Protein AF-0000000076880972 (afdb_homodimer)

InterPro domains:
  IPR001611 Leucine-rich repeat [PF00560] (120-141)
  IPR001611 Leucine-rich repeat [PF00560] (167-188)
  IPR001611 Leucine-rich repeat [PF00560] (191-213)
  IPR001611 Leucine-rich repeat [PF00560] (289-305)
  IPR001611 Leucine-rich repeat [PF00560] (439-460)
  IPR001611 Leucine-rich repeat [PF00560] (463-484)
  IPR001611 Leucine-rich repeat [PF00560] (487-508)
  IPR001611 Leucine-rich repeat [PF00560] (511-532)
  IPR001611 Leucine-rich repeat [PF13855] (366-425)
  IPR003591 Leucine-rich repeat, typical subtype [SM00369] (117-140)
  IPR003591 Leucine-rich repeat, typical subtype [SM00369] (165-189)
  IPR003591 Leucine-rich repeat, typical subtype [SM00369] (237-261)
  IPR003591 Leucine-rich repeat, typical subtype [SM00369] (365-387)
  IPR003591 Leucine-rich repeat, typical subtype [SM00369] (412-435)
  IPR003591 Leucine-rich repeat, typical subtype [SM00369] (436-459)
  IPR003591 Leucine-rich repeat, typical subtype [SM00369] (460-484)
  IPR013210 Leucine-rich repeat-containing N-terminal, plant-type [PF08263] (29-66)
  IPR032675 Leucine-rich repeat domain superfamily [G3DSA:3.80.10.10] (29-185)
  IPR032675 Leucine-rich repeat domain superfamily [G3DSA:3.80.10.10] (189-335)
  IPR032675 Leucine-rich repeat domain superfamily [G3DSA:3.80.10.10] (336-545)

Radius of gyration: 31.43 Å; Cα contacts (8 Å, |Δi|>4): 3264; chains: 2; bounding box: 68×82×92 Å

Organism: Aegilops tauschii subsp. strangulata (NCBI:txid200361)

Foldseek 3Di:
DVVVVVVVVVVQCPPDPDDQDDCDPLLVLQLVLVVVQVVQKDQPPCQQVQSDPVDRCCPTPQWHADNVDHNQTATRADAQRQMEGEGDLSNLSSQNHAYYHHEQYAYEEADHQNLNNLNHAEAHHYQYAYEEEDDPSVLNNQNHAYHAHENYAYEEEDDLSVLSNQNHQEYAHYHYAYEEEDHLSVLSNLNHAEDHHDHYAYEEEDHLSVLNNLNHAYDAHEHYAYEEEDRLSVLQNQNHAYDHHEQYAYEEEHDQQSLVRHLNHAHAAHYNYAYEEADHLSVLNSQNYAEHHHENYAYEEEDHANLSNQNHAYDAHAHYAYEDDVVNVPVNVLSQLSNQNHAEDAHEQYAYEEEDDLCCLSHHLNHAEDHHYNYAYEEEHHLSLLNNQNHQYYHHEQYAYEEEDPSRVLSNLNHAEYAHHNYAYEEADDLSCLSNQNHAYDHPEQYAYEEEDHLSPLNNQNHAYDAHEHYAYEEEDDCSVLSNLNHAEAHQYAYAYEEEDHQSVLNNLNYQYDHHDNYAYADDDHPSVVSNPNHNYDHHYHYHD/DVVVVVVVVVVQCPPDPDDQDDCDPLLVLQLVLVVVQVVQKDQPPCQQVQSDPVDRCCPTPQWHADSVDHNQTATRADAQRQMEGEGDLSNLSSQNHAYYHHHNYAYEEADHQNLNNLNHAEAHHEQYAYEEEDDPSVLNNQNHAYHAHYNYAYEEEDDLSVLSNQNHQEYAHDHYAYEEEDHLSVLNNLNHAEDHHDHYAYEEEDHLSVLNNLNHAYDAHEHYAYEEEDRLSVLQNQNYAYDHHEQYAYEEEHDQQSLVRHLNHAHAAHYNYAYEEADHLSVLNSQNYAEHHHEQYAYEEEDHANLSNQNHAYDAHAAYAYEDDVVNVPVNVLSQLSNQNHQEDAHEQYAYEEEDDLCCLSHHLNHAEDHHYNYAYEEEHHLSLLNNQNHQYYHHEQYAYEEEDVSRPLSNLNHAEYAHHNYAYEEADDLSCLNNQNHAYDAPEQYAYEEEDHLSPLNNQNHAYDAHEHYAYEEEDDCSVLSNLNHAEAHQYAYAYEEEDHQSVLNNLNHQYDHHDNYAYDDDDHPSVVSNPNHNYDHHYHYHD

Nearest PDB structures (foldseek):
  4mna-assembly1_A  TM=6.931E-01  e=2.671E-34  Arabidopsis thaliana
  5hz0-assembly1_B  TM=8.028E-01  e=2.056E-29  Arabidopsis thaliana
  5gr9-assembly1_B  TM=7.891E-01  e=2.861E-27  Arabidopsis thaliana
  6s6q-assembly2_B  TM=5.290E-01  e=1.481E-32  Arabidopsis thaliana
  4lsx-assembly1_A  TM=6.925E-01  e=1.089E-25  Arabidopsis thaliana

Sequence (1090 aa):
MVMLLAFLLLLYYGAGNIHCSRVNYGNITDMLSLLDFKAATNDPTDALRSWNRSVHYCNWTGIICSSFNPGRVAALQLPGKSLSGEITPSLGNLTFLKILDLSSNGFSGQLTPLNQLHELVILDLSTNSFQGIIPDSLTNCSNLKLMDLSRNMLAGPIPTKIGSLYNLIGMDLSKNNLTGVIPPSIGNGTHLQTLVLQENGLGGSIPDMFGKLSDMIGFSVGANSLSGRIPPSVFNLTSLQTLGLYANKLQGELPLDIGATLPEIIVFTLGQNMLQGHIPPSLGNASGLQVIDLSSNNFVGEIPSFGKLLNLEYLNLGHSMLESSESQRWESLYGLTNCSNLFMLSLDNNQLQGAIPDLVGKLSTHLTSLHLSGNNLSGIVPSSLANLTSIIDLDLSNNSLTGTIEGWLGSLKKLQSLDLHGNNFVGFIPPSFGNLSELTILSLAQNEFKGHIPPTLGKLSQLSRLDLSYNNLQGDIRPEISELKQLIALYLSSSRLSGKIPDDLGKCQGLVTIQMDHNNLTGVIPTSLGNLLSLDMLNLSYNDLMVMLLAFLLLLYYGAGNIHCSRVNYGNITDMLSLLDFKAATNDPTDALRSWNRSVHYCNWTGIICSSFNPGRVAALQLPGKSLSGEITPSLGNLTFLKILDLSSNGFSGQLTPLNQLHELVILDLSTNSFQGIIPDSLTNCSNLKLMDLSRNMLAGPIPTKIGSLYNLIGMDLSKNNLTGVIPPSIGNGTHLQTLVLQENGLGGSIPDMFGKLSDMIGFSVGANSLSGRIPPSVFNLTSLQTLGLYANKLQGELPLDIGATLPEIIVFTLGQNMLQGHIPPSLGNASGLQVIDLSSNNFVGEIPSFGKLLNLEYLNLGHSMLESSESQRWESLYGLTNCSNLFMLSLDNNQLQGAIPDLVGKLSTHLTSLHLSGNNLSGIVPSSLANLTSIIDLDLSNNSLTGTIEGWLGSLKKLQSLDLHGNNFVGFIPPSFGNLSELTILSLAQNEFKGHIPPTLGKLSQLSRLDLSYNNLQGDIRPEISELKQLIALYLSSSRLSGKIPDDLGKCQGLVTIQMDHNNLTGVIPTSLGNLLSLDMLNLSYNDL

Solvent-accessible surface area (backbone atoms only — not comparable to full-atom values): 48353 Å² total; per-residue (Å²): 110,67,66,60,47,53,55,53,50,59,69,67,57,67,86,67,86,66,76,85,71,82,90,47,74,67,29,52,52,37,50,51,22,51,52,52,36,52,73,46,40,47,51,84,70,51,64,62,65,55,69,45,93,87,42,63,66,60,70,16,73,42,37,37,47,29,80,89,47,71,65,30,46,22,29,42,46,52,58,59,48,60,34,27,38,47,71,49,62,48,57,30,62,35,46,59,21,26,33,42,29,52,19,44,30,50,34,30,50,56,67,55,62,39,49,51,20,46,48,21,28,35,43,30,53,21,38,31,45,30,28,48,51,61,58,66,38,54,36,48,20,45,47,25,25,36,42,30,55,20,38,29,48,31,24,40,38,61,48,63,57,50,22,59,23,47,50,23,30,34,43,30,53,21,42,29,49,28,25,25,35,63,48,58,37,53,43,56,16,54,53,27,23,34,43,34,48,24,38,30,51,31,27,14,37,63,48,64,49,53,31,66,28,58,50,25,29,33,46,29,51,19,39,29,49,30,21,28,50,72,44,68,43,52,51,56,22,49,49,23,26,34,41,30,52,20,37,30,48,32,31,51,66,68,62,64,55,42,12,72,31,23,50,46,25,26,35,45,30,50,17,36,28,50,31,33,50,54,63,40,54,33,52,28,60,17,44,52,26,28,36,40,28,56,18,37,29,49,31,33,49,59,62,50,46,40,35,60,16,48,52,24,28,35,41,31,56,20,37,30,47,32,33,38,49,66,88,53,63,52,50,32,62,56,24,40,42,50,12,58,50,22,28,35,42,30,53,20,35,26,48,31,40,40,54,61,59,58,63,62,30,53,38,21,64,52,24,26,33,45,30,52,19,40,28,51,30,26,48,49,75,41,51,38,51,27,57,36,40,44,24,28,35,42,31,55,20,39,30,49,32,30,48,64,64,69,74,26,55,68,52,29,50,47,25,24,32,43,32,45,25,39,31,46,32,34,51,60,63,56,57,54,57,28,65,24,56,50,24,23,35,42,31,52,19,38,30,48,32,31,48,52,74,46,64,36,58,22,53,18,55,40,24,19,35,43,30,54,19,39,26,49,31,30,48,52,58,59,62,40,59,35,52,21,55,26,21,30,35,42,33,52,23,39,32,48,32,26,46,48,65,46,59,54,48,25,63,19,45,19,26,28,34,40,34,47,20,41,30,50,32,33,62,63,83,46,72,40,53,73,61,26,65,18,53,76,42,81,39,65,52,67,43,58,95,108,64,64,61,48,52,56,53,50,59,70,66,60,67,85,66,87,68,78,87,72,83,90,48,74,68,29,53,53,37,49,51,23,50,52,52,35,52,73,45,38,47,53,85,71,52,64,61,65,54,70,45,92,89,41,63,66,61,71,16,75,41,37,38,48,29,80,90,45,72,66,31,47,21,30,44,46,51,59,59,49,61,33,27,38,47,70,47,61,49,57,30,62,35,47,58,21,27,34,42,29,52,20,45,27,50,34,30,51,58,66,54,63,39,48,51,20,45,48,22,29,36,41,31,54,22,38,30,45,30,28,49,51,60,57,66,39,55,36,49,20,44,46,23,26,36,41,30,56,20,38,28,48,30,25,41,36,62,48,63,58,48,22,59,23,46,49,21,31,33,41,31,54,19,42,29,48,28,25,25,33,61,46,56,38,52,44,57,17,54,52,26,23,34,43,33,48,22,38,30,50,30,27,14,38,63,48,62,50,54,31,67,28,58,51,25,30,33,44,29,51,20,39,32,51,30,22,27,51,71,45,71,43,53,51,56,23,50,48,24,26,32,42,30,54,20,36,31,49,31,30,52,68,67,62,66,54,40,14,72,31,23,51,48,26,27,37,45,28,51,19,37,28,50,31,32,48,52,64,39,54,31,53,27,61,16,43,52,26,28,36,40,28,54,20,38,29,47,31,31,49,60,61,50,46,41,35,60,15,49,52,23,28,35,42,30,55,19,37,32,47,32,32,38,48,65,86,54,61,51,50,31,61,57,23,40,44,50,12,58,51,22,28,36,43,30,53,20,34,27,48,30,40,39,54,60,58,60,63,63,31,52,37,21,65,53,25,26,34,44,32,51,19,40,27,50,30,26,48,48,75,41,52,38,52,28,57,35,42,44,24,27,35,42,30,54,20,38,30,49,31,29,48,63,64,70,74,27,55,67,50,29,49,47,25,24,34,41,32,46,26,39,29,47,32,35,49,62,62,56,57,54,56,29,65,25,55,50,24,22,35,43,32,53,20,40,29,46,31,29,50,53,73,46,63,36,59,22,53,20,55,41,24,19,35,44,30,54,19,38,28,49,31,29,47,53,57,59,61,40,59,34,53,21,54,24,21,29,34,42,32,52,24,40,33,47,32,26,46,48,64,47,60,55,47,25,63,19,44,19,26,27,35,39,33,48,22,40,30,49,31,31,62,66,83,46,71,39,54,73,60,26,66,18,52,75,42,82,38,65,52,66,42,58,94

Structure (mmCIF, N/CA/C/O backbone):
data_AF-0000000076880972-model_v1
#
loop_
_entity.id
_entity.type
_entity.pdbx_description
1 polymer 'Leucine-rich repeat-containing N-terminal plant-type domain-containing protein'
#
loop_
_atom_site.group_PDB
_atom_site.id
_atom_site.type_symbol
_atom_site.label_atom_id
_atom_site.label_alt_id
_atom_site.label_comp_id
_atom_site.label_asym_id
_atom_site.label_entity_id
_atom_site.label_seq_id
_atom_site.pdbx_PDB_ins_code
_atom_site.Cartn_x
_atom_site.Cartn_y
_atom_site.Cartn_z
_atom_site.occupancy
_atom_site.B_iso_or_equiv
_atom_site.auth_seq_id
_atom_site.auth_comp_id
_atom_site.auth_asym_id
_atom_site.auth_atom_id
_atom_site.pdbx_PDB_model_num
ATOM 1 N N . MET A 1 1 ? 11.664 8.359 -14.836 1 44.69 1 MET A N 1
ATOM 2 C CA . MET A 1 1 ? 11.469 7.496 -16 1 44.69 1 MET A CA 1
ATOM 3 C C . MET A 1 1 ? 10.688 8.227 -17.094 1 44.69 1 MET A C 1
ATOM 5 O O . MET A 1 1 ? 11.039 8.156 -18.266 1 44.69 1 MET A O 1
ATOM 9 N N . VAL A 1 2 ? 9.883 9.133 -16.594 1 45.22 2 VAL A N 1
ATOM 10 C CA . VAL A 1 2 ? 9 9.789 -17.547 1 45.22 2 VAL A CA 1
ATOM 11 C C . VAL A 1 2 ? 9.805 10.781 -18.391 1 45.22 2 VAL A C 1
ATOM 13 O O . VAL A 1 2 ? 9.648 10.82 -19.609 1 45.22 2 VAL A O 1
ATOM 16 N N . MET A 1 3 ? 10.805 11.422 -17.656 1 46.41 3 MET A N 1
ATOM 17 C CA . MET A 1 3 ? 11.555 12.422 -18.406 1 46.41 3 MET A CA 1
ATOM 18 C C . MET A 1 3 ? 12.422 11.766 -19.484 1 46.41 3 MET A C 1
ATOM 20 O O . MET A 1 3 ? 12.531 12.273 -20.594 1 46.41 3 MET A O 1
ATOM 24 N N . LEU A 1 4 ? 12.969 10.742 -19.078 1 49.38 4 LEU A N 1
ATOM 25 C CA . LEU A 1 4 ? 13.852 10.039 -20.016 1 49.38 4 LEU A CA 1
ATOM 26 C C . LEU A 1 4 ? 13.062 9.477 -21.188 1 49.38 4 LEU A C 1
ATOM 28 O O . LEU A 1 4 ? 13.516 9.523 -22.328 1 49.38 4 LEU A O 1
ATOM 32 N N . LEU A 1 5 ? 11.875 9.125 -20.875 1 50.78 5 LEU A N 1
ATOM 33 C CA . LEU A 1 5 ? 11.023 8.562 -21.922 1 50.78 5 LEU A CA 1
ATOM 34 C C . LEU A 1 5 ? 10.672 9.617 -22.953 1 50.78 5 LEU A C 1
ATOM 36 O O . LEU A 1 5 ? 10.75 9.359 -24.156 1 50.78 5 LEU A O 1
ATOM 40 N N . ALA A 1 6 ? 10.391 10.797 -22.422 1 49.09 6 ALA A N 1
ATOM 41 C CA . ALA A 1 6 ? 9.969 11.867 -23.328 1 49.09 6 ALA A CA 1
ATOM 42 C C . ALA A 1 6 ? 11.094 12.273 -24.266 1 49.09 6 ALA A C 1
ATOM 44 O O . ALA A 1 6 ? 10.867 12.477 -25.469 1 49.09 6 ALA A O 1
ATOM 45 N N . PHE A 1 7 ? 12.273 12.336 -23.672 1 49.44 7 PHE A N 1
ATOM 46 C CA . PHE A 1 7 ? 13.43 12.734 -24.469 1 49.44 7 PHE A CA 1
ATOM 47 C C . PHE A 1 7 ? 13.703 11.719 -25.562 1 49.44 7 PHE A C 1
ATOM 49 O O . PHE A 1 7 ? 13.961 12.086 -26.719 1 49.44 7 PHE A O 1
ATOM 56 N N . LEU A 1 8 ? 13.539 10.508 -25.203 1 53.81 8 LEU A N 1
ATOM 57 C CA . LEU A 1 8 ? 13.875 9.469 -26.172 1 53.81 8 LEU A CA 1
ATOM 58 C C . LEU A 1 8 ? 12.82 9.375 -27.266 1 53.81 8 LEU A C 1
ATOM 60 O O . LEU A 1 8 ? 13.133 9.102 -28.422 1 53.81 8 LEU A O 1
ATOM 64 N N . LEU A 1 9 ? 11.656 9.688 -26.875 1 51.94 9 LEU A N 1
ATOM 65 C CA . LEU A 1 9 ? 10.578 9.656 -27.859 1 51.94 9 LEU A CA 1
ATOM 66 C C . LEU A 1 9 ? 10.75 10.75 -28.906 1 51.94 9 LEU A C 1
ATOM 68 O O . LEU A 1 9 ? 10.484 10.531 -30.094 1 51.94 9 LEU A O 1
ATOM 72 N N . LEU A 1 10 ? 11.172 11.93 -28.453 1 47.81 10 LEU A N 1
ATOM 73 C CA . LEU A 1 10 ? 11.375 13.039 -29.375 1 47.81 10 LEU A CA 1
ATOM 74 C C . LEU A 1 10 ? 12.461 12.719 -30.375 1 47.81 10 LEU A C 1
ATOM 76 O O . LEU A 1 10 ? 12.391 13.148 -31.531 1 47.81 10 LEU A O 1
ATOM 80 N N . LEU A 1 11 ? 13.422 12.008 -29.922 1 45.69 11 LEU A N 1
ATOM 81 C CA . LEU A 1 11 ? 14.547 11.734 -30.797 1 45.69 11 LEU A CA 1
ATOM 82 C C . LEU A 1 11 ? 14.133 10.797 -31.938 1 45.69 11 LEU A C 1
ATOM 84 O O . LEU A 1 11 ? 14.672 10.883 -33.031 1 45.69 11 LEU A O 1
ATOM 88 N N . TYR A 1 12 ? 13.234 10.023 -31.641 1 47.56 12 TYR A N 1
ATOM 89 C CA . TYR A 1 12 ? 13 9 -32.656 1 47.56 12 TYR A CA 1
ATOM 90 C C . TYR A 1 12 ? 11.875 9.406 -33.594 1 47.56 12 TYR A C 1
ATOM 92 O O . TYR A 1 12 ? 11.695 8.805 -34.656 1 47.56 12 TYR A O 1
ATOM 100 N N . TYR A 1 13 ? 11.031 10.375 -33.25 1 43.19 13 TYR A N 1
ATOM 101 C CA . TYR A 1 13 ? 9.898 10.641 -34.125 1 43.19 13 TYR A CA 1
ATOM 102 C C . TYR A 1 13 ? 10.227 11.75 -35.094 1 43.19 13 TYR A C 1
ATOM 104 O O . TYR A 1 13 ? 10.07 12.938 -34.781 1 43.19 13 TYR A O 1
ATOM 112 N N . GLY A 1 14 ? 11.25 11.695 -35.812 1 35.19 14 GLY A N 1
ATOM 113 C CA . GLY A 1 14 ? 11.234 12.531 -37 1 35.19 14 GLY A CA 1
ATOM 114 C C . GLY A 1 14 ? 10.055 12.242 -37.906 1 35.19 14 GLY A C 1
ATOM 115 O O . GLY A 1 14 ? 9.812 11.086 -38.281 1 35.19 14 GLY A O 1
ATOM 116 N N . ALA A 1 15 ? 9.008 13.055 -37.781 1 36.38 15 ALA A N 1
ATOM 117 C CA . ALA A 1 15 ? 7.797 12.977 -38.594 1 36.38 15 ALA A CA 1
ATOM 118 C C . ALA A 1 15 ? 8.133 12.797 -40.094 1 36.38 15 ALA A C 1
ATOM 120 O O . ALA A 1 15 ? 8.484 13.766 -40.75 1 36.38 15 ALA A O 1
ATOM 121 N N . GLY A 1 16 ? 8.742 11.68 -40.594 1 31.8 16 GLY A N 1
ATOM 122 C CA . GLY A 1 16 ? 8.766 11.562 -42.031 1 31.8 16 GLY A CA 1
ATOM 123 C C . GLY A 1 16 ? 7.445 11.109 -42.625 1 31.8 16 GLY A C 1
ATOM 124 O O . GLY A 1 16 ? 6.742 10.289 -42.031 1 31.8 16 GLY A O 1
ATOM 125 N N . ASN A 1 17 ? 6.762 11.867 -43.344 1 34.03 17 ASN A N 1
ATOM 126 C CA . ASN A 1 17 ? 5.641 11.547 -44.219 1 34.03 17 ASN A CA 1
ATOM 127 C C . ASN A 1 17 ? 5.906 10.289 -45.031 1 34.03 17 ASN A C 1
ATOM 129 O O . ASN A 1 17 ? 6.699 10.305 -45.969 1 34.03 17 ASN A O 1
ATOM 133 N N . ILE A 1 18 ? 5.945 9.102 -44.5 1 35.75 18 ILE A N 1
ATOM 134 C CA . ILE A 1 18 ? 6.309 7.953 -45.344 1 35.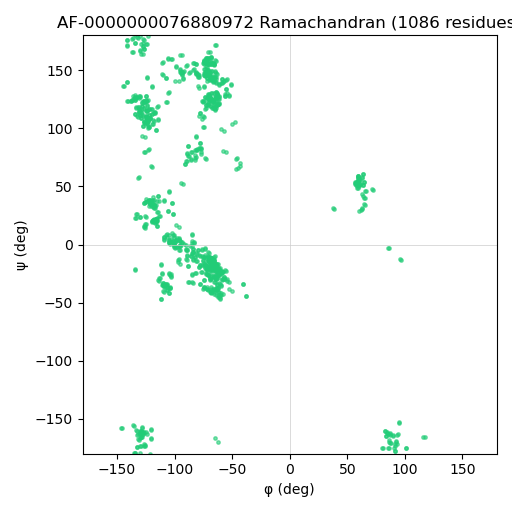75 18 ILE A CA 1
ATOM 135 C C . ILE A 1 18 ? 5.121 7.535 -46.188 1 35.75 18 ILE A C 1
ATOM 137 O O . ILE A 1 18 ? 4.008 7.375 -45.688 1 35.75 18 ILE A O 1
ATOM 141 N N . HIS A 1 19 ? 5.152 7.73 -47.406 1 34.09 19 HIS A N 1
ATOM 142 C CA . HIS A 1 19 ? 4.344 7.125 -48.469 1 34.09 19 HIS A CA 1
ATOM 143 C C . HIS A 1 19 ? 4.336 5.605 -48.344 1 34.09 19 HIS A C 1
ATOM 145 O O . HIS A 1 19 ? 5.391 4.988 -48.188 1 34.09 19 HIS A O 1
ATOM 151 N N . CYS A 1 20 ? 3.234 4.992 -47.844 1 39.09 20 CYS A N 1
ATOM 152 C CA . CYS A 1 20 ? 2.932 3.576 -47.688 1 39.09 20 CYS A CA 1
ATOM 153 C C . CYS A 1 20 ? 3.275 2.785 -48.938 1 39.09 20 CYS A C 1
ATOM 155 O O . CYS A 1 20 ? 2.604 2.914 -49.969 1 39.09 20 CYS A O 1
ATOM 157 N N . SER A 1 21 ? 4.496 2.521 -49.25 1 36.56 21 SER A N 1
ATOM 158 C CA . SER A 1 21 ? 4.848 1.68 -50.406 1 36.56 21 SER A CA 1
ATOM 159 C C . SER A 1 21 ? 4.352 0.251 -50.188 1 36.56 21 SER A C 1
ATOM 161 O O . SER A 1 21 ? 3.939 -0.123 -49.094 1 36.56 21 SER A O 1
ATOM 163 N N . ARG A 1 22 ? 4.84 -0.81 -51.062 1 43.41 22 ARG A N 1
ATOM 164 C CA . ARG A 1 22 ? 4.484 -2.182 -51.438 1 43.41 22 ARG A CA 1
ATOM 165 C C . ARG A 1 22 ? 4.633 -3.105 -50.219 1 43.41 22 ARG A C 1
ATOM 167 O O . ARG A 1 22 ? 5.609 -3.012 -49.469 1 43.41 22 ARG A O 1
ATOM 174 N N . VAL A 1 23 ? 3.572 -3.973 -49.875 1 44.59 23 VAL A N 1
ATOM 175 C CA . VAL A 1 23 ? 3.336 -4.988 -48.875 1 44.59 23 VAL A CA 1
ATOM 176 C C . VAL A 1 23 ? 4.43 -6.051 -48.938 1 44.59 23 VAL A C 1
ATOM 178 O O . VAL A 1 23 ? 4.508 -6.809 -49.906 1 44.59 23 VAL A O 1
ATOM 181 N N . ASN A 1 24 ? 5.609 -5.871 -48.406 1 54.28 24 ASN A N 1
ATOM 182 C CA . ASN A 1 24 ? 6.594 -6.934 -48.25 1 54.28 24 ASN A CA 1
ATOM 183 C C . ASN A 1 24 ? 6.227 -7.875 -47.125 1 54.28 24 ASN A C 1
ATOM 185 O O . ASN A 1 24 ? 5.438 -7.516 -46.219 1 54.28 24 ASN A O 1
ATOM 189 N N . TYR A 1 25 ? 6.574 -9.273 -47.188 1 54.59 25 TYR A N 1
ATOM 190 C CA . TYR A 1 25 ? 6.305 -10.383 -46.281 1 54.59 25 TYR A CA 1
ATOM 191 C C . TYR A 1 25 ? 6.402 -9.93 -44.812 1 54.59 25 TYR A C 1
ATOM 193 O O . TYR A 1 25 ? 5.547 -10.266 -44 1 54.59 25 TYR A O 1
ATOM 201 N N . GLY A 1 26 ? 7.348 -9.203 -44.438 1 65.19 26 GLY A N 1
ATOM 202 C CA . GLY A 1 26 ? 7.52 -8.703 -43.094 1 65.19 26 GLY A CA 1
ATOM 203 C C . GLY A 1 26 ? 6.375 -7.816 -42.656 1 65.19 26 GLY A C 1
ATOM 204 O O . GLY A 1 26 ? 5.957 -7.879 -41.469 1 65.19 26 GLY A O 1
ATOM 205 N N . ASN A 1 27 ? 5.77 -7.316 -43.531 1 73.5 27 ASN A N 1
ATOM 206 C CA . ASN A 1 27 ? 4.656 -6.41 -43.281 1 73.5 27 ASN A CA 1
ATOM 207 C C . ASN A 1 27 ? 3.385 -7.168 -42.906 1 73.5 27 ASN A C 1
ATOM 209 O O . ASN A 1 27 ? 2.695 -6.801 -41.938 1 73.5 27 ASN A O 1
ATOM 213 N N . ILE A 1 28 ? 3.326 -8.344 -43.562 1 85.5 28 ILE A N 1
ATOM 214 C CA . ILE A 1 28 ? 2.127 -9.141 -43.312 1 85.5 28 ILE A CA 1
ATOM 215 C C . ILE A 1 28 ? 2.209 -9.781 -41.938 1 85.5 28 ILE A C 1
ATOM 217 O O . ILE A 1 28 ? 1.21 -9.852 -41.219 1 85.5 28 ILE A O 1
ATOM 221 N N . THR A 1 29 ? 3.426 -10.188 -41.594 1 91.56 29 THR A N 1
ATOM 222 C CA . THR A 1 29 ? 3.639 -10.805 -40.281 1 91.56 29 THR A CA 1
ATOM 223 C C . THR A 1 29 ? 3.324 -9.82 -39.156 1 91.56 29 THR A C 1
ATOM 225 O O . THR A 1 29 ? 2.711 -10.188 -38.156 1 91.56 29 THR A O 1
ATOM 228 N N . ASP A 1 30 ? 3.742 -8.625 -39.375 1 94.75 30 ASP A N 1
ATOM 229 C CA . ASP A 1 30 ? 3.463 -7.602 -38.375 1 94.75 30 ASP A CA 1
ATOM 230 C C . ASP A 1 30 ? 1.959 -7.414 -38.188 1 94.75 30 ASP A C 1
ATOM 232 O O . ASP A 1 30 ? 1.463 -7.414 -37.062 1 94.75 30 ASP A O 1
ATOM 236 N N . MET A 1 31 ? 1.305 -7.344 -39.312 1 94.56 31 MET A N 1
ATOM 237 C CA . MET A 1 31 ? -0.142 -7.148 -39.281 1 94.56 31 MET A CA 1
ATOM 238 C C . MET A 1 31 ? -0.831 -8.32 -38.594 1 94.56 31 MET A C 1
ATOM 240 O O . MET A 1 31 ? -1.694 -8.125 -37.719 1 94.56 31 MET A O 1
ATOM 244 N N . LEU A 1 32 ? -0.428 -9.469 -38.906 1 94.56 32 LEU A N 1
ATOM 245 C CA . LEU A 1 32 ? -1.037 -10.664 -38.344 1 94.56 32 LEU A CA 1
ATOM 246 C C . LEU A 1 32 ? -0.764 -10.766 -36.844 1 94.56 32 LEU A C 1
ATOM 248 O O . LEU A 1 32 ? -1.634 -11.18 -36.094 1 94.56 32 LEU A O 1
ATOM 252 N N . SER A 1 33 ? 0.41 -10.398 -36.469 1 94.56 33 SER A N 1
ATOM 253 C CA . SER A 1 33 ? 0.767 -10.406 -35.031 1 94.56 33 SER A CA 1
ATOM 254 C C . SER A 1 33 ? -0.095 -9.422 -34.25 1 94.56 33 SER A C 1
ATOM 256 O O . SER A 1 33 ? -0.542 -9.734 -33.156 1 94.56 33 SER A O 1
ATOM 258 N N . LEU A 1 34 ? -0.37 -8.32 -34.844 1 95.62 34 LEU A N 1
ATOM 259 C CA . LEU A 1 34 ? -1.191 -7.301 -34.188 1 95.62 34 LEU A CA 1
ATOM 260 C C . LEU A 1 34 ? -2.646 -7.75 -34.125 1 95.62 34 LEU A C 1
ATOM 262 O O . LEU A 1 34 ? -3.314 -7.523 -33.094 1 95.62 34 LEU A O 1
ATOM 266 N N . LEU A 1 35 ? -3.092 -8.398 -35.125 1 95.44 35 LEU A N 1
ATOM 267 C CA . LEU A 1 35 ? -4.461 -8.898 -35.125 1 95.44 35 LEU A CA 1
ATOM 268 C C . LEU A 1 35 ? -4.621 -10.023 -34.094 1 95.44 35 LEU A C 1
ATOM 270 O O . LEU A 1 35 ? -5.672 -10.148 -33.469 1 95.44 35 LEU A O 1
ATOM 274 N N . ASP A 1 36 ? -3.59 -10.797 -34.031 1 95.06 36 ASP A N 1
ATOM 275 C CA . ASP A 1 36 ? -3.572 -11.828 -33 1 95.06 36 ASP A CA 1
ATOM 276 C C . ASP A 1 36 ? -3.666 -11.211 -31.609 1 95.06 36 ASP A C 1
ATOM 278 O O . ASP A 1 36 ? -4.426 -11.688 -30.766 1 95.06 36 ASP A O 1
ATOM 282 N N . PHE A 1 37 ? -2.922 -10.125 -31.344 1 94.31 37 PHE A N 1
ATOM 283 C CA . PHE A 1 37 ? -2.951 -9.375 -30.109 1 94.31 37 PHE A CA 1
ATOM 284 C C . PHE A 1 37 ? -4.34 -8.805 -29.844 1 94.31 37 PHE A C 1
ATOM 286 O O . PHE A 1 37 ? -4.867 -8.906 -28.734 1 94.31 37 PHE A O 1
ATOM 293 N N . LYS A 1 38 ? -4.918 -8.242 -30.797 1 95.56 38 LYS A N 1
ATOM 294 C CA . LYS A 1 38 ? -6.266 -7.688 -30.672 1 95.56 38 LYS A CA 1
ATOM 295 C C . LYS A 1 38 ? -7.27 -8.766 -30.281 1 95.56 38 LYS A C 1
ATOM 297 O O . LYS A 1 38 ? -8.141 -8.531 -29.438 1 95.56 38 LYS A O 1
ATOM 302 N N . ALA A 1 39 ? -7.141 -9.945 -30.891 1 93.75 39 ALA A N 1
ATOM 303 C CA . ALA A 1 39 ? -8.07 -11.047 -30.656 1 93.75 39 ALA A CA 1
ATOM 304 C C . ALA A 1 39 ? -8 -11.516 -29.203 1 93.75 39 ALA A C 1
ATOM 306 O O . ALA A 1 39 ? -9.008 -11.945 -28.641 1 93.75 39 ALA A O 1
ATOM 307 N N . ALA A 1 40 ? -6.875 -11.328 -28.625 1 92.12 40 ALA A N 1
ATOM 308 C CA . ALA A 1 40 ? -6.656 -11.781 -27.266 1 92.12 40 ALA A CA 1
ATOM 309 C C . ALA A 1 40 ? -6.918 -10.664 -26.266 1 92.12 40 ALA A C 1
ATOM 311 O O . ALA A 1 40 ? -6.84 -10.867 -25.047 1 92.12 40 ALA A O 1
ATOM 312 N N . THR A 1 41 ? -7.273 -9.43 -26.75 1 93.69 41 THR A N 1
ATOM 313 C CA . THR A 1 41 ? -7.387 -8.242 -25.906 1 93.69 41 THR A CA 1
ATOM 314 C C . THR A 1 41 ? -8.852 -7.863 -25.703 1 93.69 41 THR A C 1
ATOM 316 O O . THR A 1 41 ? -9.617 -7.781 -26.672 1 93.69 41 THR A O 1
ATOM 319 N N . ASN A 1 42 ? -9.289 -7.797 -24.484 1 90.19 42 ASN A N 1
ATOM 320 C CA . ASN A 1 42 ? -10.578 -7.195 -24.156 1 90.19 42 ASN A CA 1
ATOM 321 C C . ASN A 1 42 ? -10.523 -5.676 -24.25 1 90.19 42 ASN A C 1
ATOM 323 O O . ASN A 1 42 ? -9.68 -5.035 -23.625 1 90.19 42 ASN A O 1
ATOM 327 N N . ASP A 1 43 ? -11.383 -5.094 -25.047 1 92 43 ASP A N 1
ATOM 328 C CA . ASP A 1 43 ? -11.375 -3.666 -25.359 1 92 43 ASP A CA 1
ATOM 329 C C . ASP A 1 43 ? -12.742 -3.043 -25.078 1 92 43 ASP A C 1
ATOM 331 O O . ASP A 1 43 ? -13.484 -2.721 -26.016 1 92 43 ASP A O 1
ATOM 335 N N . PRO A 1 44 ? -12.953 -2.795 -23.891 1 81.06 44 PRO A N 1
ATOM 336 C CA . PRO A 1 44 ? -14.289 -2.297 -23.547 1 81.06 44 PRO A CA 1
ATOM 337 C C . PRO A 1 44 ? -14.555 -0.89 -24.078 1 81.06 44 PRO A C 1
ATOM 339 O O . PRO A 1 44 ? -15.711 -0.483 -24.219 1 81.06 44 PRO A O 1
ATOM 342 N N . THR A 1 45 ? -13.492 -0.116 -24.344 1 81.94 45 THR A N 1
ATOM 343 C CA . THR A 1 45 ? -13.664 1.274 -24.75 1 81.94 45 THR A CA 1
ATOM 344 C C . THR A 1 45 ? -13.57 1.408 -26.266 1 81.94 45 THR A C 1
ATOM 346 O O . THR A 1 45 ? -13.625 2.518 -26.797 1 81.94 45 THR A O 1
ATOM 349 N N . ASP A 1 46 ? -13.32 0.358 -26.938 1 89.56 46 ASP A N 1
ATOM 350 C CA . ASP A 1 46 ? -13.18 0.336 -28.391 1 89.56 46 ASP A CA 1
ATOM 351 C C . ASP A 1 46 ? -11.969 1.151 -28.844 1 89.56 46 ASP A C 1
ATOM 353 O O . ASP A 1 46 ? -12.039 1.873 -29.844 1 89.56 46 ASP A O 1
ATOM 357 N N . ALA A 1 47 ? -10.953 1.073 -27.969 1 90.62 47 ALA A N 1
ATOM 358 C CA . ALA A 1 47 ? -9.719 1.796 -28.266 1 90.62 47 ALA A CA 1
ATOM 359 C C . ALA A 1 47 ? -9.078 1.273 -29.547 1 90.62 47 ALA A C 1
ATOM 361 O O . ALA A 1 47 ? -8.367 2.01 -30.234 1 90.62 47 ALA A O 1
ATOM 362 N N . LEU A 1 48 ? -9.359 -0.055 -29.875 1 95.31 48 LEU A N 1
ATOM 363 C CA . LEU A 1 48 ? -8.727 -0.685 -31.031 1 95.31 48 LEU A CA 1
ATOM 364 C C . LEU A 1 48 ? -9.68 -0.737 -32.219 1 95.31 48 LEU A C 1
ATOM 366 O O . LEU A 1 48 ? -9.531 -1.581 -33.094 1 95.31 48 LEU A O 1
ATOM 370 N N . ARG A 1 49 ? -10.539 0.117 -32.25 1 92.81 49 ARG A N 1
ATOM 371 C CA . ARG A 1 49 ? -11.562 0.146 -33.312 1 92.81 49 ARG A CA 1
ATOM 372 C C . ARG A 1 49 ? -10.93 0.274 -34.688 1 92.81 49 ARG A C 1
ATOM 374 O O . ARG A 1 49 ? -11.422 -0.309 -35.656 1 92.81 49 ARG A O 1
ATOM 381 N N . SER A 1 50 ? -9.844 1.006 -34.812 1 93.62 50 SER A N 1
ATOM 382 C CA . SER A 1 50 ? -9.195 1.262 -36.094 1 93.62 50 SER A CA 1
ATOM 383 C C . SER A 1 50 ? -8.5 0.012 -36.594 1 93.62 50 SER A C 1
ATOM 385 O O . SER A 1 50 ? -8.109 -0.044 -37.781 1 93.62 50 SER A O 1
ATOM 387 N N . TRP A 1 51 ? -8.227 -0.98 -35.656 1 95.06 51 TRP A N 1
ATOM 388 C CA . TRP A 1 51 ? -7.469 -2.17 -36.031 1 95.06 51 TRP A CA 1
ATOM 389 C C . TRP A 1 51 ? -8.312 -3.113 -36.875 1 95.06 51 TRP A C 1
ATOM 391 O O . TRP A 1 51 ? -8.758 -4.16 -36.406 1 95.06 51 TRP A O 1
ATOM 401 N N . ASN A 1 52 ? -8.523 -2.764 -38.094 1 89.88 52 ASN A N 1
ATOM 402 C CA . ASN A 1 52 ? -9.258 -3.592 -39.031 1 89.88 52 ASN A CA 1
ATOM 403 C C . ASN A 1 52 ? -8.633 -3.527 -40.438 1 89.88 52 ASN A C 1
ATOM 405 O O . ASN A 1 52 ? -7.66 -2.805 -40.656 1 89.88 52 ASN A O 1
ATOM 409 N N . ARG A 1 53 ? -9.164 -4.301 -41.344 1 86.5 53 ARG A N 1
ATOM 410 C CA . ARG A 1 53 ? -8.531 -4.488 -42.656 1 86.5 53 ARG A CA 1
ATOM 411 C C . ARG A 1 53 ? -8.922 -3.379 -43.625 1 86.5 53 ARG A C 1
ATOM 413 O O . ARG A 1 53 ? -8.43 -3.33 -44.75 1 86.5 53 ARG A O 1
ATOM 420 N N . SER A 1 54 ? -9.688 -2.426 -43.156 1 88.38 54 SER A N 1
ATOM 421 C CA . SER A 1 54 ? -10.125 -1.332 -44.031 1 88.38 54 SER A CA 1
ATOM 422 C C . SER A 1 54 ? -9.078 -0.22 -44.094 1 88.38 54 SER A C 1
ATOM 424 O O . SER A 1 54 ? -9.055 0.575 -45.031 1 88.38 54 SER A O 1
ATOM 426 N N . VAL A 1 55 ? -8.305 -0.126 -43.062 1 89.25 55 VAL A N 1
ATOM 427 C CA . VAL A 1 55 ? -7.25 0.873 -42.969 1 89.25 55 VAL A CA 1
ATOM 428 C C . VAL A 1 55 ? -5.898 0.181 -42.812 1 89.25 55 VAL A C 1
ATOM 430 O O . VAL A 1 55 ? -5.789 -0.865 -42.188 1 89.25 55 VAL A O 1
ATOM 433 N N . HIS A 1 56 ? -5.02 0.715 -43.562 1 90.44 56 HIS A N 1
ATOM 434 C CA . HIS A 1 56 ? -3.688 0.135 -43.438 1 90.44 56 HIS A CA 1
ATOM 435 C C . HIS A 1 56 ? -3.213 0.148 -41.969 1 90.44 56 HIS A C 1
ATOM 437 O O . HIS A 1 56 ? -3.424 1.13 -41.25 1 90.44 56 HIS A O 1
ATOM 443 N N . TYR A 1 57 ? -2.527 -0.88 -41.531 1 93.19 57 TYR A N 1
ATOM 444 C CA . TYR A 1 57 ? -2.227 -1.079 -40.125 1 93.19 57 TYR A CA 1
ATOM 445 C C . TYR A 1 57 ? -1.255 -0.018 -39.625 1 93.19 57 TYR A C 1
ATOM 447 O O . TYR A 1 57 ? -1.194 0.257 -38.438 1 93.19 57 TYR A O 1
ATOM 455 N N . CYS A 1 58 ? -0.549 0.612 -40.469 1 93.31 58 CYS A N 1
ATOM 456 C CA . CYS A 1 58 ? 0.34 1.693 -40.062 1 93.31 58 CYS A CA 1
ATOM 457 C C . CYS A 1 58 ? -0.455 2.914 -39.625 1 93.31 58 CYS A C 1
ATOM 459 O O . CYS A 1 58 ? 0.095 3.822 -39 1 93.31 58 CYS A O 1
ATOM 461 N N . ASN A 1 59 ? -1.751 2.85 -39.906 1 92.5 59 ASN A N 1
ATOM 462 C CA . ASN A 1 59 ? -2.625 3.945 -39.5 1 92.5 59 ASN A CA 1
ATOM 463 C C . ASN A 1 59 ? -3.514 3.545 -38.312 1 92.5 59 ASN A C 1
ATOM 465 O O . ASN A 1 59 ? -4.395 4.305 -37.906 1 92.5 59 ASN A O 1
ATOM 469 N N . TRP A 1 60 ? -3.221 2.371 -37.812 1 95.19 60 TRP A N 1
ATOM 470 C CA . TRP A 1 60 ? -3.979 1.918 -36.656 1 95.19 60 TRP A CA 1
ATOM 471 C C . TRP A 1 60 ? -3.619 2.736 -35.406 1 95.19 60 TRP A C 1
ATOM 473 O O . TRP A 1 60 ? -2.482 3.191 -35.281 1 95.19 60 TRP A O 1
ATOM 483 N N . THR A 1 61 ? -4.582 2.986 -34.531 1 93.62 61 THR A N 1
ATOM 484 C CA . THR A 1 61 ? -4.34 3.672 -33.281 1 93.62 61 THR A CA 1
ATOM 485 C C . THR A 1 61 ? -3.201 3.008 -32.5 1 93.62 61 THR A C 1
ATOM 487 O O . THR A 1 61 ? -3.174 1.784 -32.375 1 93.62 61 THR A O 1
ATOM 490 N N . GLY A 1 62 ? -2.227 3.797 -32.094 1 95.5 62 GLY A N 1
ATOM 491 C CA . GLY A 1 62 ? -1.159 3.289 -31.234 1 95.5 62 GLY A CA 1
ATOM 492 C C . GLY A 1 62 ? -0.019 2.668 -32.031 1 95.5 62 GLY A C 1
ATOM 493 O O . GLY A 1 62 ? 0.99 2.258 -31.438 1 95.5 62 GLY A O 1
ATOM 494 N N . ILE A 1 63 ? -0.18 2.605 -33.406 1 95.56 63 ILE A N 1
ATOM 495 C CA . ILE A 1 63 ? 0.845 1.979 -34.25 1 95.56 63 ILE A CA 1
ATOM 496 C C . ILE A 1 63 ? 1.638 3.055 -34.969 1 95.56 63 ILE A C 1
ATOM 498 O O . ILE A 1 63 ? 1.061 4.012 -35.5 1 95.56 63 ILE A O 1
ATOM 502 N N . ILE A 1 64 ? 2.973 2.938 -34.906 1 94.88 64 ILE A N 1
ATOM 503 C CA . ILE A 1 64 ? 3.865 3.762 -35.719 1 94.88 64 ILE A CA 1
ATOM 504 C C . ILE A 1 64 ? 4.785 2.867 -36.531 1 94.88 64 ILE A C 1
ATOM 506 O O . ILE A 1 64 ? 5.457 1.986 -36 1 94.88 64 ILE A O 1
ATOM 510 N N . CYS A 1 65 ? 4.762 3.027 -37.812 1 94.12 65 CYS A N 1
ATOM 511 C CA . CYS A 1 65 ? 5.633 2.246 -38.688 1 94.12 65 CYS A CA 1
ATOM 512 C C . CYS A 1 65 ? 6.941 2.98 -38.938 1 94.12 65 CYS A C 1
ATOM 514 O O . CYS A 1 65 ? 7.012 4.203 -38.812 1 94.12 65 CYS A O 1
ATOM 516 N N . SER A 1 66 ? 7.965 2.172 -39.125 1 92 66 SER A N 1
ATOM 517 C CA . SER A 1 66 ? 9.32 2.68 -39.281 1 92 66 SER A CA 1
ATOM 518 C C . SER A 1 66 ? 9.469 3.428 -40.594 1 92 66 SER A C 1
ATOM 520 O O . SER A 1 66 ? 8.914 3.014 -41.625 1 92 66 SER A O 1
ATOM 522 N N . SER A 1 67 ? 10.195 4.5 -40.594 1 86.81 67 SER A N 1
ATOM 523 C CA . SER A 1 67 ? 10.555 5.199 -41.844 1 86.81 67 SER A CA 1
ATOM 524 C C . SER A 1 67 ? 11.75 4.543 -42.531 1 86.81 67 SER A C 1
ATOM 526 O O . SER A 1 67 ? 11.883 4.617 -43.75 1 86.81 67 SER A O 1
ATOM 528 N N . PHE A 1 68 ? 12.57 3.842 -41.75 1 87.56 68 PHE A N 1
ATOM 529 C CA . PHE A 1 68 ? 13.781 3.217 -42.281 1 87.56 68 PHE A CA 1
ATOM 530 C C . PHE A 1 68 ? 13.469 1.847 -42.875 1 87.56 68 PHE A C 1
ATOM 532 O O . PHE A 1 68 ? 14.141 1.406 -43.812 1 87.56 68 PHE A O 1
ATOM 539 N N . ASN A 1 69 ? 12.484 1.222 -42.25 1 88.75 69 ASN A N 1
ATOM 540 C CA . ASN A 1 69 ? 11.961 -0.048 -42.75 1 88.75 69 ASN A CA 1
ATOM 541 C C . ASN A 1 69 ? 10.469 0.038 -43.031 1 88.75 69 ASN A C 1
ATOM 543 O O . ASN A 1 69 ? 9.648 -0.442 -42.25 1 88.75 69 ASN A O 1
ATOM 547 N N . PRO A 1 70 ? 10.227 0.566 -44.188 1 86.31 70 PRO A N 1
ATOM 548 C CA . PRO A 1 70 ? 8.828 0.881 -44.5 1 86.31 70 PRO A CA 1
ATOM 549 C C . PRO A 1 70 ? 7.91 -0.331 -44.375 1 86.31 70 PRO A C 1
ATOM 551 O O . PRO A 1 70 ? 8.258 -1.429 -44.812 1 86.31 70 PRO A O 1
ATOM 554 N N . GLY A 1 71 ? 6.898 -0.12 -43.688 1 88.31 71 GLY A N 1
ATOM 555 C CA . GLY A 1 71 ? 5.891 -1.155 -43.531 1 88.31 71 GLY A CA 1
ATOM 556 C C . GLY A 1 71 ? 6.055 -1.959 -42.25 1 88.31 71 GLY A C 1
ATOM 557 O O . GLY A 1 71 ? 5.129 -2.654 -41.812 1 88.31 71 GLY A O 1
ATOM 558 N N . ARG A 1 72 ? 7.227 -1.792 -41.625 1 93.88 72 ARG A N 1
ATOM 559 C CA . ARG A 1 72 ? 7.449 -2.531 -40.375 1 93.88 72 ARG A CA 1
ATOM 560 C C . ARG A 1 72 ? 7.055 -1.698 -39.156 1 93.88 72 ARG A C 1
ATOM 562 O O . ARG A 1 72 ? 7.23 -0.478 -39.156 1 93.88 72 ARG A O 1
ATOM 569 N N . VAL A 1 73 ? 6.504 -2.332 -38.188 1 96.12 73 VAL A N 1
ATOM 570 C CA . VAL A 1 73 ? 6.043 -1.645 -36.969 1 96.12 73 VAL A CA 1
ATOM 571 C C . VAL A 1 73 ? 7.238 -1.273 -36.094 1 96.12 73 VAL A C 1
ATOM 573 O O . VAL A 1 73 ? 8.047 -2.133 -35.75 1 96.12 73 VAL A O 1
ATOM 576 N N . ALA A 1 74 ? 7.305 -0.015 -35.844 1 96.44 74 ALA A N 1
ATOM 577 C CA . ALA A 1 74 ? 8.406 0.492 -35.031 1 96.44 74 ALA A CA 1
ATOM 578 C C . ALA A 1 74 ? 7.945 0.791 -33.625 1 96.44 74 ALA A C 1
ATOM 580 O O . ALA A 1 74 ? 8.75 0.771 -32.688 1 96.44 74 ALA A O 1
ATOM 581 N N . ALA A 1 75 ? 6.703 1.099 -33.438 1 97.12 75 ALA A N 1
ATOM 582 C CA . ALA A 1 75 ? 6.199 1.406 -32.125 1 97.12 75 ALA A CA 1
ATOM 583 C C . ALA A 1 75 ? 4.77 0.903 -31.938 1 97.12 75 ALA A C 1
ATOM 585 O O . ALA A 1 75 ? 3.955 0.989 -32.844 1 97.12 75 ALA A O 1
ATOM 586 N N . LEU A 1 76 ? 4.508 0.319 -30.812 1 96.94 76 LEU A N 1
ATOM 587 C CA . LEU A 1 76 ? 3.189 -0.011 -30.297 1 96.94 76 LEU A CA 1
ATOM 588 C C . LEU A 1 76 ? 2.934 0.718 -28.969 1 96.94 76 LEU A C 1
ATOM 590 O O . LEU A 1 76 ? 3.523 0.378 -27.953 1 96.94 76 LEU A O 1
ATOM 594 N N . GLN A 1 77 ? 2.047 1.776 -29 1 95.31 77 GLN A N 1
ATOM 595 C CA . GLN A 1 77 ? 1.812 2.633 -27.844 1 95.31 77 GLN A CA 1
ATOM 596 C C . GLN A 1 77 ? 0.323 2.738 -27.531 1 95.31 77 GLN A C 1
ATOM 598 O O . GLN A 1 77 ? -0.404 3.486 -28.188 1 95.31 77 GLN A O 1
ATOM 603 N N . LEU A 1 78 ? -0.05 1.994 -26.531 1 94.19 78 LEU A N 1
ATOM 604 C CA . LEU A 1 78 ? -1.442 2.012 -26.094 1 94.19 78 LEU A CA 1
ATOM 605 C C . LEU A 1 78 ? -1.538 2.193 -24.578 1 94.19 78 LEU A C 1
ATOM 607 O O . LEU A 1 78 ? -2.17 1.388 -23.891 1 94.19 78 LEU A O 1
ATOM 611 N N . PRO A 1 79 ? -0.944 3.328 -24.047 1 89.94 79 PRO A N 1
ATOM 612 C CA . PRO A 1 79 ? -1.036 3.518 -22.594 1 89.94 79 PRO A CA 1
ATOM 613 C C . PRO A 1 79 ? -2.428 3.953 -22.141 1 89.94 79 PRO A C 1
ATOM 615 O O . PRO A 1 79 ? -3.062 4.785 -22.797 1 89.94 79 PRO A O 1
ATOM 618 N N . GLY A 1 80 ? -2.93 3.393 -21.109 1 80.38 80 GLY A N 1
ATOM 619 C CA . GLY A 1 80 ? -4.141 3.865 -20.469 1 80.38 80 GLY A CA 1
ATOM 620 C C . GLY A 1 80 ? -5.379 3.729 -21.328 1 80.38 80 GLY A C 1
ATOM 621 O O . GLY A 1 80 ? -6.176 4.66 -21.438 1 80.38 80 GLY A O 1
ATOM 622 N N . LYS A 1 81 ? -5.574 2.588 -21.969 1 86.38 81 LYS A N 1
ATOM 623 C CA . LYS A 1 81 ? -6.707 2.393 -22.875 1 86.38 81 LYS A CA 1
ATOM 624 C C . LYS A 1 81 ? -7.727 1.431 -22.266 1 86.38 81 LYS A C 1
ATOM 626 O O . LYS A 1 81 ? -8.633 0.971 -22.969 1 86.38 81 LYS A O 1
ATOM 631 N N . SER A 1 82 ? -7.504 1.059 -21.031 1 83.06 82 SER A N 1
ATOM 632 C CA . SER A 1 82 ? -8.398 0.155 -20.312 1 83.06 82 SER A CA 1
ATOM 633 C C . SER A 1 82 ? -8.453 -1.213 -20.984 1 83.06 82 SER A C 1
ATOM 635 O O . SER A 1 82 ? -9.508 -1.854 -21 1 83.06 82 SER A O 1
ATOM 637 N N . LEU A 1 83 ? -7.344 -1.559 -21.578 1 92.25 83 LEU A N 1
ATOM 638 C CA . LEU A 1 83 ? -7.238 -2.865 -22.219 1 92.25 83 LEU A CA 1
ATOM 639 C C . LEU A 1 83 ? -6.93 -3.951 -21.188 1 92.25 83 LEU A C 1
ATOM 641 O O . LEU A 1 83 ? -6.359 -3.67 -20.141 1 92.25 83 LEU A O 1
ATOM 645 N N . SER A 1 84 ? -7.434 -5.156 -21.453 1 91.69 84 SER A N 1
ATOM 646 C CA . SER A 1 84 ? -7.141 -6.289 -20.578 1 91.69 84 SER A CA 1
ATOM 647 C C . SER A 1 84 ? -6.941 -7.57 -21.391 1 91.69 84 SER A C 1
ATOM 649 O O . SER A 1 84 ? -7.152 -7.586 -22.594 1 91.69 84 SER A O 1
ATOM 651 N N . GLY A 1 85 ? -6.516 -8.578 -20.766 1 90.69 85 GLY A N 1
ATOM 652 C CA . GLY A 1 85 ? -6.164 -9.836 -21.406 1 90.69 85 GLY A CA 1
ATOM 653 C C . GLY A 1 85 ? -4.699 -10.195 -21.234 1 90.69 85 GLY A C 1
ATOM 654 O O . GLY A 1 85 ? -4.043 -9.75 -20.297 1 90.69 85 GLY A O 1
ATOM 655 N N . GLU A 1 86 ? -4.246 -11.164 -22.047 1 89.94 86 GLU A N 1
ATOM 656 C CA . GLU A 1 86 ? -2.844 -11.578 -22.031 1 89.94 86 GLU A CA 1
ATOM 657 C C . GLU A 1 86 ? -2.111 -11.086 -23.281 1 89.94 86 GLU A C 1
ATOM 659 O O . GLU A 1 86 ? -2.715 -10.93 -24.344 1 89.94 86 GLU A O 1
ATOM 664 N N . ILE A 1 87 ? -0.889 -10.727 -23.062 1 92.25 87 ILE A N 1
ATOM 665 C CA . ILE A 1 87 ? -0.076 -10.375 -24.219 1 92.25 87 ILE A CA 1
ATOM 666 C C . ILE A 1 87 ? 0.295 -11.641 -24.984 1 92.25 87 ILE A C 1
ATOM 668 O O . ILE A 1 87 ? 0.859 -12.578 -24.422 1 92.25 87 ILE A O 1
ATOM 672 N N . THR A 1 88 ? 0.039 -11.688 -26.281 1 91.19 88 THR A N 1
ATOM 673 C CA . THR A 1 88 ? 0.286 -12.867 -27.109 1 91.19 88 THR A CA 1
ATOM 674 C C . THR A 1 88 ? 1.764 -12.969 -27.469 1 91.19 88 THR A C 1
ATOM 676 O O . THR A 1 88 ? 2.424 -11.953 -27.719 1 91.19 88 THR A O 1
ATOM 679 N N . PRO A 1 89 ? 2.32 -14.227 -27.578 1 88.88 89 PRO A N 1
ATOM 680 C CA . PRO A 1 89 ? 3.715 -14.406 -27.984 1 88.88 89 PRO A CA 1
ATOM 681 C C . PRO A 1 89 ? 3.988 -13.875 -29.391 1 88.88 89 PRO A C 1
ATOM 683 O O . PRO A 1 89 ? 5.133 -13.547 -29.719 1 88.88 89 PRO A O 1
ATOM 686 N N . SER A 1 90 ? 2.934 -13.703 -30.188 1 91.19 90 SER A N 1
ATOM 687 C CA . SER A 1 90 ? 3.082 -13.242 -31.562 1 91.19 90 SER A CA 1
ATOM 688 C C . SER A 1 90 ? 3.621 -11.82 -31.609 1 91.19 90 SER A C 1
ATOM 690 O O . SER A 1 90 ? 4.168 -11.391 -32.625 1 91.19 90 SER A O 1
ATOM 692 N N . LEU A 1 91 ? 3.461 -11.086 -30.484 1 91.44 91 LEU A N 1
ATOM 693 C CA . LEU A 1 91 ? 4.004 -9.734 -30.453 1 91.44 91 LEU A CA 1
ATOM 694 C C . LEU A 1 91 ? 5.52 -9.75 -30.625 1 91.44 91 LEU A C 1
ATOM 696 O O . LEU A 1 91 ? 6.113 -8.758 -31.047 1 91.44 91 LEU A O 1
ATOM 700 N N . GLY A 1 92 ? 6.137 -10.906 -30.281 1 90.56 92 GLY A N 1
ATOM 701 C CA . GLY A 1 92 ? 7.57 -11.078 -30.469 1 90.56 92 GLY A CA 1
ATOM 702 C C . GLY A 1 92 ? 8 -11.062 -31.922 1 90.56 92 GLY A C 1
ATOM 703 O O . GLY A 1 92 ? 9.188 -10.922 -32.219 1 90.56 92 GLY A O 1
ATOM 704 N N . ASN A 1 93 ? 7.004 -11.102 -32.844 1 91.06 93 ASN A N 1
ATOM 705 C CA . ASN A 1 93 ? 7.297 -11.125 -34.281 1 91.06 93 ASN A CA 1
ATOM 706 C C . ASN A 1 93 ? 7.512 -9.719 -34.812 1 91.06 93 ASN A C 1
ATOM 708 O O . ASN A 1 93 ? 7.906 -9.555 -35.969 1 91.06 93 ASN A O 1
ATOM 712 N N . LEU A 1 94 ? 7.258 -8.781 -33.938 1 93.81 94 LEU A N 1
ATOM 713 C CA . LEU A 1 94 ? 7.508 -7.406 -34.375 1 93.81 94 LEU A CA 1
ATOM 714 C C . LEU A 1 94 ? 8.984 -7.055 -34.219 1 93.81 94 LEU A C 1
ATOM 716 O O . LEU A 1 94 ? 9.352 -6.18 -33.438 1 93.81 94 LEU A O 1
ATOM 720 N N . THR A 1 95 ? 9.797 -7.609 -35.125 1 92.75 95 THR A N 1
ATOM 721 C CA . THR A 1 95 ? 11.242 -7.676 -34.938 1 92.75 95 THR A CA 1
ATOM 722 C C . THR A 1 95 ? 11.867 -6.293 -35.062 1 92.75 95 THR A C 1
ATOM 724 O O . THR A 1 95 ? 13.016 -6.082 -34.656 1 92.75 95 THR A O 1
ATOM 727 N N . PHE A 1 96 ? 11.156 -5.254 -35.594 1 93.75 96 PHE A N 1
ATOM 728 C CA . PHE A 1 96 ? 11.719 -3.916 -35.75 1 93.75 96 PHE A CA 1
ATOM 729 C C . PHE A 1 96 ? 11.141 -2.961 -34.719 1 93.75 96 PHE A C 1
ATOM 731 O O . PHE A 1 96 ? 11.375 -1.752 -34.781 1 93.75 96 PHE A O 1
ATOM 738 N N . LEU A 1 97 ? 10.406 -3.582 -33.781 1 95.31 97 LEU A N 1
ATOM 739 C CA . LEU A 1 97 ? 9.758 -2.781 -32.75 1 95.31 97 LEU A CA 1
ATOM 740 C C . LEU A 1 97 ? 10.797 -2.076 -31.875 1 95.31 97 LEU A C 1
ATOM 742 O O . LEU A 1 97 ? 11.727 -2.713 -31.375 1 95.31 97 LEU A O 1
ATOM 746 N N . LYS A 1 98 ? 10.68 -0.796 -31.719 1 96.38 98 LYS A N 1
ATOM 747 C CA . LYS A 1 98 ? 11.594 -0.002 -30.906 1 96.38 98 LYS A CA 1
ATOM 748 C C . LYS A 1 98 ? 10.93 0.419 -29.594 1 96.38 98 LYS A C 1
ATOM 750 O O . LYS A 1 98 ? 11.594 0.524 -28.562 1 96.38 98 LYS A O 1
ATOM 755 N N . ILE A 1 99 ? 9.617 0.677 -29.688 1 96.69 99 ILE A N 1
ATOM 756 C CA . ILE A 1 99 ? 8.883 1.125 -28.5 1 96.69 99 ILE A CA 1
ATOM 757 C C . ILE A 1 99 ? 7.676 0.218 -28.281 1 96.69 99 ILE A C 1
ATOM 759 O O . ILE A 1 99 ? 6.852 0.029 -29.172 1 96.69 99 ILE A O 1
ATOM 763 N N . LEU A 1 100 ? 7.59 -0.376 -27.156 1 96.94 100 LEU A N 1
ATOM 764 C CA . LEU A 1 100 ? 6.422 -1.11 -26.688 1 96.94 100 LEU A CA 1
ATOM 765 C C . LEU A 1 100 ? 5.879 -0.499 -25.391 1 96.94 100 LEU A C 1
ATOM 767 O O . LEU A 1 100 ? 6.484 -0.641 -24.328 1 96.94 100 LEU A O 1
ATOM 771 N N . ASP A 1 101 ? 4.777 0.25 -25.484 1 96.31 101 ASP A N 1
ATOM 772 C CA . ASP A 1 101 ? 4.156 0.894 -24.328 1 96.31 101 ASP A CA 1
ATOM 773 C C . ASP A 1 101 ? 2.707 0.445 -24.172 1 96.31 101 ASP A C 1
ATOM 775 O O . ASP A 1 101 ? 1.821 0.91 -24.891 1 96.31 101 ASP A O 1
ATOM 779 N N . LEU A 1 102 ? 2.514 -0.458 -23.25 1 96.38 102 LEU A N 1
ATOM 780 C CA . LEU A 1 102 ? 1.18 -0.924 -22.891 1 96.38 102 LEU A CA 1
ATOM 781 C C . LEU A 1 102 ? 0.874 -0.606 -21.422 1 96.38 102 LEU A C 1
ATOM 783 O O . LEU A 1 102 ? 0.173 -1.367 -20.75 1 96.38 102 LEU A O 1
ATOM 787 N N . SER A 1 103 ? 1.373 0.489 -20.953 1 93.06 103 SER A N 1
ATOM 788 C CA . SER A 1 103 ? 1.283 0.824 -19.531 1 93.06 103 SER A CA 1
ATOM 789 C C . SER A 1 103 ? -0.127 1.265 -19.156 1 93.06 103 SER A C 1
ATOM 791 O O . SER A 1 103 ? -0.908 1.67 -20.016 1 93.06 103 SER A O 1
ATOM 793 N N . SER A 1 104 ? -0.449 1.147 -17.922 1 85.81 104 SER A N 1
ATOM 794 C CA . SER A 1 104 ? -1.689 1.648 -17.328 1 85.81 104 SER A CA 1
ATOM 795 C C . SER A 1 104 ? -2.908 1.008 -17.984 1 85.81 104 SER A C 1
ATOM 797 O O . SER A 1 104 ? -3.818 1.708 -18.438 1 85.81 104 SER A O 1
ATOM 799 N N . ASN A 1 105 ? -2.891 -0.344 -18.062 1 91.19 105 ASN A N 1
ATOM 800 C CA . ASN A 1 105 ? -3.994 -1.176 -18.531 1 91.19 105 ASN A CA 1
ATOM 801 C C . ASN A 1 105 ? -4.309 -2.295 -17.547 1 91.19 105 ASN A C 1
ATOM 803 O O . ASN A 1 105 ? -4.027 -2.172 -16.344 1 91.19 105 ASN A O 1
ATOM 807 N N . GLY A 1 106 ? -5.055 -3.244 -18 1 90.62 106 GLY A N 1
ATOM 808 C CA . GLY A 1 106 ? -5.398 -4.348 -17.125 1 90.62 106 GLY A CA 1
ATOM 809 C C . GLY A 1 106 ? -4.879 -5.688 -17.609 1 90.62 106 GLY A C 1
ATOM 810 O O . GLY A 1 106 ? -5.516 -6.723 -17.406 1 90.62 106 GLY A O 1
ATOM 811 N N . PHE A 1 107 ? -3.727 -5.617 -18.281 1 93.62 107 PHE A N 1
ATOM 812 C CA . PHE A 1 107 ? -3.162 -6.859 -18.797 1 93.62 107 PHE A CA 1
ATOM 813 C C . PHE A 1 107 ? -2.723 -7.766 -17.641 1 93.62 107 PHE A C 1
ATOM 815 O O . PHE A 1 107 ? -2.254 -7.285 -16.609 1 93.62 107 PHE A O 1
ATOM 822 N N . SER A 1 108 ? -2.939 -9.078 -17.844 1 90.69 108 SER A N 1
ATOM 823 C CA . SER A 1 108 ? -2.623 -10.07 -16.812 1 90.69 108 SER A CA 1
ATOM 824 C C . SER A 1 108 ? -1.847 -11.242 -17.406 1 90.69 108 SER A C 1
ATOM 826 O O . SER A 1 108 ? -1.349 -11.164 -18.531 1 90.69 108 SER A O 1
ATOM 828 N N . GLY A 1 109 ? -1.587 -12.289 -16.625 1 88.56 109 GLY A N 1
ATOM 829 C CA . GLY A 1 109 ? -0.818 -13.445 -17.078 1 88.56 109 GLY A CA 1
ATOM 830 C C . GLY A 1 109 ? 0.68 -13.258 -16.922 1 88.56 109 GLY A C 1
ATOM 831 O O . GLY A 1 109 ? 1.13 -12.289 -16.297 1 88.56 109 GLY A O 1
ATOM 832 N N . GLN A 1 110 ? 1.4 -14.234 -17.422 1 89.19 110 GLN A N 1
ATOM 833 C CA . GLN A 1 110 ? 2.857 -14.195 -17.359 1 89.19 110 GLN A CA 1
ATOM 834 C C . GLN A 1 110 ? 3.432 -13.328 -18.469 1 89.19 110 GLN A C 1
ATOM 836 O O . GLN A 1 110 ? 2.828 -13.203 -19.547 1 89.19 110 GLN A O 1
ATOM 841 N N . LEU A 1 111 ? 4.516 -12.703 -18.141 1 90.94 111 LEU A N 1
ATOM 842 C CA . LEU A 1 111 ? 5.195 -11.945 -19.188 1 90.94 111 LEU A CA 1
ATOM 843 C C . LEU A 1 111 ? 5.648 -12.859 -20.328 1 90.94 111 LEU A C 1
ATOM 845 O O . LEU A 1 111 ? 6.246 -13.906 -20.078 1 90.94 111 LEU A O 1
ATOM 849 N N . THR A 1 112 ? 5.25 -12.469 -21.547 1 87 112 THR A N 1
ATOM 850 C CA . THR A 1 112 ? 5.664 -13.227 -22.719 1 87 112 THR A CA 1
ATOM 851 C C . THR A 1 112 ? 7.141 -12.984 -23.031 1 87 112 THR A C 1
ATOM 853 O O . THR A 1 112 ? 7.648 -11.883 -22.812 1 87 112 THR A O 1
ATOM 856 N N . PRO A 1 113 ? 7.824 -14.102 -23.547 1 82.38 113 PRO A N 1
ATOM 857 C CA . PRO A 1 113 ? 9.211 -13.891 -23.969 1 82.38 113 PRO A CA 1
ATOM 858 C C . PRO A 1 113 ? 9.336 -12.898 -25.125 1 82.38 113 PRO A C 1
ATOM 860 O O . PRO A 1 113 ? 8.578 -12.977 -26.094 1 82.38 113 PRO A O 1
ATOM 863 N N . LEU A 1 114 ? 10.031 -11.844 -24.938 1 82.25 114 LEU A N 1
ATOM 864 C CA . LEU A 1 114 ? 10.258 -10.82 -25.953 1 82.25 114 LEU A CA 1
ATOM 865 C C . LEU A 1 114 ? 11.648 -10.961 -26.562 1 82.25 114 LEU A C 1
ATOM 867 O O . LEU A 1 114 ? 12.297 -9.961 -26.875 1 82.25 114 LEU A O 1
ATOM 871 N N . ASN A 1 115 ? 12.117 -12.188 -26.719 1 78.69 115 ASN A N 1
ATOM 872 C CA . ASN A 1 115 ? 13.5 -12.492 -27.062 1 78.69 115 ASN A CA 1
ATOM 873 C C . ASN A 1 115 ? 13.82 -12.094 -28.5 1 78.69 115 ASN A C 1
ATOM 875 O O . ASN A 1 115 ? 14.992 -11.969 -28.875 1 78.69 115 ASN A O 1
ATOM 879 N N . GLN A 1 116 ? 12.891 -11.82 -29.297 1 86.62 116 GLN A N 1
ATOM 880 C CA . GLN A 1 116 ? 13.156 -11.539 -30.703 1 86.62 116 GLN A CA 1
ATOM 881 C C . GLN A 1 116 ? 13.148 -10.039 -30.969 1 86.62 116 GLN A C 1
ATOM 883 O O . GLN A 1 116 ? 13.445 -9.602 -32.094 1 86.62 116 GLN A O 1
ATOM 888 N N . LEU A 1 117 ? 12.875 -9.32 -29.969 1 91.5 117 LEU A N 1
ATOM 889 C CA . LEU A 1 117 ? 12.789 -7.879 -30.156 1 91.5 117 LEU A CA 1
ATOM 890 C C . LEU A 1 117 ? 14.133 -7.215 -29.906 1 91.5 117 LEU A C 1
ATOM 892 O O . LEU A 1 117 ? 14.258 -6.367 -29.016 1 91.5 117 LEU A O 1
ATOM 896 N N . HIS A 1 118 ? 15.062 -7.453 -30.766 1 90.69 118 HIS A N 1
ATOM 897 C CA . HIS A 1 118 ? 16.438 -7 -30.594 1 90.69 118 HIS A CA 1
ATOM 898 C C . HIS A 1 118 ? 16.547 -5.492 -30.781 1 90.69 118 HIS A C 1
ATOM 900 O O . HIS A 1 118 ? 17.516 -4.875 -30.312 1 90.69 118 HIS A O 1
ATOM 906 N N . GLU A 1 119 ? 15.547 -4.883 -31.422 1 93.19 119 GLU A N 1
ATOM 907 C CA . GLU A 1 119 ? 15.625 -3.455 -31.719 1 93.19 119 GLU A CA 1
ATOM 908 C C . GLU A 1 119 ? 14.906 -2.635 -30.656 1 93.19 119 GLU A C 1
ATOM 910 O O . GLU A 1 119 ? 14.914 -1.403 -30.688 1 93.19 119 GLU A O 1
ATOM 915 N N . LEU A 1 120 ? 14.336 -3.373 -29.688 1 95.38 120 LEU A N 1
ATOM 916 C CA . LEU A 1 120 ? 13.531 -2.711 -28.672 1 95.38 120 LEU A CA 1
ATOM 917 C C . LEU A 1 120 ? 14.375 -1.749 -27.844 1 95.38 120 LEU A C 1
ATOM 919 O O . LEU A 1 120 ? 15.438 -2.121 -27.344 1 95.38 120 LEU A O 1
ATOM 923 N N . VAL A 1 121 ? 13.906 -0.527 -27.766 1 96.62 121 VAL A N 1
ATOM 924 C CA . VAL A 1 121 ? 14.641 0.521 -27.062 1 96.62 121 VAL A CA 1
ATOM 925 C C . VAL A 1 121 ? 13.898 0.888 -25.781 1 96.62 121 VAL A C 1
ATOM 927 O O . VAL A 1 121 ? 14.523 1.139 -24.75 1 96.62 121 VAL A O 1
ATOM 930 N N . ILE A 1 122 ? 12.57 0.944 -25.875 1 96.69 122 ILE A N 1
ATOM 931 C CA . ILE A 1 122 ? 11.727 1.299 -24.734 1 96.69 122 ILE A CA 1
ATOM 932 C C . ILE A 1 122 ? 10.688 0.203 -24.5 1 96.69 122 ILE A C 1
ATOM 934 O O . ILE A 1 122 ? 9.953 -0.166 -25.406 1 96.69 122 ILE A O 1
ATOM 938 N N . LEU A 1 123 ? 10.656 -0.323 -23.328 1 96.75 123 LEU A N 1
ATOM 939 C CA . LEU A 1 123 ? 9.656 -1.279 -22.875 1 96.75 123 LEU A CA 1
ATOM 940 C C . LEU A 1 123 ? 8.914 -0.758 -21.641 1 96.75 123 LEU A C 1
ATOM 942 O O . LEU A 1 123 ? 9.5 -0.63 -20.562 1 96.75 123 LEU A O 1
ATOM 946 N N . ASP A 1 124 ? 7.641 -0.376 -21.781 1 96.88 124 ASP A N 1
ATOM 947 C CA . ASP A 1 124 ? 6.836 0.09 -20.656 1 96.88 124 ASP A CA 1
ATOM 948 C C . ASP A 1 124 ? 5.57 -0.75 -20.516 1 96.88 124 ASP A C 1
ATOM 950 O O . ASP A 1 124 ? 4.602 -0.562 -21.25 1 96.88 124 ASP A O 1
ATOM 954 N N . LEU A 1 125 ? 5.609 -1.661 -19.562 1 96.88 125 LEU A N 1
ATOM 955 C CA . LEU A 1 125 ? 4.457 -2.488 -19.219 1 96.88 125 LEU A CA 1
ATOM 956 C C . LEU A 1 125 ? 3.98 -2.197 -17.812 1 96.88 125 LEU A C 1
ATOM 958 O O . LEU A 1 125 ? 3.412 -3.068 -17.141 1 96.88 125 LEU A O 1
ATOM 962 N N . SER A 1 126 ? 4.203 -0.992 -17.328 1 95.31 126 SER A N 1
ATOM 963 C CA . SER A 1 126 ? 3.924 -0.64 -15.945 1 95.31 126 SER A CA 1
ATOM 964 C C . SER A 1 126 ? 2.424 -0.521 -15.695 1 95.31 126 SER A C 1
ATOM 966 O O . SER A 1 126 ? 1.649 -0.301 -16.625 1 95.31 126 SER A O 1
ATOM 968 N N . THR A 1 127 ? 2.057 -0.689 -14.469 1 89 127 THR A N 1
ATOM 969 C CA . THR A 1 127 ? 0.694 -0.487 -13.992 1 89 127 THR A CA 1
ATOM 970 C C . THR A 1 127 ? -0.279 -1.407 -14.727 1 89 127 THR A C 1
ATOM 972 O O . THR A 1 127 ? -1.184 -0.938 -15.414 1 89 127 THR A O 1
ATOM 975 N N . ASN A 1 128 ? -0.034 -2.705 -14.609 1 94.38 128 ASN A N 1
ATOM 976 C CA . ASN A 1 128 ? -0.873 -3.811 -15.062 1 94.38 128 ASN A CA 1
ATOM 977 C C . ASN A 1 128 ? -1.026 -4.879 -13.984 1 94.38 128 ASN A C 1
ATOM 979 O O . ASN A 1 128 ? -0.973 -4.574 -12.797 1 94.38 128 ASN A O 1
ATOM 983 N N . SER A 1 129 ? -1.395 -6.078 -14.414 1 92.06 129 SER A N 1
ATOM 984 C CA . SER A 1 129 ? -1.562 -7.156 -13.445 1 92.06 129 SER A CA 1
ATOM 985 C C . SER A 1 129 ? -0.75 -8.383 -13.836 1 92.06 129 SER A C 1
ATOM 987 O O . SER A 1 129 ? -1.193 -9.516 -13.641 1 92.06 129 SER A O 1
ATOM 989 N N . PHE A 1 130 ? 0.413 -8.117 -14.406 1 93.94 130 PHE A N 1
ATOM 990 C CA . PHE A 1 130 ? 1.266 -9.234 -14.797 1 93.94 130 PHE A CA 1
ATOM 991 C C . PHE A 1 130 ? 1.72 -10.023 -13.578 1 93.94 130 PHE A C 1
ATOM 993 O O . PHE A 1 130 ? 2.01 -9.445 -12.531 1 93.94 130 PHE A O 1
ATOM 1000 N N . GLN A 1 131 ? 1.817 -11.383 -13.789 1 90.62 131 GLN A N 1
ATOM 1001 C CA . GLN A 1 131 ? 2.234 -12.273 -12.711 1 90.62 131 GLN A CA 1
ATOM 1002 C C . GLN A 1 131 ? 3.406 -13.156 -13.148 1 90.62 131 GLN A C 1
ATOM 1004 O O . GLN A 1 131 ? 3.785 -13.156 -14.32 1 90.62 131 GLN A O 1
ATOM 1009 N N . GLY A 1 132 ? 4.02 -13.836 -12.164 1 90.81 132 GLY A N 1
ATOM 1010 C CA . GLY A 1 132 ? 5.109 -14.758 -12.453 1 90.81 132 GLY A CA 1
ATOM 1011 C C . GLY A 1 132 ? 6.465 -14.078 -12.484 1 90.81 132 GLY A C 1
ATOM 1012 O O . GLY A 1 132 ? 6.602 -12.93 -12.055 1 90.81 132 GLY A O 1
ATOM 1013 N N . ILE A 1 133 ? 7.457 -14.844 -12.938 1 91.88 133 ILE A N 1
ATOM 1014 C CA . ILE A 1 133 ? 8.844 -14.375 -12.906 1 91.88 133 ILE A CA 1
ATOM 1015 C C . ILE A 1 133 ? 9.117 -13.5 -14.125 1 91.88 133 ILE A C 1
ATOM 1017 O O . ILE A 1 133 ? 8.367 -13.539 -15.109 1 91.88 133 ILE A O 1
ATOM 1021 N N . ILE A 1 134 ? 10.062 -12.656 -14.023 1 93.06 134 ILE A N 1
ATOM 1022 C CA . ILE A 1 134 ? 10.594 -11.953 -15.188 1 93.06 134 ILE A CA 1
ATOM 1023 C C . ILE A 1 134 ? 11.422 -12.914 -16.031 1 93.06 134 ILE A C 1
ATOM 1025 O O . ILE A 1 134 ? 12.43 -13.453 -15.57 1 93.06 134 ILE A O 1
ATOM 1029 N N . PRO A 1 135 ? 11.031 -13.133 -17.312 1 88.38 135 PRO A N 1
ATOM 1030 C CA . PRO A 1 135 ? 11.758 -14.102 -18.141 1 88.38 135 PRO A CA 1
ATOM 1031 C C . PRO A 1 135 ? 13.18 -13.648 -18.453 1 88.38 135 PRO A C 1
ATOM 1033 O O . PRO A 1 135 ? 13.414 -12.461 -18.703 1 88.38 135 PRO A O 1
ATOM 1036 N N . ASP A 1 136 ? 14.148 -14.617 -18.531 1 86.06 136 ASP A N 1
ATOM 1037 C CA . ASP A 1 136 ? 15.539 -14.352 -18.891 1 86.06 136 ASP A CA 1
ATOM 1038 C C . ASP A 1 136 ? 15.641 -13.812 -20.312 1 86.06 136 ASP A C 1
ATOM 1040 O O . ASP A 1 136 ? 16.562 -13.062 -20.625 1 86.06 136 ASP A O 1
ATOM 1044 N N . SER A 1 137 ? 14.656 -14.164 -21.047 1 86.94 137 SER A N 1
ATOM 1045 C CA . SER A 1 137 ? 14.672 -13.805 -22.453 1 86.94 137 SER A CA 1
ATOM 1046 C C . SER A 1 137 ? 14.602 -12.289 -22.641 1 86.94 137 SER A C 1
ATOM 1048 O O . SER A 1 137 ? 14.969 -11.766 -23.688 1 86.94 137 SER A O 1
ATOM 1050 N N . LEU A 1 138 ? 14.125 -11.586 -21.625 1 87.5 138 LEU A N 1
ATOM 1051 C CA . LEU A 1 138 ? 14.062 -10.133 -21.688 1 87.5 138 LEU A CA 1
ATOM 1052 C C . LEU A 1 138 ? 15.453 -9.531 -21.812 1 87.5 138 LEU A C 1
ATOM 1054 O O . LEU A 1 138 ? 15.617 -8.438 -22.359 1 87.5 138 LEU A O 1
ATOM 1058 N N . THR A 1 139 ? 16.453 -10.281 -21.406 1 88.06 139 THR A N 1
ATOM 1059 C CA . THR A 1 139 ? 17.828 -9.789 -21.406 1 88.06 139 THR A CA 1
ATOM 1060 C C . THR A 1 139 ? 18.422 -9.867 -22.797 1 88.06 139 THR A C 1
ATOM 1062 O O . THR A 1 139 ? 19.516 -9.336 -23.047 1 88.06 139 THR A O 1
ATOM 1065 N N . ASN A 1 140 ? 17.672 -10.445 -23.734 1 87.81 140 ASN A N 1
ATOM 1066 C CA . ASN A 1 140 ? 18.109 -10.523 -25.109 1 87.81 140 ASN A CA 1
ATOM 1067 C C . ASN A 1 140 ? 17.828 -9.234 -25.875 1 87.81 140 ASN A C 1
ATOM 1069 O O . ASN A 1 140 ? 18.328 -9.031 -26.984 1 87.81 140 ASN A O 1
ATOM 1073 N N . CYS A 1 141 ? 17.062 -8.375 -25.25 1 91 141 CYS A N 1
ATOM 1074 C CA . CYS A 1 141 ? 16.797 -7.078 -25.859 1 91 141 CYS A CA 1
ATOM 1075 C C . CYS A 1 141 ? 17.938 -6.105 -25.609 1 91 141 CYS A C 1
ATOM 1077 O O . CYS A 1 141 ? 17.781 -5.102 -24.922 1 91 141 CYS A O 1
ATOM 1079 N N . SER A 1 142 ? 19.047 -6.305 -26.344 1 88.38 142 SER A N 1
ATOM 1080 C CA . SER A 1 142 ? 20.328 -5.691 -26.062 1 88.38 142 SER A CA 1
ATOM 1081 C C . SER A 1 142 ? 20.281 -4.18 -26.281 1 88.38 142 SER A C 1
ATOM 1083 O O . SER A 1 142 ? 21.125 -3.447 -25.75 1 88.38 142 SER A O 1
ATOM 1085 N N . ASN A 1 143 ? 19.312 -3.688 -27.016 1 92.88 143 ASN A N 1
ATOM 1086 C CA . ASN A 1 143 ? 19.25 -2.26 -27.312 1 92.88 143 ASN A CA 1
ATOM 1087 C C . ASN A 1 143 ? 18.375 -1.517 -26.312 1 92.88 143 ASN A C 1
ATOM 1089 O O . ASN A 1 143 ? 18.234 -0.295 -26.391 1 92.88 143 ASN A O 1
ATOM 1093 N N . LEU A 1 144 ? 17.859 -2.277 -25.359 1 94.69 144 LEU A N 1
ATOM 1094 C CA . LEU A 1 144 ? 16.922 -1.701 -24.406 1 94.69 144 LEU A CA 1
ATOM 1095 C C . LEU A 1 144 ? 17.594 -0.582 -23.609 1 94.69 144 LEU A C 1
ATOM 1097 O O . LEU A 1 144 ? 18.688 -0.757 -23.078 1 94.69 144 LEU A O 1
ATOM 1101 N N . LYS A 1 145 ? 17.016 0.571 -23.609 1 96.25 145 LYS A N 1
ATOM 1102 C CA . LYS A 1 145 ? 17.516 1.712 -22.844 1 96.25 145 LYS A CA 1
ATOM 1103 C C . LYS A 1 145 ? 16.625 1.992 -21.625 1 96.25 145 LYS A C 1
ATOM 1105 O O . LYS A 1 145 ? 17.125 2.365 -20.562 1 96.25 145 LYS A O 1
ATOM 1110 N N . LEU A 1 146 ? 15.312 1.845 -21.844 1 96.19 146 LEU A N 1
ATOM 1111 C CA . LEU A 1 146 ? 14.359 2.076 -20.766 1 96.19 146 LEU A CA 1
ATOM 1112 C C . LEU A 1 146 ? 13.461 0.862 -20.562 1 96.19 146 LEU A C 1
ATOM 1114 O O . LEU A 1 146 ? 12.867 0.361 -21.516 1 96.19 146 LEU A O 1
ATOM 1118 N N . MET A 1 147 ? 13.367 0.388 -19.359 1 96.44 147 MET A N 1
ATOM 1119 C CA . MET A 1 147 ? 12.508 -0.735 -19 1 96.44 147 MET A CA 1
ATOM 1120 C C . MET A 1 147 ? 11.672 -0.405 -17.766 1 96.44 147 MET A C 1
ATOM 1122 O O . MET A 1 147 ? 12.219 -0.122 -16.703 1 96.44 147 MET A O 1
ATOM 1126 N N . ASP A 1 148 ? 10.359 -0.369 -17.906 1 97.44 148 ASP A N 1
ATOM 1127 C CA . ASP A 1 148 ? 9.453 -0.122 -16.781 1 97.44 148 ASP A CA 1
ATOM 1128 C C . ASP A 1 148 ? 8.438 -1.251 -16.641 1 97.44 148 ASP A C 1
ATOM 1130 O O . ASP A 1 148 ? 7.512 -1.363 -17.438 1 97.44 148 ASP A O 1
ATOM 1134 N N . LEU A 1 149 ? 8.648 -2.098 -15.656 1 97.44 149 LEU A N 1
ATOM 1135 C CA . LEU A 1 149 ? 7.727 -3.18 -15.32 1 97.44 149 LEU A CA 1
ATOM 1136 C C . LEU A 1 149 ? 7.094 -2.953 -13.953 1 97.44 149 LEU A C 1
ATOM 1138 O O . LEU A 1 149 ? 6.676 -3.908 -13.289 1 97.44 149 LEU A O 1
ATOM 1142 N N . SER A 1 150 ? 7.031 -1.703 -13.523 1 97.12 150 SER A N 1
ATOM 1143 C CA . SER A 1 150 ? 6.602 -1.381 -12.164 1 97.12 150 SER A CA 1
ATOM 1144 C C . SER A 1 150 ? 5.094 -1.554 -12.008 1 97.12 150 SER A C 1
ATOM 1146 O O . SER A 1 150 ? 4.359 -1.565 -13 1 97.12 150 SER A O 1
ATOM 1148 N N . ARG A 1 151 ? 4.633 -1.726 -10.797 1 91.75 151 ARG A N 1
ATOM 1149 C CA . ARG A 1 151 ? 3.223 -1.768 -10.422 1 91.75 151 ARG A CA 1
ATOM 1150 C C . ARG A 1 151 ? 2.5 -2.906 -11.133 1 91.75 151 ARG A C 1
ATOM 1152 O O . ARG A 1 151 ? 1.493 -2.682 -11.805 1 91.75 151 ARG A O 1
ATOM 1159 N N . ASN A 1 152 ? 3.049 -4.09 -10.938 1 95.94 152 ASN A N 1
ATOM 1160 C CA . ASN A 1 152 ? 2.477 -5.367 -11.352 1 95.94 152 ASN A CA 1
ATOM 1161 C C . ASN A 1 152 ? 2.463 -6.371 -10.195 1 95.94 152 ASN A C 1
ATOM 1163 O O . ASN A 1 152 ? 2.488 -5.98 -9.031 1 95.94 152 ASN A O 1
ATOM 1167 N N . MET A 1 153 ? 2.229 -7.605 -10.531 1 93.25 153 MET A N 1
ATOM 1168 C CA . MET A 1 153 ? 2.262 -8.664 -9.523 1 93.25 153 MET A CA 1
ATOM 1169 C C . MET A 1 153 ? 3.385 -9.656 -9.812 1 93.25 153 MET A C 1
ATOM 1171 O O . MET A 1 153 ? 3.227 -10.859 -9.594 1 93.25 153 MET A O 1
ATOM 1175 N N . LEU A 1 154 ? 4.457 -9.094 -10.359 1 95.19 154 LEU A N 1
ATOM 1176 C CA . LEU A 1 154 ? 5.586 -9.945 -10.711 1 95.19 154 LEU A CA 1
ATOM 1177 C C . LEU A 1 154 ? 6.258 -10.5 -9.461 1 95.19 154 LEU A C 1
ATOM 1179 O O . LEU A 1 154 ? 6.266 -9.852 -8.414 1 95.19 154 LEU A O 1
ATOM 1183 N N . ALA A 1 155 ? 6.809 -11.703 -9.641 1 91.5 155 ALA A N 1
ATOM 1184 C CA . ALA A 1 155 ? 7.422 -12.406 -8.516 1 91.5 155 ALA A CA 1
ATOM 1185 C C . ALA A 1 155 ? 8.75 -13.039 -8.922 1 91.5 155 ALA A C 1
ATOM 1187 O O . ALA A 1 155 ? 9.188 -12.898 -10.07 1 91.5 155 ALA A O 1
ATOM 1188 N N . GLY A 1 156 ? 9.422 -13.648 -7.93 1 89.19 156 GLY A N 1
ATOM 1189 C CA . GLY A 1 156 ? 10.703 -14.281 -8.219 1 89.19 156 GLY A CA 1
ATOM 1190 C C . GLY A 1 156 ? 11.859 -13.305 -8.258 1 89.19 156 GLY A C 1
ATOM 1191 O O . GLY A 1 156 ? 11.695 -12.125 -7.922 1 89.19 156 GLY A O 1
ATOM 1192 N N . PRO A 1 157 ? 13.039 -13.828 -8.617 1 91.44 157 PRO A N 1
ATOM 1193 C CA . PRO A 1 157 ? 14.234 -12.984 -8.617 1 91.44 157 PRO A CA 1
ATOM 1194 C C . PRO A 1 157 ? 14.359 -12.133 -9.875 1 91.44 157 PRO A C 1
ATOM 1196 O O . PRO A 1 157 ? 13.703 -12.414 -10.883 1 91.44 157 PRO A O 1
ATOM 1199 N N . ILE A 1 158 ? 15.062 -11.055 -9.719 1 93.94 158 ILE A N 1
ATOM 1200 C CA . ILE A 1 158 ? 15.531 -10.344 -10.898 1 93.94 158 ILE A CA 1
ATOM 1201 C C . ILE A 1 158 ? 16.5 -11.219 -11.68 1 93.94 158 ILE A C 1
ATOM 1203 O O . ILE A 1 158 ? 17.422 -11.797 -11.102 1 93.94 158 ILE A O 1
ATOM 1207 N N . PRO A 1 159 ? 16.281 -11.344 -13.047 1 88.69 159 PRO A N 1
ATOM 1208 C CA . PRO A 1 159 ? 17.188 -12.195 -13.82 1 88.69 159 PRO A CA 1
ATOM 1209 C C . PRO A 1 159 ? 18.641 -11.797 -13.664 1 88.69 159 PRO A C 1
ATOM 1211 O O . PRO A 1 159 ? 18.984 -10.617 -13.781 1 88.69 159 PRO A O 1
ATOM 1214 N N . THR A 1 160 ? 19.547 -12.758 -13.438 1 84.19 160 THR A N 1
ATOM 1215 C CA . THR A 1 160 ? 20.969 -12.516 -13.195 1 84.19 160 THR A CA 1
ATOM 1216 C C . THR A 1 160 ? 21.625 -11.906 -14.43 1 84.19 160 THR A C 1
ATOM 1218 O O . THR A 1 160 ? 22.594 -11.148 -14.312 1 84.19 160 THR A O 1
ATOM 1221 N N . LYS A 1 161 ? 21.094 -12.227 -15.578 1 86.69 161 LYS A N 1
ATOM 1222 C CA . LYS A 1 161 ? 21.688 -11.781 -16.828 1 86.69 161 LYS A CA 1
ATOM 1223 C C . LYS A 1 161 ? 21.219 -10.375 -17.203 1 86.69 161 LYS A C 1
ATOM 1225 O O . LYS A 1 161 ? 21.516 -9.883 -18.281 1 86.69 161 LYS A O 1
ATOM 1230 N N . ILE A 1 162 ? 20.547 -9.75 -16.297 1 88.38 162 ILE A N 1
ATOM 1231 C CA . ILE A 1 162 ? 20.031 -8.406 -16.547 1 88.38 162 ILE A CA 1
ATOM 1232 C C . ILE A 1 162 ? 21.172 -7.453 -16.875 1 88.38 162 ILE A C 1
ATOM 1234 O O . ILE A 1 162 ? 20.984 -6.457 -17.578 1 88.38 162 ILE A O 1
ATOM 1238 N N . GLY A 1 163 ? 22.406 -7.805 -16.422 1 87.81 163 GLY A N 1
ATOM 1239 C CA . GLY A 1 163 ? 23.594 -7.008 -16.672 1 87.81 163 GLY A CA 1
ATOM 1240 C C . GLY A 1 163 ? 24.016 -7.004 -18.141 1 87.81 163 GLY A C 1
ATOM 1241 O O . GLY A 1 163 ? 24.844 -6.195 -18.547 1 87.81 163 GLY A O 1
ATOM 1242 N N . SER A 1 164 ? 23.406 -7.918 -18.938 1 89.25 164 SER 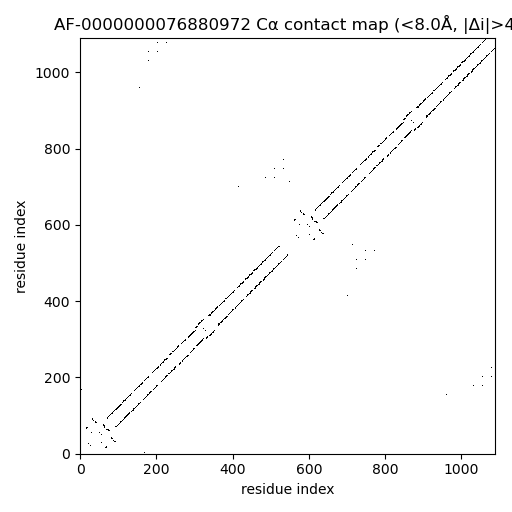A N 1
ATOM 1243 C CA . SER A 1 164 ? 23.719 -7.98 -20.359 1 89.25 164 SER A CA 1
ATOM 1244 C C . SER A 1 164 ? 23.047 -6.836 -21.125 1 89.25 164 SER A C 1
ATOM 1246 O O . SER A 1 164 ? 23.375 -6.594 -22.297 1 89.25 164 SER A O 1
ATOM 1248 N N . LEU A 1 165 ? 22.156 -6.148 -20.422 1 92 165 LEU A N 1
ATOM 1249 C CA . LEU A 1 165 ? 21.547 -4.969 -21.031 1 92 165 LEU A CA 1
ATOM 1250 C C . LEU A 1 165 ? 22.422 -3.738 -20.828 1 92 165 LEU A C 1
ATOM 1252 O O . LEU A 1 165 ? 22.062 -2.828 -20.078 1 92 165 LEU A O 1
ATOM 1256 N N . TYR A 1 166 ? 23.469 -3.588 -21.625 1 90.5 166 TYR A N 1
ATOM 1257 C CA . TYR A 1 166 ? 24.547 -2.625 -21.438 1 90.5 166 TYR A CA 1
ATOM 1258 C C . TYR A 1 166 ? 24.078 -1.211 -21.766 1 90.5 166 TYR A C 1
ATOM 1260 O O . TYR A 1 166 ? 24.688 -0.232 -21.328 1 90.5 166 TYR A O 1
ATOM 1268 N N . ASN A 1 167 ? 23 -1.137 -22.453 1 92.69 167 ASN A N 1
ATOM 1269 C CA . ASN A 1 167 ? 22.578 0.175 -22.922 1 92.69 167 ASN A CA 1
ATOM 1270 C C . ASN A 1 167 ? 21.5 0.775 -22.016 1 92.69 167 ASN A C 1
ATOM 1272 O O . ASN A 1 167 ? 21.031 1.885 -22.266 1 92.69 167 ASN A O 1
ATOM 1276 N N . LEU A 1 168 ? 21.203 0.061 -20.938 1 94.38 168 LEU A N 1
ATOM 1277 C CA . LEU A 1 168 ? 20.125 0.508 -20.062 1 94.38 168 LEU A CA 1
ATOM 1278 C C . LEU A 1 168 ? 20.469 1.854 -19.438 1 94.38 168 LEU A C 1
ATOM 1280 O O . LEU A 1 168 ? 21.562 2.043 -18.906 1 94.38 168 LEU A O 1
ATOM 1284 N N . ILE A 1 169 ? 19.578 2.729 -19.562 1 96.5 169 ILE A N 1
ATOM 1285 C CA . ILE A 1 169 ? 19.688 4.047 -18.953 1 96.5 169 ILE A CA 1
ATOM 1286 C C . ILE A 1 169 ? 18.766 4.133 -17.734 1 96.5 169 ILE A C 1
ATOM 1288 O O . ILE A 1 169 ? 19.109 4.758 -16.734 1 96.5 169 ILE A O 1
ATOM 1292 N N . GLY A 1 170 ? 17.641 3.539 -17.812 1 96.38 170 GLY A N 1
ATOM 1293 C CA . GLY A 1 170 ? 16.672 3.527 -16.734 1 96.38 170 GLY A CA 1
ATOM 1294 C C . GLY A 1 170 ? 15.953 2.199 -16.578 1 96.38 170 GLY A C 1
ATOM 1295 O O . GLY A 1 170 ? 15.594 1.571 -17.578 1 96.38 170 GLY A O 1
ATOM 1296 N N . MET A 1 171 ? 15.711 1.741 -15.352 1 96.81 171 MET A N 1
ATOM 1297 C CA . MET A 1 171 ? 15 0.51 -15.031 1 96.81 171 MET A CA 1
ATOM 1298 C C . MET A 1 171 ? 14.109 0.701 -13.805 1 96.81 171 MET A C 1
ATOM 1300 O O . MET A 1 171 ? 14.562 1.172 -12.766 1 96.81 171 MET A O 1
ATOM 1304 N N . ASP A 1 172 ? 12.844 0.448 -13.938 1 97.88 172 ASP A N 1
ATOM 1305 C CA . ASP A 1 172 ? 11.883 0.519 -12.844 1 97.88 172 ASP A CA 1
ATOM 1306 C C . ASP A 1 172 ? 11.133 -0.802 -12.68 1 97.88 172 ASP A C 1
ATOM 1308 O O . ASP A 1 172 ? 10.32 -1.172 -13.531 1 97.88 172 ASP A O 1
ATOM 1312 N N . LEU A 1 173 ? 11.438 -1.524 -11.625 1 98 173 LEU A N 1
ATOM 1313 C CA . LEU A 1 173 ? 10.773 -2.779 -11.289 1 98 173 LEU A CA 1
ATOM 1314 C C . LEU A 1 173 ? 10.008 -2.654 -9.977 1 98 173 LEU A C 1
ATOM 1316 O O . LEU A 1 173 ? 9.719 -3.658 -9.32 1 98 173 LEU A O 1
ATOM 1320 N N . SER A 1 174 ? 9.711 -1.423 -9.594 1 97.81 174 SER A N 1
ATOM 1321 C CA . SER A 1 174 ? 9.148 -1.156 -8.273 1 97.81 174 SER A CA 1
ATOM 1322 C C . SER A 1 174 ? 7.711 -1.65 -8.172 1 97.81 174 SER A C 1
ATOM 1324 O O . SER A 1 174 ? 7.059 -1.893 -9.188 1 97.81 174 SER A O 1
ATOM 1326 N N . LYS A 1 175 ? 7.258 -1.818 -6.914 1 94.25 175 LYS A N 1
ATOM 1327 C CA . LYS A 1 175 ? 5.867 -2.145 -6.602 1 94.25 175 LYS A CA 1
ATOM 1328 C C . LYS A 1 175 ? 5.438 -3.434 -7.293 1 94.25 175 LYS A C 1
ATOM 1330 O O . LYS A 1 175 ? 4.438 -3.455 -8.008 1 94.25 175 LYS A O 1
ATOM 1335 N N . ASN A 1 176 ? 6.207 -4.477 -7.078 1 97.31 176 ASN A N 1
ATOM 1336 C CA . ASN A 1 176 ? 5.945 -5.867 -7.43 1 97.31 176 ASN A CA 1
ATOM 1337 C C . ASN A 1 176 ? 6.105 -6.789 -6.223 1 97.31 176 ASN A C 1
ATOM 1339 O O . ASN A 1 176 ? 5.961 -6.355 -5.082 1 97.31 176 ASN A O 1
ATOM 1343 N N . ASN A 1 177 ? 6.23 -8.062 -6.477 1 93.69 177 ASN A N 1
ATOM 1344 C CA . ASN A 1 177 ? 6.492 -9.047 -5.438 1 93.69 177 ASN A CA 1
ATOM 1345 C C . ASN A 1 177 ? 7.816 -9.773 -5.672 1 93.69 177 ASN A C 1
ATOM 1347 O O . ASN A 1 177 ? 7.918 -10.984 -5.449 1 93.69 177 ASN A O 1
ATOM 1351 N N . LEU A 1 178 ? 8.758 -9.031 -6.141 1 95.12 178 LEU A N 1
ATOM 1352 C CA . LEU A 1 178 ? 10.039 -9.648 -6.469 1 95.12 178 LEU A CA 1
ATOM 1353 C C . LEU A 1 178 ? 10.766 -10.094 -5.203 1 95.12 178 LEU A C 1
ATOM 1355 O O . LEU A 1 178 ? 10.664 -9.438 -4.164 1 95.12 178 LEU A O 1
ATOM 1359 N N . THR A 1 179 ? 11.523 -11.227 -5.383 1 89.25 179 THR A N 1
ATOM 1360 C CA . THR A 1 179 ? 12.328 -11.781 -4.301 1 89.25 179 THR A CA 1
ATOM 1361 C C . THR A 1 179 ? 13.766 -12.031 -4.762 1 89.25 179 THR A C 1
ATOM 1363 O O . THR A 1 179 ? 14.148 -11.617 -5.859 1 89.25 179 THR A O 1
ATOM 1366 N N . GLY A 1 180 ? 14.539 -12.656 -3.912 1 89.69 180 GLY A N 1
ATOM 1367 C CA . GLY A 1 180 ? 15.938 -12.867 -4.254 1 89.69 180 GLY A CA 1
ATOM 1368 C C . GLY A 1 180 ? 16.812 -11.656 -3.963 1 89.69 180 GLY A C 1
ATOM 1369 O O . GLY A 1 180 ? 16.453 -10.82 -3.125 1 89.69 180 GLY A O 1
ATOM 1370 N N . VAL A 1 181 ? 18 -11.656 -4.641 1 91.19 181 VAL A N 1
ATOM 1371 C CA . VAL A 1 181 ? 18.984 -10.602 -4.383 1 91.19 181 VAL A CA 1
ATOM 1372 C C . VAL A 1 181 ? 19 -9.617 -5.555 1 91.19 181 VAL A C 1
ATOM 1374 O O . VAL A 1 181 ? 18.469 -9.914 -6.625 1 91.19 181 VAL A O 1
ATOM 1377 N N . ILE A 1 182 ? 19.5 -8.484 -5.27 1 94.19 182 ILE A N 1
ATOM 1378 C CA . ILE A 1 182 ? 19.812 -7.57 -6.367 1 94.19 182 ILE A CA 1
ATOM 1379 C C . ILE A 1 182 ? 21.047 -8.062 -7.117 1 94.19 182 ILE A C 1
ATOM 1381 O O . ILE A 1 182 ? 22.141 -8.109 -6.555 1 94.19 182 ILE A O 1
ATOM 1385 N N . PRO A 1 183 ? 20.891 -8.398 -8.406 1 90.75 183 PRO A N 1
ATOM 1386 C CA . PRO A 1 183 ? 22.047 -8.922 -9.133 1 90.75 183 PRO A CA 1
ATOM 1387 C C . PRO A 1 183 ? 23.156 -7.891 -9.289 1 90.75 183 PRO A C 1
ATOM 1389 O O . PRO A 1 183 ? 22.922 -6.793 -9.805 1 90.75 183 PRO A O 1
ATOM 1392 N N . PRO A 1 184 ? 24.422 -8.266 -8.891 1 89.5 184 PRO A N 1
ATOM 1393 C CA . PRO A 1 184 ? 25.531 -7.336 -9.07 1 89.5 184 PRO A CA 1
ATOM 1394 C C . PRO A 1 184 ? 25.781 -6.984 -10.539 1 89.5 184 PRO A C 1
ATOM 1396 O O . PRO A 1 184 ? 26.328 -5.922 -10.844 1 89.5 184 PRO A O 1
ATOM 1399 N N . SER A 1 185 ? 25.281 -7.875 -11.414 1 91.12 185 SER A N 1
ATOM 1400 C CA . SER A 1 185 ? 25.5 -7.684 -12.844 1 91.12 185 SER A CA 1
ATOM 1401 C C . SER A 1 185 ? 24.812 -6.41 -13.336 1 91.12 185 SER A C 1
ATOM 1403 O O . SER A 1 185 ? 25.141 -5.902 -14.406 1 91.12 185 SER A O 1
ATOM 1405 N N . ILE A 1 186 ? 23.859 -5.863 -12.586 1 92.56 186 ILE A N 1
ATOM 1406 C CA . ILE A 1 186 ? 23.234 -4.59 -12.93 1 92.56 186 ILE A CA 1
ATOM 1407 C C . ILE A 1 186 ? 24.297 -3.504 -13.039 1 92.56 186 ILE A C 1
ATOM 1409 O O . ILE A 1 186 ? 24.172 -2.574 -13.836 1 92.56 186 ILE A O 1
ATOM 1413 N N . GLY A 1 187 ? 25.406 -3.666 -12.297 1 91.56 187 GLY A N 1
ATOM 1414 C CA . GLY A 1 187 ? 26.516 -2.721 -12.289 1 91.56 187 GLY A CA 1
ATOM 1415 C C . GLY A 1 187 ? 27.234 -2.639 -13.617 1 91.56 187 GLY A C 1
ATOM 1416 O O . GLY A 1 187 ? 28 -1.697 -13.859 1 91.56 187 GLY A O 1
ATOM 1417 N N . ASN A 1 188 ? 26.969 -3.596 -14.523 1 89.88 188 ASN A N 1
ATOM 1418 C CA . ASN A 1 188 ? 27.578 -3.592 -15.844 1 89.88 188 ASN A CA 1
ATOM 1419 C C . ASN A 1 188 ? 27 -2.49 -16.734 1 89.88 188 ASN A C 1
ATOM 1421 O O . ASN A 1 188 ? 27.594 -2.137 -17.75 1 89.88 188 ASN A O 1
ATOM 1425 N N . GLY A 1 189 ? 25.828 -2.092 -16.328 1 90.06 189 GLY A N 1
ATOM 1426 C CA . GLY A 1 189 ? 25.219 -1 -17.078 1 90.06 189 GLY A CA 1
ATOM 1427 C C . GLY A 1 189 ? 25.781 0.359 -16.719 1 90.06 189 GLY A C 1
ATOM 1428 O O . GLY A 1 189 ? 25.125 1.148 -16.031 1 90.06 189 GLY A O 1
ATOM 1429 N N . THR A 1 190 ? 26.875 0.756 -17.266 1 90.06 190 THR A N 1
ATOM 1430 C CA . THR A 1 190 ? 27.656 1.917 -16.828 1 90.06 190 THR A CA 1
ATOM 1431 C C . THR A 1 190 ? 26.906 3.211 -17.172 1 90.06 190 THR A C 1
ATOM 1433 O O . THR A 1 190 ? 27.234 4.273 -16.641 1 90.06 190 THR A O 1
ATOM 1436 N N . HIS A 1 191 ? 25.859 3.07 -17.953 1 92.12 191 HIS A N 1
ATOM 1437 C CA . HIS A 1 191 ? 25.125 4.266 -18.344 1 92.12 191 HIS A CA 1
ATOM 1438 C C . HIS A 1 191 ? 23.828 4.402 -17.547 1 92.12 191 HIS A C 1
ATOM 1440 O O . HIS A 1 191 ? 23.047 5.324 -17.766 1 92.12 191 HIS A O 1
ATOM 1446 N N . LEU A 1 192 ? 23.672 3.5 -16.609 1 95.25 192 LEU A N 1
ATOM 1447 C CA . LEU A 1 192 ? 22.453 3.49 -15.828 1 95.25 192 LEU A CA 1
ATOM 1448 C C . LEU A 1 192 ? 22.297 4.785 -15.039 1 95.25 192 LEU A C 1
ATOM 1450 O O . LEU A 1 192 ? 23.203 5.172 -14.289 1 95.25 192 LEU A O 1
ATOM 1454 N N . GLN A 1 193 ? 21.25 5.488 -15.25 1 97 193 GLN A N 1
ATOM 1455 C CA . GLN A 1 193 ? 20.984 6.754 -14.57 1 97 193 GLN A CA 1
ATOM 1456 C C . GLN A 1 193 ? 19.938 6.586 -13.477 1 97 193 GLN A C 1
ATOM 1458 O O . GLN A 1 193 ? 19.969 7.281 -12.461 1 97 193 GLN A O 1
ATOM 1463 N N . THR A 1 194 ? 18.953 5.758 -13.719 1 97 194 THR A N 1
ATOM 1464 C CA . THR A 1 194 ? 17.891 5.551 -12.75 1 97 194 THR A CA 1
ATOM 1465 C C . THR A 1 194 ? 17.656 4.062 -12.508 1 97 194 THR A C 1
ATOM 1467 O O . THR A 1 194 ? 17.484 3.291 -13.453 1 97 194 THR A O 1
ATOM 1470 N N . LEU A 1 195 ? 17.672 3.631 -11.305 1 97.19 195 LEU A N 1
ATOM 1471 C CA . LEU A 1 195 ? 17.375 2.277 -10.852 1 97.19 195 LEU A CA 1
ATOM 1472 C C . LEU A 1 195 ? 16.344 2.297 -9.719 1 97.19 195 LEU A C 1
ATOM 1474 O O . LEU A 1 195 ? 16.656 2.74 -8.609 1 97.19 195 LEU A O 1
ATOM 1478 N N . VAL A 1 196 ? 15.148 1.865 -9.961 1 98.12 196 VAL A N 1
ATOM 1479 C CA . VAL A 1 196 ? 14.07 1.897 -8.984 1 98.12 196 VAL A CA 1
ATOM 1480 C C . VAL A 1 196 ? 13.57 0.479 -8.719 1 98.12 196 VAL A C 1
ATOM 1482 O O . VAL A 1 196 ? 12.969 -0.148 -9.594 1 98.12 196 VAL A O 1
ATOM 1485 N N . LEU A 1 197 ? 13.812 -0.003 -7.52 1 98.19 197 LEU A N 1
ATOM 1486 C CA . LEU A 1 197 ? 13.461 -1.367 -7.141 1 98.19 197 LEU A CA 1
ATOM 1487 C C . LEU A 1 197 ? 12.602 -1.379 -5.879 1 98.19 197 LEU A C 1
ATOM 1489 O O . LEU A 1 197 ? 12.477 -2.412 -5.219 1 98.19 197 LEU A O 1
ATOM 1493 N N . GLN A 1 198 ? 12.109 -0.214 -5.543 1 97.88 198 GLN A N 1
ATOM 1494 C CA . GLN A 1 198 ? 11.453 -0.077 -4.246 1 97.88 198 GLN A CA 1
ATOM 1495 C C . GLN A 1 198 ? 10.164 -0.896 -4.188 1 97.88 198 GLN A C 1
ATOM 1497 O O . GLN A 1 198 ? 9.602 -1.246 -5.227 1 97.88 198 GLN A O 1
ATOM 1502 N N . GLU A 1 199 ? 9.711 -1.27 -2.93 1 95.38 199 GLU A N 1
ATOM 1503 C CA . GLU A 1 199 ? 8.438 -1.937 -2.654 1 95.38 199 GLU A CA 1
ATOM 1504 C C . GLU A 1 199 ? 8.375 -3.305 -3.326 1 95.38 199 GLU A C 1
ATOM 1506 O O . GLU A 1 199 ? 7.461 -3.58 -4.105 1 95.38 199 GLU A O 1
ATOM 1511 N N . ASN A 1 200 ? 9.289 -4.137 -3.018 1 97.44 200 ASN A N 1
ATOM 1512 C CA . ASN A 1 200 ? 9.383 -5.555 -3.348 1 97.44 200 ASN A CA 1
ATOM 1513 C C . ASN A 1 200 ? 9.734 -6.395 -2.121 1 97.44 200 ASN A C 1
ATOM 1515 O O . ASN A 1 200 ? 9.461 -5.992 -0.989 1 97.44 200 ASN A O 1
ATOM 1519 N N . GLY A 1 201 ? 10.172 -7.641 -2.34 1 94.75 201 GLY A N 1
ATOM 1520 C CA . GLY A 1 201 ? 10.641 -8.5 -1.266 1 94.75 201 GLY A CA 1
ATOM 1521 C C . GLY A 1 201 ? 12.102 -8.898 -1.418 1 94.75 201 GLY A C 1
ATOM 1522 O O . GLY A 1 201 ? 12.484 -10.008 -1.046 1 94.75 201 GLY A O 1
ATOM 1523 N N . LEU A 1 202 ? 12.875 -7.977 -1.952 1 94.94 202 LEU A N 1
ATOM 1524 C CA . LEU A 1 202 ? 14.273 -8.273 -2.223 1 94.94 202 LEU A CA 1
ATOM 1525 C C . LEU A 1 202 ? 15.07 -8.359 -0.925 1 94.94 202 LEU A C 1
ATOM 1527 O O . LEU A 1 202 ? 14.836 -7.59 0.007 1 94.94 202 LEU A O 1
ATOM 1531 N N . GLY A 1 203 ? 16.031 -9.312 -0.968 1 91.44 203 GLY A N 1
ATOM 1532 C CA . GLY A 1 203 ? 16.922 -9.484 0.167 1 91.44 203 GLY A CA 1
ATOM 1533 C C . GLY A 1 203 ? 18.391 -9.43 -0.213 1 91.44 203 GLY A C 1
ATOM 1534 O O . GLY A 1 203 ? 18.734 -9.086 -1.348 1 91.44 203 GLY A O 1
ATOM 1535 N N . GLY A 1 204 ? 19.219 -9.719 0.772 1 89.88 204 GLY A N 1
ATOM 1536 C CA . GLY A 1 204 ? 20.656 -9.633 0.538 1 89.88 204 GLY A CA 1
ATOM 1537 C C . GLY A 1 204 ? 21.203 -8.234 0.71 1 89.88 204 GLY A C 1
ATOM 1538 O O . GLY A 1 204 ? 20.594 -7.395 1.367 1 89.88 204 GLY A O 1
ATOM 1539 N N . SER A 1 205 ? 22.406 -8.055 0.153 1 90.38 205 SER A N 1
ATOM 1540 C CA . SER A 1 205 ? 23.094 -6.773 0.322 1 90.38 205 SER A CA 1
ATOM 1541 C C . SER A 1 205 ? 22.984 -5.918 -0.933 1 90.38 205 SER A C 1
ATOM 1543 O O . SER A 1 205 ? 22.609 -6.41 -1.997 1 90.38 205 SER A O 1
ATOM 1545 N N . ILE A 1 206 ? 23.188 -4.656 -0.737 1 94.38 206 ILE A N 1
ATOM 1546 C CA . ILE A 1 206 ? 23.359 -3.773 -1.888 1 94.38 206 ILE A CA 1
ATOM 1547 C C . ILE A 1 206 ? 24.719 -4.035 -2.535 1 94.38 206 ILE A C 1
ATOM 1549 O O . ILE A 1 206 ? 25.75 -4.004 -1.863 1 94.38 206 ILE A O 1
ATOM 1553 N N . PRO A 1 207 ? 24.75 -4.309 -3.84 1 91.62 207 PRO A N 1
ATOM 1554 C CA . PRO A 1 207 ? 26.031 -4.617 -4.496 1 91.62 207 PRO A CA 1
ATOM 1555 C C . PRO A 1 207 ? 27 -3.443 -4.477 1 91.62 207 PRO A C 1
ATOM 1557 O O . PRO A 1 207 ? 26.609 -2.307 -4.758 1 91.62 207 PRO A O 1
ATOM 1560 N N . ASP A 1 208 ? 28.328 -3.715 -4.238 1 90 208 ASP A N 1
ATOM 1561 C CA . ASP A 1 208 ? 29.375 -2.701 -4.184 1 90 208 ASP A CA 1
ATOM 1562 C C . ASP A 1 208 ? 29.578 -2.047 -5.547 1 90 208 ASP A C 1
ATOM 1564 O O . ASP A 1 208 ? 29.969 -0.877 -5.629 1 90 208 ASP A O 1
ATOM 1568 N N . MET A 1 209 ? 29.281 -2.775 -6.531 1 90.25 209 MET A N 1
ATOM 1569 C CA . MET A 1 209 ? 29.516 -2.33 -7.906 1 90.25 209 MET A CA 1
ATOM 1570 C C . MET A 1 209 ? 28.672 -1.105 -8.227 1 90.25 209 MET A C 1
ATOM 1572 O O . MET A 1 209 ? 28.969 -0.375 -9.18 1 90.25 209 MET A O 1
ATOM 1576 N N . PHE A 1 210 ? 27.625 -0.859 -7.469 1 92.56 210 PHE A N 1
ATOM 1577 C CA . PHE A 1 210 ? 26.75 0.266 -7.746 1 92.56 210 PHE A CA 1
ATOM 1578 C C . PHE A 1 210 ? 27.453 1.59 -7.5 1 92.56 210 PHE A C 1
ATOM 1580 O O . PHE A 1 210 ? 27.062 2.627 -8.031 1 92.56 210 PHE A O 1
ATOM 1587 N N . GLY A 1 211 ? 28.547 1.565 -6.73 1 91.44 211 GLY A N 1
ATOM 1588 C CA . GLY A 1 211 ? 29.359 2.752 -6.5 1 91.44 211 GLY A CA 1
ATOM 1589 C C . GLY A 1 211 ? 30.094 3.219 -7.738 1 91.44 211 GLY A C 1
ATOM 1590 O O . GLY A 1 211 ? 30.609 4.34 -7.777 1 91.44 211 GLY A O 1
ATOM 1591 N N . LYS A 1 212 ? 30.109 2.371 -8.742 1 90.56 212 LYS A N 1
ATOM 1592 C CA . LYS A 1 212 ? 30.844 2.693 -9.961 1 90.56 212 LYS A CA 1
ATOM 1593 C C . LYS A 1 212 ? 29.922 3.305 -11.016 1 90.56 212 LYS A C 1
ATOM 1595 O O . LYS A 1 212 ? 30.391 3.725 -12.078 1 90.56 212 LYS A O 1
ATOM 1600 N N . LEU A 1 213 ? 28.688 3.344 -10.688 1 94.56 213 LEU A N 1
ATOM 1601 C CA . LEU A 1 213 ? 27.719 3.881 -11.641 1 94.56 213 LEU A CA 1
ATOM 1602 C C . LEU A 1 213 ? 27.688 5.402 -11.578 1 94.56 213 LEU A C 1
ATOM 1604 O O . LEU A 1 213 ? 26.734 5.988 -11.062 1 94.56 213 LEU A O 1
ATOM 1608 N N . SER A 1 214 ? 28.641 6.059 -12.258 1 93.44 214 SER A N 1
ATOM 1609 C CA . SER A 1 214 ? 28.906 7.484 -12.125 1 93.44 214 SER A CA 1
ATOM 1610 C C . SER A 1 214 ? 27.781 8.32 -12.703 1 93.44 214 SER A C 1
ATOM 1612 O O . SER A 1 214 ? 27.625 9.492 -12.352 1 93.44 214 SER A O 1
ATOM 1614 N N . ASP A 1 215 ? 26.953 7.648 -13.57 1 94.94 215 ASP A N 1
ATOM 1615 C CA . ASP A 1 215 ? 25.891 8.398 -14.227 1 94.94 215 ASP A CA 1
ATOM 1616 C C . ASP A 1 215 ? 24.594 8.336 -13.406 1 94.94 215 ASP A C 1
ATOM 1618 O O . ASP A 1 215 ? 23.609 8.977 -13.758 1 94.94 215 ASP A O 1
ATOM 1622 N N . MET A 1 216 ? 24.641 7.648 -12.281 1 96.25 216 MET A N 1
ATOM 1623 C CA . MET A 1 216 ? 23.422 7.387 -11.508 1 96.25 216 MET A CA 1
ATOM 1624 C C . MET A 1 216 ? 22.875 8.68 -10.93 1 96.25 216 MET A C 1
ATOM 1626 O O . MET A 1 216 ? 23.578 9.406 -10.219 1 96.25 216 MET A O 1
ATOM 1630 N N . ILE A 1 217 ? 21.672 8.953 -11.273 1 96.88 217 ILE A N 1
ATOM 1631 C CA . ILE A 1 217 ? 20.969 10.141 -10.805 1 96.88 217 ILE A CA 1
ATOM 1632 C C . ILE A 1 217 ? 19.953 9.75 -9.734 1 96.88 217 ILE A C 1
ATOM 1634 O O . ILE A 1 217 ? 19.75 10.477 -8.75 1 96.88 217 ILE A O 1
ATOM 1638 N N . GLY A 1 218 ? 19.266 8.664 -9.938 1 97.31 218 GLY A N 1
ATOM 1639 C CA . GLY A 1 218 ? 18.266 8.164 -9 1 97.31 218 GLY A CA 1
ATOM 1640 C C . GLY A 1 218 ? 18.469 6.703 -8.641 1 97.31 218 GLY A C 1
ATOM 1641 O O . GLY A 1 218 ? 18.516 5.844 -9.523 1 97.31 218 GLY A O 1
ATOM 1642 N N . PHE A 1 219 ? 18.688 6.422 -7.418 1 97.25 219 PHE A N 1
ATOM 1643 C CA . PHE A 1 219 ? 18.844 5.078 -6.879 1 97.25 219 PHE A CA 1
ATOM 1644 C C . PHE A 1 219 ? 17.859 4.84 -5.742 1 97.25 219 PHE A C 1
ATOM 1646 O O . PHE A 1 219 ? 17.984 5.438 -4.672 1 97.25 219 PHE A O 1
ATOM 1653 N N . SER A 1 220 ? 16.766 3.943 -5.91 1 98.19 220 SER A N 1
ATOM 1654 C CA . SER A 1 220 ? 15.727 3.717 -4.918 1 98.19 220 SER A CA 1
ATOM 1655 C C . SER A 1 220 ? 15.453 2.229 -4.727 1 98.19 220 SER A C 1
ATOM 1657 O O . SER A 1 220 ? 15.023 1.546 -5.66 1 98.19 220 SER A O 1
ATOM 1659 N N . VAL A 1 221 ? 15.695 1.739 -3.518 1 98.19 221 VAL A N 1
ATOM 1660 C CA . VAL A 1 221 ? 15.469 0.332 -3.203 1 98.19 221 VAL A CA 1
ATOM 1661 C C . VAL A 1 221 ? 14.703 0.214 -1.887 1 98.19 221 VAL A C 1
ATOM 1663 O O . VAL A 1 221 ? 14.852 -0.772 -1.161 1 98.19 221 VAL A O 1
ATOM 1666 N N . GLY A 1 222 ? 13.938 1.29 -1.591 1 98.25 222 GLY A N 1
ATOM 1667 C CA . GLY A 1 222 ? 13.219 1.325 -0.327 1 98.25 222 GLY A CA 1
ATOM 1668 C C . GLY A 1 222 ? 12.133 0.272 -0.23 1 98.25 222 GLY A C 1
ATOM 1669 O O . GLY A 1 222 ? 11.633 -0.208 -1.25 1 98.25 222 GLY A O 1
ATOM 1670 N N . ALA A 1 223 ? 11.773 -0.135 0.996 1 97.19 223 ALA A N 1
ATOM 1671 C CA . ALA A 1 223 ? 10.68 -1.058 1.281 1 97.19 223 ALA A CA 1
ATOM 1672 C C . ALA A 1 223 ? 10.953 -2.438 0.693 1 97.19 223 ALA A C 1
ATOM 1674 O O . ALA A 1 223 ? 10.141 -2.969 -0.07 1 97.19 223 ALA A O 1
ATOM 1675 N N . ASN A 1 224 ? 12.055 -2.951 1.034 1 97.5 224 ASN A N 1
ATOM 1676 C CA . ASN A 1 224 ? 12.492 -4.32 0.789 1 97.5 224 ASN A CA 1
ATOM 1677 C C . ASN A 1 224 ? 12.984 -4.992 2.07 1 97.5 224 ASN A C 1
ATOM 1679 O O . ASN A 1 224 ? 12.508 -4.676 3.162 1 97.5 224 ASN A O 1
ATOM 1683 N N . SER A 1 225 ? 13.812 -6.016 1.963 1 95 225 SER A N 1
ATOM 1684 C CA . SER A 1 225 ? 14.406 -6.688 3.115 1 95 225 SER A CA 1
ATOM 1685 C C . SER A 1 225 ? 15.922 -6.738 3.004 1 95 225 SER A C 1
ATOM 1687 O O . SER A 1 225 ? 16.547 -7.742 3.363 1 95 225 SER A O 1
ATOM 1689 N N . LEU A 1 226 ? 16.406 -5.68 2.471 1 95.25 226 LEU A N 1
ATOM 1690 C CA . LEU A 1 226 ? 17.844 -5.633 2.281 1 95.25 226 LEU A CA 1
ATOM 1691 C C . LEU A 1 226 ? 18.562 -5.504 3.621 1 95.25 226 LEU A C 1
ATOM 1693 O O . LEU A 1 226 ? 18.047 -4.883 4.551 1 95.25 226 LEU A O 1
ATOM 1697 N N . SER A 1 227 ? 19.766 -6.129 3.662 1 91.81 227 SER A N 1
ATOM 1698 C CA . SER A 1 227 ? 20.547 -6.117 4.887 1 91.81 227 SER A CA 1
ATOM 1699 C C . SER A 1 227 ? 22.016 -5.812 4.594 1 91.81 227 SER A C 1
ATOM 1701 O O . SER A 1 227 ? 22.391 -5.594 3.438 1 91.81 227 SER A O 1
ATOM 1703 N N . GLY A 1 228 ? 22.844 -5.781 5.637 1 89.88 228 GLY A N 1
ATOM 1704 C CA . GLY A 1 228 ? 24.234 -5.402 5.477 1 89.88 228 GLY A CA 1
ATOM 1705 C C . GLY A 1 228 ? 24.453 -3.9 5.484 1 89.88 228 GLY A C 1
ATOM 1706 O O . GLY A 1 228 ? 23.578 -3.146 5.93 1 89.88 228 GLY A O 1
ATOM 1707 N N . ARG A 1 229 ? 25.625 -3.51 5.035 1 92 229 ARG A N 1
ATOM 1708 C CA . ARG A 1 229 ? 25.984 -2.096 5.039 1 92 229 ARG A CA 1
ATOM 1709 C C . ARG A 1 229 ? 25.688 -1.451 3.689 1 92 229 ARG A C 1
ATOM 1711 O O . ARG A 1 229 ? 25.641 -2.137 2.664 1 92 229 ARG A O 1
ATOM 1718 N N . ILE A 1 230 ? 25.406 -0.179 3.717 1 95.25 230 ILE A N 1
ATOM 1719 C CA . ILE A 1 230 ? 25.391 0.582 2.473 1 95.25 230 ILE A CA 1
ATOM 1720 C C . ILE A 1 230 ? 26.812 0.748 1.952 1 95.25 230 ILE A C 1
ATOM 1722 O O . ILE A 1 230 ? 27.688 1.231 2.672 1 95.25 230 ILE A O 1
ATOM 1726 N N . PRO A 1 231 ? 27.078 0.3 0.727 1 93.31 231 PRO A N 1
ATOM 1727 C CA . PRO A 1 231 ? 28.438 0.493 0.211 1 93.31 231 PRO A CA 1
ATOM 1728 C C . PRO A 1 231 ? 28.875 1.957 0.223 1 93.31 231 PRO A C 1
ATOM 1730 O O . PRO A 1 231 ? 28.172 2.814 -0.33 1 93.31 231 PRO A O 1
ATOM 1733 N N . PRO A 1 232 ? 30.031 2.229 0.807 1 92.62 232 PRO A N 1
ATOM 1734 C CA . PRO A 1 232 ? 30.469 3.621 0.905 1 92.62 232 PRO A CA 1
ATOM 1735 C C . PRO A 1 232 ? 30.578 4.301 -0.457 1 92.62 232 PRO A C 1
ATOM 1737 O O . PRO A 1 232 ? 30.391 5.516 -0.562 1 92.62 232 PRO A O 1
ATOM 1740 N N . SER A 1 233 ? 30.875 3.49 -1.452 1 92.88 233 SER A N 1
ATOM 1741 C CA . SER A 1 233 ? 31.062 4.039 -2.791 1 92.88 233 SER A CA 1
ATOM 1742 C C . SER A 1 233 ? 29.766 4.648 -3.326 1 92.88 233 SER A C 1
ATOM 1744 O O . SER A 1 233 ? 29.797 5.504 -4.211 1 92.88 233 SER A O 1
ATOM 1746 N N . VAL A 1 234 ? 28.625 4.211 -2.799 1 94.94 234 VAL A N 1
ATOM 1747 C CA . VAL A 1 234 ? 27.344 4.766 -3.203 1 94.94 234 VAL A CA 1
ATOM 1748 C C . VAL A 1 234 ? 27.266 6.246 -2.818 1 94.94 234 VAL A C 1
ATOM 1750 O O . VAL A 1 234 ? 26.688 7.055 -3.543 1 94.94 234 VAL A O 1
ATOM 1753 N N . PHE A 1 235 ? 27.953 6.645 -1.735 1 95.69 235 PHE A N 1
ATOM 1754 C CA . PHE A 1 235 ? 27.938 8.016 -1.23 1 95.69 235 PHE A CA 1
ATOM 1755 C C . PHE A 1 235 ? 28.938 8.875 -1.99 1 95.69 235 PHE A C 1
ATOM 1757 O O . PHE A 1 235 ? 29.062 10.078 -1.725 1 95.69 235 PHE A O 1
ATOM 1764 N N . ASN A 1 236 ? 29.641 8.273 -3.014 1 93.88 236 ASN A N 1
ATOM 1765 C CA . ASN A 1 236 ? 30.594 9.016 -3.82 1 93.88 236 ASN A CA 1
ATOM 1766 C C . ASN A 1 236 ? 30.047 9.328 -5.207 1 93.88 236 ASN A C 1
ATOM 1768 O O . ASN A 1 236 ? 30.75 9.891 -6.047 1 93.88 236 ASN A O 1
ATOM 1772 N N . LEU A 1 237 ? 28.844 8.914 -5.379 1 95.81 237 LEU A N 1
ATOM 1773 C CA . LEU A 1 237 ? 28.203 9.203 -6.664 1 95.81 237 LEU A CA 1
ATOM 1774 C C . LEU A 1 237 ? 27.797 10.672 -6.754 1 95.81 237 LEU A C 1
ATOM 1776 O O . LEU A 1 237 ? 26.719 11.047 -6.301 1 95.81 237 LEU A O 1
ATOM 1780 N N . THR A 1 238 ? 28.547 11.477 -7.438 1 94.56 238 THR A N 1
ATOM 1781 C CA . THR A 1 238 ? 28.438 12.93 -7.398 1 94.56 238 THR A CA 1
ATOM 1782 C C . THR A 1 238 ? 27.188 13.398 -8.148 1 94.56 238 THR A C 1
ATOM 1784 O O . THR A 1 238 ? 26.703 14.508 -7.926 1 94.56 238 THR A O 1
ATOM 1787 N N . SER A 1 239 ? 26.672 12.5 -9.055 1 95.12 239 SER A N 1
ATOM 1788 C CA . SER A 1 239 ? 25.516 12.891 -9.867 1 95.12 239 SER A CA 1
ATOM 1789 C C . SER A 1 239 ? 24.219 12.531 -9.172 1 95.12 239 SER A C 1
ATOM 1791 O O . SER A 1 239 ? 23.141 12.906 -9.641 1 95.12 239 SER A O 1
ATOM 1793 N N . LEU A 1 240 ? 24.297 11.875 -8.031 1 96.62 240 LEU A N 1
ATOM 1794 C CA . LEU A 1 240 ? 23.125 11.312 -7.375 1 96.62 240 LEU A CA 1
ATOM 1795 C C . LEU A 1 240 ? 22.203 12.414 -6.871 1 96.62 240 LEU A C 1
ATOM 1797 O O . LEU A 1 240 ? 22.641 13.312 -6.145 1 96.62 240 LEU A O 1
ATOM 1801 N N . GLN A 1 241 ? 21 12.406 -7.262 1 96.88 241 GLN A N 1
ATOM 1802 C CA . GLN A 1 241 ? 20 13.383 -6.844 1 96.88 241 GLN A CA 1
ATOM 1803 C C . GLN A 1 241 ? 18.984 12.758 -5.891 1 96.88 241 GLN A C 1
ATOM 1805 O O . GLN A 1 241 ? 18.438 13.438 -5.02 1 96.88 241 GLN A O 1
ATOM 1810 N N . THR A 1 242 ? 18.672 11.531 -6.09 1 97.44 242 THR A N 1
ATOM 1811 C CA . THR A 1 242 ? 17.719 10.82 -5.242 1 97.44 242 THR A CA 1
ATOM 1812 C C . THR A 1 242 ? 18.328 9.523 -4.711 1 97.44 242 THR A C 1
ATOM 1814 O O . THR A 1 242 ? 18.781 8.68 -5.488 1 97.44 242 THR A O 1
ATOM 1817 N N . LEU A 1 243 ? 18.359 9.375 -3.451 1 98 243 LEU A N 1
ATOM 1818 C CA . LEU A 1 243 ? 18.75 8.148 -2.766 1 98 243 LEU A CA 1
ATOM 1819 C C . LEU A 1 243 ? 17.656 7.668 -1.828 1 98 243 LEU A C 1
ATOM 1821 O O . LEU A 1 243 ? 17.391 8.289 -0.797 1 98 243 LEU A O 1
ATOM 1825 N N . GLY A 1 244 ? 16.938 6.625 -2.189 1 98.5 244 GLY A N 1
ATOM 1826 C CA . GLY A 1 244 ? 15.852 6.066 -1.398 1 98.5 244 GLY A CA 1
ATOM 1827 C C . GLY A 1 244 ? 16.125 4.652 -0.927 1 98.5 244 GLY A C 1
ATOM 1828 O O . GLY A 1 244 ? 15.906 3.691 -1.669 1 98.5 244 GLY A O 1
ATOM 1829 N N . LEU A 1 245 ? 16.578 4.508 0.314 1 98.44 245 LEU A N 1
ATOM 1830 C CA . LEU A 1 245 ? 16.906 3.205 0.88 1 98.44 245 LEU A CA 1
ATOM 1831 C C . LEU A 1 245 ? 16.047 2.896 2.094 1 98.44 245 LEU A C 1
ATOM 1833 O O . LEU A 1 245 ? 16.422 2.084 2.941 1 98.44 245 LEU A O 1
ATOM 1837 N N . TYR A 1 246 ? 14.953 3.541 2.191 1 98 246 TYR A N 1
ATOM 1838 C CA . TYR A 1 246 ? 14.109 3.479 3.379 1 98 246 TYR A CA 1
ATOM 1839 C C . TYR A 1 246 ? 13.539 2.078 3.568 1 98 246 TYR A C 1
ATOM 1841 O O . TYR A 1 246 ? 13.461 1.298 2.615 1 98 246 TYR A O 1
ATOM 1849 N N . ALA A 1 247 ? 13.18 1.717 4.805 1 97.69 247 ALA A N 1
ATOM 1850 C CA . ALA A 1 247 ? 12.406 0.534 5.164 1 97.69 247 ALA A CA 1
ATOM 1851 C C . ALA A 1 247 ? 13.102 -0.742 4.703 1 97.69 247 ALA A C 1
ATOM 1853 O O . ALA A 1 247 ? 12.531 -1.536 3.955 1 97.69 247 ALA A O 1
ATOM 1854 N N . ASN A 1 248 ? 14.289 -0.952 5.094 1 97.69 248 ASN A N 1
ATOM 1855 C CA . ASN A 1 248 ? 15.102 -2.16 4.973 1 97.69 248 ASN A CA 1
ATOM 1856 C C . ASN A 1 248 ? 15.703 -2.568 6.312 1 97.69 248 ASN A C 1
ATOM 1858 O O . ASN A 1 248 ? 15.156 -2.25 7.367 1 97.69 248 ASN A O 1
ATOM 1862 N N . LYS A 1 249 ? 16.75 -3.381 6.305 1 95.69 249 LYS A N 1
ATOM 1863 C CA . LYS A 1 249 ? 17.484 -3.775 7.5 1 95.69 249 LYS A CA 1
ATOM 1864 C C . LYS A 1 249 ? 18.953 -3.375 7.395 1 95.69 249 LYS A C 1
ATOM 1866 O O . LYS A 1 249 ? 19.828 -4.117 7.824 1 95.69 249 LYS A O 1
ATOM 1871 N N . LEU A 1 250 ? 19.109 -2.277 6.781 1 96.31 250 LEU A N 1
ATOM 1872 C CA . LEU A 1 250 ? 20.484 -1.823 6.523 1 96.31 250 LEU A CA 1
ATOM 1873 C C . LEU A 1 250 ? 21.141 -1.337 7.809 1 96.31 250 LEU A C 1
ATOM 1875 O O . LEU A 1 250 ? 20.484 -0.771 8.68 1 96.31 250 LEU A O 1
ATOM 1879 N N . GLN A 1 251 ? 22.469 -1.587 7.852 1 94.62 251 GLN A N 1
ATOM 1880 C CA . GLN A 1 251 ? 23.234 -1.27 9.047 1 94.62 251 GLN A CA 1
ATOM 1881 C C . GLN A 1 251 ? 24.453 -0.4 8.711 1 94.62 251 GLN A C 1
ATOM 1883 O O . GLN A 1 251 ? 24.688 -0.096 7.543 1 94.62 251 GLN A O 1
ATOM 1888 N N . GLY A 1 252 ? 25.141 -0.029 9.797 1 94.75 252 GLY A N 1
ATOM 1889 C CA . GLY A 1 252 ? 26.344 0.766 9.633 1 94.75 252 GLY A CA 1
ATOM 1890 C C . GLY A 1 252 ? 26.125 2.242 9.906 1 94.75 252 GLY A C 1
ATOM 1891 O O . GLY A 1 252 ? 25.078 2.637 10.414 1 94.75 252 GLY A O 1
ATOM 1892 N N . GLU A 1 253 ? 27.25 3.055 9.648 1 97 253 GLU A N 1
ATOM 1893 C CA . GLU A 1 253 ? 27.234 4.496 9.875 1 97 253 GLU A CA 1
ATOM 1894 C C . GLU A 1 253 ? 27.281 5.262 8.555 1 97 253 GLU A C 1
ATOM 1896 O O . GLU A 1 253 ? 27.672 4.719 7.523 1 97 253 GLU A O 1
ATOM 1901 N N . LEU A 1 254 ? 26.781 6.48 8.617 1 97.19 254 LEU A N 1
ATOM 1902 C CA . LEU A 1 254 ? 26.906 7.363 7.457 1 97.19 254 LEU A CA 1
ATOM 1903 C C . LEU A 1 254 ? 28.297 7.973 7.379 1 97.19 254 LEU A C 1
ATOM 1905 O O . LEU A 1 254 ? 28.906 8.273 8.406 1 97.19 254 LEU A O 1
ATOM 1909 N N . PRO A 1 255 ? 28.781 8.141 6.113 1 96.12 255 PRO A N 1
ATOM 1910 C CA . PRO A 1 255 ? 30.094 8.781 5.98 1 96.12 255 PRO A CA 1
ATOM 1911 C C . PRO A 1 255 ? 30.094 10.227 6.461 1 96.12 255 PRO A C 1
ATOM 1913 O O . PRO A 1 255 ? 29.109 10.953 6.242 1 96.12 255 PRO A O 1
ATOM 1916 N N . LEU A 1 256 ? 31.25 10.695 7.004 1 95.5 256 LEU A N 1
ATOM 1917 C CA . LEU A 1 256 ? 31.359 12.016 7.617 1 95.5 256 LEU A CA 1
ATOM 1918 C C . LEU A 1 256 ? 31.297 13.117 6.566 1 95.5 256 LEU A C 1
ATOM 1920 O O . LEU A 1 256 ? 30.859 14.227 6.859 1 95.5 256 LEU A O 1
ATOM 1924 N N . ASP A 1 257 ? 31.688 12.766 5.359 1 95.12 257 ASP A N 1
ATOM 1925 C CA . ASP A 1 257 ? 31.797 13.789 4.324 1 95.12 257 ASP A CA 1
ATOM 1926 C C . ASP A 1 257 ? 30.656 13.688 3.32 1 95.12 257 ASP A C 1
ATOM 1928 O O . ASP A 1 257 ? 30.797 14.086 2.164 1 95.12 257 ASP A O 1
ATOM 1932 N N . ILE A 1 258 ? 29.484 13.203 3.688 1 94.06 258 ILE A N 1
ATOM 1933 C CA . ILE A 1 258 ? 28.359 12.883 2.807 1 94.06 258 ILE A CA 1
ATOM 1934 C C . ILE A 1 258 ? 27.875 14.156 2.111 1 94.06 258 ILE A C 1
ATOM 1936 O O . ILE A 1 258 ? 27.5 14.117 0.938 1 94.06 258 ILE A O 1
ATOM 1940 N N . GLY A 1 259 ? 27.859 15.297 2.764 1 92.25 259 GLY A N 1
ATOM 1941 C CA . GLY A 1 259 ? 27.422 16.547 2.172 1 92.25 259 GLY A CA 1
ATOM 1942 C C . GLY A 1 259 ? 28.328 17.031 1.058 1 92.25 259 GLY A C 1
ATOM 1943 O O . GLY A 1 259 ? 27.891 17.719 0.139 1 92.25 259 GLY A O 1
ATOM 1944 N N . ALA A 1 260 ? 29.609 16.625 1.138 1 92.88 260 ALA A N 1
ATOM 1945 C CA . ALA A 1 260 ? 30.594 17 0.131 1 92.88 260 ALA A CA 1
ATOM 1946 C C . ALA A 1 260 ? 30.609 16.016 -1.029 1 92.88 260 ALA A C 1
ATOM 1948 O O . ALA A 1 260 ? 30.812 16.406 -2.182 1 92.88 260 ALA A O 1
ATOM 1949 N N . THR A 1 261 ? 30.328 14.82 -0.703 1 94.75 261 THR A N 1
ATOM 1950 C CA . THR A 1 261 ? 30.469 13.773 -1.709 1 94.75 261 THR A CA 1
ATOM 1951 C C . THR A 1 261 ? 29.188 13.609 -2.516 1 94.75 261 THR A C 1
ATOM 1953 O O . THR A 1 261 ? 29.203 13.047 -3.609 1 94.75 261 THR A O 1
ATOM 1956 N N . LEU A 1 262 ? 28.047 14.109 -2.008 1 95.56 262 LEU A N 1
ATOM 1957 C CA . LEU A 1 262 ? 26.781 14.102 -2.723 1 95.56 262 LEU A CA 1
ATOM 1958 C C . LEU A 1 262 ? 26.25 15.516 -2.916 1 95.56 262 LEU A C 1
ATOM 1960 O O . LEU A 1 262 ? 25.172 15.852 -2.426 1 95.56 262 LEU A O 1
ATOM 1964 N N . PRO A 1 263 ? 26.906 16.312 -3.697 1 92.75 263 PRO A N 1
ATOM 1965 C CA . PRO A 1 263 ? 26.562 17.734 -3.797 1 92.75 263 PRO A CA 1
ATOM 1966 C C . PRO A 1 263 ? 25.219 17.969 -4.496 1 92.75 263 PRO A C 1
ATOM 1968 O O . PRO A 1 263 ? 24.594 19.016 -4.301 1 92.75 263 PRO A O 1
ATOM 1971 N N . GLU A 1 264 ? 24.75 16.906 -5.309 1 95.06 264 GLU A N 1
ATOM 1972 C CA . GLU A 1 264 ? 23.562 17.141 -6.125 1 95.06 264 GLU A CA 1
ATOM 1973 C C . GLU A 1 264 ? 22.328 16.5 -5.488 1 95.06 264 GLU A C 1
ATOM 1975 O O . GLU A 1 264 ? 21.25 16.531 -6.074 1 95.06 264 GLU A O 1
ATOM 1980 N N . ILE A 1 265 ? 22.469 16.031 -4.246 1 97 265 ILE A N 1
ATOM 1981 C CA . ILE A 1 265 ? 21.422 15.234 -3.625 1 97 265 ILE A CA 1
ATOM 1982 C C . ILE A 1 265 ? 20.219 16.125 -3.309 1 97 265 ILE A C 1
ATOM 1984 O O . ILE A 1 265 ? 20.391 17.25 -2.814 1 97 265 ILE A O 1
ATOM 1988 N N . ILE A 1 266 ? 19.078 15.703 -3.713 1 96.5 266 ILE A N 1
ATOM 1989 C CA . ILE A 1 266 ? 17.828 16.438 -3.506 1 96.5 266 ILE A CA 1
ATOM 1990 C C . ILE A 1 266 ? 16.938 15.68 -2.527 1 96.5 266 ILE A C 1
ATOM 1992 O O . ILE A 1 266 ? 16.359 16.281 -1.617 1 96.5 266 ILE A O 1
ATOM 1996 N N . VAL A 1 267 ? 16.781 14.391 -2.729 1 97.31 267 VAL A N 1
ATOM 1997 C CA . VAL A 1 267 ? 15.977 13.508 -1.891 1 97.31 267 VAL A CA 1
ATOM 1998 C C . VAL A 1 267 ? 16.875 12.477 -1.211 1 97.31 267 VAL A C 1
ATOM 2000 O O . VAL A 1 267 ? 17.594 11.734 -1.883 1 97.31 267 VAL A O 1
ATOM 2003 N N . PHE A 1 268 ? 16.938 12.469 0.08 1 98.12 268 PHE A N 1
ATOM 2004 C CA . PHE A 1 268 ? 17.766 11.602 0.893 1 98.12 268 PHE A CA 1
ATOM 2005 C C . PHE A 1 268 ? 16.938 10.852 1.931 1 98.12 268 PHE A C 1
ATOM 2007 O O . PHE A 1 268 ? 16.703 11.367 3.023 1 98.12 268 PHE A O 1
ATOM 2014 N N . THR A 1 269 ? 16.422 9.57 1.666 1 98.56 269 THR A N 1
ATOM 2015 C CA . THR A 1 269 ? 15.516 8.836 2.539 1 98.56 269 THR A CA 1
ATOM 2016 C C . THR A 1 269 ? 16.125 7.492 2.941 1 98.56 269 THR A C 1
ATOM 2018 O O . THR A 1 269 ? 16.219 6.578 2.119 1 98.56 269 THR A O 1
ATOM 2021 N N . LEU A 1 270 ? 16.5 7.395 4.152 1 98.56 270 LEU A N 1
ATOM 2022 C CA . LEU A 1 270 ? 17.125 6.195 4.711 1 98.56 270 LEU A CA 1
ATOM 2023 C C . LEU A 1 270 ? 16.375 5.73 5.957 1 98.56 270 LEU A C 1
ATOM 2025 O O . LEU A 1 270 ? 16.906 4.953 6.75 1 98.56 270 LEU A O 1
ATOM 2029 N N . GLY A 1 271 ? 15.156 6.254 6.113 1 98.56 271 GLY A N 1
ATOM 2030 C CA . GLY A 1 271 ? 14.391 5.93 7.309 1 98.56 271 GLY A CA 1
ATOM 2031 C C . GLY A 1 271 ? 14.039 4.453 7.41 1 98.56 271 GLY A C 1
ATOM 2032 O O . GLY A 1 271 ? 14.078 3.732 6.414 1 98.56 271 GLY A O 1
ATOM 2033 N N . GLN A 1 272 ? 13.75 3.992 8.648 1 98 272 GLN A N 1
ATOM 2034 C CA . GLN A 1 272 ? 13.281 2.635 8.914 1 98 272 GLN A CA 1
ATOM 2035 C C . GLN A 1 272 ? 14.344 1.606 8.539 1 98 272 GLN A C 1
ATOM 2037 O O . GLN A 1 272 ? 14.07 0.666 7.793 1 98 272 GLN A O 1
ATOM 2042 N N . ASN A 1 273 ? 15.523 1.772 9 1 98.25 273 ASN A N 1
ATOM 2043 C CA . ASN A 1 273 ? 16.641 0.846 8.922 1 98.25 273 ASN A CA 1
ATOM 2044 C C . ASN A 1 273 ? 17.266 0.615 10.297 1 98.25 273 ASN A C 1
ATOM 2046 O O . ASN A 1 273 ? 16.594 0.743 11.32 1 98.25 273 ASN A O 1
ATOM 2050 N N . MET A 1 274 ? 18.5 0.117 10.312 1 97.25 274 MET A N 1
ATOM 2051 C CA . MET A 1 274 ? 19.25 -0.116 11.547 1 97.25 274 MET A CA 1
ATOM 2052 C C . MET A 1 274 ? 20.562 0.663 11.555 1 97.25 274 MET A C 1
ATOM 2054 O O . MET A 1 274 ? 21.578 0.16 12.023 1 97.25 274 MET A O 1
ATOM 2058 N N . LEU A 1 275 ? 20.453 1.808 10.969 1 98 275 LEU A N 1
ATOM 2059 C CA . LEU A 1 275 ? 21.656 2.635 10.906 1 98 275 LEU A CA 1
ATOM 2060 C C . LEU A 1 275 ? 22 3.195 12.281 1 98 275 LEU A C 1
ATOM 2062 O O . LEU A 1 275 ? 21.109 3.41 13.109 1 98 275 LEU A O 1
ATOM 2066 N N . GLN A 1 276 ? 23.328 3.416 12.5 1 97.88 276 GLN A N 1
ATOM 2067 C CA . GLN A 1 276 ? 23.797 3.873 13.805 1 97.88 276 GLN A CA 1
ATOM 2068 C C . GLN A 1 276 ? 24.797 5.02 13.648 1 97.88 276 GLN A C 1
ATOM 2070 O O . GLN A 1 276 ? 25.094 5.453 12.531 1 97.88 276 GLN A O 1
ATOM 2075 N N . GLY A 1 277 ? 25.25 5.453 14.805 1 97.5 277 GLY A N 1
ATOM 2076 C CA . GLY A 1 277 ? 26.203 6.547 14.797 1 97.5 277 GLY A CA 1
ATOM 2077 C C . GLY A 1 277 ? 25.547 7.914 14.781 1 97.5 277 GLY A C 1
ATOM 2078 O O . GLY A 1 277 ? 24.391 8.055 15.172 1 97.5 277 GLY A O 1
ATOM 2079 N N . HIS A 1 278 ? 26.375 8.93 14.414 1 96.62 278 HIS A N 1
ATOM 2080 C CA . HIS A 1 278 ? 25.906 10.312 14.391 1 96.62 278 HIS A CA 1
ATOM 2081 C C . HIS A 1 278 ? 25.422 10.703 13 1 96.62 278 HIS A C 1
ATOM 2083 O O . HIS A 1 278 ? 25.922 10.18 11.992 1 96.62 278 HIS A O 1
ATOM 2089 N N . ILE A 1 279 ? 24.422 11.57 12.945 1 96.56 279 ILE A N 1
ATOM 2090 C CA . ILE A 1 279 ? 24.125 12.211 11.672 1 96.56 279 ILE A CA 1
ATOM 2091 C C . ILE A 1 279 ? 25.25 13.188 11.312 1 96.56 279 ILE A C 1
ATOM 2093 O O . ILE A 1 279 ? 25.547 14.117 12.07 1 96.56 279 ILE A O 1
ATOM 2097 N N . PRO A 1 280 ? 25.922 12.977 10.203 1 96.62 280 PRO A N 1
ATOM 2098 C CA . PRO A 1 280 ? 27.047 13.836 9.859 1 96.62 280 PRO A CA 1
ATOM 2099 C C . PRO A 1 280 ? 26.641 15.289 9.633 1 96.62 280 PRO A C 1
ATOM 2101 O O . PRO A 1 280 ? 25.75 15.562 8.828 1 96.62 280 PRO A O 1
ATOM 2104 N N . PRO A 1 281 ? 27.328 16.234 10.273 1 94.62 281 PRO A N 1
ATOM 2105 C CA . PRO A 1 281 ? 27 17.656 10.078 1 94.62 281 PRO A CA 1
ATOM 2106 C C . PRO A 1 281 ? 27.141 18.094 8.625 1 94.62 281 PRO A C 1
ATOM 2108 O O . PRO A 1 281 ? 26.453 19.031 8.195 1 94.62 281 PRO A O 1
ATOM 2111 N N . SER A 1 282 ? 27.953 17.359 7.879 1 95.88 282 SER A N 1
ATOM 2112 C CA . SER A 1 282 ? 28.188 17.719 6.484 1 95.88 282 SER A CA 1
ATOM 2113 C C . SER A 1 282 ? 26.922 17.578 5.656 1 95.88 282 SER A C 1
ATOM 2115 O O . SER A 1 282 ? 26.812 18.141 4.57 1 95.88 282 SER A O 1
ATOM 2117 N N . LEU A 1 283 ? 25.953 16.766 6.18 1 95.5 283 LEU A N 1
ATOM 2118 C CA . LEU A 1 283 ? 24.688 16.609 5.484 1 95.5 283 LEU A CA 1
ATOM 2119 C C . LEU A 1 283 ? 23.984 17.953 5.316 1 95.5 283 LEU A C 1
ATOM 2121 O O . LEU A 1 283 ? 23.312 18.188 4.305 1 95.5 283 LEU A O 1
ATOM 2125 N N . GLY A 1 284 ? 24.203 18.859 6.227 1 94 284 GLY A N 1
ATOM 2126 C CA . GLY A 1 284 ? 23.609 20.188 6.191 1 94 284 GLY A CA 1
ATOM 2127 C C . GLY A 1 284 ? 24.234 21.094 5.141 1 94 284 GLY A C 1
ATOM 2128 O O . GLY A 1 284 ? 23.766 22.203 4.906 1 94 284 GLY A O 1
ATOM 2129 N N . ASN A 1 285 ? 25.297 20.594 4.449 1 93 285 ASN A N 1
ATOM 2130 C CA . ASN A 1 285 ? 25.984 21.375 3.438 1 93 285 ASN A CA 1
ATOM 2131 C C . ASN A 1 285 ? 25.469 21.062 2.033 1 93 285 ASN A C 1
ATOM 2133 O O . ASN A 1 285 ? 25.812 21.766 1.075 1 93 285 ASN A O 1
ATOM 2137 N N . ALA A 1 286 ? 24.734 20.047 1.932 1 94.5 286 ALA A N 1
ATOM 2138 C CA . ALA A 1 286 ? 24.156 19.703 0.632 1 94.5 286 ALA A CA 1
ATOM 2139 C C . ALA A 1 286 ? 22.953 20.594 0.321 1 94.5 286 ALA A C 1
ATOM 2141 O O . ALA A 1 286 ? 21.797 20.172 0.491 1 94.5 286 ALA A O 1
ATOM 2142 N N . SER A 1 287 ? 23.156 21.734 -0.256 1 93.06 287 SER A N 1
ATOM 2143 C CA . SER A 1 287 ? 22.203 22.828 -0.318 1 93.06 287 SER A CA 1
ATOM 2144 C C . SER A 1 287 ? 21 22.469 -1.181 1 93.06 287 SER A C 1
ATOM 2146 O O . SER A 1 287 ? 19.938 23.109 -1.082 1 93.06 287 SER A O 1
ATOM 2148 N N . GLY A 1 288 ? 21.172 21.422 -1.969 1 93.94 288 GLY A N 1
ATOM 2149 C CA . GLY A 1 288 ? 20.078 21.047 -2.857 1 93.94 288 GLY A CA 1
ATOM 2150 C C . GLY A 1 288 ? 19.031 20.172 -2.182 1 93.94 288 GLY A C 1
ATOM 2151 O O . GLY A 1 288 ? 17.953 19.953 -2.732 1 93.94 288 GLY A O 1
ATOM 2152 N N . LEU A 1 289 ? 19.25 19.781 -0.901 1 96.69 289 LEU A N 1
ATOM 2153 C CA . LEU A 1 289 ? 18.391 18.828 -0.206 1 96.69 289 LEU A CA 1
ATOM 2154 C C . LEU A 1 289 ? 17.016 19.438 0.049 1 96.69 289 LEU A C 1
ATOM 2156 O O . LEU A 1 289 ? 16.906 20.531 0.581 1 96.69 289 LEU A O 1
ATOM 2160 N N . GLN A 1 290 ? 16.062 18.734 -0.396 1 95.69 290 GLN A N 1
ATOM 2161 C CA . GLN A 1 290 ? 14.672 19.125 -0.18 1 95.69 290 GLN A CA 1
ATOM 2162 C C . GLN A 1 290 ? 13.977 18.172 0.787 1 95.69 290 GLN A C 1
ATOM 2164 O O . GLN A 1 290 ? 13.102 18.578 1.55 1 95.69 290 GLN A O 1
ATOM 2169 N N . VAL A 1 291 ? 14.305 16.938 0.742 1 96.94 291 VAL A N 1
ATOM 2170 C CA . VAL A 1 291 ? 13.68 15.898 1.56 1 96.94 291 VAL A CA 1
ATOM 2171 C C . VAL A 1 291 ? 14.75 15.117 2.311 1 96.94 291 VAL A C 1
ATOM 2173 O O . VAL A 1 291 ? 15.672 14.57 1.701 1 96.94 291 VAL A O 1
ATOM 2176 N N . ILE A 1 292 ? 14.641 15.062 3.613 1 98.06 292 ILE A N 1
ATOM 2177 C CA . ILE A 1 292 ? 15.492 14.242 4.461 1 98.06 292 ILE A CA 1
ATOM 2178 C C . ILE A 1 292 ? 14.633 13.359 5.363 1 98.06 292 ILE A C 1
ATOM 2180 O O . ILE A 1 292 ? 13.828 13.867 6.152 1 98.06 292 ILE A O 1
ATOM 2184 N N . ASP A 1 293 ? 14.703 12.117 5.238 1 98.56 293 ASP A N 1
ATOM 2185 C CA . ASP A 1 293 ? 14.07 11.172 6.152 1 98.56 293 ASP A CA 1
ATOM 2186 C C . ASP A 1 293 ? 15.078 10.172 6.699 1 98.56 293 ASP A C 1
ATOM 2188 O O . ASP A 1 293 ? 15.492 9.242 5.992 1 98.56 293 ASP A O 1
ATOM 2192 N N . LEU A 1 294 ? 15.477 10.312 7.891 1 98.5 294 LEU A N 1
ATOM 2193 C CA . LEU A 1 294 ? 16.406 9.43 8.586 1 98.5 294 LEU A CA 1
ATOM 2194 C C . LEU A 1 294 ? 15.734 8.781 9.789 1 98.5 294 LEU A C 1
ATOM 2196 O O . LEU A 1 294 ? 16.406 8.328 10.719 1 98.5 294 LEU A O 1
ATOM 2200 N N . SER A 1 295 ? 14.422 8.75 9.75 1 98.38 295 SER A N 1
ATOM 2201 C CA . SER A 1 295 ? 13.641 8.328 10.906 1 98.38 295 SER A CA 1
ATOM 2202 C C . SER A 1 295 ? 13.75 6.824 11.133 1 98.38 295 SER A C 1
ATOM 2204 O O . SER A 1 295 ? 14.156 6.086 10.227 1 98.38 295 SER A O 1
ATOM 2206 N N . SER A 1 296 ? 13.445 6.371 12.383 1 98.25 296 SER A N 1
ATOM 2207 C CA . SER A 1 296 ? 13.359 4.957 12.727 1 98.25 296 SER A CA 1
ATOM 2208 C C . SER A 1 296 ? 14.664 4.227 12.445 1 98.25 296 SER A C 1
ATOM 2210 O O . SER A 1 296 ? 14.68 3.219 11.742 1 98.25 296 SER A O 1
ATOM 2212 N N . ASN A 1 297 ? 15.703 4.824 12.906 1 98.44 297 ASN A N 1
ATOM 2213 C CA . ASN A 1 297 ? 17.047 4.262 12.969 1 98.44 297 ASN A CA 1
ATOM 2214 C C . ASN A 1 297 ? 17.609 4.297 14.383 1 98.44 297 ASN A C 1
ATOM 2216 O O . ASN A 1 297 ? 16.844 4.387 15.352 1 98.44 297 ASN A O 1
ATOM 2220 N N . ASN A 1 298 ? 18.969 4.148 14.539 1 98.19 298 ASN A N 1
ATOM 2221 C CA . ASN A 1 298 ? 19.609 4.176 15.852 1 98.19 298 ASN A CA 1
ATOM 2222 C C . ASN A 1 298 ? 20.641 5.289 15.953 1 98.19 298 ASN A C 1
ATOM 2224 O O . ASN A 1 298 ? 21.719 5.094 16.531 1 98.19 298 ASN A O 1
ATOM 2228 N N . PHE A 1 299 ? 20.312 6.359 15.352 1 97.94 299 PHE A N 1
ATOM 2229 C CA . PHE A 1 299 ? 21.25 7.473 15.391 1 97.94 299 PHE A CA 1
ATOM 2230 C C . PHE A 1 299 ? 21.328 8.062 16.797 1 97.94 299 PHE A C 1
ATOM 2232 O O . PHE A 1 299 ? 20.344 8.055 17.531 1 97.94 299 PHE A O 1
ATOM 2239 N N . VAL A 1 300 ? 22.531 8.578 17.125 1 96.44 300 VAL A N 1
ATOM 2240 C CA . VAL A 1 300 ? 22.781 9.164 18.438 1 96.44 300 VAL A CA 1
ATOM 2241 C C . VAL A 1 300 ? 23.422 10.539 18.266 1 96.44 300 VAL A C 1
ATOM 2243 O O . VAL A 1 300 ? 23.828 10.914 17.156 1 96.44 300 VAL A O 1
ATOM 2246 N N . GLY A 1 301 ? 23.438 11.234 19.359 1 93.25 301 GLY A N 1
ATOM 2247 C CA . GLY A 1 301 ? 24.125 12.516 19.375 1 93.25 301 GLY A CA 1
ATOM 2248 C C . GLY A 1 301 ? 23.219 13.688 19.047 1 93.25 301 GLY A C 1
ATOM 2249 O O . GLY A 1 301 ? 22 13.531 19 1 93.25 301 GLY A O 1
ATOM 2250 N N . GLU A 1 302 ? 23.828 14.812 18.844 1 91.69 302 GLU A N 1
ATOM 2251 C CA . GLU A 1 302 ? 23.094 16.047 18.594 1 91.69 302 GLU A CA 1
ATOM 2252 C C . GLU A 1 302 ? 22.625 16.141 17.141 1 91.69 302 GLU A C 1
ATOM 2254 O O . GLU A 1 302 ? 23.312 15.664 16.234 1 91.69 302 GLU A O 1
ATOM 2259 N N . ILE A 1 303 ? 21.484 16.75 17 1 93.25 303 ILE A N 1
ATOM 2260 C CA . ILE A 1 303 ? 20.984 17.031 15.648 1 93.25 303 ILE A CA 1
ATOM 2261 C C . ILE A 1 303 ? 21.844 18.094 14.984 1 93.25 303 ILE A C 1
ATOM 2263 O O . ILE A 1 303 ? 22.078 19.172 15.562 1 93.25 303 ILE A O 1
ATOM 2267 N N . PRO A 1 304 ? 22.375 17.812 13.844 1 91.94 304 PRO A N 1
ATOM 2268 C CA . PRO A 1 304 ? 23.156 18.844 13.156 1 91.94 304 PRO A CA 1
ATOM 2269 C C . PRO A 1 304 ? 22.297 19.984 12.641 1 91.94 304 PRO A C 1
ATOM 2271 O O . PRO A 1 304 ? 21.062 19.875 12.609 1 91.94 304 PRO A O 1
ATOM 2274 N N . SER A 1 305 ? 23.016 21.094 12.281 1 91.44 305 SER A N 1
ATOM 2275 C CA . SER A 1 305 ? 22.281 22.234 11.734 1 91.44 305 SER A CA 1
ATOM 2276 C C . SER A 1 305 ? 21.938 22.016 10.266 1 91.44 305 SER A C 1
ATOM 2278 O O . SER A 1 305 ? 22.781 21.547 9.492 1 91.44 305 SER A O 1
ATOM 2280 N N . PHE A 1 306 ? 20.75 22.344 9.93 1 93.44 306 PHE A N 1
ATOM 2281 C CA . PHE A 1 306 ? 20.281 22.25 8.547 1 93.44 306 PHE A CA 1
ATOM 2282 C C . PHE A 1 306 ? 19.938 23.625 7.996 1 93.44 306 PHE A C 1
ATOM 2284 O O . PHE A 1 306 ? 19.203 23.75 7.02 1 93.44 306 PHE A O 1
ATOM 2291 N N . GLY A 1 307 ? 20.516 24.656 8.609 1 93 307 GLY A N 1
ATOM 2292 C CA . GLY A 1 307 ? 20.172 26.047 8.305 1 93 307 GLY A CA 1
ATOM 2293 C C . GLY A 1 307 ? 20.547 26.453 6.898 1 93 307 GLY A C 1
ATOM 2294 O O . GLY A 1 307 ? 20.016 27.422 6.359 1 93 307 GLY A O 1
ATOM 2295 N N . LYS A 1 308 ? 21.484 25.766 6.266 1 93.56 308 LYS A N 1
ATOM 2296 C CA . LYS A 1 308 ? 21.953 26.094 4.93 1 93.56 308 LYS A CA 1
ATOM 2297 C C . LYS A 1 308 ? 21.062 25.484 3.855 1 93.56 308 LYS A C 1
ATOM 2299 O O . LYS A 1 308 ? 21.219 25.781 2.666 1 93.56 308 LYS A O 1
ATOM 2304 N N . LEU A 1 309 ? 20.172 24.688 4.32 1 95.81 309 LEU A N 1
ATOM 2305 C CA . LEU A 1 309 ? 19.297 24.016 3.367 1 95.81 309 LEU A CA 1
ATOM 2306 C C . LEU A 1 309 ? 18.047 24.859 3.086 1 95.81 309 LEU A C 1
ATOM 2308 O O . LEU A 1 309 ? 16.938 24.484 3.48 1 95.81 309 LEU A O 1
ATOM 2312 N N . LEU A 1 310 ? 18.188 25.859 2.262 1 95.06 310 LEU A N 1
ATOM 2313 C CA . LEU A 1 310 ? 17.141 26.844 2.035 1 95.06 310 LEU A CA 1
ATOM 2314 C C . LEU A 1 310 ? 15.938 26.219 1.331 1 95.06 310 LEU A C 1
ATOM 2316 O O . LEU A 1 310 ? 14.82 26.719 1.442 1 95.06 310 LEU A O 1
ATOM 2320 N N . ASN A 1 311 ? 16.234 25.078 0.689 1 92.5 311 ASN A N 1
ATOM 2321 C CA . ASN A 1 311 ? 15.172 24.453 -0.083 1 92.5 311 ASN A CA 1
ATOM 2322 C C . ASN A 1 311 ? 14.539 23.297 0.676 1 92.5 311 ASN A C 1
ATOM 2324 O O . ASN A 1 311 ? 13.656 22.609 0.152 1 92.5 311 ASN A O 1
ATOM 2328 N N . LEU A 1 312 ? 14.906 23.109 1.904 1 95.75 312 LEU A N 1
ATOM 2329 C CA . LEU A 1 312 ? 14.414 21.984 2.68 1 95.75 312 LEU A CA 1
ATOM 2330 C C . LEU A 1 312 ? 12.906 22.078 2.885 1 95.75 312 LEU A C 1
ATOM 2332 O O . LEU A 1 312 ? 12.398 23.109 3.312 1 95.75 312 LEU A O 1
ATOM 2336 N N . GLU A 1 313 ? 12.242 21.031 2.457 1 94.06 313 GLU A N 1
ATOM 2337 C CA . GLU A 1 313 ? 10.789 21 2.535 1 94.06 313 GLU A CA 1
ATOM 2338 C C . GLU A 1 313 ? 10.32 19.984 3.58 1 94.06 313 GLU A C 1
ATOM 2340 O O . GLU A 1 313 ? 9.258 20.156 4.188 1 94.06 313 GLU A O 1
ATOM 2345 N N . TYR A 1 314 ? 11 18.984 3.732 1 95.44 314 TYR A N 1
ATOM 2346 C CA . TYR A 1 314 ? 10.609 17.844 4.555 1 95.44 314 TYR A CA 1
ATOM 2347 C C . TYR A 1 314 ? 11.789 17.328 5.375 1 95.44 314 TYR A C 1
ATOM 2349 O O . TYR A 1 314 ? 12.828 16.969 4.82 1 95.44 314 TYR A O 1
ATOM 2357 N N . LEU A 1 315 ? 11.625 17.281 6.707 1 97.44 315 LEU A N 1
ATOM 2358 C CA . LEU A 1 315 ? 12.664 16.797 7.605 1 97.44 315 LEU A CA 1
ATOM 2359 C C . LEU A 1 315 ? 12.07 15.844 8.641 1 97.44 315 LEU A C 1
ATOM 2361 O O . LEU A 1 315 ? 11.289 16.25 9.492 1 97.44 315 LEU A O 1
ATOM 2365 N N . ASN A 1 316 ? 12.406 14.586 8.586 1 98.44 316 ASN A N 1
ATOM 2366 C CA . ASN A 1 316 ? 11.969 13.578 9.547 1 98.44 316 ASN A CA 1
ATOM 2367 C C . ASN A 1 316 ? 13.156 12.867 10.188 1 98.44 316 ASN A C 1
ATOM 2369 O O . ASN A 1 316 ? 13.828 12.07 9.539 1 98.44 316 ASN A O 1
ATOM 2373 N N . LEU A 1 317 ? 13.383 13.156 11.422 1 97.75 317 LEU A N 1
ATOM 2374 C CA . LEU A 1 317 ? 14.461 12.547 12.203 1 97.75 317 LEU A CA 1
ATOM 2375 C C . LEU A 1 317 ? 13.891 11.773 13.391 1 97.75 317 LEU A C 1
ATOM 2377 O O . LEU A 1 317 ? 14.594 11.539 14.375 1 97.75 317 LEU A O 1
ATOM 2381 N N . GLY A 1 318 ? 12.656 11.414 13.312 1 98.12 318 GLY A N 1
ATOM 2382 C CA . GLY A 1 318 ? 11.977 10.805 14.445 1 98.12 318 GLY A CA 1
ATOM 2383 C C . GLY A 1 318 ? 12.422 9.383 14.719 1 98.12 318 GLY A C 1
ATOM 2384 O O . GLY A 1 318 ? 13.039 8.742 13.867 1 98.12 318 GLY A O 1
ATOM 2385 N N . HIS A 1 319 ? 12.164 8.891 15.93 1 97.75 319 HIS A N 1
ATOM 2386 C CA . HIS A 1 319 ? 12.367 7.508 16.344 1 97.75 319 HIS A CA 1
ATOM 2387 C C . HIS A 1 319 ? 13.844 7.129 16.281 1 97.75 319 HIS A C 1
ATOM 2389 O O . HIS A 1 319 ? 14.219 6.191 15.57 1 97.75 319 HIS A O 1
ATOM 2395 N N .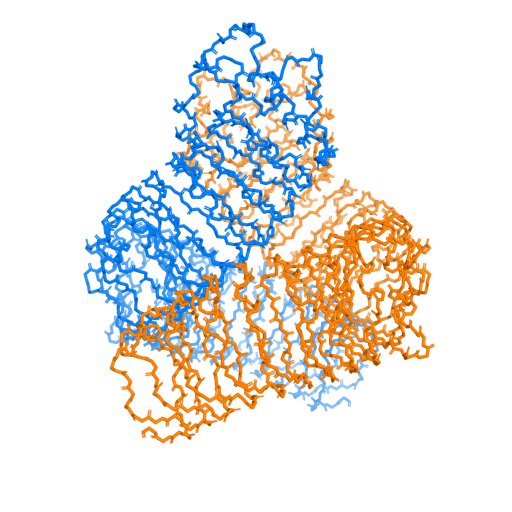 SER A 1 320 ? 14.641 7.77 16.984 1 97.5 320 SER A N 1
ATOM 2396 C CA . SER A 1 320 ? 16.062 7.508 17.188 1 97.5 320 SER A CA 1
ATOM 2397 C C . SER A 1 320 ? 16.5 7.875 18.594 1 97.5 320 SER A C 1
ATOM 2399 O O . SER A 1 320 ? 15.734 7.738 19.547 1 97.5 320 SER A O 1
ATOM 2401 N N . MET A 1 321 ? 17.812 8.133 18.828 1 97 321 MET A N 1
ATOM 2402 C CA . MET A 1 321 ? 18.328 8.5 20.141 1 97 321 MET A CA 1
ATOM 2403 C C . MET A 1 321 ? 19.016 9.859 20.094 1 97 321 MET A C 1
ATOM 2405 O O . MET A 1 321 ? 20.047 10.062 20.734 1 97 321 MET A O 1
ATOM 2409 N N . LEU A 1 322 ? 18.391 10.656 19.266 1 95.38 322 LEU A N 1
ATOM 2410 C CA . LEU A 1 322 ? 18.984 11.969 19.078 1 95.38 322 LEU A CA 1
ATOM 2411 C C . LEU A 1 322 ? 18.75 12.844 20.312 1 95.38 322 LEU A C 1
ATOM 2413 O O . LEU A 1 322 ? 17.766 12.664 21.016 1 95.38 322 LEU A O 1
ATOM 2417 N N . GLU A 1 323 ? 19.719 13.734 20.469 1 91 323 GLU A N 1
ATOM 2418 C CA . GLU A 1 323 ? 19.688 14.57 21.672 1 91 323 GLU A CA 1
ATOM 2419 C C . GLU A 1 323 ? 19.688 16.047 21.297 1 91 323 GLU A C 1
ATOM 2421 O O . GLU A 1 323 ? 20.078 16.422 20.188 1 91 323 GLU A O 1
ATOM 2426 N N . SER A 1 324 ? 18.969 16.734 22.109 1 80.5 324 SER A N 1
ATOM 2427 C CA . SER A 1 324 ? 19.109 18.188 22.141 1 80.5 324 SER A CA 1
ATOM 2428 C C . SER A 1 324 ? 19.344 18.688 23.562 1 80.5 324 SER A C 1
ATOM 2430 O O . SER A 1 324 ? 18.766 18.156 24.516 1 80.5 324 SER A O 1
ATOM 2432 N N . SER A 1 325 ? 20.594 19.234 23.922 1 64.56 325 SER A N 1
ATOM 2433 C CA . SER A 1 325 ? 20.828 19.672 25.281 1 64.56 325 SER A CA 1
ATOM 2434 C C . SER A 1 325 ? 20.594 21.172 25.438 1 64.56 325 SER A C 1
ATOM 2436 O O . SER A 1 325 ? 20.703 21.922 24.469 1 64.56 325 SER A O 1
ATOM 2438 N N . GLU A 1 326 ? 19.969 21.5 26.609 1 60.88 326 GLU A N 1
ATOM 2439 C CA . GLU A 1 326 ? 19.781 22.906 27 1 60.88 326 GLU A CA 1
ATOM 2440 C C . GLU A 1 326 ? 21.016 23.734 26.688 1 60.88 326 GLU A C 1
ATOM 2442 O O . GLU A 1 326 ? 20.906 24.906 26.312 1 60.88 326 GLU A O 1
ATOM 2447 N N . SER A 1 327 ? 22.109 23.047 26.828 1 55.28 327 SER A N 1
ATOM 2448 C CA . SER A 1 327 ? 23.359 23.75 26.641 1 55.28 327 SER A CA 1
ATOM 2449 C C . SER A 1 327 ? 23.547 24.156 25.172 1 55.28 327 SER A C 1
ATOM 2451 O O . SER A 1 327 ? 24.109 25.203 24.891 1 55.28 327 SER A O 1
ATOM 2453 N N . GLN A 1 328 ? 22.984 23.375 24.359 1 59.66 328 GLN A N 1
ATOM 2454 C CA . GLN A 1 328 ? 23.156 23.656 22.953 1 59.66 328 GLN A CA 1
ATOM 2455 C C . GLN A 1 328 ? 21.984 24.453 22.391 1 59.66 328 GLN A C 1
ATOM 2457 O O . GLN A 1 328 ? 21.969 24.812 21.219 1 59.66 328 GLN A O 1
ATOM 2462 N N . ARG A 1 329 ? 21.281 24.953 23.312 1 57.94 329 ARG A N 1
ATOM 2463 C CA . ARG A 1 329 ? 20.219 25.953 23.156 1 57.94 329 ARG A CA 1
ATOM 2464 C C . ARG A 1 329 ? 19.406 25.688 21.891 1 57.94 329 ARG A C 1
ATOM 2466 O O . ARG A 1 329 ? 19.047 26.625 21.172 1 57.94 329 ARG A O 1
ATOM 2473 N N . TRP A 1 330 ? 19.297 24.422 21.5 1 75.81 330 TRP A N 1
ATOM 2474 C CA . TRP A 1 330 ? 18.453 24.078 20.359 1 75.81 330 TRP A CA 1
ATOM 2475 C C . TRP A 1 330 ? 18.953 24.75 19.078 1 75.81 330 TRP A C 1
ATOM 2477 O O . TRP A 1 330 ? 18.172 25.156 18.234 1 75.81 330 TRP A O 1
ATOM 2487 N N . GLU A 1 331 ? 20.297 24.984 18.984 1 74.5 331 GLU A N 1
ATOM 2488 C CA . GLU A 1 331 ? 20.922 25.672 17.859 1 74.5 331 GLU A CA 1
ATOM 2489 C C . GLU A 1 331 ? 20.531 25.031 16.531 1 74.5 331 GLU A C 1
ATOM 2491 O O . GLU A 1 331 ? 20.312 25.719 15.547 1 74.5 331 GLU A O 1
ATOM 2496 N N . SER A 1 332 ? 20.438 23.719 16.547 1 79.44 332 SER A N 1
ATOM 2497 C CA . SER A 1 332 ? 20.078 23.016 15.32 1 79.44 332 SER A CA 1
ATOM 2498 C C . SER A 1 332 ? 18.703 23.406 14.82 1 79.44 332 SER A C 1
ATOM 2500 O O . SER A 1 332 ? 18.484 23.562 13.617 1 79.44 332 SER A O 1
ATOM 2502 N N . LEU A 1 333 ? 17.828 23.688 15.711 1 81.38 333 LEU A N 1
ATOM 2503 C CA . LEU A 1 333 ? 16.469 24.094 15.344 1 81.38 333 LEU A CA 1
ATOM 2504 C C . LEU A 1 333 ? 16.438 25.547 14.859 1 81.38 333 LEU A C 1
ATOM 2506 O O . LEU A 1 333 ? 15.617 25.906 14.016 1 81.38 333 LEU A O 1
ATOM 2510 N N . TYR A 1 334 ? 17.484 26.359 15.305 1 87.12 334 TYR A N 1
ATOM 2511 C CA . TYR A 1 334 ? 17.594 27.75 14.859 1 87.12 334 TYR A CA 1
ATOM 2512 C C . TYR A 1 334 ? 17.844 27.828 13.359 1 87.12 334 TYR A C 1
ATOM 2514 O O . TYR A 1 334 ? 17.266 28.672 12.664 1 87.12 334 TYR A O 1
ATOM 2522 N N . GLY A 1 335 ? 18.609 26.938 12.969 1 91.06 335 GLY A N 1
ATOM 2523 C CA . GLY A 1 335 ? 18.922 26.922 11.547 1 91.06 335 GLY A CA 1
ATOM 2524 C C . GLY A 1 335 ? 17.703 26.656 10.68 1 91.06 335 GLY A C 1
ATOM 2525 O O . GLY A 1 335 ? 17.609 27.172 9.562 1 91.06 335 GLY A O 1
ATOM 2526 N N . LEU A 1 336 ? 16.75 25.938 11.203 1 94.06 336 LEU A N 1
ATOM 2527 C CA . LEU A 1 336 ? 15.57 25.531 10.438 1 94.06 336 LEU A CA 1
ATOM 2528 C C . LEU A 1 336 ? 14.68 26.734 10.133 1 94.06 336 LEU A C 1
ATOM 2530 O O . LEU A 1 336 ? 13.805 26.656 9.273 1 94.06 336 LEU A O 1
ATOM 2534 N N . THR A 1 337 ? 14.883 27.906 10.812 1 93.94 337 THR A N 1
ATOM 2535 C CA . THR A 1 337 ? 14.109 29.109 10.531 1 93.94 337 THR A CA 1
ATOM 2536 C C . THR A 1 337 ? 14.43 29.641 9.141 1 93.94 337 THR A C 1
ATOM 2538 O O . THR A 1 337 ? 13.672 30.453 8.586 1 93.94 337 THR A O 1
ATOM 2541 N N . ASN A 1 338 ? 15.594 29.203 8.578 1 94.12 338 ASN A N 1
ATOM 2542 C CA . ASN A 1 338 ? 15.992 29.609 7.238 1 94.12 338 ASN A CA 1
ATOM 2543 C C . ASN A 1 338 ? 15.281 28.797 6.168 1 94.12 338 ASN A C 1
ATOM 2545 O O . ASN A 1 338 ? 15.32 29.141 4.984 1 94.12 338 ASN A O 1
ATOM 2549 N N . CYS A 1 339 ? 14.695 27.75 6.586 1 95.62 339 CYS A N 1
ATOM 2550 C CA . CYS A 1 339 ? 14.047 26.844 5.645 1 95.62 339 CYS A CA 1
ATOM 2551 C C . CYS A 1 339 ? 12.602 27.266 5.398 1 95.62 339 CYS A C 1
ATOM 2553 O O . CYS A 1 339 ? 11.68 26.656 5.938 1 95.62 339 CYS A O 1
ATOM 2555 N N . SER A 1 340 ? 12.414 28.172 4.484 1 93.62 340 SER A N 1
ATOM 2556 C CA . SER A 1 340 ? 11.141 28.859 4.301 1 93.62 340 SER A CA 1
ATOM 2557 C C . SER A 1 340 ? 10.117 27.938 3.627 1 93.62 340 SER A C 1
ATOM 2559 O O . SER A 1 340 ? 8.922 28.25 3.607 1 93.62 340 SER A O 1
ATOM 2561 N N . ASN A 1 341 ? 10.641 26.812 3.15 1 90.94 341 ASN A N 1
ATOM 2562 C CA . ASN A 1 341 ? 9.742 25.906 2.447 1 90.94 341 ASN A CA 1
ATOM 2563 C C . ASN A 1 341 ? 9.391 24.688 3.299 1 90.94 341 ASN A C 1
ATOM 2565 O O . ASN A 1 341 ? 8.641 23.812 2.861 1 90.94 341 ASN A O 1
ATOM 2569 N N . LEU A 1 342 ? 9.844 24.672 4.473 1 94.56 342 LEU A N 1
ATOM 2570 C CA . LEU A 1 342 ? 9.656 23.516 5.336 1 94.56 342 LEU A CA 1
ATOM 2571 C C . LEU A 1 342 ? 8.18 23.312 5.656 1 94.56 342 LEU A C 1
ATOM 2573 O O . LEU A 1 342 ? 7.531 24.203 6.215 1 94.56 342 LEU A O 1
ATOM 2577 N N . PHE A 1 343 ? 7.652 22.188 5.223 1 92.31 343 PHE A N 1
ATOM 2578 C CA . PHE A 1 343 ? 6.238 21.984 5.516 1 92.31 343 PHE A CA 1
ATOM 2579 C C . PHE A 1 343 ? 6.062 20.844 6.516 1 92.31 343 PHE A C 1
ATOM 2581 O O . PHE A 1 343 ? 5.004 20.703 7.133 1 92.31 343 PHE A O 1
ATOM 2588 N N . MET A 1 344 ? 7.055 19.984 6.703 1 94.81 344 MET A N 1
ATOM 2589 C CA . MET A 1 344 ? 6.98 18.891 7.668 1 94.81 344 MET A CA 1
ATOM 2590 C C . MET A 1 344 ? 8.258 18.812 8.5 1 94.81 344 MET A C 1
ATOM 2592 O O . MET A 1 344 ? 9.359 18.75 7.949 1 94.81 344 MET A O 1
ATOM 2596 N N . LEU A 1 345 ? 8.086 18.828 9.812 1 96.94 345 LEU A N 1
ATOM 2597 C CA . LEU A 1 345 ? 9.18 18.641 10.758 1 96.94 345 LEU A CA 1
ATOM 2598 C C . LEU A 1 345 ? 8.82 17.594 11.812 1 96.94 345 LEU A C 1
ATOM 2600 O O . LEU A 1 345 ? 7.879 17.797 12.586 1 96.94 345 LEU A O 1
ATOM 2604 N N . SER A 1 346 ? 9.516 16.484 11.812 1 98.06 346 SER A N 1
ATOM 2605 C CA . SER A 1 346 ? 9.289 15.445 12.812 1 98.06 346 SER A CA 1
ATOM 2606 C C . SER A 1 346 ? 10.578 15.117 13.562 1 98.06 346 SER A C 1
ATOM 2608 O O . SER A 1 346 ? 11.586 14.758 12.961 1 98.06 346 SER A O 1
ATOM 2610 N N . LEU A 1 347 ? 10.531 15.312 14.828 1 96.69 347 LEU A N 1
ATOM 2611 C CA . LEU A 1 347 ? 11.609 14.984 15.742 1 96.69 347 LEU A CA 1
ATOM 2612 C C . LEU A 1 347 ? 11.117 14.07 16.859 1 96.69 347 LEU A C 1
ATOM 2614 O O . LEU A 1 347 ? 11.695 14.055 17.953 1 96.69 347 LEU A O 1
ATOM 2618 N N . ASP A 1 348 ? 10.078 13.383 16.609 1 98.12 348 ASP A N 1
ATOM 2619 C CA . ASP A 1 348 ? 9.375 12.609 17.641 1 98.12 348 ASP A CA 1
ATOM 2620 C C . ASP A 1 348 ? 10.188 11.383 18.047 1 98.12 348 ASP A C 1
ATOM 2622 O O . ASP A 1 348 ? 11.031 10.898 17.281 1 98.12 348 ASP A O 1
ATOM 2626 N N . ASN A 1 349 ? 9.984 10.922 19.297 1 98.19 349 ASN A N 1
ATOM 2627 C CA . ASN A 1 349 ? 10.555 9.695 19.859 1 98.19 349 ASN A CA 1
ATOM 2628 C C . ASN A 1 349 ? 12.078 9.711 19.781 1 98.19 349 ASN A C 1
ATOM 2630 O O . ASN A 1 349 ? 12.688 8.789 19.25 1 98.19 349 ASN A O 1
ATOM 2634 N N . ASN A 1 350 ? 12.617 10.719 20.266 1 97.19 350 ASN A N 1
ATOM 2635 C CA . ASN A 1 350 ? 14.039 10.891 20.516 1 97.19 350 ASN A CA 1
ATOM 2636 C C . ASN A 1 350 ? 14.32 11.164 22 1 97.19 350 ASN A C 1
ATOM 2638 O O . ASN A 1 350 ? 13.547 10.75 22.859 1 97.19 350 ASN A O 1
ATOM 2642 N N . GLN A 1 351 ? 15.531 11.766 22.281 1 94.88 351 GLN A N 1
ATOM 2643 C CA . GLN A 1 351 ? 15.906 12.086 23.641 1 94.88 351 GLN A CA 1
ATOM 2644 C C . GLN A 1 351 ? 16.094 13.594 23.828 1 94.88 351 GLN A C 1
ATOM 2646 O O . GLN A 1 351 ? 17.062 14.023 24.469 1 94.88 351 GLN A O 1
ATOM 2651 N N . LEU A 1 352 ? 15.195 14.25 23.156 1 93.38 352 LEU A N 1
ATOM 2652 C CA . LEU A 1 352 ? 15.297 15.703 23.266 1 93.38 352 LEU A CA 1
ATOM 2653 C C . LEU A 1 352 ? 14.898 16.172 24.656 1 93.38 352 LEU A C 1
ATOM 2655 O O . LEU A 1 352 ? 13.969 15.641 25.25 1 93.38 352 LEU A O 1
ATOM 2659 N N . GLN A 1 353 ? 15.641 17.203 25.156 1 92.12 353 GLN A N 1
ATOM 2660 C CA . GLN A 1 353 ? 15.391 17.734 26.484 1 92.12 353 GLN A CA 1
ATOM 2661 C C . GLN A 1 353 ? 15.242 19.25 26.453 1 92.12 353 GLN A C 1
ATOM 2663 O O . GLN A 1 353 ? 15.555 19.891 25.453 1 92.12 353 GLN A O 1
ATOM 2668 N N . GLY A 1 354 ? 14.688 19.719 27.578 1 90.25 354 GLY A N 1
ATOM 2669 C CA . GLY A 1 354 ? 14.539 21.156 27.719 1 90.25 354 GLY A CA 1
ATOM 2670 C C . GLY A 1 354 ? 13.203 21.672 27.203 1 90.25 354 GLY A C 1
ATOM 2671 O O . GLY A 1 354 ? 12.328 20.891 26.844 1 90.25 354 GLY A O 1
ATOM 2672 N N . ALA A 1 355 ? 13.078 23.016 27.219 1 91.5 355 ALA A N 1
ATOM 2673 C CA . ALA A 1 355 ? 11.844 23.656 26.797 1 91.5 355 ALA A CA 1
ATOM 2674 C C . ALA A 1 355 ? 11.836 23.891 25.297 1 91.5 355 ALA A C 1
ATOM 2676 O O . ALA A 1 355 ? 12.898 24.078 24.688 1 91.5 355 ALA A O 1
ATOM 2677 N N . ILE A 1 356 ? 10.664 23.844 24.703 1 92.06 356 ILE A N 1
ATOM 2678 C CA . ILE A 1 356 ? 10.531 24.25 23.312 1 92.06 356 ILE A CA 1
ATOM 2679 C C . ILE A 1 356 ? 10.898 25.719 23.172 1 92.06 356 ILE A C 1
ATOM 2681 O O . ILE A 1 356 ? 10.305 26.578 23.828 1 92.06 356 ILE A O 1
ATOM 2685 N N . PRO A 1 357 ? 11.859 26 22.391 1 89.94 357 PRO A N 1
ATOM 2686 C CA . PRO A 1 357 ? 12.281 27.406 22.281 1 89.94 357 PRO A CA 1
ATOM 2687 C C . PRO A 1 357 ? 11.258 28.266 21.547 1 89.94 357 PRO A C 1
ATOM 2689 O O . PRO A 1 357 ? 10.562 27.781 20.656 1 89.94 357 PRO A O 1
ATOM 2692 N N . ASP A 1 358 ? 11.25 29.609 21.812 1 91.75 358 ASP A N 1
ATOM 2693 C CA . ASP A 1 358 ? 10.328 30.578 21.219 1 91.75 358 ASP A CA 1
ATOM 2694 C C . ASP A 1 358 ? 10.547 30.688 19.719 1 91.75 358 ASP A C 1
ATOM 2696 O O . ASP A 1 358 ? 9.648 31.109 18.984 1 91.75 358 ASP A O 1
ATOM 2700 N N . LEU A 1 359 ? 11.633 30.234 19.359 1 90 359 LEU A N 1
ATOM 2701 C CA . LEU A 1 359 ? 12 30.297 17.953 1 90 359 LEU A CA 1
ATOM 2702 C C . LEU A 1 359 ? 11.062 29.422 17.109 1 90 359 LEU A C 1
ATOM 2704 O O . LEU A 1 359 ? 11.008 29.578 15.891 1 90 359 LEU A O 1
ATOM 2708 N N . VAL A 1 360 ? 10.312 28.516 17.75 1 92.12 360 VAL A N 1
ATOM 2709 C CA . VAL A 1 360 ? 9.391 27.641 17.031 1 92.12 360 VAL A CA 1
ATOM 2710 C C . VAL A 1 360 ? 8.414 28.484 16.203 1 92.12 360 VAL A C 1
ATOM 2712 O O . VAL A 1 360 ? 7.996 28.062 15.125 1 92.12 360 VAL A O 1
ATOM 2715 N N . GLY A 1 361 ? 8.102 29.703 16.656 1 93.88 361 GLY A N 1
ATOM 2716 C CA . GLY A 1 361 ? 7.191 30.594 15.961 1 93.88 361 GLY A CA 1
ATOM 2717 C C . GLY A 1 361 ? 7.789 31.219 14.711 1 93.88 361 GLY A C 1
ATOM 2718 O O . GLY A 1 361 ? 7.074 31.828 13.914 1 93.88 361 GLY A O 1
ATOM 2719 N N . LYS A 1 362 ? 9.102 31.031 14.523 1 94.31 362 LYS A N 1
ATOM 2720 C CA . LYS A 1 362 ? 9.797 31.609 13.391 1 94.31 362 LYS A CA 1
ATOM 2721 C C . LYS A 1 362 ? 10.023 30.578 12.289 1 94.31 362 LYS A C 1
ATOM 2723 O O . LYS A 1 362 ? 10.625 30.891 11.258 1 94.31 362 LYS A O 1
ATOM 2728 N N . LEU A 1 363 ? 9.547 29.359 12.516 1 95.38 363 LEU A N 1
ATOM 2729 C CA . LEU A 1 363 ? 9.617 28.344 11.461 1 95.38 363 LEU A CA 1
ATOM 2730 C C . LEU A 1 363 ? 8.758 28.75 10.273 1 95.38 363 LEU A C 1
ATOM 2732 O O . LEU A 1 363 ? 8.055 29.75 10.32 1 95.38 363 LEU A O 1
ATOM 2736 N N . SER A 1 364 ? 8.898 27.984 9.195 1 95.06 364 SER A N 1
ATOM 2737 C CA . SER A 1 364 ? 8.234 28.281 7.934 1 95.06 364 SER A CA 1
ATOM 2738 C C . SER A 1 364 ? 6.742 28.516 8.133 1 95.06 364 SER A C 1
ATOM 2740 O O . SER A 1 364 ? 6.09 27.781 8.891 1 95.06 364 SER A O 1
ATOM 2742 N N . THR A 1 365 ? 6.195 29.5 7.473 1 91.06 365 THR A N 1
ATOM 2743 C CA . THR A 1 365 ? 4.762 29.781 7.516 1 91.06 365 THR A CA 1
ATOM 2744 C C . THR A 1 365 ? 3.977 28.719 6.77 1 91.06 365 THR A C 1
ATOM 2746 O O . THR A 1 365 ? 2.75 28.641 6.883 1 91.06 365 THR A O 1
ATOM 2749 N N . HIS A 1 366 ? 4.75 27.859 6.137 1 88.5 366 HIS A N 1
ATOM 2750 C CA . HIS A 1 366 ? 4.125 26.781 5.387 1 88.5 366 HIS A CA 1
ATOM 2751 C C . HIS A 1 366 ? 4.129 25.484 6.184 1 88.5 366 HIS A C 1
ATOM 2753 O O . HIS A 1 366 ? 3.635 24.453 5.707 1 88.5 366 HIS A O 1
ATOM 2759 N N . LEU A 1 367 ? 4.617 25.562 7.363 1 94.44 367 LEU A N 1
ATOM 2760 C CA . LEU A 1 367 ? 4.727 24.359 8.172 1 94.44 367 LEU A CA 1
ATOM 2761 C C . LEU A 1 367 ? 3.346 23.781 8.484 1 94.44 367 LEU A C 1
ATOM 2763 O O . LEU A 1 367 ? 2.52 24.453 9.109 1 94.44 367 LEU A O 1
ATOM 2767 N N . THR A 1 368 ? 3.096 22.562 8.008 1 93.44 368 THR A N 1
ATOM 2768 C CA . THR A 1 368 ? 1.783 21.953 8.188 1 93.44 368 THR A CA 1
ATOM 2769 C C . THR A 1 368 ? 1.832 20.875 9.266 1 93.44 368 THR A C 1
ATOM 2771 O O . THR A 1 368 ? 0.811 20.562 9.883 1 93.44 368 THR A O 1
ATOM 2774 N N . SER A 1 369 ? 2.971 20.297 9.508 1 95.25 369 SER A N 1
ATOM 2775 C CA . SER A 1 369 ? 3.102 19.219 10.484 1 95.25 369 SER A CA 1
ATOM 2776 C C . SER A 1 369 ? 4.312 19.422 11.383 1 95.25 369 SER A C 1
ATOM 2778 O O . SER A 1 369 ? 5.426 19.625 10.898 1 95.25 369 SER A O 1
ATOM 2780 N N . LEU A 1 370 ? 4.059 19.391 12.672 1 97.19 370 LEU A N 1
ATOM 2781 C CA . LEU A 1 370 ? 5.094 19.484 13.695 1 97.19 370 LEU A CA 1
ATOM 2782 C C . LEU A 1 370 ? 4.941 18.359 14.727 1 97.19 370 LEU A C 1
ATOM 2784 O O . LEU A 1 370 ? 3.975 18.344 15.492 1 97.19 370 LEU A O 1
ATOM 2788 N N . HIS A 1 371 ? 5.863 17.422 14.75 1 98.25 371 HIS A N 1
ATOM 2789 C CA . HIS A 1 371 ? 5.816 16.281 15.656 1 98.25 371 HIS A CA 1
ATOM 2790 C C . HIS A 1 371 ? 7.004 16.281 16.609 1 98.25 371 HIS A C 1
ATOM 2792 O O . HIS A 1 371 ? 8.148 16.094 16.188 1 98.25 371 HIS A O 1
ATOM 2798 N N . LEU A 1 372 ? 6.75 16.469 17.859 1 97.25 372 LEU A N 1
ATOM 2799 C CA . LEU A 1 372 ? 7.777 16.5 18.891 1 97.25 372 LEU A CA 1
ATOM 2800 C C . LEU A 1 372 ? 7.469 15.484 20 1 97.25 372 LEU A C 1
ATOM 2802 O O . LEU A 1 372 ? 8.055 15.547 21.078 1 97.25 372 LEU A O 1
ATOM 2806 N N . SER A 1 373 ? 6.605 14.555 19.703 1 98.38 373 SER A N 1
ATOM 2807 C CA . SER A 1 373 ? 6.121 13.609 20.703 1 98.38 373 SER A CA 1
ATOM 2808 C C . SER A 1 373 ? 7.223 12.648 21.141 1 98.38 373 SER A C 1
ATOM 2810 O O . SER A 1 373 ? 8.211 12.469 20.422 1 98.38 373 SER A O 1
ATOM 2812 N N . GLY A 1 374 ? 7.047 12.031 22.281 1 98.25 374 GLY A N 1
ATOM 2813 C CA . GLY A 1 374 ? 7.922 10.961 22.734 1 98.25 374 GLY A CA 1
ATOM 2814 C C . GLY A 1 374 ? 9.344 11.414 22.984 1 98.25 374 GLY A C 1
ATOM 2815 O O . GLY A 1 374 ? 10.297 10.781 22.531 1 98.25 374 GLY A O 1
ATOM 2816 N N . ASN A 1 375 ? 9.477 12.602 23.562 1 96.88 375 ASN A N 1
ATOM 2817 C CA . ASN A 1 375 ? 10.758 13.141 24.016 1 96.88 375 ASN A CA 1
ATOM 2818 C C . ASN A 1 375 ? 10.734 13.43 25.516 1 96.88 375 ASN A C 1
ATOM 2820 O O . ASN A 1 375 ? 9.938 12.859 26.266 1 96.88 375 ASN A O 1
ATOM 2824 N N . ASN A 1 376 ? 11.773 14.195 26 1 95.38 376 ASN A N 1
ATOM 2825 C CA . ASN A 1 376 ? 11.836 14.633 27.391 1 95.38 376 ASN A CA 1
ATOM 2826 C C . ASN A 1 376 ? 11.727 16.156 27.516 1 95.38 376 ASN A C 1
ATOM 2828 O O . ASN A 1 376 ? 12.477 16.766 28.266 1 95.38 376 ASN A O 1
ATOM 2832 N N . LEU A 1 377 ? 10.836 16.609 26.719 1 94.94 377 LEU A N 1
ATOM 2833 C CA . LEU A 1 377 ? 10.68 18.062 26.703 1 94.94 377 LEU A CA 1
ATOM 2834 C C . LEU A 1 377 ? 9.953 18.531 27.969 1 94.94 377 LEU A C 1
ATOM 2836 O O . LEU A 1 377 ? 9.109 17.828 28.5 1 94.94 377 LEU A O 1
ATOM 2840 N N . SER A 1 378 ? 10.375 19.75 28.406 1 94.62 378 SER A N 1
ATOM 2841 C CA . SER A 1 378 ? 9.812 20.328 29.609 1 94.62 378 SER A CA 1
ATOM 2842 C C . SER A 1 378 ? 9.461 21.797 29.422 1 94.62 378 SER A C 1
ATOM 2844 O O . SER A 1 378 ? 9.602 22.344 28.328 1 94.62 378 SER A O 1
ATOM 2846 N N . GLY A 1 379 ? 8.828 22.359 30.422 1 94.94 379 GLY A N 1
ATOM 2847 C CA . GLY A 1 379 ? 8.477 23.766 30.359 1 94.94 379 GLY A CA 1
ATOM 2848 C C . GLY A 1 379 ? 7.148 24.016 29.672 1 94.94 379 GLY A C 1
ATOM 2849 O O . GLY A 1 379 ? 6.367 23.094 29.453 1 94.94 379 GLY A O 1
ATOM 2850 N N . ILE A 1 380 ? 6.934 25.344 29.422 1 95.94 380 ILE A N 1
ATOM 2851 C CA . ILE A 1 380 ? 5.676 25.766 28.797 1 95.94 380 ILE A CA 1
ATOM 2852 C C . ILE A 1 380 ? 5.844 25.859 27.281 1 95.94 380 ILE A C 1
ATOM 2854 O O . ILE A 1 380 ? 6.934 26.156 26.797 1 95.94 380 ILE A O 1
ATOM 2858 N N . VAL A 1 381 ? 4.758 25.547 26.578 1 96.06 381 VAL A N 1
ATOM 2859 C CA . VAL A 1 381 ? 4.758 25.766 25.125 1 96.06 381 VAL A CA 1
ATOM 2860 C C . VAL A 1 381 ? 4.746 27.266 24.828 1 96.06 381 VAL A C 1
ATOM 2862 O O . VAL A 1 381 ? 3.902 28 25.344 1 96.06 381 VAL A O 1
ATOM 2865 N N . PRO A 1 382 ? 5.699 27.734 24.062 1 94.31 382 PRO A N 1
ATOM 2866 C CA . PRO A 1 382 ? 5.75 29.172 23.781 1 94.31 382 PRO A CA 1
ATOM 2867 C C . PRO A 1 382 ? 4.527 29.656 23.016 1 94.31 382 PRO A C 1
ATOM 2869 O O . PRO A 1 382 ? 4.035 28.969 22.125 1 94.31 382 PRO A O 1
ATOM 2872 N N . SER A 1 383 ? 4.109 30.891 23.281 1 94.44 383 SER A N 1
ATOM 2873 C CA . SER A 1 383 ? 2.947 31.484 22.625 1 94.44 383 SER A CA 1
ATOM 2874 C C . SER A 1 383 ? 3.219 31.734 21.141 1 94.44 383 SER A C 1
ATOM 2876 O O . SER A 1 383 ? 2.285 31.828 20.344 1 94.44 383 SER A O 1
ATOM 2878 N N . SER A 1 384 ? 4.512 31.797 20.812 1 94.56 384 SER A N 1
ATOM 2879 C CA . SER A 1 384 ? 4.898 32.031 19.422 1 94.56 384 SER A CA 1
ATOM 2880 C C . SER A 1 384 ? 4.465 30.891 18.516 1 94.56 384 SER A C 1
ATOM 2882 O O . SER A 1 384 ? 4.453 31.031 17.297 1 94.56 384 SER A O 1
ATOM 2884 N N . LEU A 1 385 ? 4.129 29.703 19.156 1 95.06 385 LEU A N 1
ATOM 2885 C CA . LEU A 1 385 ? 3.588 28.594 18.375 1 95.06 385 LEU A CA 1
ATOM 2886 C C . LEU A 1 385 ? 2.348 29.031 17.609 1 95.06 385 LEU A C 1
ATOM 2888 O O . LEU A 1 385 ? 2.043 28.484 16.547 1 95.06 385 LEU A O 1
ATOM 2892 N N . ALA A 1 386 ? 1.693 30.094 18.062 1 94.75 386 ALA A N 1
ATOM 2893 C CA . ALA A 1 386 ? 0.474 30.625 17.469 1 94.75 386 ALA A CA 1
ATOM 2894 C C . ALA A 1 386 ? 0.75 31.203 16.078 1 94.75 386 ALA A C 1
ATOM 2896 O O . ALA A 1 386 ? -0.174 31.391 15.281 1 94.75 386 ALA A O 1
ATOM 2897 N N . ASN A 1 387 ? 1.994 31.453 15.781 1 95.12 387 ASN A N 1
ATOM 2898 C CA . ASN A 1 387 ? 2.381 32.062 14.508 1 95.12 387 ASN A CA 1
ATOM 2899 C C . ASN A 1 387 ? 2.311 31.031 13.375 1 95.12 387 ASN A C 1
ATOM 2901 O O . ASN A 1 387 ? 2.326 31.391 12.195 1 95.12 387 ASN A O 1
ATOM 2905 N N . LEU A 1 388 ? 2.293 29.766 13.742 1 95.19 388 LEU A N 1
ATOM 2906 C CA . LEU A 1 388 ? 2.273 28.703 12.734 1 95.19 388 LEU A CA 1
ATOM 2907 C C . LEU A 1 388 ? 0.847 28.406 12.289 1 95.19 388 LEU A C 1
ATOM 2909 O O . LEU A 1 388 ? 0.342 27.297 12.492 1 95.19 388 LEU A O 1
ATOM 2913 N N . THR A 1 389 ? 0.266 29.312 11.508 1 93.25 389 THR A N 1
ATOM 2914 C CA . THR A 1 389 ? -1.163 29.312 11.219 1 93.25 389 THR A CA 1
ATOM 2915 C C . THR A 1 389 ? -1.51 28.25 10.172 1 93.25 389 THR A C 1
ATOM 2917 O O . THR A 1 389 ? -2.682 27.922 9.977 1 93.25 389 THR A O 1
ATOM 2920 N N . SER A 1 390 ? -0.455 27.656 9.555 1 91.5 390 SER A N 1
ATOM 2921 C CA . SER A 1 390 ? -0.71 26.656 8.516 1 91.5 390 SER A CA 1
ATOM 2922 C C . SER A 1 390 ? -0.674 25.234 9.094 1 91.5 390 SER A C 1
ATOM 2924 O O . SER A 1 390 ? -0.947 24.266 8.383 1 91.5 390 SER A O 1
ATOM 2926 N N . ILE A 1 391 ? -0.49 25.062 10.367 1 94.75 391 ILE A N 1
ATOM 2927 C CA . ILE A 1 391 ? -0.327 23.734 10.969 1 94.75 391 ILE A CA 1
ATOM 2928 C C . ILE A 1 391 ? -1.65 22.984 10.906 1 94.75 391 ILE A C 1
ATOM 2930 O O . ILE A 1 391 ? -2.697 23.516 11.273 1 94.75 391 ILE A O 1
ATOM 2934 N N . ILE A 1 392 ? -1.571 21.844 10.383 1 93.75 392 ILE A N 1
ATOM 2935 C CA . ILE A 1 392 ? -2.762 21 10.344 1 93.75 392 ILE A CA 1
ATOM 2936 C C . ILE A 1 392 ? -2.586 19.812 11.289 1 93.75 392 ILE A C 1
ATOM 2938 O O . ILE A 1 392 ? -3.568 19.25 11.773 1 93.75 392 ILE A O 1
ATOM 2942 N N . ASP A 1 393 ? -1.369 19.406 11.578 1 95.38 393 ASP A N 1
ATOM 2943 C CA . ASP A 1 393 ? -1.054 18.266 12.43 1 95.38 393 ASP A CA 1
ATOM 2944 C C . ASP A 1 393 ? 0.014 18.625 13.461 1 95.38 393 ASP A C 1
ATOM 2946 O O . ASP A 1 393 ? 1.178 18.828 13.109 1 95.38 393 ASP A O 1
ATOM 2950 N N . LEU A 1 394 ? -0.398 18.688 14.758 1 97.62 394 LEU A N 1
ATOM 2951 C CA . LEU A 1 394 ? 0.492 19.031 15.867 1 97.62 394 LEU A CA 1
ATOM 2952 C C . LEU A 1 394 ? 0.517 17.922 16.906 1 97.62 394 LEU A C 1
ATOM 2954 O O . LEU A 1 394 ? -0.51 17.625 17.516 1 97.62 394 LEU A O 1
ATOM 2958 N N . ASP A 1 395 ? 1.675 17.297 17.109 1 98.44 395 ASP A N 1
ATOM 2959 C CA . ASP A 1 395 ? 1.825 16.219 18.078 1 98.44 395 ASP A CA 1
ATOM 2960 C C . ASP A 1 395 ? 2.922 16.531 19.094 1 98.44 395 ASP A C 1
ATOM 2962 O O . ASP A 1 395 ? 4.109 16.5 18.766 1 98.44 395 ASP A O 1
ATOM 2966 N N . LEU A 1 396 ? 2.537 16.844 20.312 1 98.44 396 LEU A N 1
ATOM 2967 C CA . LEU A 1 396 ? 3.447 17.141 21.422 1 98.44 396 LEU A CA 1
ATOM 2968 C C . LEU A 1 396 ? 3.301 16.109 22.531 1 98.44 396 LEU A C 1
ATOM 2970 O O . LEU A 1 396 ? 3.66 16.375 23.688 1 98.44 396 LEU A O 1
ATOM 2974 N N . SER A 1 397 ? 2.789 14.938 22.219 1 98.62 397 SER A N 1
ATOM 2975 C CA . SER A 1 397 ? 2.398 13.961 23.234 1 98.62 397 SER A CA 1
ATOM 2976 C C . SER A 1 397 ? 3.621 13.297 23.859 1 98.62 397 SER A C 1
ATOM 2978 O O . SER A 1 397 ? 4.719 13.352 23.312 1 98.62 397 SER A O 1
ATOM 2980 N N . ASN A 1 398 ? 3.445 12.773 25.047 1 98.56 398 ASN A N 1
ATOM 2981 C CA . ASN A 1 398 ? 4.43 11.969 25.766 1 98.56 398 ASN A CA 1
ATOM 2982 C C . ASN A 1 398 ? 5.723 12.742 26 1 98.56 398 ASN A C 1
ATOM 2984 O O . ASN A 1 398 ? 6.805 12.289 25.625 1 98.56 398 ASN A O 1
ATOM 2988 N N . ASN A 1 399 ? 5.59 13.883 26.594 1 98.31 399 ASN A N 1
ATOM 2989 C CA . ASN A 1 399 ? 6.66 14.719 27.141 1 98.31 399 ASN A CA 1
ATOM 2990 C C . ASN A 1 399 ? 6.414 15.086 28.594 1 98.31 399 ASN A C 1
ATOM 2992 O O . ASN A 1 399 ? 5.789 14.32 29.328 1 98.31 399 ASN A O 1
ATOM 2996 N N . SER A 1 400 ? 7.094 16.141 29.094 1 98.19 400 SER A N 1
ATOM 2997 C CA . SER A 1 400 ? 6.852 16.703 30.422 1 98.19 400 SER A CA 1
ATOM 2998 C C . SER A 1 400 ? 6.484 18.172 30.344 1 98.19 400 SER A C 1
ATOM 3000 O O . SER A 1 400 ? 6.934 18.984 31.156 1 98.19 400 SER A O 1
ATOM 3002 N N . LEU A 1 401 ? 5.715 18.438 29.312 1 97.88 401 LEU A N 1
ATOM 3003 C CA . LEU A 1 401 ? 5.336 19.828 29.094 1 97.88 401 LEU A CA 1
ATOM 3004 C C . LEU A 1 401 ? 4.309 20.281 30.141 1 97.88 401 LEU A C 1
ATOM 3006 O O . LEU A 1 401 ? 3.516 19.469 30.609 1 97.88 401 LEU A O 1
ATOM 3010 N N . THR A 1 402 ? 4.379 21.578 30.453 1 97.81 402 THR A N 1
ATOM 3011 C CA . THR A 1 402 ? 3.531 22.156 31.5 1 97.81 402 THR A CA 1
ATOM 3012 C C . THR A 1 402 ? 2.834 23.422 31 1 97.81 402 THR A C 1
ATOM 3014 O O . THR A 1 402 ? 2.951 23.781 29.828 1 97.81 402 THR A O 1
ATOM 3017 N N . GLY A 1 403 ? 2.033 24.016 31.875 1 96.62 403 GLY A N 1
ATOM 3018 C CA . GLY A 1 403 ? 1.357 25.25 31.547 1 96.62 403 GLY A CA 1
ATOM 3019 C C . GLY A 1 403 ? -0.022 25.047 30.953 1 96.62 403 GLY A C 1
ATOM 3020 O O . GLY A 1 403 ? -0.52 23.922 30.906 1 96.62 403 GLY A O 1
ATOM 3021 N N . THR A 1 404 ? -0.64 26.219 30.594 1 96.19 404 THR A N 1
ATOM 3022 C CA . THR A 1 404 ? -1.96 26.188 29.969 1 96.19 404 THR A CA 1
ATOM 3023 C C . THR A 1 404 ? -1.844 26.188 28.453 1 96.19 404 THR A C 1
ATOM 3025 O O . THR A 1 404 ? -0.772 26.469 27.906 1 96.19 404 THR A O 1
ATOM 3028 N N . ILE A 1 405 ? -2.959 25.797 27.766 1 94.06 405 ILE A N 1
ATOM 3029 C CA . ILE A 1 405 ? -2.859 25.703 26.312 1 94.06 405 ILE A CA 1
ATOM 3030 C C . ILE A 1 405 ? -3.662 26.828 25.672 1 94.06 405 ILE A C 1
ATOM 3032 O O . ILE A 1 405 ? -3.771 26.891 24.438 1 94.06 405 ILE A O 1
ATOM 3036 N N . GLU A 1 406 ? -4.258 27.797 26.359 1 88.5 406 GLU A N 1
ATOM 3037 C CA . GLU A 1 406 ? -5.094 28.891 25.859 1 88.5 406 GLU A CA 1
ATOM 3038 C C . GLU A 1 406 ? -4.266 29.906 25.094 1 88.5 406 GLU A C 1
ATOM 3040 O O . GLU A 1 406 ? -4.762 30.531 24.141 1 88.5 406 GLU A O 1
ATOM 3045 N N . GLY A 1 407 ? -3.105 30.109 25.266 1 84.44 407 GLY A N 1
ATOM 3046 C CA . GLY A 1 407 ? -2.299 31.203 24.75 1 84.44 407 GLY A CA 1
ATOM 3047 C C . GLY A 1 407 ? -1.903 31.016 23.297 1 84.44 407 GLY A C 1
ATOM 3048 O O . GLY A 1 407 ? -1.594 31.984 22.594 1 84.44 407 GLY A O 1
ATOM 3049 N N . TRP A 1 408 ? -1.973 29.875 22.781 1 88.5 408 TRP A N 1
ATOM 3050 C CA . TRP A 1 408 ? -1.451 29.672 21.438 1 88.5 408 TRP A CA 1
ATOM 3051 C C . TRP A 1 408 ? -2.434 28.859 20.594 1 88.5 408 TRP A C 1
ATOM 3053 O O . TRP A 1 408 ? -2.455 28.984 19.359 1 88.5 408 TRP A O 1
ATOM 3063 N N . LEU A 1 409 ? -3.359 28.078 21.078 1 90.31 409 LEU A N 1
ATOM 3064 C CA . LEU A 1 409 ? -4.211 27.109 20.406 1 90.31 409 LEU A CA 1
ATOM 3065 C C . LEU A 1 409 ? -5.246 27.828 19.531 1 90.31 409 LEU A C 1
ATOM 3067 O O . LEU A 1 409 ? -5.512 27.391 18.406 1 90.31 409 LEU A O 1
ATOM 3071 N N . GLY A 1 410 ? -5.809 28.922 19.953 1 86.88 410 GLY A N 1
ATOM 3072 C CA . GLY A 1 410 ? -6.91 29.594 19.281 1 86.88 410 GLY A CA 1
ATOM 3073 C C . GLY A 1 410 ? -6.531 30.156 17.938 1 86.88 410 GLY A C 1
ATOM 3074 O O . GLY A 1 410 ? -7.395 30.406 17.094 1 86.88 410 GLY A O 1
ATOM 3075 N N . SER A 1 411 ? -5.25 30.344 17.625 1 89.62 411 SER A N 1
ATOM 3076 C CA . SER A 1 411 ? -4.766 30.938 16.391 1 89.62 411 SER A CA 1
ATOM 3077 C C . SER A 1 411 ? -4.551 29.891 15.312 1 89.62 411 SER A C 1
ATOM 3079 O O . SER A 1 411 ? -4.395 30.219 14.133 1 89.62 411 SER A O 1
ATOM 3081 N N . LEU A 1 412 ? -4.57 28.656 15.734 1 93.81 412 LEU A N 1
ATOM 3082 C CA . LEU A 1 412 ? -4.289 27.562 14.789 1 93.81 412 LEU A CA 1
ATOM 3083 C C . LEU A 1 412 ? -5.57 27.094 14.117 1 93.81 412 LEU A C 1
ATOM 3085 O O . LEU A 1 412 ? -5.969 25.938 14.289 1 93.81 412 LEU A O 1
ATOM 3089 N N . LYS A 1 413 ? -6.117 27.906 13.219 1 91.19 413 LYS A N 1
ATOM 3090 C CA . LYS A 1 413 ? -7.453 27.719 12.656 1 91.19 413 LYS A CA 1
ATOM 3091 C C . LYS A 1 413 ? -7.488 26.547 11.688 1 91.19 413 LYS A C 1
ATOM 3093 O O . LYS A 1 413 ? -8.547 25.969 11.445 1 91.19 413 LYS A O 1
ATOM 3098 N N . LYS A 1 414 ? -6.324 26.172 11.211 1 90.81 414 LYS A N 1
ATOM 3099 C CA . LYS A 1 414 ? -6.277 25.094 10.211 1 90.81 414 LYS A CA 1
ATOM 3100 C C . LYS A 1 414 ? -5.996 23.75 10.867 1 90.81 414 LYS A C 1
ATOM 3102 O O . LYS A 1 414 ? -5.945 22.719 10.188 1 90.81 414 LYS A O 1
ATOM 3107 N N . LEU A 1 415 ? -5.945 23.75 12.164 1 94.75 415 LEU A N 1
ATOM 3108 C CA . LEU A 1 415 ? -5.57 22.547 12.906 1 94.75 415 LEU A CA 1
ATOM 3109 C C . LEU A 1 415 ? -6.582 21.422 12.68 1 94.75 415 LEU A C 1
ATOM 3111 O O . LEU A 1 415 ? -7.793 21.641 12.805 1 94.75 415 LEU A O 1
ATOM 3115 N N . GLN A 1 416 ? -6.07 20.281 12.273 1 93.81 416 GLN A N 1
ATOM 3116 C CA . GLN A 1 416 ? -6.918 19.125 12 1 93.81 416 GLN A CA 1
ATOM 3117 C C . GLN A 1 416 ? -6.652 18 13 1 93.81 416 GLN A C 1
ATOM 3119 O O . GLN A 1 416 ? -7.547 17.203 13.305 1 93.81 416 GLN A O 1
ATOM 3124 N N . SER A 1 417 ? -5.453 17.859 13.5 1 95.44 417 SER A N 1
ATOM 3125 C CA . SER A 1 417 ? -5.059 16.875 14.492 1 95.44 417 SER A CA 1
ATOM 3126 C C . SER A 1 417 ? -4.207 17.5 15.594 1 95.44 417 SER A C 1
ATOM 3128 O O . SER A 1 417 ? -3.207 18.172 15.305 1 95.44 417 SER A O 1
ATOM 3130 N N . LEU A 1 418 ? -4.652 17.328 16.844 1 97.5 418 LEU A N 1
ATOM 3131 C CA . LEU A 1 418 ? -3.902 17.797 18.016 1 97.5 418 LEU A CA 1
ATOM 3132 C C . LEU A 1 418 ? -3.73 16.672 19.031 1 97.5 418 LEU A C 1
ATOM 3134 O O . LEU A 1 418 ? -4.715 16.094 19.484 1 97.5 418 LEU A O 1
ATOM 3138 N N . ASP A 1 419 ? -2.514 16.344 19.375 1 98.44 419 ASP A N 1
ATOM 3139 C CA . ASP A 1 419 ? -2.227 15.336 20.391 1 98.44 419 ASP A CA 1
ATOM 3140 C C . ASP A 1 419 ? -1.315 15.898 21.484 1 98.44 419 ASP A C 1
ATOM 3142 O O . ASP A 1 419 ? -0.144 16.188 21.234 1 98.44 419 ASP A O 1
ATOM 3146 N N . LEU A 1 420 ? -1.864 16.094 22.672 1 98.44 420 LEU A N 1
ATOM 3147 C CA . LEU A 1 420 ? -1.126 16.578 23.828 1 98.44 420 LEU A CA 1
ATOM 3148 C C . LEU A 1 420 ? -1.067 15.523 24.938 1 98.44 420 LEU A C 1
ATOM 3150 O O . LEU A 1 420 ? -0.761 15.836 26.094 1 98.44 420 LEU A O 1
ATOM 3154 N N . HIS A 1 421 ? -1.364 14.312 24.578 1 98.31 421 HIS A N 1
ATOM 3155 C CA . HIS A 1 421 ? -1.473 13.195 25.5 1 98.31 421 HIS A CA 1
ATOM 3156 C C . HIS A 1 421 ? -0.163 12.977 26.25 1 98.31 421 HIS A C 1
ATOM 3158 O O . HIS A 1 421 ? 0.917 13.094 25.672 1 98.31 421 HIS A O 1
ATOM 3164 N N . GLY A 1 422 ? -0.244 12.633 27.484 1 98.5 422 GLY A N 1
ATOM 3165 C CA . GLY A 1 422 ? 0.92 12.203 28.234 1 98.5 422 GLY A CA 1
ATOM 3166 C C . GLY A 1 422 ? 1.875 13.336 28.562 1 98.5 422 GLY A C 1
ATOM 3167 O O . GLY A 1 422 ? 3.076 13.242 28.297 1 98.5 422 GLY A O 1
ATOM 3168 N N . ASN A 1 423 ? 1.345 14.492 29.062 1 98.62 423 ASN A N 1
ATOM 3169 C CA . ASN A 1 423 ? 2.1 15.641 29.547 1 98.62 423 ASN A CA 1
ATOM 3170 C C . ASN A 1 423 ? 1.631 16.094 30.922 1 98.62 423 ASN A C 1
ATOM 3172 O O . ASN A 1 423 ? 1.158 15.273 31.719 1 98.62 423 ASN A O 1
ATOM 3176 N N . ASN A 1 424 ? 1.991 17.359 31.344 1 98.5 424 ASN A N 1
ATOM 3177 C CA . ASN A 1 424 ? 1.57 17.938 32.625 1 98.5 424 ASN A CA 1
ATOM 3178 C C . ASN A 1 424 ?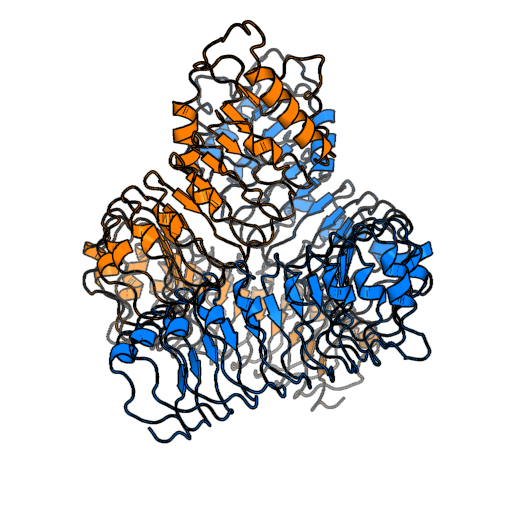 0.84 19.266 32.438 1 98.5 424 ASN A C 1
ATOM 3180 O O . ASN A 1 424 ? 1.058 20.219 33.188 1 98.5 424 ASN A O 1
ATOM 3184 N N . PHE A 1 425 ? 0.06 19.328 31.406 1 98.19 425 PHE A N 1
ATOM 3185 C CA . PHE A 1 425 ? -0.695 20.547 31.172 1 98.19 425 PHE A CA 1
ATOM 3186 C C . PHE A 1 425 ? -1.742 20.766 32.25 1 98.19 425 PHE A C 1
ATOM 3188 O O . PHE A 1 425 ? -2.348 19.797 32.75 1 98.19 425 PHE A O 1
ATOM 3195 N N . VAL A 1 426 ? -1.922 22.047 32.594 1 97.69 426 VAL A N 1
ATOM 3196 C CA . VAL A 1 426 ? -2.836 22.391 33.688 1 97.69 426 VAL A CA 1
ATOM 3197 C C . VAL A 1 426 ? -3.881 23.391 33.188 1 97.69 426 VAL A C 1
ATOM 3199 O O . VAL A 1 426 ? -3.836 23.812 32.031 1 97.69 426 VAL A O 1
ATOM 3202 N N . GLY A 1 427 ? -4.875 23.688 34.031 1 96.75 427 GLY A N 1
ATOM 3203 C CA . GLY A 1 427 ? -5.895 24.672 33.719 1 96.75 427 GLY A CA 1
ATOM 3204 C C . GLY A 1 427 ? -7.137 24.062 33.094 1 96.75 427 GLY A C 1
ATOM 3205 O O . GLY A 1 427 ? -7.402 22.859 33.281 1 96.75 427 GLY A O 1
ATOM 3206 N N . PHE A 1 428 ? -7.938 24.969 32.469 1 96.94 428 PHE A N 1
ATOM 3207 C CA . PHE A 1 428 ? -9.195 24.547 31.859 1 96.94 428 PHE A CA 1
ATOM 3208 C C . PHE A 1 428 ? -9.008 24.25 30.391 1 96.94 428 PHE A C 1
ATOM 3210 O O . PHE A 1 428 ? -8.109 24.797 29.734 1 96.94 428 PHE A O 1
ATOM 3217 N N . ILE A 1 429 ? -9.805 23.281 29.906 1 96.56 429 ILE A N 1
ATOM 3218 C CA . ILE A 1 429 ? -9.883 23.125 28.469 1 96.56 429 ILE A CA 1
ATOM 3219 C C . ILE A 1 429 ? -10.516 24.375 27.844 1 96.56 429 ILE A C 1
ATOM 3221 O O . ILE A 1 429 ? -11.656 24.719 28.172 1 96.56 429 ILE A O 1
ATOM 3225 N N . PRO A 1 430 ? -9.82 25.047 27.031 1 95.06 430 PRO A N 1
ATOM 3226 C CA . PRO A 1 430 ? -10.305 26.328 26.531 1 95.06 430 PRO A CA 1
ATOM 3227 C C . PRO A 1 430 ? -11.539 26.188 25.641 1 95.06 430 PRO A C 1
ATOM 3229 O O . PRO A 1 430 ? -11.586 25.297 24.781 1 95.06 430 PRO A O 1
ATOM 3232 N N . PRO A 1 431 ? -12.539 27.094 25.75 1 93.88 431 PRO A N 1
ATOM 3233 C CA . PRO A 1 431 ? -13.719 27.062 24.875 1 93.88 431 PRO A CA 1
ATOM 3234 C C . PRO A 1 431 ? -13.391 27.406 23.422 1 93.88 431 PRO A C 1
ATOM 3236 O O . PRO A 1 431 ? -14.18 27.109 22.516 1 93.88 431 PRO A O 1
ATOM 3239 N N . SER A 1 432 ? -12.203 27.969 23.219 1 91.81 432 SER A N 1
ATOM 3240 C CA . SER A 1 432 ? -11.789 28.359 21.891 1 91.81 432 SER A CA 1
ATOM 3241 C C . SER A 1 432 ? -11.609 27.156 20.984 1 91.81 432 SER A C 1
ATOM 3243 O O . SER A 1 432 ? -11.5 27.281 19.766 1 91.81 432 SER A O 1
ATOM 3245 N N . PHE A 1 433 ? -11.562 25.906 21.516 1 92.38 433 PHE A N 1
ATOM 3246 C CA . PHE A 1 433 ? -11.547 24.688 20.703 1 92.38 433 PHE A CA 1
ATOM 3247 C C . PHE A 1 433 ? -12.711 24.688 19.719 1 92.38 433 PHE A C 1
ATOM 3249 O O . PHE A 1 433 ? -12.586 24.172 18.609 1 92.38 433 PHE A O 1
ATOM 3256 N N . GLY A 1 434 ? -13.797 25.281 20.141 1 92.31 434 GLY A N 1
ATOM 3257 C CA . GLY A 1 434 ? -14.992 25.297 19.312 1 92.31 434 GLY A CA 1
ATOM 3258 C C . GLY A 1 434 ? -14.797 26.031 18 1 92.31 434 GLY A C 1
ATOM 3259 O O . GLY A 1 434 ? -15.586 25.875 17.078 1 92.31 434 GLY A O 1
ATOM 3260 N N . ASN A 1 435 ? -13.719 26.844 17.953 1 91.56 435 ASN A N 1
ATOM 3261 C CA . ASN A 1 435 ? -13.445 27.641 16.75 1 91.56 435 ASN A CA 1
ATOM 3262 C C . ASN A 1 435 ? -12.57 26.859 15.766 1 91.56 435 ASN A C 1
ATOM 3264 O O . ASN A 1 435 ? -12.32 27.328 14.656 1 91.56 435 ASN A O 1
ATOM 3268 N N . LEU A 1 436 ? -12.078 25.75 16.188 1 93.94 436 LEU A N 1
ATOM 3269 C CA . LEU A 1 436 ? -11.227 24.938 15.32 1 93.94 436 LEU A CA 1
ATOM 3270 C C . LEU A 1 436 ? -12.062 23.969 14.484 1 93.94 436 LEU A C 1
ATOM 3272 O O . LEU A 1 436 ? -12 22.75 14.688 1 93.94 436 LEU A O 1
ATOM 3276 N N . SER A 1 437 ? -12.727 24.531 13.43 1 89.5 437 SER A N 1
ATOM 3277 C CA . SER A 1 437 ? -13.773 23.859 12.68 1 89.5 437 SER A CA 1
ATOM 3278 C C . SER A 1 437 ? -13.211 22.703 11.859 1 89.5 437 SER A C 1
ATOM 3280 O O . SER A 1 437 ? -13.953 21.828 11.406 1 89.5 437 SER A O 1
ATOM 3282 N N . GLU A 1 438 ? -11.852 22.609 11.711 1 90.25 438 GLU A N 1
ATOM 3283 C CA . GLU A 1 438 ? -11.258 21.578 10.867 1 90.25 438 GLU A CA 1
ATOM 3284 C C . GLU A 1 438 ? -10.703 20.438 11.703 1 90.25 438 GLU A C 1
ATOM 3286 O O . GLU A 1 438 ? -10.203 19.438 11.164 1 90.25 438 GLU A O 1
ATOM 3291 N N . LEU A 1 439 ? -10.859 20.5 13 1 93.94 439 LEU A N 1
ATOM 3292 C CA . LEU A 1 439 ? -10.281 19.5 13.898 1 93.94 439 LEU A CA 1
ATOM 3293 C C . LEU A 1 439 ? -10.969 18.156 13.742 1 93.94 439 LEU A C 1
ATOM 3295 O O . LEU A 1 439 ? -12.195 18.062 13.805 1 93.94 439 LEU A O 1
ATOM 3299 N N . THR A 1 440 ? -10.148 17.094 13.5 1 93.12 440 THR A N 1
ATOM 3300 C CA . THR A 1 440 ? -10.68 15.758 13.297 1 93.12 440 THR A CA 1
ATOM 3301 C C . THR A 1 440 ? -10.266 14.836 14.445 1 93.12 440 THR A C 1
ATOM 3303 O O . THR A 1 440 ? -10.961 13.875 14.766 1 93.12 440 THR A O 1
ATOM 3306 N N . ILE A 1 441 ? -9.148 15.109 15.047 1 94.88 441 ILE A N 1
ATOM 3307 C CA . ILE A 1 441 ? -8.625 14.32 16.156 1 94.88 441 ILE A CA 1
ATOM 3308 C C . ILE A 1 441 ? -8.172 15.25 17.281 1 94.88 441 ILE A C 1
ATOM 3310 O O . ILE A 1 441 ? -7.418 16.188 17.047 1 94.88 441 ILE A O 1
ATOM 3314 N N . LEU A 1 442 ? -8.68 14.984 18.469 1 97.25 442 LEU A N 1
ATOM 3315 C CA . LEU A 1 442 ? -8.289 15.734 19.656 1 97.25 442 LEU A CA 1
ATOM 3316 C C . LEU A 1 442 ? -7.93 14.805 20.797 1 97.25 442 LEU A C 1
ATOM 3318 O O . LEU A 1 442 ? -8.781 14.055 21.297 1 97.25 442 LEU A O 1
ATOM 3322 N N . SER A 1 443 ? -6.688 14.789 21.219 1 98.31 443 SER A N 1
ATOM 3323 C CA . SER A 1 443 ? -6.227 13.984 22.328 1 98.31 443 SER A CA 1
ATOM 3324 C C . SER A 1 443 ? -5.582 14.844 23.422 1 98.31 443 SER A C 1
ATOM 3326 O O . SER A 1 443 ? -4.52 15.43 23.203 1 98.31 443 SER A O 1
ATOM 3328 N N . LEU A 1 444 ? -6.227 14.945 24.594 1 98.38 444 LEU A N 1
ATOM 3329 C CA . LEU A 1 444 ? -5.727 15.695 25.734 1 98.38 444 LEU A CA 1
ATOM 3330 C C . LEU A 1 444 ? -5.531 14.781 26.938 1 98.38 444 LEU A C 1
ATOM 3332 O O . LEU A 1 444 ? -5.461 15.25 28.078 1 98.38 444 LEU A O 1
ATOM 3336 N N . ALA A 1 445 ? -5.434 13.508 26.688 1 98.56 445 ALA A N 1
ATOM 3337 C CA . ALA A 1 445 ? -5.441 12.508 27.75 1 98.56 445 ALA A CA 1
ATOM 3338 C C . ALA A 1 445 ? -4.172 12.594 28.594 1 98.56 445 ALA A C 1
ATOM 3340 O O . ALA A 1 445 ? -3.15 13.109 28.125 1 98.56 445 ALA A O 1
ATOM 3341 N N . GLN A 1 446 ? -4.25 12.109 29.797 1 98.44 446 GLN A N 1
ATOM 3342 C CA . GLN A 1 446 ? -3.115 11.953 30.703 1 98.44 446 GLN A CA 1
ATOM 3343 C C . GLN A 1 446 ? -2.408 13.289 30.938 1 98.44 446 GLN A C 1
ATOM 3345 O O . GLN A 1 446 ? -1.204 13.406 30.688 1 98.44 446 GLN A O 1
ATOM 3350 N N . ASN A 1 447 ? -3.141 14.305 31.328 1 98.62 447 ASN A N 1
ATOM 3351 C CA . ASN A 1 447 ? -2.682 15.609 31.797 1 98.62 447 ASN A CA 1
ATOM 3352 C C . ASN A 1 447 ? -3.324 15.984 33.125 1 98.62 447 ASN A C 1
ATOM 3354 O O . ASN A 1 447 ? -3.707 15.109 33.906 1 98.62 447 ASN A O 1
ATOM 3358 N N . GLU A 1 448 ? -3.283 17.312 33.5 1 98.25 448 GLU A N 1
ATOM 3359 C CA . GLU A 1 448 ? -3.875 17.781 34.75 1 98.25 448 GLU A CA 1
ATOM 3360 C C . GLU A 1 448 ? -4.98 18.797 34.5 1 98.25 448 GLU A C 1
ATOM 3362 O O . GLU A 1 448 ? -5.148 19.75 35.25 1 98.25 448 GLU A O 1
ATOM 3367 N N . PHE A 1 449 ? -5.656 18.625 33.406 1 98.06 449 PHE A N 1
ATOM 3368 C CA . PHE A 1 449 ? -6.742 19.547 33.094 1 98.06 449 PHE A CA 1
ATOM 3369 C C . PHE A 1 449 ? -7.855 19.438 34.125 1 98.06 449 PHE A C 1
ATOM 3371 O O . PHE A 1 449 ? -8.148 18.344 34.625 1 98.06 449 PHE A O 1
ATOM 3378 N N . LYS A 1 450 ? -8.445 20.562 34.469 1 97.69 450 LYS A N 1
ATOM 3379 C CA . LYS A 1 450 ? -9.523 20.609 35.438 1 97.69 450 LYS A CA 1
ATOM 3380 C C . LYS A 1 450 ? -10.742 21.344 34.875 1 97.69 450 LYS A C 1
ATOM 3382 O O . LYS A 1 450 ? -10.703 21.859 33.75 1 97.69 450 LYS A O 1
ATOM 3387 N N . GLY A 1 451 ? -11.82 21.297 35.656 1 96.81 451 GLY A N 1
ATOM 3388 C CA . GLY A 1 451 ? -13.039 22 35.25 1 96.81 451 GLY A CA 1
ATOM 3389 C C . GLY A 1 451 ? -13.961 21.141 34.406 1 96.81 451 GLY A C 1
ATOM 3390 O O . GLY A 1 451 ? -13.867 19.922 34.406 1 96.81 451 GLY A O 1
ATOM 3391 N N . HIS A 1 452 ? -14.922 21.859 33.75 1 96.81 452 HIS A N 1
ATOM 3392 C CA . HIS A 1 452 ? -15.938 21.172 32.969 1 96.81 452 HIS A CA 1
ATOM 3393 C C . HIS A 1 452 ? -15.477 20.969 31.516 1 96.81 452 HIS A C 1
ATOM 3395 O O . HIS A 1 452 ? -14.625 21.703 31.031 1 96.81 452 HIS A O 1
ATOM 3401 N N . ILE A 1 453 ? -16.047 19.938 30.906 1 97.06 453 ILE A N 1
ATOM 3402 C CA . ILE A 1 453 ? -15.891 19.812 29.453 1 97.06 453 ILE A CA 1
ATOM 3403 C C . ILE A 1 453 ? -16.641 20.953 28.766 1 97.06 453 ILE A C 1
ATOM 3405 O O . ILE A 1 453 ? -17.844 21.125 28.938 1 97.06 453 ILE A O 1
ATOM 3409 N N . PRO A 1 454 ? -15.93 21.766 28.078 1 95.75 454 PRO A N 1
ATOM 3410 C CA . PRO A 1 454 ? -16.609 22.922 27.453 1 95.75 454 PRO A CA 1
ATOM 3411 C C . PRO A 1 454 ? -17.672 22.484 26.438 1 95.75 454 PRO A C 1
ATOM 3413 O O . PRO A 1 454 ? -17.391 21.656 25.578 1 95.75 454 PRO A O 1
ATOM 3416 N N . PRO A 1 455 ? -18.844 23.125 26.422 1 95.69 455 PRO A N 1
ATOM 3417 C CA . PRO A 1 455 ? -19.891 22.781 25.469 1 95.69 455 PRO A CA 1
ATOM 3418 C C . PRO A 1 455 ? -19.516 23.109 24.031 1 95.69 455 PRO A C 1
ATOM 3420 O O . PRO A 1 455 ? -20.062 22.516 23.094 1 95.69 455 PRO A O 1
ATOM 3423 N N . THR A 1 456 ? -18.578 24.016 23.875 1 95.38 456 THR A N 1
ATOM 3424 C CA . THR A 1 456 ? -18.156 24.453 22.547 1 95.38 456 THR A CA 1
ATOM 3425 C C . THR A 1 456 ? -17.5 23.312 21.781 1 95.38 456 THR A C 1
ATOM 3427 O O . THR A 1 456 ? -17.359 23.375 20.562 1 95.38 456 THR A O 1
ATOM 3430 N N . LEU A 1 457 ? -17.031 22.219 22.5 1 95.06 457 LEU A N 1
ATOM 3431 C CA . LEU A 1 457 ? -16.469 21.047 21.828 1 95.06 457 LEU A CA 1
ATOM 3432 C C . LEU A 1 457 ? -17.516 20.422 20.906 1 95.06 457 LEU A C 1
ATOM 3434 O O . LEU A 1 457 ? -17.141 19.766 19.906 1 95.06 457 LEU A O 1
ATOM 3438 N N . GLY A 1 458 ? -18.812 20.656 21.188 1 95 458 GLY A N 1
ATOM 3439 C CA . GLY A 1 458 ? -19.891 20.125 20.375 1 95 458 GLY A CA 1
ATOM 3440 C C . GLY A 1 458 ? -19.969 20.75 19 1 95 458 GLY A C 1
ATOM 3441 O O . GLY A 1 458 ? -20.641 20.219 18.109 1 95 458 GLY A O 1
ATOM 3442 N N . LYS A 1 459 ? -19.219 21.859 18.797 1 93.94 459 LYS A N 1
ATOM 3443 C CA . LYS A 1 459 ? -19.219 22.578 17.531 1 93.94 459 LYS A CA 1
ATOM 3444 C C . LYS A 1 459 ? -18.25 21.938 16.531 1 93.94 459 LYS A C 1
ATOM 3446 O O . LYS A 1 459 ? -18.234 22.297 15.359 1 93.94 459 LYS A O 1
ATOM 3451 N N . LEU A 1 460 ? -17.438 21.078 17.047 1 93.44 460 LEU A N 1
ATOM 3452 C CA . LEU A 1 460 ? -16.422 20.453 16.203 1 93.44 460 LEU A CA 1
ATOM 3453 C C . LEU A 1 460 ? -17.031 19.359 15.328 1 93.44 460 LEU A C 1
ATOM 3455 O O . LEU A 1 460 ? -16.844 18.172 15.586 1 93.44 460 LEU A O 1
ATOM 3459 N N . SER A 1 461 ? -17.625 19.797 14.203 1 87.81 461 SER A N 1
ATOM 3460 C CA . SER A 1 461 ? -18.469 18.953 13.375 1 87.81 461 SER A CA 1
ATOM 3461 C C . SER A 1 461 ? -17.656 17.875 12.656 1 87.81 461 SER A C 1
ATOM 3463 O O . SER A 1 461 ? -18.203 16.875 12.195 1 87.81 461 SER A O 1
ATOM 3465 N N . GLN A 1 462 ? -16.312 18.016 12.609 1 89.19 462 GLN A N 1
ATOM 3466 C CA . GLN A 1 462 ? -15.477 17.078 11.867 1 89.19 462 GLN A CA 1
ATOM 3467 C C . GLN A 1 462 ? -14.766 16.109 12.805 1 89.19 462 GLN A C 1
ATOM 3469 O O . GLN A 1 462 ? -14.039 15.219 12.352 1 89.19 462 GLN A O 1
ATOM 3474 N N . LEU A 1 463 ? -14.992 16.219 14.078 1 93.25 463 LEU A N 1
ATOM 3475 C CA . LEU A 1 463 ? -14.234 15.477 15.078 1 93.25 463 LEU A CA 1
ATOM 3476 C C . LEU A 1 463 ? -14.594 14 15.039 1 93.25 463 LEU A C 1
ATOM 3478 O O . LEU A 1 463 ? -15.758 13.633 15.211 1 93.25 463 LEU A O 1
ATOM 3482 N N . SER A 1 464 ? -13.57 13.156 14.789 1 92.44 464 SER A N 1
ATOM 3483 C CA . SER A 1 464 ? -13.781 11.711 14.719 1 92.44 464 SER A CA 1
ATOM 3484 C C . SER A 1 464 ? -13.281 11.016 15.977 1 92.44 464 SER A C 1
ATOM 3486 O O . SER A 1 464 ? -13.75 9.93 16.328 1 92.44 464 SER A O 1
ATOM 3488 N N . ARG A 1 465 ? -12.352 11.594 16.641 1 94.81 465 ARG A N 1
ATOM 3489 C CA . ARG A 1 465 ? -11.789 11.016 17.859 1 94.81 465 ARG A CA 1
ATOM 3490 C C . ARG A 1 465 ? -11.609 12.086 18.938 1 94.81 465 ARG A C 1
ATOM 3492 O O . ARG A 1 465 ? -11.008 13.133 18.688 1 94.81 465 ARG A O 1
ATOM 3499 N N . LEU A 1 466 ? -12.203 11.836 20.078 1 97.5 466 LEU A N 1
ATOM 3500 C CA . LEU A 1 466 ? -12.078 12.719 21.234 1 97.5 466 LEU A CA 1
ATOM 3501 C C . LEU A 1 466 ? -11.562 11.953 22.453 1 97.5 466 LEU A C 1
ATOM 3503 O O . LEU A 1 466 ? -12.227 11.039 22.938 1 97.5 466 LEU A O 1
ATOM 3507 N N . ASP A 1 467 ? -10.383 12.273 22.938 1 98.56 467 ASP A N 1
ATOM 3508 C CA . ASP A 1 467 ? -9.789 11.617 24.094 1 98.56 467 ASP A CA 1
ATOM 3509 C C . ASP A 1 467 ? -9.453 12.633 25.188 1 98.56 467 ASP A C 1
ATOM 3511 O O . ASP A 1 467 ? -8.461 13.359 25.078 1 98.56 467 ASP A O 1
ATOM 3515 N N . LEU A 1 468 ? -10.234 12.664 26.266 1 98.44 468 LEU A N 1
ATOM 3516 C CA . LEU A 1 468 ? -10.031 13.547 27.406 1 98.44 468 LEU A CA 1
ATOM 3517 C C . LEU A 1 468 ? -9.727 12.742 28.672 1 98.44 468 LEU A C 1
ATOM 3519 O O . LEU A 1 468 ? -9.875 13.242 29.781 1 98.44 468 LEU A O 1
ATOM 3523 N N . SER A 1 469 ? -9.281 11.469 28.5 1 98.44 469 SER A N 1
ATOM 3524 C CA . SER A 1 469 ? -9.156 10.539 29.609 1 98.44 469 SER A CA 1
ATOM 3525 C C . SER A 1 469 ? -7.988 10.914 30.516 1 98.44 469 SER A C 1
ATOM 3527 O O . SER A 1 469 ? -7.09 11.648 30.109 1 98.44 469 SER A O 1
ATOM 3529 N N . TYR A 1 470 ? -8.023 10.43 31.766 1 98.25 470 TYR A N 1
ATOM 3530 C CA . TYR A 1 470 ? -6.945 10.547 32.75 1 98.25 470 TYR A CA 1
ATOM 3531 C C . TYR A 1 470 ? -6.594 12.008 33 1 98.25 470 TYR A C 1
ATOM 3533 O O . TYR A 1 470 ? -5.434 12.406 32.875 1 98.25 470 TYR A O 1
ATOM 3541 N N . ASN A 1 471 ? -7.598 12.812 33.281 1 98.44 471 ASN A N 1
ATOM 3542 C CA . ASN A 1 471 ? -7.496 14.195 33.719 1 98.44 471 ASN A CA 1
ATOM 3543 C C . ASN A 1 471 ? -8.258 14.43 35.031 1 98.44 471 ASN A C 1
ATOM 3545 O O . ASN A 1 471 ? -8.562 13.484 35.75 1 98.44 471 ASN A O 1
ATOM 3549 N N . ASN A 1 472 ? -8.383 15.695 35.469 1 98.12 472 ASN A N 1
ATOM 3550 C CA . ASN A 1 472 ? -9.141 16.047 36.656 1 98.12 472 ASN A CA 1
ATOM 3551 C C . ASN A 1 472 ? -10.438 16.781 36.312 1 98.12 472 ASN A C 1
ATOM 3553 O O . ASN A 1 472 ? -10.812 17.75 36.969 1 98.12 472 ASN A O 1
ATOM 3557 N N . LEU A 1 473 ? -11.039 16.328 35.25 1 98.06 473 LEU A N 1
ATOM 3558 C CA . LEU A 1 473 ? -12.258 16.984 34.781 1 98.06 473 LEU A CA 1
ATOM 3559 C C . LEU A 1 473 ? -13.422 16.688 35.719 1 98.06 473 LEU A C 1
ATOM 3561 O O . LEU A 1 473 ? -13.461 15.625 36.344 1 98.06 473 LEU A O 1
ATOM 3565 N N . GLN A 1 474 ? -14.312 17.641 35.812 1 97.56 474 GLN A N 1
ATOM 3566 C CA . GLN A 1 474 ? -15.461 17.531 36.719 1 97.56 474 GLN A CA 1
ATOM 3567 C C . GLN A 1 474 ? -16.734 18 36.031 1 97.56 474 GLN A C 1
ATOM 3569 O O . GLN A 1 474 ? -16.688 18.547 34.906 1 97.56 474 GLN A O 1
ATOM 3574 N N . GLY A 1 475 ? -17.891 17.641 36.688 1 96.12 475 GLY A N 1
ATOM 3575 C CA . GLY A 1 475 ? -19.172 18.078 36.156 1 96.12 475 GLY A CA 1
ATOM 3576 C C . GLY A 1 475 ? -19.812 17.062 35.219 1 96.12 475 GLY A C 1
ATOM 3577 O O . GLY A 1 475 ? -19.344 15.922 35.125 1 96.12 475 GLY A O 1
ATOM 3578 N N . ASP A 1 476 ? -20.922 17.516 34.562 1 95.88 476 ASP A N 1
ATOM 3579 C CA . ASP A 1 476 ? -21.703 16.641 33.719 1 95.88 476 ASP A CA 1
ATOM 3580 C C . ASP A 1 476 ? -21.109 16.547 32.312 1 95.88 476 ASP A C 1
ATOM 3582 O O . ASP A 1 476 ? -20.422 17.469 31.875 1 95.88 476 ASP A O 1
ATOM 3586 N N . ILE A 1 477 ? -21.344 15.375 31.734 1 95.88 477 ILE A N 1
ATOM 3587 C CA . ILE A 1 477 ? -21.141 15.281 30.297 1 95.88 477 ILE A CA 1
ATOM 3588 C C . ILE A 1 477 ? -22.281 15.992 29.562 1 95.88 477 ILE A C 1
ATOM 3590 O O . ILE A 1 477 ? -23.422 15.508 29.547 1 95.88 477 ILE A O 1
ATOM 3594 N N . ARG A 1 478 ? -22 17.031 29 1 93.38 478 ARG A N 1
ATOM 3595 C CA . ARG A 1 478 ? -23.047 17.875 28.422 1 93.38 478 ARG A CA 1
ATOM 3596 C C . ARG A 1 478 ? -23.578 17.266 27.125 1 93.38 478 ARG A C 1
ATOM 3598 O O . ARG A 1 478 ? -22.859 16.578 26.406 1 93.38 478 ARG A O 1
ATOM 3605 N N . PRO A 1 479 ? -24.828 17.594 26.75 1 94.38 479 PRO A N 1
ATOM 3606 C CA . PRO A 1 479 ? -25.484 16.969 25.594 1 94.38 479 PRO A CA 1
ATOM 3607 C C . PRO A 1 479 ? -24.875 17.391 24.266 1 94.38 479 PRO A C 1
ATOM 3609 O O . PRO A 1 479 ? -25.062 16.719 23.25 1 94.38 479 PRO A O 1
ATOM 3612 N N . GLU A 1 480 ? -24.172 18.453 24.297 1 95 480 GLU A N 1
ATOM 3613 C CA . GLU A 1 480 ? -23.578 18.969 23.062 1 95 480 GLU A CA 1
ATOM 3614 C C . GLU A 1 480 ? -22.609 17.969 22.453 1 95 480 GLU A C 1
ATOM 3616 O O . GLU A 1 480 ? -22.344 18.016 21.25 1 95 480 GLU A O 1
ATOM 3621 N N . ILE A 1 481 ? -22.062 17.078 23.266 1 93.69 481 ILE A N 1
ATOM 3622 C CA . ILE A 1 481 ? -21.156 16.047 22.781 1 93.69 481 ILE A CA 1
ATOM 3623 C C . ILE A 1 481 ? -21.875 15.164 21.766 1 93.69 481 ILE A C 1
ATOM 3625 O O . ILE A 1 481 ? -21.234 14.602 20.875 1 93.69 481 ILE A O 1
ATOM 3629 N N . SER A 1 482 ? -23.219 15.102 21.875 1 93.75 482 SER A N 1
ATOM 3630 C CA . SER A 1 482 ? -24.031 14.266 20.984 1 93.75 482 SER A CA 1
ATOM 3631 C C . SER A 1 482 ? -24.172 14.891 19.609 1 93.75 482 SER A C 1
ATOM 3633 O O . SER A 1 482 ? -24.688 14.266 18.688 1 93.75 482 SER A O 1
ATOM 3635 N N . GLU A 1 483 ? -23.641 16.125 19.438 1 92.69 483 GLU A N 1
ATOM 3636 C CA . GLU A 1 483 ? -23.688 16.812 18.156 1 92.69 483 GLU A CA 1
ATOM 3637 C C . GLU A 1 483 ? -22.5 16.406 17.266 1 92.69 483 GLU A C 1
ATOM 3639 O O . GLU A 1 483 ? -22.469 16.766 16.078 1 92.69 483 GLU A O 1
ATOM 3644 N N . LEU A 1 484 ? -21.578 15.695 17.875 1 92.69 484 LEU A N 1
ATOM 3645 C CA . LEU A 1 484 ? -20.406 15.258 17.125 1 92.69 484 LEU A CA 1
ATOM 3646 C C . LEU A 1 484 ? -20.719 14.023 16.281 1 92.69 484 LEU A C 1
ATOM 3648 O O . LEU A 1 484 ? -20.312 12.914 16.625 1 92.69 484 LEU A O 1
ATOM 3652 N N . LYS A 1 485 ? -21.312 14.227 15.148 1 87.25 485 LYS A N 1
ATOM 3653 C CA . LYS A 1 485 ? -21.922 13.172 14.344 1 87.25 485 LYS A CA 1
ATOM 3654 C C . LYS A 1 485 ? -20.859 12.336 13.633 1 87.25 485 LYS A C 1
ATOM 3656 O O . LYS A 1 485 ? -21.141 11.234 13.156 1 87.25 485 LYS A O 1
ATOM 3661 N N . GLN A 1 486 ? -19.578 12.82 13.594 1 89.06 486 GLN A N 1
ATOM 3662 C CA . GLN A 1 486 ? -18.484 12.094 12.93 1 89.06 486 GLN A CA 1
ATOM 3663 C C . GLN A 1 486 ? -17.688 11.273 13.93 1 89.06 486 GLN A C 1
ATOM 3665 O O . GLN A 1 486 ? -16.734 10.586 13.555 1 89.06 486 GLN A O 1
ATOM 3670 N N . LEU A 1 487 ? -18.125 11.266 15.164 1 92.38 487 LEU A N 1
ATOM 3671 C CA . LEU A 1 487 ? -17.344 10.648 16.234 1 92.38 487 LEU A CA 1
ATOM 3672 C C . LEU A 1 487 ? -17.312 9.133 16.094 1 92.38 487 LEU A C 1
ATOM 3674 O O . LEU A 1 487 ? -18.359 8.508 15.922 1 92.38 487 LEU A O 1
ATOM 3678 N N . ILE A 1 488 ? -16.109 8.602 16.125 1 92.38 488 ILE A N 1
ATOM 3679 C CA . ILE A 1 488 ? -15.891 7.16 16.062 1 92.38 488 ILE A CA 1
ATOM 3680 C C . ILE A 1 488 ? -15.453 6.648 17.422 1 92.38 488 ILE A C 1
ATOM 3682 O O . ILE A 1 488 ? -15.844 5.551 17.844 1 92.38 488 ILE A O 1
ATOM 3686 N N . ALA A 1 489 ? -14.688 7.438 18.109 1 95 489 ALA A N 1
ATOM 3687 C CA . ALA A 1 489 ? -14.133 7.043 19.391 1 95 489 ALA A CA 1
ATOM 3688 C C . ALA A 1 489 ? -14.25 8.172 20.406 1 95 489 ALA A C 1
ATOM 3690 O O . ALA A 1 489 ? -13.898 9.32 20.125 1 95 489 ALA A O 1
ATOM 3691 N N . LEU A 1 490 ? -14.828 7.805 21.578 1 97.06 490 LEU A N 1
ATOM 3692 C CA . LEU A 1 490 ? -14.992 8.742 22.688 1 97.06 490 LEU A CA 1
ATOM 3693 C C . LEU A 1 490 ? -14.344 8.195 23.953 1 97.06 490 LEU A C 1
ATOM 3695 O O . LEU A 1 490 ? -14.742 7.152 24.469 1 97.06 490 LEU A O 1
ATOM 3699 N N . TYR A 1 491 ? -13.328 8.875 24.438 1 98.19 491 TYR A N 1
ATOM 3700 C CA . TYR A 1 491 ? -12.609 8.469 25.641 1 98.19 491 TYR A CA 1
ATOM 3701 C C . TYR A 1 491 ? -12.727 9.531 26.719 1 98.19 491 TYR A C 1
ATOM 3703 O O . TYR A 1 491 ? -12.172 10.625 26.594 1 98.19 491 TYR A O 1
ATOM 3711 N N . LEU A 1 492 ? -13.414 9.211 27.828 1 98.19 492 LEU A N 1
ATOM 3712 C CA . LEU A 1 492 ? -13.617 10.117 28.953 1 98.19 492 LEU A CA 1
ATOM 3713 C C . LEU A 1 492 ? -13.258 9.438 30.281 1 98.19 492 LEU A C 1
ATOM 3715 O O . LEU A 1 492 ? -13.734 9.852 31.328 1 98.19 492 LEU A O 1
ATOM 3719 N N . SER A 1 493 ? -12.398 8.422 30.188 1 98.12 493 SER A N 1
ATOM 3720 C CA . SER A 1 493 ? -12.109 7.594 31.359 1 98.12 493 SER A CA 1
ATOM 3721 C C . SER A 1 493 ? -11.273 8.359 32.375 1 98.12 493 SER A C 1
ATOM 3723 O O . SER A 1 493 ? -10.523 9.273 32.031 1 98.12 493 SER A O 1
ATOM 3725 N N . SER A 1 494 ? -11.359 7.941 33.656 1 97.69 494 SER A N 1
ATOM 3726 C CA . SER A 1 494 ? -10.453 8.273 34.75 1 97.69 494 SER A CA 1
ATOM 3727 C C . SER A 1 494 ? -10.398 9.781 35 1 97.69 494 SER A C 1
ATOM 3729 O O . SER A 1 494 ? -9.328 10.391 34.938 1 97.69 494 SER A O 1
ATOM 3731 N N . SER A 1 495 ? -11.492 10.391 35.281 1 96.62 495 SER A N 1
ATOM 3732 C CA . SER A 1 495 ? -11.656 11.766 35.75 1 96.62 495 SER A CA 1
ATOM 3733 C C . SER A 1 495 ? -12.648 11.844 36.906 1 96.62 495 SER A C 1
ATOM 3735 O O . SER A 1 495 ? -12.688 10.953 37.75 1 96.62 495 SER A O 1
ATOM 3737 N N . ARG A 1 496 ? -13.305 12.938 37.188 1 97.19 496 ARG A N 1
ATOM 3738 C CA . ARG A 1 496 ? -14.305 13.109 38.219 1 97.19 496 ARG A CA 1
ATOM 3739 C C . ARG A 1 496 ? -15.641 13.555 37.625 1 97.19 496 ARG A C 1
ATOM 3741 O O . ARG A 1 496 ? -16.328 14.398 38.219 1 97.19 496 ARG A O 1
ATOM 3748 N N . LEU A 1 497 ? -15.867 13.055 36.438 1 97.56 497 LEU A N 1
ATOM 3749 C CA . LEU A 1 497 ? -17.109 13.414 35.781 1 97.56 497 LEU A CA 1
ATOM 3750 C C . LEU A 1 497 ? -18.312 12.852 36.531 1 97.56 497 LEU A C 1
ATOM 3752 O O . LEU A 1 497 ? -18.219 11.766 37.125 1 97.56 497 LEU A O 1
ATOM 3756 N N . SER A 1 498 ? -19.359 13.625 36.531 1 97.25 498 SER A N 1
ATOM 3757 C CA . SER A 1 498 ? -20.547 13.25 37.25 1 97.25 498 SER A CA 1
ATOM 3758 C C . SER A 1 498 ? -21.812 13.43 36.406 1 97.25 498 SER A C 1
ATOM 3760 O O . SER A 1 498 ? -21.719 13.734 35.219 1 97.25 498 SER A O 1
ATOM 3762 N N . GLY A 1 499 ? -22.969 13.062 37.031 1 96 499 GLY A N 1
ATOM 3763 C CA . GLY A 1 499 ? -24.219 13.195 36.312 1 96 499 GLY A CA 1
ATOM 3764 C C . GLY A 1 499 ? -24.531 11.992 35.438 1 96 499 GLY A C 1
ATOM 3765 O O . GLY A 1 499 ? -24 10.898 35.656 1 96 499 GLY A O 1
ATOM 3766 N N . LYS A 1 500 ? -25.484 12.273 34.5 1 96.56 500 LYS A N 1
ATOM 3767 C CA . LYS A 1 500 ? -25.969 11.18 33.688 1 96.56 500 LYS A CA 1
ATOM 3768 C C . LYS A 1 500 ? -25.266 11.156 32.312 1 96.56 500 LYS A C 1
ATOM 3770 O O . LYS A 1 500 ? -24.766 12.18 31.859 1 96.56 500 LYS A O 1
ATOM 3775 N N . ILE A 1 501 ? -25.203 9.961 31.766 1 96.88 501 ILE A N 1
ATOM 3776 C CA . ILE A 1 501 ? -24.812 9.852 30.359 1 96.88 501 ILE A CA 1
ATOM 3777 C C . ILE A 1 501 ? -25.891 10.453 29.469 1 96.88 501 ILE A C 1
ATOM 3779 O O . ILE A 1 501 ? -27.078 10.156 29.625 1 96.88 501 ILE A O 1
ATOM 3783 N N . PRO A 1 502 ? -25.5 11.32 28.562 1 95.5 502 PRO A N 1
ATOM 3784 C CA . PRO A 1 502 ? -26.516 11.961 27.719 1 95.5 502 PRO A CA 1
ATOM 3785 C C . PRO A 1 502 ? -27.344 10.953 26.922 1 95.5 502 PRO A C 1
ATOM 3787 O O . PRO A 1 502 ? -26.781 10.07 26.266 1 95.5 502 PRO A O 1
ATOM 3790 N N . ASP A 1 503 ? -28.641 11.148 26.812 1 94.12 503 ASP A N 1
ATOM 3791 C CA . ASP A 1 503 ? -29.562 10.25 26.125 1 94.12 503 ASP A CA 1
ATOM 3792 C C . ASP A 1 503 ? -29.328 10.266 24.609 1 94.12 503 ASP A C 1
ATOM 3794 O O . ASP A 1 503 ? -29.516 9.25 23.938 1 94.12 503 ASP A O 1
ATOM 3798 N N . ASP A 1 504 ? -28.891 11.383 24.156 1 94.25 504 ASP A N 1
ATOM 3799 C CA . ASP A 1 504 ? -28.766 11.586 22.719 1 94.25 504 ASP A CA 1
ATOM 3800 C C . ASP A 1 504 ? -27.438 11.055 22.203 1 94.25 504 ASP A C 1
ATOM 3802 O O . ASP A 1 504 ? -27.156 11.117 21 1 94.25 504 ASP A O 1
ATOM 3806 N N . LEU A 1 505 ? -26.578 10.516 23.109 1 93.81 505 LEU A N 1
ATOM 3807 C CA . LEU A 1 505 ? -25.281 10 22.672 1 93.81 505 LEU A CA 1
ATOM 3808 C C . LEU A 1 505 ? -25.453 8.891 21.641 1 93.81 505 LEU A C 1
ATOM 3810 O O . LEU A 1 505 ? -24.609 8.711 20.766 1 93.81 505 LEU A O 1
ATOM 3814 N N . GLY A 1 506 ? -26.578 8.281 21.656 1 90.81 506 GLY A N 1
ATOM 3815 C CA . GLY A 1 506 ? -26.922 7.23 20.703 1 90.81 506 GLY A CA 1
ATOM 3816 C C . GLY A 1 506 ? -27.109 7.742 19.297 1 90.81 506 GLY A C 1
ATOM 3817 O O . GLY A 1 506 ? -27.141 6.961 18.344 1 90.81 506 GLY A O 1
ATOM 3818 N N . LYS A 1 507 ? -27.172 9.055 19.172 1 88 507 LYS A N 1
ATOM 3819 C CA . LYS A 1 507 ? -27.344 9.656 17.844 1 88 507 LYS A CA 1
ATOM 3820 C C . LYS A 1 507 ? -26.016 9.672 17.078 1 88 507 LYS A C 1
ATOM 3822 O O . LYS A 1 507 ? -26 9.867 15.867 1 88 507 LYS A O 1
ATOM 3827 N N . CYS A 1 508 ? -24.984 9.547 17.797 1 90.12 508 CYS A N 1
ATOM 3828 C CA . CYS A 1 508 ? -23.672 9.422 17.156 1 90.12 508 CYS A CA 1
ATOM 3829 C C . CYS A 1 508 ? -23.469 8.016 16.609 1 90.12 508 CYS A C 1
ATOM 3831 O O . CYS A 1 508 ? -22.672 7.25 17.156 1 90.12 508 CYS A O 1
ATOM 3833 N N . GLN A 1 509 ? -24.078 7.746 15.461 1 84.75 509 GLN A N 1
ATOM 3834 C CA . GLN A 1 509 ? -24.234 6.398 14.93 1 84.75 509 GLN A CA 1
ATOM 3835 C C . GLN A 1 509 ? -22.891 5.809 14.508 1 84.75 509 GLN A C 1
ATOM 3837 O O . GLN A 1 509 ? -22.75 4.594 14.359 1 84.75 509 GLN A O 1
ATOM 3842 N N . GLY A 1 510 ? -21.922 6.621 14.469 1 86.06 510 GLY A N 1
ATOM 3843 C CA . GLY A 1 510 ? -20.625 6.164 14.016 1 86.06 510 GLY A CA 1
ATOM 3844 C C . GLY A 1 510 ? -19.75 5.645 15.141 1 86.06 510 GLY A C 1
ATOM 3845 O O . GLY A 1 510 ? -18.688 5.059 14.891 1 86.06 510 GLY A O 1
ATOM 3846 N N . LEU A 1 511 ? -20.172 5.734 16.375 1 92.19 511 LEU A N 1
ATOM 3847 C CA . LEU A 1 511 ? -19.359 5.391 17.531 1 92.19 511 LEU A CA 1
ATOM 3848 C C . LEU A 1 511 ? -19.047 3.898 17.547 1 92.19 511 LEU A C 1
ATOM 3850 O O . LEU A 1 511 ? -19.953 3.066 17.484 1 92.19 511 LEU A O 1
ATOM 3854 N N . VAL A 1 512 ? -17.75 3.689 17.609 1 91.19 512 VAL A N 1
ATOM 3855 C CA . VAL A 1 512 ? -17.25 2.326 17.688 1 91.19 512 VAL A CA 1
ATOM 3856 C C . VAL A 1 512 ? -16.719 2.055 19.109 1 91.19 512 VAL A C 1
ATOM 3858 O O . VAL A 1 512 ? -16.828 0.935 19.609 1 91.19 512 VAL A O 1
ATOM 3861 N N . THR A 1 513 ? -16.172 3.076 19.703 1 94.5 513 THR A N 1
ATOM 3862 C CA . THR A 1 513 ? -15.578 2.947 21.031 1 94.5 513 THR A CA 1
ATOM 3863 C C . THR A 1 513 ? -16.078 4.051 21.969 1 94.5 513 THR A C 1
ATOM 3865 O O . THR A 1 513 ? -16.047 5.23 21.609 1 94.5 513 THR A O 1
ATOM 3868 N N . ILE A 1 514 ? -16.578 3.633 23.141 1 97.19 514 ILE A N 1
ATOM 3869 C CA . ILE A 1 514 ? -16.922 4.547 24.219 1 97.19 514 ILE A CA 1
ATOM 3870 C C . ILE A 1 514 ? -16.281 4.078 25.516 1 97.19 514 ILE A C 1
ATOM 3872 O O . ILE A 1 514 ? -16.547 2.973 25.984 1 97.19 514 ILE A O 1
ATOM 3876 N N . GLN A 1 515 ? -15.422 4.852 26 1 98 515 GLN A N 1
ATOM 3877 C CA . GLN A 1 515 ? -14.828 4.574 27.312 1 98 515 GLN A CA 1
ATOM 3878 C C . GLN A 1 515 ? -15.094 5.719 28.281 1 98 515 GLN A C 1
ATOM 3880 O O . GLN A 1 515 ? -14.664 6.852 28.047 1 98 515 GLN A O 1
ATOM 3885 N N . MET A 1 516 ? -15.844 5.453 29.375 1 97.81 516 MET A N 1
ATOM 3886 C CA . MET A 1 516 ? -16.172 6.438 30.406 1 97.81 516 MET A CA 1
ATOM 3887 C C . MET A 1 516 ? -15.969 5.867 31.797 1 97.81 516 MET A C 1
ATOM 3889 O O . MET A 1 516 ? -16.578 6.328 32.75 1 97.81 516 MET A O 1
ATOM 3893 N N . ASP A 1 517 ? -15.125 4.84 31.812 1 97.81 517 ASP A N 1
ATOM 3894 C CA . ASP A 1 517 ? -14.906 4.152 33.094 1 97.81 517 ASP A CA 1
ATOM 3895 C C . ASP A 1 517 ? -14.156 5.047 34.062 1 97.81 517 ASP A C 1
ATOM 3897 O O . ASP A 1 517 ? -13.531 6.031 33.656 1 97.81 517 ASP A O 1
ATOM 3901 N N . HIS A 1 518 ? -14.211 4.719 35.438 1 97.88 518 HIS A N 1
ATOM 3902 C CA . HIS A 1 518 ? -13.477 5.383 36.5 1 97.88 518 HIS A CA 1
ATOM 3903 C C . HIS A 1 518 ? -13.859 6.855 36.594 1 97.88 518 HIS A C 1
ATOM 3905 O O . HIS A 1 518 ? -12.992 7.73 36.562 1 97.88 518 HIS A O 1
ATOM 3911 N N . ASN A 1 519 ? -15.211 7.121 36.688 1 98.06 519 ASN A N 1
ATOM 3912 C CA . ASN A 1 519 ? -15.797 8.43 36.969 1 98.06 519 ASN A CA 1
ATOM 3913 C C . ASN A 1 519 ? -16.844 8.336 38.062 1 98.06 519 ASN A C 1
ATOM 3915 O O . ASN A 1 519 ? -16.781 7.449 38.906 1 98.06 519 ASN A O 1
ATOM 3919 N N . ASN A 1 520 ? -17.656 9.391 38.25 1 97.88 520 ASN A N 1
ATOM 3920 C CA . ASN A 1 520 ? -18.75 9.414 39.219 1 97.88 520 ASN A CA 1
ATOM 3921 C C . ASN A 1 520 ? -20.109 9.523 38.531 1 97.88 520 ASN A C 1
ATOM 3923 O O . ASN A 1 520 ? -20.969 10.273 38.969 1 97.88 520 ASN A O 1
ATOM 3927 N N . LEU A 1 521 ? -20.188 8.836 37.406 1 97.44 521 LEU A N 1
ATOM 3928 C CA . LEU A 1 521 ? -21.438 8.914 36.625 1 97.44 521 LEU A CA 1
ATOM 3929 C C . LEU A 1 521 ? -22.562 8.203 37.375 1 97.44 521 LEU A C 1
ATOM 3931 O O . LEU A 1 521 ? -22.344 7.164 38 1 97.44 521 LEU A O 1
ATOM 3935 N N . THR A 1 522 ? -23.734 8.789 37.281 1 97 522 THR A N 1
ATOM 3936 C CA . THR A 1 522 ? -24.906 8.273 37.969 1 97 522 THR A CA 1
ATOM 3937 C C . THR A 1 522 ? -26.062 8.078 37 1 97 522 THR A C 1
ATOM 3939 O O . THR A 1 522 ? -25.969 8.445 35.812 1 97 522 THR A O 1
ATOM 3942 N N . GLY A 1 523 ? -27.156 7.395 37.5 1 95.06 523 GLY A N 1
ATOM 3943 C CA . GLY A 1 523 ? -28.344 7.203 36.688 1 95.06 523 GLY A CA 1
ATOM 3944 C C . GLY A 1 523 ? -28.344 5.871 35.969 1 95.06 523 GLY A C 1
ATOM 3945 O O . GLY A 1 523 ? -27.766 4.895 36.438 1 95.06 523 GLY A O 1
ATOM 3946 N N . VAL A 1 524 ? -29.109 5.906 34.781 1 95 524 VAL A N 1
ATOM 3947 C CA . VAL A 1 524 ? -29.281 4.672 34 1 95 524 VAL A CA 1
ATOM 3948 C C . VAL A 1 524 ? -28.516 4.777 32.688 1 95 524 VAL A C 1
ATOM 3950 O O . VAL A 1 524 ? -28.344 5.875 32.156 1 95 524 VAL A O 1
ATOM 3953 N N . ILE A 1 525 ? -28.031 3.641 32.312 1 95.62 525 ILE A N 1
ATOM 3954 C CA . ILE A 1 525 ? -27.422 3.582 31 1 95.62 525 ILE A CA 1
ATOM 3955 C C . ILE A 1 525 ? -28.469 3.834 29.922 1 95.62 525 ILE A C 1
ATOM 3957 O O . ILE A 1 525 ? -29.484 3.127 29.859 1 95.62 525 ILE A O 1
ATOM 3961 N N . PRO A 1 526 ? -28.297 4.859 29.141 1 95.12 526 PRO A N 1
ATOM 3962 C CA . PRO A 1 526 ? -29.328 5.203 28.141 1 95.12 526 PRO A CA 1
ATOM 3963 C C . PRO A 1 526 ? -29.625 4.051 27.188 1 95.12 526 PRO A C 1
ATOM 3965 O O . PRO A 1 526 ? -28.703 3.439 26.641 1 95.12 526 PRO A O 1
ATOM 3968 N N . THR A 1 527 ? -30.875 3.838 26.828 1 93.81 527 THR A N 1
ATOM 3969 C CA . THR A 1 527 ? -31.297 2.777 25.922 1 93.81 527 THR A CA 1
ATOM 3970 C C . THR A 1 527 ? -30.891 3.098 24.484 1 93.81 527 THR A C 1
ATOM 3972 O O . THR A 1 527 ? -30.734 2.193 23.656 1 93.81 527 THR A O 1
ATOM 3975 N N . SER A 1 528 ? -30.734 4.359 24.25 1 92.19 528 SER A N 1
ATOM 3976 C CA . SER A 1 528 ? -30.375 4.816 22.922 1 92.19 528 SER A CA 1
ATOM 3977 C C . SER A 1 528 ? -29.016 4.266 22.5 1 92.19 528 SER A C 1
ATOM 3979 O O . SER A 1 528 ? -28.703 4.215 21.312 1 92.19 528 SER A O 1
ATOM 3981 N N . LEU A 1 529 ? -28.141 3.865 23.5 1 93.38 529 LEU A N 1
ATOM 3982 C CA . LEU A 1 529 ? -26.844 3.273 23.172 1 93.38 529 LEU A CA 1
ATOM 3983 C C . LEU A 1 529 ? -27.016 1.964 22.406 1 93.38 529 LEU A C 1
ATOM 3985 O O . LEU A 1 529 ? -26.125 1.531 21.688 1 93.38 529 LEU A O 1
ATOM 3989 N N . GLY A 1 530 ? -28.172 1.385 22.531 1 90.62 530 GLY A N 1
ATOM 3990 C CA . GLY A 1 530 ? -28.516 0.174 21.797 1 90.62 530 GLY A CA 1
ATOM 3991 C C . GLY A 1 530 ? -28.641 0.396 20.297 1 90.62 530 GLY A C 1
ATOM 3992 O O . GLY A 1 530 ? -28.578 -0.557 19.516 1 90.62 530 GLY A O 1
ATOM 3993 N N . ASN A 1 531 ? -28.812 1.682 20 1 86.06 531 ASN A N 1
ATOM 3994 C CA . ASN A 1 531 ? -28.969 2.031 18.594 1 86.06 531 ASN A CA 1
ATOM 3995 C C . ASN A 1 531 ? -27.609 2.115 17.891 1 86.06 531 ASN A C 1
ATOM 3997 O O . ASN A 1 531 ? -27.562 2.291 16.672 1 86.06 531 ASN A O 1
ATOM 4001 N N . LEU A 1 532 ? -26.547 2.025 18.656 1 90.06 532 LEU A N 1
ATOM 4002 C CA . LEU A 1 532 ? -25.219 2.096 18.078 1 90.06 532 LEU A CA 1
ATOM 4003 C C . LEU A 1 532 ? -24.797 0.747 17.5 1 90.06 532 LEU A C 1
ATOM 4005 O O . LEU A 1 532 ? -24.156 -0.052 18.172 1 90.06 532 LEU A O 1
ATOM 4009 N N . LEU A 1 533 ? -25.078 0.596 16.234 1 81.06 533 LEU A N 1
ATOM 4010 C CA . LEU A 1 533 ? -24.906 -0.697 15.578 1 81.06 533 LEU A CA 1
ATOM 4011 C C . LEU A 1 533 ? -23.438 -1.01 15.344 1 81.06 533 LEU A C 1
ATOM 4013 O O . LEU A 1 533 ? -23.062 -2.17 15.156 1 81.06 533 LEU A O 1
ATOM 4017 N N . SER A 1 534 ? -22.594 -0.008 15.43 1 85.25 534 SER A N 1
ATOM 4018 C CA . SER A 1 534 ? -21.172 -0.192 15.156 1 85.25 534 SER A CA 1
ATOM 4019 C C . SER A 1 534 ? -20.375 -0.318 16.453 1 85.25 534 SER A C 1
ATOM 4021 O O . SER A 1 534 ? -19.156 -0.524 16.422 1 85.25 534 SER A O 1
ATOM 4023 N N . LEU A 1 535 ? -21.031 -0.221 17.547 1 90.38 535 LEU A N 1
ATOM 4024 C CA . LEU A 1 535 ? -20.344 -0.176 18.828 1 90.38 535 LEU A CA 1
ATOM 4025 C C . LEU A 1 535 ? -19.625 -1.496 19.109 1 90.38 535 LEU A C 1
ATOM 4027 O O . LEU A 1 535 ? -20.25 -2.557 19.109 1 90.38 535 LEU A O 1
ATOM 4031 N N . ASP A 1 536 ? -18.344 -1.366 19.312 1 88 536 ASP A N 1
ATOM 4032 C CA . ASP A 1 536 ? -17.5 -2.535 19.547 1 88 536 ASP A CA 1
ATOM 4033 C C . ASP A 1 536 ? -17.016 -2.584 21 1 88 536 ASP A C 1
ATOM 4035 O O . ASP A 1 536 ? -16.797 -3.666 21.547 1 88 536 ASP A O 1
ATOM 4039 N N . MET A 1 537 ? -16.781 -1.398 21.516 1 92.44 537 MET A N 1
ATOM 4040 C CA . MET A 1 537 ? -16.266 -1.303 22.891 1 92.44 537 MET A CA 1
ATOM 4041 C C . MET A 1 537 ? -17.062 -0.29 23.703 1 92.44 537 MET A C 1
ATOM 4043 O O . MET A 1 537 ? -17.172 0.874 23.312 1 92.44 537 MET A O 1
ATOM 4047 N N . LEU A 1 538 ? -17.703 -0.768 24.766 1 96.31 538 LEU A N 1
ATOM 4048 C CA . LEU A 1 538 ? -18.391 0.073 25.734 1 96.31 538 LEU A CA 1
ATOM 4049 C C . LEU A 1 538 ? -17.906 -0.228 27.156 1 96.31 538 LEU A C 1
ATOM 4051 O O . LEU A 1 538 ? -18.141 -1.317 27.672 1 96.31 538 LEU A O 1
ATOM 4055 N N . ASN A 1 539 ? -17.125 0.657 27.688 1 97.81 539 ASN A N 1
ATOM 4056 C CA . ASN A 1 539 ? -16.625 0.489 29.047 1 97.81 539 ASN A CA 1
ATOM 4057 C C . ASN A 1 539 ? -17.172 1.569 29.969 1 97.81 539 ASN A C 1
ATOM 4059 O O . ASN A 1 539 ? -16.734 2.719 29.922 1 97.81 539 ASN A O 1
ATOM 4063 N N . LEU A 1 540 ? -18.078 1.221 30.844 1 97.38 540 LEU A N 1
ATOM 4064 C CA . LEU A 1 540 ? -18.703 2.125 31.812 1 97.38 540 LEU A CA 1
ATOM 4065 C C . LEU A 1 540 ? -18.375 1.69 33.25 1 97.38 540 LEU A C 1
ATOM 4067 O O . LEU A 1 540 ? -19.047 2.131 34.188 1 97.38 540 LEU A O 1
ATOM 4071 N N . SER A 1 541 ? -17.297 0.86 33.344 1 97.12 541 SER A N 1
ATOM 4072 C CA . SER A 1 541 ? -16.969 0.268 34.656 1 97.12 541 SER A CA 1
ATOM 4073 C C . SER A 1 541 ? -16.5 1.326 35.625 1 97.12 541 SER A C 1
ATOM 4075 O O . SER A 1 541 ? -16.078 2.414 35.25 1 97.12 541 SER A O 1
ATOM 4077 N N . TYR A 1 542 ? -16.641 1.077 37.031 1 97.25 542 TYR A N 1
ATOM 4078 C CA . TYR A 1 542 ? -16.156 1.913 38.125 1 97.25 542 TYR A CA 1
ATOM 4079 C C . TYR A 1 542 ? -16.844 3.271 38.094 1 97.25 542 TYR A C 1
ATOM 4081 O O . TYR A 1 542 ? -16.188 4.312 38.156 1 97.25 542 TYR A O 1
ATOM 4089 N N . ASN A 1 543 ? -18.156 3.264 37.875 1 97.19 543 ASN A N 1
ATOM 4090 C CA . ASN A 1 543 ? -19.109 4.367 38.031 1 97.19 543 ASN A CA 1
ATOM 4091 C C . ASN A 1 543 ? -20.234 4.004 39 1 97.19 543 ASN A C 1
ATOM 4093 O O . ASN A 1 543 ? -20.172 2.971 39.656 1 97.19 543 ASN A O 1
ATOM 4097 N N . ASP A 1 544 ? -21.141 4.855 39.25 1 96.25 544 ASP A N 1
ATOM 4098 C CA . ASP A 1 544 ? -22.297 4.598 40.094 1 96.25 544 ASP A CA 1
ATOM 4099 C C . ASP A 1 544 ? -23.562 4.414 39.25 1 96.25 544 ASP A C 1
ATOM 4101 O O . ASP A 1 544 ? -24.594 5.023 39.531 1 96.25 544 ASP A O 1
ATOM 4105 N N . LEU A 1 545 ? -23.391 3.641 38.219 1 92.19 545 LEU A N 1
ATOM 4106 C CA . LEU A 1 545 ? -24.5 3.438 37.281 1 92.19 545 LEU A CA 1
ATOM 4107 C C . LEU A 1 545 ? -25.328 2.229 37.688 1 92.19 545 LEU A C 1
ATOM 4109 O O . LEU A 1 545 ? -24.828 1.295 38.312 1 92.19 545 LEU A O 1
ATOM 4113 N N . MET B 1 1 ? -14.805 4.219 -13.453 1 44.53 1 MET B N 1
ATOM 4114 C CA . MET B 1 1 ? -14.781 5.676 -13.547 1 44.53 1 MET B CA 1
ATOM 4115 C C . MET B 1 1 ? -14.305 6.121 -14.922 1 44.53 1 MET B C 1
ATOM 4117 O O . MET B 1 1 ? -14.875 7.035 -15.516 1 44.53 1 MET B O 1
ATOM 4121 N N . VAL B 1 2 ? -13.523 5.234 -15.477 1 45.31 2 VAL B N 1
ATOM 4122 C CA . VAL B 1 2 ? -12.922 5.625 -16.75 1 45.31 2 VAL B CA 1
ATOM 4123 C C . VAL B 1 2 ? -13.969 5.562 -17.859 1 45.31 2 VAL B C 1
ATOM 4125 O O . VAL B 1 2 ? -14.078 6.48 -18.672 1 45.31 2 VAL B O 1
ATOM 4128 N N . MET B 1 3 ? -14.859 4.496 -17.688 1 46.03 3 MET B N 1
ATOM 4129 C CA . MET B 1 3 ? -15.836 4.367 -18.766 1 46.03 3 MET B CA 1
ATOM 4130 C C . MET B 1 3 ? -16.828 5.523 -18.734 1 46.03 3 MET B C 1
ATOM 4132 O O . MET B 1 3 ? -17.219 6.039 -19.797 1 46.03 3 MET B O 1
ATOM 4136 N N . LEU B 1 4 ? -17.188 5.82 -17.609 1 49.09 4 LEU B N 1
ATOM 4137 C CA . LEU B 1 4 ? -18.156 6.895 -17.469 1 49.09 4 LEU B CA 1
ATOM 4138 C C . LEU B 1 4 ? -17.578 8.227 -17.922 1 49.09 4 LEU B C 1
ATOM 4140 O O . LEU B 1 4 ? -18.25 9.023 -18.562 1 49.09 4 LEU B O 1
ATOM 4144 N N . LEU B 1 5 ? -16.328 8.32 -17.703 1 50.22 5 LEU B N 1
ATOM 4145 C CA . LEU B 1 5 ? -15.648 9.562 -18.078 1 50.22 5 LEU B CA 1
ATOM 4146 C C . LEU B 1 5 ? -15.617 9.711 -19.594 1 50.22 5 LEU B C 1
ATOM 4148 O O . LEU B 1 5 ? -15.914 10.789 -20.125 1 50.22 5 LEU B O 1
ATOM 4152 N N . ALA B 1 6 ? -15.359 8.594 -20.234 1 48.28 6 ALA B N 1
ATOM 4153 C CA . ALA B 1 6 ? -15.234 8.633 -21.688 1 48.28 6 ALA B CA 1
ATOM 4154 C C . ALA B 1 6 ? -16.562 8.992 -22.344 1 48.28 6 ALA B C 1
ATOM 4156 O O . ALA B 1 6 ? -16.609 9.797 -23.281 1 48.28 6 ALA B O 1
ATOM 4157 N N . PHE B 1 7 ? -17.594 8.367 -21.797 1 49.38 7 PHE B N 1
ATOM 4158 C CA . PHE B 1 7 ? -18.922 8.609 -22.359 1 49.38 7 PHE B CA 1
ATOM 4159 C C . PHE B 1 7 ? -19.312 10.07 -22.203 1 49.38 7 PHE B C 1
ATOM 4161 O O . PHE B 1 7 ? -19.828 10.688 -23.125 1 49.38 7 PHE B O 1
ATOM 4168 N N . LEU B 1 8 ? -18.969 10.586 -21.094 1 53.44 8 LEU B N 1
ATOM 4169 C CA . LEU B 1 8 ? -19.375 11.961 -20.828 1 53.44 8 LEU B CA 1
ATOM 4170 C C . LEU B 1 8 ? -18.562 12.953 -21.625 1 53.44 8 LEU B C 1
ATOM 4172 O O . LEU B 1 8 ? -19.062 13.984 -22.062 1 53.44 8 LEU B O 1
ATOM 4176 N N . LEU B 1 9 ? -17.375 12.57 -21.875 1 51.34 9 LEU B N 1
ATOM 4177 C CA . LEU B 1 9 ? -16.516 13.438 -22.672 1 51.34 9 LEU B CA 1
ATOM 4178 C C . LEU B 1 9 ? -17.016 13.523 -24.109 1 51.34 9 LEU B C 1
ATOM 4180 O O . LEU B 1 9 ? -16.969 14.594 -24.734 1 51.34 9 LEU B O 1
ATOM 4184 N N . LEU B 1 10 ? -17.453 12.383 -24.656 1 47.34 10 LEU B N 1
ATOM 4185 C CA . LEU B 1 10 ? -17.938 12.359 -26.031 1 47.34 10 LEU B CA 1
ATOM 4186 C C . LEU B 1 10 ? -19.172 13.234 -26.188 1 47.34 10 LEU B C 1
ATOM 4188 O O . LEU B 1 10 ? -19.375 13.844 -27.234 1 47.34 10 LEU B O 1
ATOM 4192 N N . LEU B 1 11 ? -19.938 13.266 -25.172 1 45.47 11 LEU B N 1
ATOM 4193 C CA . LEU B 1 11 ? -21.188 14.008 -25.281 1 45.47 11 LEU B CA 1
ATOM 4194 C C . LEU B 1 11 ? -20.922 15.508 -25.359 1 45.47 11 LEU B C 1
ATOM 4196 O O . LEU B 1 11 ? -21.672 16.25 -26 1 45.47 11 LEU B O 1
ATOM 4200 N N . TYR B 1 12 ? -19.891 15.859 -24.781 1 47.19 12 TYR B N 1
ATOM 4201 C CA . TYR B 1 12 ? -19.766 17.312 -24.688 1 47.19 12 TYR B CA 1
ATOM 4202 C C . TYR B 1 12 ? -18.891 17.859 -25.797 1 47.19 12 TYR B C 1
ATOM 4204 O O . TYR B 1 12 ? -18.844 19.078 -26.016 1 47.19 12 TYR B O 1
ATOM 4212 N N . TYR B 1 13 ? -18.125 17.047 -26.5 1 42.22 13 TYR B N 1
ATOM 4213 C CA . TYR B 1 13 ? -17.203 17.625 -27.484 1 42.22 13 TYR B CA 1
ATOM 4214 C C . TYR B 1 13 ? -17.859 17.688 -28.859 1 42.22 13 TYR B C 1
ATOM 4216 O O . TYR B 1 13 ? -17.828 16.703 -29.609 1 42.22 13 TYR B O 1
ATOM 4224 N N . GLY B 1 14 ? -18.984 18.219 -29 1 34.59 14 GLY B N 1
ATOM 4225 C CA . GLY B 1 14 ? -19.297 18.609 -30.375 1 34.59 14 GLY B CA 1
ATOM 4226 C C . GLY B 1 14 ? -18.297 19.609 -30.938 1 34.59 14 GLY B C 1
ATOM 4227 O O . GLY B 1 14 ? -18.016 20.625 -30.328 1 34.59 14 GLY B O 1
ATOM 4228 N N . ALA B 1 15 ? -17.359 19.094 -31.719 1 36.03 15 ALA B N 1
ATOM 4229 C CA . ALA B 1 15 ? -16.328 19.875 -32.406 1 36.03 15 ALA B CA 1
ATOM 4230 C C . ALA B 1 15 ? -16.938 21.094 -33.094 1 36.03 15 ALA B C 1
ATOM 4232 O O . ALA B 1 15 ? -17.516 20.984 -34.188 1 36.03 15 ALA B O 1
ATOM 4233 N N . GLY B 1 16 ? -17.531 22.125 -32.438 1 31.69 16 GLY B N 1
ATOM 4234 C CA . GLY B 1 16 ? -17.828 23.312 -33.219 1 31.69 16 GLY B CA 1
ATOM 4235 C C . GLY B 1 16 ? -16.609 24.172 -33.469 1 31.69 16 GLY B C 1
ATOM 4236 O O . GLY B 1 16 ? -15.734 24.312 -32.625 1 31.69 16 GLY B O 1
ATOM 4237 N N . ASN B 1 17 ? -16.156 24.312 -34.625 1 34 17 ASN B N 1
ATOM 4238 C CA . ASN B 1 17 ? -15.211 25.297 -35.156 1 34 17 ASN B CA 1
ATOM 4239 C C . ASN B 1 17 ? -15.523 26.703 -34.625 1 34 17 ASN B C 1
ATOM 4241 O O . ASN B 1 17 ? -16.484 27.328 -35.094 1 34 17 ASN B O 1
ATOM 4245 N N . ILE B 1 18 ? -15.375 27.031 -33.375 1 35.81 18 ILE B N 1
ATOM 4246 C CA . ILE B 1 18 ? -15.789 28.359 -32.938 1 35.81 18 ILE B CA 1
ATOM 4247 C C . ILE B 1 18 ? -14.758 29.391 -33.375 1 35.81 18 ILE B C 1
ATOM 4249 O O . ILE B 1 18 ? -13.555 29.219 -33.125 1 35.81 18 ILE B O 1
ATOM 4253 N N . HIS B 1 19 ? -15.023 30.203 -34.312 1 34.22 19 HIS B N 1
ATOM 4254 C CA . HIS B 1 19 ? -14.383 31.469 -34.625 1 34.22 19 HIS B CA 1
ATOM 4255 C C . HIS B 1 19 ? -14.219 32.344 -33.406 1 34.22 19 HIS B C 1
ATOM 4257 O O . HIS B 1 19 ? -15.156 32.531 -32.625 1 34.22 19 HIS B O 1
ATOM 4263 N N . CYS B 1 20 ? -12.969 32.469 -32.875 1 38.88 20 CYS B N 1
ATOM 4264 C CA . CYS B 1 20 ? -12.492 33.25 -31.734 1 38.88 20 CYS B CA 1
ATOM 4265 C C . CYS B 1 20 ? -13.039 34.688 -31.797 1 38.88 20 CYS B C 1
ATOM 4267 O O . CYS B 1 20 ? -12.648 35.469 -32.656 1 38.88 20 CYS B O 1
ATOM 4269 N N . SER B 1 21 ? -14.266 34.969 -31.531 1 36.34 21 SER B N 1
ATOM 4270 C CA . SER B 1 21 ? -14.789 36.312 -31.484 1 36.34 21 SER B CA 1
ATOM 4271 C C . SER B 1 21 ? -14.117 37.125 -30.391 1 36.34 21 SER B C 1
ATOM 4273 O O . SER B 1 21 ? -13.422 36.594 -29.531 1 36.34 21 SER B O 1
ATOM 4275 N N . ARG B 1 22 ? -14.648 38.438 -30.016 1 43.75 22 ARG B N 1
ATOM 4276 C CA . ARG B 1 22 ? -14.234 39.594 -29.25 1 43.75 22 ARG B CA 1
ATOM 4277 C C . ARG B 1 22 ? -14.039 39.25 -27.781 1 43.75 22 ARG B C 1
ATOM 4279 O O . ARG B 1 22 ? -14.852 38.562 -27.188 1 43.75 22 ARG B O 1
ATOM 4286 N N . VAL B 1 23 ? -12.867 39.625 -27.125 1 44.53 23 VAL B N 1
ATOM 4287 C CA . VAL B 1 23 ? -12.32 39.5 -25.766 1 44.53 23 VAL B CA 1
ATOM 4288 C C . VAL B 1 23 ? -13.281 40.156 -24.781 1 44.53 23 VAL B C 1
ATOM 4290 O O . VAL B 1 23 ? -13.461 41.375 -24.781 1 44.53 23 VAL B O 1
ATOM 4293 N N . ASN B 1 24 ? -14.344 39.531 -24.359 1 53.88 24 ASN B N 1
ATOM 4294 C CA . ASN B 1 24 ? -15.172 40 -23.25 1 53.88 24 ASN B CA 1
ATOM 4295 C C . ASN B 1 24 ? -14.492 39.781 -21.906 1 53.88 24 ASN B C 1
ATOM 4297 O O . ASN B 1 24 ? -13.586 38.938 -21.812 1 53.88 24 ASN B O 1
ATOM 4301 N N . TYR B 1 25 ? -14.703 40.688 -20.812 1 54.38 25 TYR B N 1
ATOM 4302 C CA . TYR B 1 25 ? -14.141 40.719 -19.469 1 54.38 25 TYR B CA 1
ATOM 4303 C C . TYR B 1 25 ? -13.984 39.312 -18.906 1 54.38 25 TYR B C 1
ATOM 4305 O O . TYR B 1 25 ? -12.953 39 -18.312 1 54.38 25 TYR B O 1
ATOM 4313 N N . GLY B 1 26 ? -14.891 38.5 -19.047 1 64.75 26 GLY B N 1
ATOM 4314 C CA . GLY B 1 26 ? -14.828 37.125 -18.562 1 64.75 26 GLY B CA 1
ATOM 4315 C C . GLY B 1 26 ? -13.711 36.312 -19.188 1 64.75 26 GLY B C 1
ATOM 4316 O O . GLY B 1 26 ? -13.062 35.5 -18.516 1 64.75 26 GLY B O 1
ATOM 4317 N N . ASN B 1 27 ? -13.344 36.719 -20.234 1 73.94 27 ASN B N 1
ATOM 4318 C CA . ASN B 1 27 ? -12.297 36.062 -21 1 73.94 27 ASN B CA 1
ATOM 4319 C C . ASN B 1 27 ? -10.906 36.375 -20.453 1 73.94 27 ASN B C 1
ATOM 4321 O O . ASN B 1 27 ? -10.078 35.469 -20.297 1 73.94 27 ASN B O 1
ATOM 4325 N N . ILE B 1 28 ? -10.875 37.625 -19.969 1 85.62 28 ILE B N 1
ATOM 4326 C CA . ILE B 1 28 ? -9.578 38.062 -19.453 1 85.62 28 ILE B CA 1
ATOM 4327 C C . ILE B 1 28 ? -9.312 37.406 -18.094 1 85.62 28 ILE B C 1
ATOM 4329 O O . ILE B 1 28 ? -8.188 37 -17.812 1 85.62 28 ILE B O 1
ATOM 4333 N N . THR B 1 29 ? -10.383 37.312 -17.328 1 91.62 29 THR B N 1
ATOM 4334 C CA . THR B 1 29 ? -10.273 36.688 -16.016 1 91.62 29 THR B CA 1
ATOM 4335 C C . THR B 1 29 ? -9.836 35.219 -16.141 1 91.62 29 THR B C 1
ATOM 4337 O O . THR B 1 29 ? -9 34.75 -15.375 1 91.62 29 THR B O 1
ATOM 4340 N N . ASP B 1 30 ? -10.406 34.594 -17.109 1 94.75 30 ASP B N 1
ATOM 4341 C CA . ASP B 1 30 ? -10.031 33.188 -17.328 1 94.75 30 ASP B CA 1
ATOM 4342 C C . ASP B 1 30 ? -8.547 33.062 -17.672 1 94.75 30 ASP B C 1
ATOM 4344 O O . ASP B 1 30 ? -7.84 32.25 -17.078 1 94.75 30 ASP B O 1
ATOM 4348 N N . MET B 1 31 ? -8.148 33.938 -18.547 1 94.5 31 MET B N 1
ATOM 4349 C CA . MET B 1 31 ? -6.75 33.906 -18.969 1 94.5 31 MET B CA 1
ATOM 4350 C C . MET B 1 31 ? -5.824 34.219 -17.781 1 94.5 31 MET B C 1
ATOM 4352 O O . MET B 1 31 ? -4.832 33.5 -17.594 1 94.5 31 MET B O 1
ATOM 4356 N N . LEU B 1 32 ? -6.168 35.156 -17.047 1 94.56 32 LEU B N 1
ATOM 4357 C CA . LEU B 1 32 ? -5.34 35.562 -15.906 1 94.56 32 LEU B CA 1
ATOM 4358 C C . LEU B 1 32 ? -5.297 34.438 -14.859 1 94.56 32 LEU B C 1
ATOM 4360 O O . LEU B 1 32 ? -4.254 34.219 -14.25 1 94.56 32 LEU B O 1
ATOM 4364 N N . SER B 1 33 ? -6.395 33.781 -14.641 1 94.5 33 SER B N 1
ATOM 4365 C CA . SER B 1 33 ? -6.457 32.688 -13.695 1 94.5 33 SER B CA 1
ATOM 4366 C C . SER B 1 33 ? -5.559 31.531 -14.133 1 94.5 33 SER B C 1
ATOM 4368 O O . SER B 1 33 ? -4.871 30.922 -13.305 1 94.5 33 SER B O 1
ATOM 4370 N N . LEU B 1 34 ? -5.523 31.312 -15.398 1 95.62 34 LEU B N 1
ATOM 4371 C CA . LEU B 1 34 ? -4.691 30.234 -15.945 1 95.62 34 LEU B CA 1
ATOM 4372 C C . LEU B 1 34 ? -3.213 30.594 -15.852 1 95.62 34 LEU B C 1
ATOM 4374 O O . LEU B 1 34 ? -2.381 29.75 -15.539 1 95.62 34 LEU B O 1
ATOM 4378 N N . LEU B 1 35 ? -2.916 31.812 -16.078 1 95.38 35 LEU B N 1
ATOM 4379 C CA . LEU B 1 35 ? -1.528 32.25 -15.969 1 95.38 35 LEU B CA 1
ATOM 4380 C C . LEU B 1 35 ? -1.057 32.219 -14.523 1 95.38 35 LEU B C 1
ATOM 4382 O O . LEU B 1 35 ? 0.106 31.906 -14.25 1 95.38 35 LEU B O 1
ATOM 4386 N N . ASP B 1 36 ? -1.969 32.562 -13.672 1 95.06 36 ASP B N 1
ATOM 4387 C CA . ASP B 1 36 ? -1.674 32.438 -12.25 1 95.06 36 ASP B CA 1
ATOM 4388 C C . ASP B 1 36 ? -1.361 30.984 -11.883 1 95.06 36 ASP B C 1
ATOM 4390 O O . ASP B 1 36 ? -0.402 30.719 -11.156 1 95.06 36 ASP B O 1
ATOM 4394 N N . PHE B 1 37 ? -2.145 30.031 -12.398 1 94.31 37 PHE B N 1
ATOM 4395 C CA . PHE B 1 37 ? -1.938 28.594 -12.219 1 94.31 37 PHE B CA 1
ATOM 4396 C C . PHE B 1 37 ? -0.587 28.172 -12.781 1 94.31 37 PHE B C 1
ATOM 4398 O O . PHE B 1 37 ? 0.16 27.438 -12.125 1 94.31 37 PHE B O 1
ATOM 4405 N N . LYS B 1 38 ? -0.277 28.578 -13.906 1 95.56 38 LYS B N 1
ATOM 4406 C CA . LYS B 1 38 ? 1.004 28.266 -14.531 1 95.56 38 LYS B CA 1
ATOM 4407 C C . LYS B 1 38 ? 2.17 28.75 -13.672 1 95.56 38 LYS B C 1
ATOM 4409 O O . LYS B 1 38 ? 3.164 28.031 -13.508 1 95.56 38 LYS B O 1
ATOM 4414 N N . ALA B 1 39 ? 2.033 29.969 -13.117 1 93.75 39 ALA B N 1
ATOM 4415 C CA . ALA B 1 39 ? 3.098 30.562 -12.32 1 93.75 39 ALA B CA 1
ATOM 4416 C C . ALA B 1 39 ? 3.371 29.75 -11.055 1 93.75 39 ALA B C 1
ATOM 4418 O O . ALA B 1 39 ? 4.508 29.688 -10.586 1 93.75 39 ALA B O 1
ATOM 4419 N N . ALA B 1 40 ? 2.369 29.078 -10.625 1 92 40 ALA B N 1
ATOM 4420 C CA . ALA B 1 40 ? 2.479 28.297 -9.391 1 92 40 ALA B CA 1
ATOM 4421 C C . ALA B 1 40 ? 2.828 26.844 -9.695 1 92 40 ALA B C 1
ATOM 4423 O O . ALA B 1 40 ? 3.016 26.047 -8.773 1 92 40 ALA B O 1
ATOM 4424 N N . THR B 1 41 ? 2.953 26.469 -10.992 1 93.62 41 THR B N 1
ATOM 4425 C CA . THR B 1 41 ? 3.119 25.078 -11.406 1 93.62 41 THR B CA 1
ATOM 4426 C C . THR B 1 41 ? 4.551 24.812 -11.867 1 93.62 41 THR B C 1
ATOM 4428 O O . THR B 1 41 ? 5.098 25.578 -12.672 1 93.62 41 THR B O 1
ATOM 4431 N N . ASN B 1 42 ? 5.211 23.875 -11.266 1 90.19 42 ASN B N 1
ATOM 4432 C CA . ASN B 1 42 ? 6.477 23.375 -11.789 1 90.19 42 ASN B CA 1
ATOM 4433 C C . ASN B 1 42 ? 6.262 22.469 -13.008 1 90.19 42 ASN B C 1
ATOM 4435 O O . ASN B 1 42 ? 5.5 21.516 -12.945 1 90.19 42 ASN B O 1
ATOM 4439 N N . ASP B 1 43 ? 6.871 22.797 -14.109 1 91.94 43 ASP B N 1
ATOM 4440 C CA . ASP B 1 43 ? 6.668 22.125 -15.391 1 91.94 43 ASP B CA 1
ATOM 4441 C C . ASP B 1 43 ? 7.996 21.656 -15.977 1 91.94 43 ASP B C 1
ATOM 4443 O O . ASP B 1 43 ? 8.5 22.25 -16.938 1 91.94 43 ASP B O 1
ATOM 4447 N N . PRO B 1 44 ? 8.422 20.594 -15.469 1 80.94 44 PRO B N 1
ATOM 4448 C CA . PRO B 1 44 ? 9.75 20.141 -15.914 1 80.94 44 PRO B CA 1
ATOM 4449 C C . PRO B 1 44 ? 9.758 19.688 -17.375 1 80.94 44 PRO B C 1
ATOM 4451 O O . PRO B 1 44 ? 10.82 19.641 -18 1 80.94 44 PRO B O 1
ATOM 4454 N N . THR B 1 45 ? 8.594 19.312 -17.922 1 81.81 45 THR B N 1
ATOM 4455 C CA . THR B 1 45 ? 8.555 18.75 -19.266 1 81.81 45 THR B CA 1
ATOM 4456 C C . THR B 1 45 ? 8.148 19.812 -20.281 1 81.81 45 THR B C 1
ATOM 4458 O O . THR B 1 45 ? 7.988 19.531 -21.469 1 81.81 45 THR B O 1
ATOM 4461 N N . ASP B 1 46 ? 7.871 20.969 -19.844 1 89.62 46 ASP B N 1
ATOM 4462 C CA . ASP B 1 46 ? 7.441 22.078 -20.688 1 89.62 46 ASP B CA 1
ATOM 4463 C C . ASP B 1 46 ? 6.09 21.797 -21.328 1 89.62 46 ASP B C 1
ATOM 4465 O O . ASP B 1 46 ? 5.875 22.109 -22.5 1 89.62 46 ASP B O 1
ATOM 4469 N N . ALA B 1 47 ? 5.285 21.062 -20.516 1 90.44 47 ALA B N 1
ATOM 4470 C CA . ALA B 1 47 ? 3.953 20.703 -21 1 90.44 47 ALA B CA 1
ATOM 4471 C C . ALA B 1 47 ? 3.113 21.953 -21.25 1 90.44 47 ALA B C 1
ATOM 4473 O O . ALA B 1 47 ? 2.207 21.953 -22.094 1 90.44 47 ALA B O 1
ATOM 4474 N N . LEU B 1 48 ? 3.439 23.094 -20.5 1 95.25 48 LEU B N 1
ATOM 4475 C CA . LEU B 1 48 ? 2.646 24.312 -20.594 1 95.25 48 LEU B CA 1
ATOM 4476 C C . LEU B 1 48 ? 3.34 25.344 -21.484 1 95.2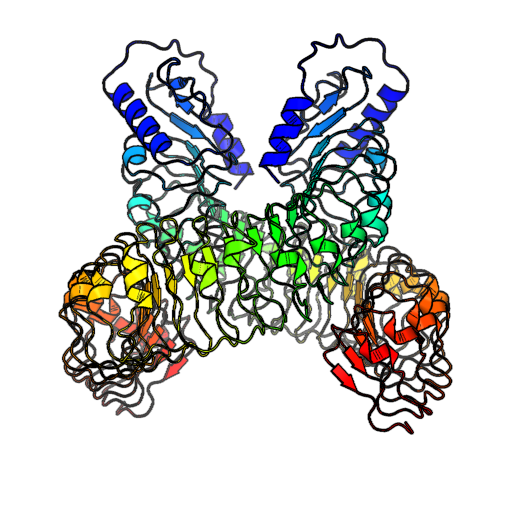5 48 LEU B C 1
ATOM 4478 O O . LEU B 1 48 ? 3.096 26.547 -21.344 1 95.25 48 LEU B O 1
ATOM 4482 N N . ARG B 1 49 ? 4.082 24.922 -22.328 1 92.69 49 ARG B N 1
ATOM 4483 C CA . ARG B 1 49 ? 4.863 25.797 -23.188 1 92.69 49 ARG B CA 1
ATOM 4484 C C . ARG B 1 49 ? 3.953 26.719 -24.016 1 92.69 49 ARG B C 1
ATOM 4486 O O . ARG B 1 49 ? 4.289 27.875 -24.25 1 92.69 49 ARG B O 1
ATOM 4493 N N . SER B 1 50 ? 2.818 26.234 -24.422 1 93.56 50 SER B N 1
ATOM 4494 C CA . SER B 1 50 ? 1.903 26.984 -25.266 1 93.56 50 SER B CA 1
ATOM 4495 C C . SER B 1 50 ? 1.233 28.125 -24.5 1 93.56 50 SER B C 1
ATOM 4497 O O . SER B 1 50 ? 0.622 29 -25.094 1 93.56 50 SER B O 1
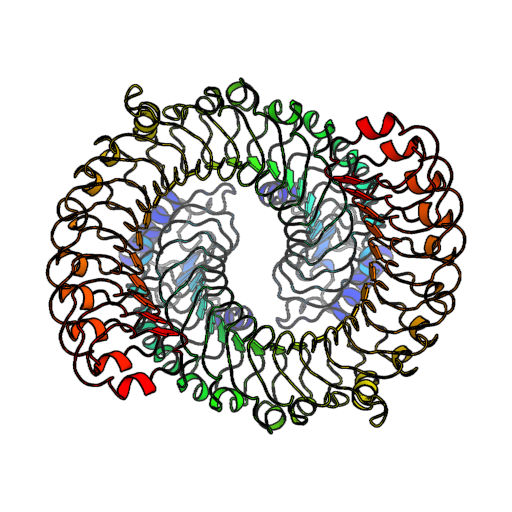ATOM 4499 N N . TRP B 1 51 ? 1.247 28 -23.109 1 95.06 51 TRP B N 1
ATOM 4500 C CA . TRP B 1 51 ? 0.546 28.969 -22.266 1 95.06 51 TRP B CA 1
ATOM 4501 C C . TRP B 1 51 ? 1.288 30.297 -22.234 1 95.06 51 TRP B C 1
ATOM 4503 O O . TRP B 1 51 ? 1.919 30.656 -21.234 1 95.06 51 TRP B O 1
ATOM 4513 N N . ASN B 1 52 ? 1.217 31.016 -23.281 1 89.88 52 ASN B N 1
ATOM 4514 C CA . ASN B 1 52 ? 1.815 32.344 -23.375 1 89.88 52 ASN B CA 1
ATOM 4515 C C . ASN B 1 52 ? 0.927 33.312 -24.156 1 89.88 52 ASN B C 1
ATOM 4517 O O . ASN B 1 52 ? -0.125 32.906 -24.672 1 89.88 52 ASN B O 1
ATOM 4521 N N . ARG B 1 53 ? 1.33 34.562 -24.234 1 86.56 53 ARG B N 1
ATOM 4522 C CA . ARG B 1 53 ? 0.47 35.625 -24.75 1 86.56 53 ARG B CA 1
ATOM 4523 C C . ARG B 1 53 ? 0.554 35.688 -26.281 1 86.56 53 ARG B C 1
ATOM 4525 O O . ARG B 1 53 ? -0.159 36.469 -26.906 1 86.56 53 ARG B O 1
ATOM 4532 N N . SER B 1 54 ? 1.316 34.812 -26.891 1 88.31 54 SER B N 1
ATOM 4533 C CA . SER B 1 54 ? 1.462 34.812 -28.344 1 88.31 54 SER B CA 1
ATOM 4534 C C . SER B 1 54 ? 0.331 34.031 -29 1 88.31 54 SER B C 1
ATOM 4536 O O . SER B 1 54 ? 0.046 34.25 -30.188 1 88.31 54 SER B O 1
ATOM 4538 N N . VAL B 1 55 ? -0.239 33.125 -28.297 1 89.19 55 VAL B N 1
ATOM 4539 C CA . VAL B 1 55 ? -1.34 32.312 -28.781 1 89.19 55 VAL B CA 1
ATOM 4540 C C . VAL B 1 55 ? -2.57 32.531 -27.891 1 89.19 55 VAL B C 1
ATOM 4542 O O . VAL B 1 55 ? -2.449 32.688 -26.688 1 89.19 55 VAL B O 1
ATOM 4545 N N . HIS B 1 56 ? -3.617 32.656 -28.594 1 90.56 56 HIS B N 1
ATOM 4546 C CA . HIS B 1 56 ? -4.836 32.781 -27.797 1 90.56 56 HIS B CA 1
ATOM 4547 C C . HIS B 1 56 ? -5.008 31.625 -26.828 1 90.56 56 HIS B C 1
ATOM 4549 O O . HIS B 1 56 ? -4.75 30.469 -27.188 1 90.56 56 HIS B O 1
ATOM 4555 N N . TYR B 1 57 ? -5.488 31.891 -25.625 1 93.12 57 TYR B N 1
ATOM 4556 C CA . TYR B 1 57 ? -5.477 30.906 -24.547 1 93.12 57 TYR B CA 1
ATOM 4557 C C . TYR B 1 57 ? -6.426 29.75 -24.859 1 93.12 57 TYR B C 1
ATOM 4559 O O . TYR B 1 57 ? -6.262 28.641 -24.312 1 93.12 57 TYR B O 1
ATOM 4567 N N . CYS B 1 58 ? -7.352 29.938 -25.703 1 93.38 58 CYS B N 1
ATOM 4568 C CA . CYS B 1 58 ? -8.242 28.844 -26.094 1 93.38 58 CYS B CA 1
ATOM 4569 C C . CYS B 1 58 ? -7.488 27.797 -26.922 1 93.38 58 CYS B C 1
ATOM 4571 O O . CYS B 1 58 ? -7.988 26.688 -27.125 1 93.38 58 CYS B O 1
ATOM 4573 N N . ASN B 1 59 ? -6.285 28.172 -27.312 1 92.5 59 ASN B N 1
ATOM 4574 C CA . ASN B 1 59 ? -5.457 27.25 -28.062 1 92.5 59 ASN B CA 1
ATOM 4575 C C . ASN B 1 59 ? -4.312 26.703 -27.234 1 92.5 59 ASN B C 1
ATOM 4577 O O . ASN B 1 59 ? -3.445 25.984 -27.75 1 92.5 59 ASN B O 1
ATOM 4581 N N . TRP B 1 60 ? -4.383 27.031 -25.984 1 95.19 60 TRP B N 1
ATOM 4582 C CA . TRP B 1 60 ? -3.365 26.5 -25.078 1 95.19 60 TRP B CA 1
ATOM 4583 C C . TRP B 1 60 ? -3.545 25 -24.875 1 95.19 60 TRP B C 1
ATOM 4585 O O . TRP B 1 60 ? -4.668 24.5 -24.906 1 95.19 60 TRP B O 1
ATOM 4595 N N . THR B 1 61 ? -2.455 24.266 -24.703 1 93.69 61 THR B N 1
ATOM 4596 C CA . THR B 1 61 ? -2.5 22.844 -24.406 1 93.69 61 THR B CA 1
ATOM 4597 C C . THR B 1 61 ? -3.393 22.562 -23.203 1 93.69 61 THR B C 1
ATOM 4599 O O . THR B 1 61 ? -3.271 23.234 -22.172 1 93.69 61 THR B O 1
ATOM 4602 N N . GLY B 1 62 ? -4.336 21.641 -23.344 1 95.56 62 GLY B N 1
ATOM 4603 C CA . GLY B 1 62 ? -5.156 21.219 -22.234 1 95.56 62 GLY B CA 1
ATOM 4604 C C . GLY B 1 62 ? -6.367 22.109 -22 1 95.56 62 GLY B C 1
ATOM 4605 O O . GLY B 1 62 ? -7.191 21.828 -21.125 1 95.56 62 GLY B O 1
ATOM 4606 N N . ILE B 1 63 ? -6.477 23.219 -22.828 1 95.62 63 ILE B N 1
ATOM 4607 C CA . ILE B 1 63 ? -7.582 24.156 -22.656 1 95.62 63 ILE B CA 1
ATOM 4608 C C . ILE B 1 63 ? -8.609 23.969 -23.766 1 95.62 63 ILE B C 1
ATOM 4610 O O . ILE B 1 63 ? -8.242 23.812 -24.938 1 95.62 63 ILE B O 1
ATOM 4614 N N . ILE B 1 64 ? -9.875 23.844 -23.359 1 94.94 64 ILE B N 1
ATOM 4615 C CA . ILE B 1 64 ? -10.984 23.859 -24.312 1 94.94 64 ILE B CA 1
ATOM 4616 C C . ILE B 1 64 ? -11.961 24.969 -23.938 1 94.94 64 ILE B C 1
ATOM 4618 O O . ILE B 1 64 ? -12.422 25.062 -22.797 1 94.94 64 ILE B O 1
ATOM 4622 N N . CYS B 1 65 ? -12.219 25.828 -24.844 1 94.19 65 CYS B N 1
ATOM 4623 C CA . CYS B 1 65 ? -13.172 26.906 -24.594 1 94.19 65 CYS B CA 1
ATOM 4624 C C . CYS B 1 65 ? -14.57 26.516 -25.047 1 94.19 65 CYS B C 1
ATOM 4626 O O . CYS B 1 65 ? -14.727 25.625 -25.891 1 94.19 65 CYS B O 1
ATOM 4628 N N . SER B 1 66 ? -15.523 27.062 -24.328 1 91.94 66 SER B N 1
ATOM 4629 C CA . SER B 1 66 ? -16.938 26.75 -24.531 1 91.94 66 SER B CA 1
ATOM 4630 C C . SER B 1 66 ? -17.422 27.266 -25.891 1 91.94 66 SER B C 1
ATOM 4632 O O . SER B 1 66 ? -17.047 28.359 -26.312 1 91.94 66 SER B O 1
ATOM 4634 N N . SER B 1 67 ? -18.234 26.531 -26.562 1 86.88 67 SER B N 1
ATOM 4635 C CA . SER B 1 67 ? -18.891 27 -27.766 1 86.88 67 SER B CA 1
ATOM 4636 C C . SER B 1 67 ? -20.141 27.828 -27.438 1 86.88 67 SER B C 1
ATOM 4638 O O . SER B 1 67 ? -20.516 28.703 -28.219 1 86.88 67 SER B O 1
ATOM 4640 N N . PHE B 1 68 ? -20.703 27.594 -26.297 1 87.62 68 PHE B N 1
ATOM 4641 C CA . PHE B 1 68 ? -21.938 28.266 -25.875 1 87.62 68 PHE B CA 1
ATOM 4642 C C . PHE B 1 68 ? -21.609 29.625 -25.25 1 87.62 68 PHE B C 1
ATOM 4644 O O . PHE B 1 68 ? -22.422 30.547 -25.344 1 87.62 68 PHE B O 1
ATOM 4651 N N . ASN B 1 69 ? -20.469 29.641 -24.609 1 88.69 69 ASN B N 1
ATOM 4652 C CA . ASN B 1 69 ? -19.938 30.875 -24.047 1 88.69 69 ASN B CA 1
ATOM 4653 C C . ASN B 1 69 ? -18.547 31.188 -24.594 1 88.69 69 ASN B C 1
ATOM 4655 O O . ASN B 1 69 ? -17.547 30.969 -23.906 1 88.69 69 ASN B O 1
ATOM 4659 N N . PRO B 1 70 ? -18.594 31.75 -25.766 1 86.31 70 PRO B N 1
ATOM 4660 C CA . PRO B 1 70 ? -17.328 31.922 -26.469 1 86.31 70 PRO B CA 1
ATOM 4661 C C . PRO B 1 70 ? -16.281 32.688 -25.641 1 86.31 70 PRO B C 1
ATOM 4663 O O . PRO B 1 70 ? -16.609 33.688 -25.016 1 86.31 70 PRO B O 1
ATOM 4666 N N . GLY B 1 71 ? -15.18 32.125 -25.594 1 88.38 71 GLY B N 1
ATOM 4667 C CA . GLY B 1 71 ? -14.062 32.75 -24.922 1 88.38 71 GLY B CA 1
ATOM 4668 C C . GLY B 1 71 ? -13.891 32.281 -23.484 1 88.38 71 GLY B C 1
ATOM 4669 O O . GLY B 1 71 ? -12.836 32.5 -22.875 1 88.38 71 GLY B O 1
ATOM 4670 N N . ARG B 1 72 ? -14.922 31.594 -22.984 1 93.88 72 ARG B N 1
ATOM 4671 C CA . ARG B 1 72 ? -14.812 31.094 -21.609 1 93.88 72 ARG B CA 1
ATOM 4672 C C . ARG B 1 72 ? -14.266 29.672 -21.578 1 93.88 72 ARG B C 1
ATOM 4674 O O . ARG B 1 72 ? -14.562 28.875 -22.469 1 93.88 72 ARG B O 1
ATOM 4681 N N . VAL B 1 73 ? -13.477 29.375 -20.609 1 96.12 73 VAL B N 1
ATOM 4682 C CA . VAL B 1 73 ? -12.844 28.062 -20.5 1 96.12 73 VAL B CA 1
ATOM 4683 C C . VAL B 1 73 ? -13.867 27.047 -20 1 96.12 73 VAL B C 1
ATOM 4685 O O . VAL B 1 73 ? -14.508 27.25 -18.969 1 96.12 73 VAL B O 1
ATOM 4688 N N . ALA B 1 74 ? -14.008 26.047 -20.797 1 96.44 74 ALA B N 1
ATOM 4689 C CA . ALA B 1 74 ? -14.961 25 -20.453 1 96.44 74 ALA B CA 1
ATOM 4690 C C . ALA B 1 74 ? -14.25 23.766 -19.906 1 96.44 74 ALA B C 1
ATOM 4692 O O . ALA B 1 74 ? -14.844 22.969 -19.156 1 96.44 74 ALA B O 1
ATOM 4693 N N . ALA B 1 75 ? -13.039 23.547 -20.297 1 97.19 75 ALA B N 1
ATOM 4694 C CA . ALA B 1 75 ? -12.305 22.375 -19.828 1 97.19 75 ALA B CA 1
ATOM 4695 C C . ALA B 1 75 ? -10.828 22.703 -19.625 1 97.19 75 ALA B C 1
ATOM 4697 O O . ALA B 1 75 ? -10.234 23.422 -20.422 1 97.19 75 ALA B O 1
ATOM 4698 N N . LEU B 1 76 ? -10.297 22.25 -18.547 1 97 76 LEU B N 1
ATOM 4699 C CA . LEU B 1 76 ? -8.875 22.188 -18.234 1 97 76 LEU B CA 1
ATOM 4700 C C . LEU B 1 76 ? -8.43 20.75 -18.047 1 97 76 LEU B C 1
ATOM 4702 O O . LEU B 1 76 ? -8.766 20.109 -17.047 1 97 76 LEU B O 1
ATOM 4706 N N . GLN B 1 77 ? -7.676 20.172 -19.047 1 95.38 77 GLN B N 1
ATOM 4707 C CA . GLN B 1 77 ? -7.297 18.766 -19.047 1 95.38 77 GLN B CA 1
ATOM 4708 C C . GLN B 1 77 ? -5.789 18.609 -19.234 1 95.38 77 GLN B C 1
ATOM 4710 O O . GLN B 1 77 ? -5.285 18.703 -20.359 1 95.38 77 GLN B O 1
ATOM 4715 N N . LEU B 1 78 ? -5.152 18.344 -18.141 1 94.25 78 LEU B N 1
ATOM 4716 C CA . LEU B 1 78 ? -3.709 18.141 -18.172 1 94.25 78 LEU B CA 1
ATOM 4717 C C . LEU B 1 78 ? -3.326 16.875 -17.406 1 94.25 78 LEU B C 1
ATOM 4719 O O . LEU B 1 78 ? -2.49 16.922 -16.5 1 94.25 78 LEU B O 1
ATOM 4723 N N . PRO B 1 79 ? -3.904 15.68 -17.812 1 90.06 79 PRO B N 1
ATOM 4724 C CA . PRO B 1 79 ? -3.541 14.461 -17.094 1 90.06 79 PRO B CA 1
ATOM 4725 C C . PRO B 1 79 ? -2.135 13.969 -17.438 1 90.06 79 PRO B C 1
ATOM 4727 O O . PRO B 1 79 ? -1.731 14.008 -18.594 1 90.06 79 PRO B O 1
ATOM 4730 N N . GLY B 1 80 ? -1.386 13.594 -16.484 1 80.44 80 GLY B N 1
ATOM 4731 C CA . GLY B 1 80 ? -0.122 12.906 -16.688 1 80.44 80 GLY B CA 1
ATOM 4732 C C . GLY B 1 80 ? 0.923 13.773 -17.359 1 80.44 80 GLY B C 1
ATOM 4733 O O . GLY B 1 80 ? 1.596 13.328 -18.297 1 80.44 80 GLY B O 1
ATOM 4734 N N . LYS B 1 81 ? 1.094 15.008 -16.922 1 86.31 81 LYS B N 1
ATOM 4735 C CA . LYS B 1 81 ? 2.035 15.93 -17.562 1 86.31 81 LYS B CA 1
ATOM 4736 C C . LYS B 1 81 ? 3.246 16.172 -16.672 1 86.31 81 LYS B C 1
ATOM 4738 O O . LYS B 1 81 ? 4.035 17.094 -16.922 1 86.31 81 LYS B O 1
ATOM 4743 N N . SER B 1 82 ? 3.314 15.438 -15.578 1 83.12 82 SER B N 1
ATOM 4744 C CA . SER B 1 82 ? 4.418 15.555 -14.633 1 83.12 82 SER B CA 1
ATOM 4745 C C . SER B 1 82 ? 4.477 16.938 -14.008 1 83.12 82 SER B C 1
ATOM 4747 O O . SER B 1 82 ? 5.559 17.469 -13.75 1 83.12 82 SER B O 1
ATOM 4749 N N . LEU B 1 83 ? 3.297 17.516 -13.883 1 92.25 83 LEU B N 1
ATOM 4750 C CA . LEU B 1 83 ? 3.195 18.828 -13.258 1 92.25 83 LEU B CA 1
ATOM 4751 C C . LEU B 1 83 ? 3.205 18.703 -11.734 1 92.25 83 LEU B C 1
ATOM 4753 O O . LEU B 1 83 ? 2.836 17.656 -11.188 1 92.25 83 LEU B O 1
ATOM 4757 N N . SER B 1 84 ? 3.76 19.703 -11.07 1 91.81 84 SER B N 1
ATOM 4758 C CA . SER B 1 84 ? 3.762 19.734 -9.609 1 91.81 84 SER B CA 1
ATOM 4759 C C . SER B 1 84 ? 3.527 21.141 -9.078 1 91.81 84 SER B C 1
ATOM 4761 O O . SER B 1 84 ? 3.479 22.109 -9.852 1 91.81 84 SER B O 1
ATOM 4763 N N . GLY B 1 85 ? 3.352 21.281 -7.848 1 90.75 85 GLY B N 1
ATOM 4764 C CA . GLY B 1 85 ? 3.002 22.531 -7.199 1 90.75 85 GLY B CA 1
ATOM 4765 C C . GLY B 1 85 ? 1.64 22.5 -6.531 1 90.75 85 GLY B C 1
ATOM 4766 O O . GLY B 1 85 ? 1.146 21.422 -6.168 1 90.75 85 GLY B O 1
ATOM 4767 N N . GLU B 1 86 ? 1.123 23.688 -6.184 1 89.94 86 GLU B N 1
ATOM 4768 C CA . GLU B 1 86 ? -0.198 23.797 -5.57 1 89.94 86 GLU B CA 1
ATOM 4769 C C . GLU B 1 86 ? -1.213 24.375 -6.559 1 89.94 86 GLU B C 1
ATOM 4771 O O . GLU B 1 86 ? -0.854 25.141 -7.449 1 89.94 86 GLU B O 1
ATOM 4776 N N . ILE B 1 87 ? -2.391 23.859 -6.449 1 92.25 87 ILE B N 1
ATOM 4777 C CA . ILE B 1 87 ? -3.451 24.438 -7.262 1 92.25 87 ILE B CA 1
ATOM 4778 C C . ILE B 1 87 ? -3.846 25.797 -6.688 1 92.25 87 ILE B C 1
ATOM 4780 O O . ILE B 1 87 ? -4.188 25.906 -5.508 1 92.25 87 ILE B O 1
ATOM 4784 N N . THR B 1 88 ? -3.852 26.859 -7.496 1 91.12 88 THR B N 1
ATOM 4785 C CA . THR B 1 88 ? -4.141 28.203 -7.047 1 91.12 88 THR B CA 1
ATOM 4786 C C . THR B 1 88 ? -5.645 28.422 -6.891 1 91.12 88 THR B C 1
ATOM 4788 O O . THR B 1 88 ? -6.434 27.891 -7.68 1 91.12 88 THR B O 1
ATOM 4791 N N . PRO B 1 89 ? -6.082 29.234 -5.879 1 88.81 89 PRO B N 1
ATOM 4792 C CA . PRO B 1 89 ? -7.508 29.547 -5.711 1 88.81 89 PRO B CA 1
ATOM 4793 C C . PRO B 1 89 ? -8.109 30.25 -6.922 1 88.81 89 PRO B C 1
ATOM 4795 O O . PRO B 1 89 ? -9.32 30.188 -7.141 1 88.81 89 PRO B O 1
ATOM 4798 N N . SER B 1 90 ? -7.258 30.844 -7.746 1 91.19 90 SER B N 1
ATOM 4799 C CA . SER B 1 90 ? -7.727 31.594 -8.906 1 91.19 90 SER B CA 1
ATOM 4800 C C . SER B 1 90 ? -8.406 30.672 -9.922 1 91.19 90 SER B C 1
ATOM 4802 O O . SER B 1 90 ? -9.18 31.125 -10.758 1 91.19 90 SER B O 1
ATOM 4804 N N . LEU B 1 91 ? -8.094 29.359 -9.82 1 91.56 91 LEU B N 1
ATOM 4805 C CA . LEU B 1 91 ? -8.75 28.406 -10.727 1 91.56 91 LEU B CA 1
ATOM 4806 C C . LEU B 1 91 ? -10.258 28.406 -10.508 1 91.56 91 LEU B C 1
ATOM 4808 O O . LEU B 1 91 ? -11.023 28.047 -11.406 1 91.56 91 LEU B O 1
ATOM 4812 N N . GLY B 1 92 ? -10.68 28.828 -9.297 1 90.5 92 GLY B N 1
ATOM 4813 C CA . GLY B 1 92 ? -12.094 28.938 -8.977 1 90.5 92 GLY B CA 1
ATOM 4814 C C . GLY B 1 92 ? -12.805 30 -9.797 1 90.5 92 GLY B C 1
ATOM 4815 O O . GLY B 1 92 ? -14.039 30.031 -9.844 1 90.5 92 GLY B O 1
ATOM 4816 N N . ASN B 1 93 ? -12.016 30.828 -10.531 1 91.06 93 ASN B N 1
ATOM 4817 C CA . ASN B 1 93 ? -12.586 31.906 -11.328 1 91.06 93 ASN B CA 1
ATOM 4818 C C . ASN B 1 93 ? -13.047 31.422 -12.695 1 91.06 93 ASN B C 1
ATOM 4820 O O . ASN B 1 93 ? -13.672 32.156 -13.453 1 91.06 93 ASN B O 1
ATOM 4824 N N . LEU B 1 94 ? -12.719 30.172 -12.93 1 93.75 94 LEU B N 1
ATOM 4825 C CA . LEU B 1 94 ? -13.18 29.594 -14.188 1 93.75 94 LEU B CA 1
ATOM 4826 C C . LEU B 1 94 ? -14.625 29.125 -14.062 1 93.75 94 LEU B C 1
ATOM 4828 O O . LEU B 1 94 ? -14.906 27.922 -14.172 1 93.75 94 LEU B O 1
ATOM 4832 N N . THR B 1 95 ? -15.539 30.078 -14.016 1 92.69 95 THR B N 1
ATOM 4833 C CA . THR B 1 95 ? -16.906 29.844 -13.555 1 92.69 95 THR B CA 1
ATOM 4834 C C . THR B 1 95 ? -17.672 29 -14.57 1 92.69 95 THR B C 1
ATOM 4836 O O . THR B 1 95 ? -18.734 28.453 -14.258 1 92.69 95 THR B O 1
ATOM 4839 N N . PHE B 1 96 ? -17.203 28.828 -15.836 1 93.75 96 PHE B N 1
ATOM 4840 C CA . PHE B 1 96 ? -17.906 28.047 -16.844 1 93.75 96 PHE B CA 1
ATOM 4841 C C . PHE B 1 96 ? -17.234 26.703 -17.062 1 93.75 96 PHE B C 1
ATOM 4843 O O . PHE B 1 96 ? -17.594 25.953 -17.969 1 93.75 96 PHE B O 1
ATOM 4850 N N . LEU B 1 97 ? -16.266 26.453 -16.172 1 95.25 97 LEU B N 1
ATOM 4851 C CA . LEU B 1 97 ? -15.508 25.203 -16.281 1 95.25 97 LEU B CA 1
ATOM 4852 C C . LEU B 1 97 ? -16.422 24 -16.078 1 95.25 97 LEU B C 1
ATOM 4854 O O . LEU B 1 97 ? -17.156 23.938 -15.102 1 95.25 97 LEU B O 1
ATOM 4858 N N . LYS B 1 98 ? -16.375 23.078 -16.984 1 96.44 98 LYS B N 1
ATOM 4859 C CA . LYS B 1 98 ? -17.188 21.859 -16.906 1 96.44 98 LYS B CA 1
ATOM 4860 C C . LYS B 1 98 ? -16.312 20.656 -16.578 1 96.44 98 LYS B C 1
ATOM 4862 O O . LYS B 1 98 ? -16.766 19.719 -15.891 1 96.44 98 LYS B O 1
ATOM 4867 N N . ILE B 1 99 ? -15.086 20.672 -17.094 1 96.81 99 ILE B N 1
ATOM 4868 C CA . ILE B 1 99 ? -14.172 19.562 -16.859 1 96.81 99 ILE B CA 1
ATOM 4869 C C . ILE B 1 99 ? -12.859 20.078 -16.266 1 96.81 99 ILE B C 1
ATOM 4871 O O . ILE B 1 99 ? -12.219 20.953 -16.844 1 96.81 99 ILE B O 1
ATOM 4875 N N . LEU B 1 100 ? -12.5 19.609 -15.148 1 96.94 100 LEU B N 1
ATOM 4876 C CA . LEU B 1 100 ? -11.188 19.828 -14.531 1 96.94 100 LEU B CA 1
ATOM 4877 C C . LEU B 1 100 ? -10.461 18.5 -14.328 1 96.94 100 LEU B C 1
ATOM 4879 O O . LEU B 1 100 ? -10.82 17.719 -13.445 1 96.94 100 LEU B O 1
ATOM 4883 N N . ASP B 1 101 ? -9.477 18.203 -15.188 1 96.38 101 ASP B N 1
ATOM 4884 C CA . ASP B 1 101 ? -8.703 16.969 -15.102 1 96.38 101 ASP B CA 1
ATOM 4885 C C . ASP B 1 101 ? -7.215 17.266 -14.953 1 96.38 101 ASP B C 1
ATOM 4887 O O . ASP B 1 101 ? -6.543 17.625 -15.922 1 96.38 101 ASP B O 1
ATOM 4891 N N . LEU B 1 102 ? -6.754 17.156 -13.734 1 96.38 102 LEU B N 1
ATOM 4892 C CA . LEU B 1 102 ? -5.336 17.297 -13.43 1 96.38 102 LEU B CA 1
ATOM 4893 C C . LEU B 1 102 ? -4.77 16.016 -12.844 1 96.38 102 LEU B C 1
ATOM 4895 O O . LEU B 1 102 ? -3.873 16.047 -12 1 96.38 102 LEU B O 1
ATOM 4899 N N . SER B 1 103 ? -5.27 14.898 -13.281 1 93.06 103 SER B N 1
ATOM 4900 C CA . SER B 1 103 ? -4.926 13.609 -12.695 1 93.06 103 SER B CA 1
ATOM 4901 C C . SER B 1 103 ? -3.52 13.18 -13.094 1 93.06 103 SER B C 1
ATOM 4903 O O . SER B 1 103 ? -2.977 13.656 -14.094 1 93.06 103 SER B O 1
ATOM 4905 N N . SER B 1 104 ? -2.945 12.336 -12.312 1 85.88 104 SER B N 1
ATOM 4906 C CA . SER B 1 104 ? -1.668 11.688 -12.586 1 85.88 104 SER B CA 1
ATOM 4907 C C . SER B 1 104 ? -0.552 12.719 -12.75 1 85.88 104 SER B C 1
ATOM 4909 O O . SER B 1 104 ? 0.176 12.703 -13.742 1 85.88 104 SER B O 1
ATOM 4911 N N . ASN B 1 105 ? -0.458 13.633 -11.773 1 91.19 105 ASN B N 1
ATOM 4912 C CA . ASN B 1 105 ? 0.606 14.625 -11.641 1 91.19 105 ASN B CA 1
ATOM 4913 C C . ASN B 1 105 ? 1.221 14.609 -10.242 1 91.19 105 ASN B C 1
ATOM 4915 O O . ASN B 1 105 ? 1.173 13.586 -9.555 1 91.19 105 ASN B O 1
ATOM 4919 N N . GLY B 1 106 ? 1.954 15.633 -9.945 1 90.75 106 GLY B N 1
ATOM 4920 C CA . GLY B 1 106 ? 2.578 15.695 -8.633 1 90.75 106 GLY B CA 1
ATOM 4921 C C . GLY B 1 106 ? 2.098 16.859 -7.801 1 90.75 106 GLY B C 1
ATOM 4922 O O . GLY B 1 106 ? 2.854 17.406 -6.996 1 90.75 106 GLY B O 1
ATOM 4923 N N . PHE B 1 107 ? 0.838 17.219 -8.023 1 93.69 107 PHE B N 1
ATOM 4924 C CA . PHE B 1 107 ? 0.304 18.344 -7.27 1 93.69 107 PHE B CA 1
ATOM 4925 C C . PHE B 1 107 ? 0.198 18 -5.789 1 93.69 107 PHE B C 1
ATOM 4927 O O . PHE B 1 107 ? -0.092 16.859 -5.43 1 93.69 107 PHE B O 1
ATOM 4934 N N . SER B 1 108 ? 0.494 19.016 -4.949 1 90.75 108 SER B N 1
ATOM 4935 C CA . SER B 1 108 ? 0.493 18.828 -3.502 1 90.75 108 SER B CA 1
ATOM 4936 C C . SER B 1 108 ? -0.265 19.953 -2.803 1 90.75 108 SER B C 1
ATOM 4938 O O . SER B 1 108 ? -0.982 20.719 -3.449 1 90.75 108 SER B O 1
ATOM 4940 N N . GLY B 1 109 ? -0.257 20 -1.472 1 88.62 109 GLY B N 1
ATOM 4941 C CA . GLY B 1 109 ? -0.983 21 -0.71 1 88.62 109 GLY B CA 1
ATOM 4942 C C . GLY B 1 109 ? -2.43 20.625 -0.455 1 88.62 109 GLY B C 1
ATOM 4943 O O . GLY B 1 109 ? -2.838 19.484 -0.72 1 88.62 109 GLY B O 1
ATOM 4944 N N . GLN B 1 110 ? -3.131 21.547 0.139 1 89.31 110 GLN B N 1
ATOM 4945 C CA . GLN B 1 110 ? -4.543 21.344 0.442 1 89.31 110 GLN B CA 1
ATOM 4946 C C . GLN B 1 110 ? -5.414 21.594 -0.788 1 89.31 110 GLN B C 1
ATOM 4948 O O . GLN B 1 110 ? -5.051 22.375 -1.659 1 89.31 110 GLN B O 1
ATOM 4953 N N . LEU B 1 111 ? -6.465 20.844 -0.847 1 91.12 111 LEU B N 1
ATOM 4954 C CA . LEU B 1 111 ? -7.414 21.094 -1.928 1 91.12 111 LEU B CA 1
ATOM 4955 C C . LEU B 1 111 ? -7.992 22.5 -1.832 1 91.12 111 LEU B C 1
ATOM 4957 O O . LEU B 1 111 ? -8.422 22.922 -0.759 1 91.12 111 LEU B O 1
ATOM 4961 N N . THR B 1 112 ? -7.887 23.219 -2.957 1 87.06 112 THR B N 1
ATOM 4962 C CA . THR B 1 112 ? -8.453 24.562 -3.01 1 87.06 112 THR B CA 1
ATOM 4963 C C . THR B 1 112 ? -9.977 24.5 -3.084 1 87.06 112 THR B C 1
ATOM 4965 O O . THR B 1 112 ? -10.539 23.594 -3.691 1 87.06 112 THR B O 1
ATOM 4968 N N . PRO B 1 113 ? -10.625 25.562 -2.416 1 82.5 113 PRO B N 1
ATOM 4969 C CA . PRO B 1 113 ? -12.086 25.625 -2.551 1 82.5 113 PRO B CA 1
ATOM 4970 C C . PRO B 1 113 ? -12.539 25.844 -3.99 1 82.5 113 PRO B C 1
ATOM 4972 O O . PRO B 1 113 ? -11.992 26.719 -4.68 1 82.5 113 PRO B O 1
ATOM 4975 N N . LEU B 1 114 ? -13.273 24.969 -4.531 1 82.56 114 LEU B N 1
ATOM 4976 C CA . LEU B 1 114 ? -13.805 25.078 -5.887 1 82.56 114 LEU B CA 1
ATOM 4977 C C . LEU B 1 114 ? -15.266 25.5 -5.867 1 82.56 114 LEU B C 1
ATOM 4979 O O . LEU B 1 114 ? -16.062 25.047 -6.695 1 82.56 114 LEU B O 1
ATOM 4983 N N . ASN B 1 115 ? -15.641 26.344 -4.926 1 79 115 ASN B N 1
ATOM 4984 C CA . ASN B 1 115 ? -17.031 26.656 -4.621 1 79 115 ASN B CA 1
ATOM 4985 C C . ASN B 1 115 ? -17.672 27.484 -5.73 1 79 115 ASN B C 1
ATOM 4987 O O . ASN B 1 115 ? -18.906 27.594 -5.805 1 79 115 ASN B O 1
ATOM 4991 N N . GLN B 1 116 ? -16.953 28.016 -6.605 1 86.5 116 GLN B N 1
ATOM 4992 C CA . GLN B 1 116 ? -17.531 28.891 -7.621 1 86.5 116 GLN B CA 1
ATOM 4993 C C . GLN B 1 116 ? -17.734 28.141 -8.938 1 86.5 116 GLN B C 1
ATOM 4995 O O . GLN B 1 116 ? -18.297 28.688 -9.891 1 86.5 116 GLN B O 1
ATOM 5000 N N . LEU B 1 117 ? -17.328 26.953 -8.93 1 91.5 117 LEU B N 1
ATOM 5001 C CA . LEU B 1 117 ? -17.422 26.188 -10.172 1 91.5 117 LEU B CA 1
ATOM 5002 C C . LEU B 1 117 ? -18.75 25.438 -10.242 1 91.5 117 LEU B C 1
ATOM 5004 O O . LEU B 1 117 ? -18.766 24.203 -10.32 1 91.5 117 LEU B O 1
ATOM 5008 N N . HIS B 1 118 ? -19.812 26.156 -10.398 1 90.56 118 HIS B N 1
ATOM 5009 C CA . HIS B 1 118 ? -21.156 25.594 -10.359 1 90.56 118 HIS B CA 1
ATOM 5010 C C . HIS B 1 118 ? -21.453 24.766 -11.602 1 90.56 118 HIS B C 1
ATOM 5012 O O . HIS B 1 118 ? -22.344 23.922 -11.594 1 90.56 118 HIS B O 1
ATOM 5018 N N . GLU B 1 119 ? -20.656 24.984 -12.672 1 93.12 119 GLU B N 1
ATOM 5019 C CA . GLU B 1 119 ? -20.938 24.297 -13.93 1 93.12 119 GLU B CA 1
ATOM 5020 C C . GLU B 1 119 ? -20.094 23.016 -14.055 1 93.12 119 GLU B C 1
ATOM 5022 O O . GLU B 1 119 ? -20.234 22.281 -15.023 1 93.12 119 GLU B O 1
ATOM 5027 N N . LEU B 1 120 ? -19.281 22.797 -13.016 1 95.44 120 LEU B N 1
ATOM 5028 C CA . LEU B 1 120 ? -18.359 21.672 -13.062 1 95.44 120 LEU B CA 1
ATOM 5029 C C . LEU B 1 120 ? -19.109 20.344 -13.125 1 95.44 120 LEU B C 1
ATOM 5031 O O . LEU B 1 120 ? -20.016 20.109 -12.312 1 95.44 120 LEU B O 1
ATOM 5035 N N . VAL B 1 121 ? -18.75 19.562 -14.109 1 96.62 121 VAL B N 1
ATOM 5036 C CA . VAL B 1 121 ? -19.422 18.281 -14.336 1 96.62 121 VAL B CA 1
ATOM 5037 C C . VAL B 1 121 ? -18.484 17.141 -13.984 1 96.62 121 VAL B C 1
ATOM 5039 O O . VAL B 1 121 ? -18.906 16.125 -13.414 1 96.62 121 VAL B O 1
ATOM 5042 N N . ILE B 1 122 ? -17.219 17.297 -14.359 1 96.81 122 ILE B N 1
ATOM 5043 C CA . ILE B 1 122 ? -16.203 16.281 -14.109 1 96.81 122 ILE B CA 1
ATOM 5044 C C . ILE B 1 122 ? -15.039 16.891 -13.344 1 96.81 122 ILE B C 1
ATOM 5046 O O . ILE B 1 122 ? -14.469 17.891 -13.766 1 96.81 122 ILE B O 1
ATOM 5050 N N . LEU B 1 123 ? -14.719 16.344 -12.227 1 96.75 123 LEU B N 1
ATOM 5051 C CA . LEU B 1 123 ? -13.555 16.703 -11.422 1 96.75 123 LEU B CA 1
ATOM 5052 C C . LEU B 1 123 ? -12.633 15.5 -11.219 1 96.75 123 LEU B C 1
ATOM 5054 O O . LEU B 1 123 ? -13 14.539 -10.539 1 96.75 123 LEU B O 1
ATOM 5058 N N . ASP B 1 124 ? -11.461 15.484 -11.859 1 96.94 124 ASP B N 1
ATOM 5059 C CA . ASP B 1 124 ? -10.492 14.406 -11.695 1 96.94 124 ASP B CA 1
ATOM 5060 C C . ASP B 1 124 ? -9.148 14.945 -11.219 1 96.94 124 ASP B C 1
ATOM 5062 O O . ASP B 1 124 ? -8.375 15.484 -12.008 1 96.94 124 ASP B O 1
ATOM 5066 N N . LEU B 1 125 ? -8.914 14.805 -9.938 1 96.94 125 LEU B N 1
ATOM 5067 C CA . LEU B 1 125 ? -7.637 15.18 -9.328 1 96.94 125 LEU B CA 1
ATOM 5068 C C . LEU B 1 125 ? -6.914 13.953 -8.789 1 96.94 125 LEU B C 1
ATOM 5070 O O . LEU B 1 125 ? -6.141 14.055 -7.832 1 96.94 125 LEU B O 1
ATOM 5074 N N . SER B 1 126 ? -7.152 12.797 -9.375 1 95.38 126 SER B N 1
ATOM 5075 C CA . SER B 1 126 ? -6.633 11.531 -8.852 1 95.38 126 SER B CA 1
ATOM 5076 C C . SER B 1 126 ? -5.133 11.414 -9.094 1 95.38 126 SER B C 1
ATOM 5078 O O . SER B 1 126 ? -4.59 12.062 -10 1 95.38 126 SER B O 1
ATOM 5080 N N . THR B 1 127 ? -4.512 10.617 -8.289 1 89.19 127 THR B N 1
ATOM 5081 C CA . THR B 1 127 ? -3.107 10.25 -8.43 1 89.19 127 THR B CA 1
ATOM 5082 C C . THR B 1 127 ? -2.219 11.492 -8.375 1 89.19 127 THR B C 1
ATOM 5084 O O . THR B 1 127 ? -1.523 11.805 -9.344 1 89.19 127 THR B O 1
ATOM 5087 N N . ASN B 1 128 ? -2.309 12.211 -7.262 1 94.44 128 ASN B N 1
ATOM 5088 C CA . ASN B 1 128 ? -1.474 13.344 -6.863 1 94.44 128 ASN B CA 1
ATOM 5089 C C . ASN B 1 128 ? -1.002 13.211 -5.418 1 94.44 128 ASN B C 1
ATOM 5091 O O . ASN B 1 128 ? -0.855 12.102 -4.91 1 94.44 128 ASN B O 1
ATOM 5095 N N . SER B 1 129 ? -0.603 14.328 -4.836 1 92.25 129 SER B N 1
ATOM 5096 C CA . SER B 1 129 ? -0.137 14.289 -3.453 1 92.25 129 SER B CA 1
ATOM 5097 C C . SER B 1 129 ? -0.888 15.297 -2.588 1 92.25 129 SER B C 1
ATOM 5099 O O . SER B 1 129 ? -0.304 15.906 -1.691 1 92.25 129 SER B O 1
ATOM 5101 N N . PHE B 1 130 ? -2.158 15.445 -2.898 1 94.06 130 PHE B N 1
ATOM 5102 C CA . PHE B 1 130 ? -2.957 16.375 -2.113 1 94.06 130 PHE B CA 1
ATOM 5103 C C . PHE B 1 130 ? -3.076 15.906 -0.669 1 94.06 130 PHE B C 1
ATOM 5105 O O . PHE B 1 130 ? -3.203 14.703 -0.412 1 94.06 130 PHE B O 1
ATOM 5112 N N . GLN B 1 131 ? -3.078 16.938 0.256 1 90.88 131 GLN B N 1
ATOM 5113 C CA . GLN B 1 131 ? -3.18 16.641 1.682 1 90.88 131 GLN B CA 1
ATOM 5114 C C . GLN B 1 131 ? -4.324 17.422 2.324 1 90.88 131 GLN B C 1
ATOM 5116 O O . GLN B 1 131 ? -4.926 18.281 1.689 1 90.88 131 GLN B O 1
ATOM 5121 N N . GLY B 1 132 ? -4.648 17.031 3.586 1 91.12 132 GLY B N 1
ATOM 5122 C CA . GLY B 1 132 ? -5.684 17.734 4.328 1 91.12 132 GLY B CA 1
ATOM 5123 C C . GLY B 1 132 ? -7.078 17.203 4.07 1 91.12 132 GLY B C 1
ATOM 5124 O O . GLY B 1 132 ? -7.23 16.125 3.477 1 91.12 132 GLY B O 1
ATOM 5125 N N . ILE B 1 133 ? -8.062 17.938 4.578 1 92.06 133 ILE B N 1
ATOM 5126 C CA . ILE B 1 133 ? -9.445 17.469 4.523 1 92.06 133 ILE B CA 1
ATOM 5127 C C . ILE B 1 133 ? -10.055 17.828 3.164 1 92.06 133 ILE B C 1
ATOM 5129 O O . ILE B 1 133 ? -9.523 18.688 2.445 1 92.06 133 ILE B O 1
ATOM 5133 N N . ILE B 1 134 ? -11.039 17.125 2.777 1 93.19 134 ILE B N 1
ATOM 5134 C CA . ILE B 1 134 ? -11.859 17.516 1.637 1 93.19 134 ILE B CA 1
ATOM 5135 C C . ILE B 1 134 ? -12.742 18.703 2.021 1 93.19 134 ILE B C 1
ATOM 5137 O O . ILE B 1 134 ? -13.578 18.594 2.924 1 93.19 134 ILE B O 1
ATOM 5141 N N . PRO B 1 135 ? -12.594 19.844 1.326 1 88.5 135 PRO B N 1
ATOM 5142 C CA . PRO B 1 135 ? -13.375 21.031 1.708 1 88.5 135 PRO B CA 1
ATOM 5143 C C . PRO B 1 135 ? -14.867 20.859 1.456 1 88.5 135 PRO B C 1
ATOM 5145 O O . PRO B 1 135 ? -15.266 20.266 0.449 1 88.5 135 PRO B O 1
ATOM 5148 N N . ASP B 1 136 ? -15.727 21.438 2.35 1 86.31 136 ASP B N 1
ATOM 5149 C CA . ASP B 1 136 ? -17.172 21.406 2.207 1 86.31 136 ASP B CA 1
ATOM 5150 C C . ASP B 1 136 ? -17.625 22.141 0.945 1 86.31 136 ASP B C 1
ATOM 5152 O O . ASP B 1 136 ? -18.672 21.828 0.37 1 86.31 136 ASP B O 1
ATOM 5156 N N . SER B 1 137 ? -16.781 23.016 0.58 1 86.94 137 SER B N 1
ATOM 5157 C CA . SER B 1 137 ? -17.125 23.859 -0.56 1 86.94 137 SER B CA 1
ATOM 5158 C C . SER B 1 137 ? -17.234 23.047 -1.841 1 86.94 137 SER B C 1
ATOM 5160 O O . SER B 1 137 ? -17.859 23.484 -2.812 1 86.94 137 SER B O 1
ATOM 5162 N N . LEU B 1 138 ? -16.625 21.875 -1.856 1 87.56 138 LEU B N 1
ATOM 5163 C CA . LEU B 1 138 ? -16.719 21 -3.021 1 87.56 138 LEU B CA 1
ATOM 5164 C C . LEU B 1 138 ? -18.156 20.578 -3.268 1 87.56 138 LEU B C 1
ATOM 5166 O O . LEU B 1 138 ? -18.547 20.281 -4.402 1 87.56 138 LEU B O 1
ATOM 5170 N N . THR B 1 139 ? -18.984 20.641 -2.234 1 88.12 139 THR B N 1
ATOM 5171 C CA . THR B 1 139 ? -20.359 20.188 -2.328 1 88.12 139 THR B CA 1
ATOM 5172 C C . THR B 1 139 ? -21.234 21.234 -2.998 1 88.12 139 THR B C 1
ATOM 5174 O O . THR B 1 139 ? -22.406 20.984 -3.316 1 88.12 139 THR B O 1
ATOM 5177 N N . ASN B 1 140 ? -20.641 22.391 -3.277 1 87.75 140 ASN B N 1
ATOM 5178 C CA . ASN B 1 140 ? -21.344 23.469 -3.965 1 87.75 140 ASN B CA 1
ATOM 5179 C C . ASN B 1 140 ? -21.344 23.25 -5.477 1 87.75 140 ASN B 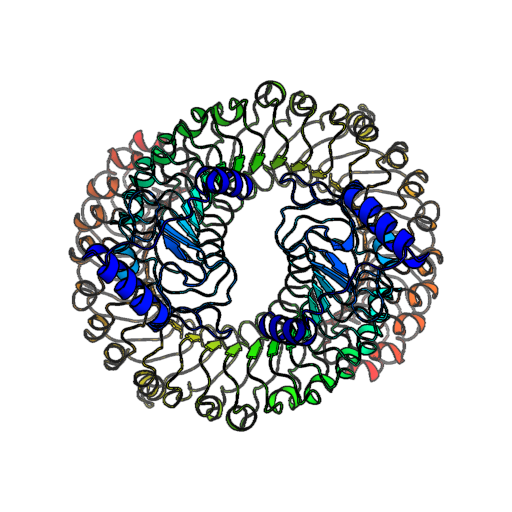C 1
ATOM 5181 O O . ASN B 1 140 ? -22.078 23.938 -6.199 1 87.75 140 ASN B O 1
ATOM 5185 N N . CYS B 1 141 ? -20.562 22.297 -5.91 1 90.75 141 CYS B N 1
ATOM 5186 C CA . CYS B 1 141 ? -20.547 21.984 -7.332 1 90.75 141 CYS B CA 1
ATOM 5187 C C . CYS B 1 141 ? -21.719 21.062 -7.695 1 90.75 141 CYS B C 1
ATOM 5189 O O . CYS B 1 141 ? -21.516 19.906 -8.078 1 90.75 141 CYS B O 1
ATOM 5191 N N . SER B 1 142 ? -22.906 21.656 -7.777 1 88.25 142 SER B N 1
ATOM 5192 C CA . SER B 1 142 ? -24.172 20.922 -7.809 1 88.25 142 SER B CA 1
ATOM 5193 C C . SER B 1 142 ? -24.312 20.141 -9.109 1 88.25 142 SER B C 1
ATOM 5195 O O . SER B 1 142 ? -25.109 19.188 -9.172 1 88.25 142 SER B O 1
ATOM 5197 N N . ASN B 1 143 ? -23.578 20.484 -10.133 1 92.75 143 ASN B N 1
ATOM 5198 C CA . ASN B 1 143 ? -23.719 19.812 -11.414 1 92.75 143 ASN B CA 1
ATOM 5199 C C . ASN B 1 143 ? -22.719 18.656 -11.555 1 92.75 143 ASN B C 1
ATOM 5201 O O . ASN B 1 143 ? -22.719 17.953 -12.562 1 92.75 143 ASN B O 1
ATOM 5205 N N . LEU B 1 144 ? -21.969 18.453 -10.5 1 94.75 144 LEU B N 1
ATOM 5206 C CA . LEU B 1 144 ? -20.922 17.438 -10.547 1 94.75 144 LEU B CA 1
ATOM 5207 C C . LEU B 1 144 ? -21.5 16.047 -10.781 1 94.75 144 LEU B C 1
ATOM 5209 O O . LEU B 1 144 ? -22.453 15.648 -10.102 1 94.75 144 LEU B O 1
ATOM 5213 N N . LYS B 1 145 ? -21.047 15.375 -11.773 1 96.31 145 LYS B N 1
ATOM 5214 C CA . LYS B 1 145 ? -21.484 14.016 -12.078 1 96.31 145 LYS B CA 1
ATOM 5215 C C . LYS B 1 145 ? -20.406 13 -11.734 1 96.31 145 LYS B C 1
ATOM 5217 O O . LYS B 1 145 ? -20.719 11.898 -11.273 1 96.31 145 LYS B O 1
ATOM 5222 N N . LEU B 1 146 ? -19.172 13.375 -12.023 1 96.31 146 LEU B N 1
ATOM 5223 C CA . LEU B 1 146 ? -18.047 12.492 -11.734 1 96.31 146 LEU B CA 1
ATOM 5224 C C . LEU B 1 146 ? -17 13.203 -10.867 1 96.31 146 LEU B C 1
ATOM 5226 O O . LEU B 1 146 ? -16.578 14.312 -11.188 1 96.31 146 LEU B O 1
ATOM 5230 N N . MET B 1 147 ? -16.625 12.602 -9.789 1 96.44 147 MET B N 1
ATOM 5231 C CA . MET B 1 147 ? -15.602 13.125 -8.883 1 96.44 147 MET B CA 1
ATOM 5232 C C . MET B 1 147 ? -14.57 12.047 -8.555 1 96.44 147 MET B C 1
ATOM 5234 O O . MET B 1 147 ? -14.914 11 -8.008 1 96.44 147 MET B O 1
ATOM 5238 N N . ASP B 1 148 ? -13.328 12.25 -8.938 1 97.44 148 ASP B N 1
ATOM 5239 C CA . ASP B 1 148 ? -12.242 11.32 -8.625 1 97.44 148 ASP B CA 1
ATOM 5240 C C . ASP B 1 148 ? -11.109 12.023 -7.887 1 97.44 148 ASP B C 1
ATOM 5242 O O . ASP B 1 148 ? -10.359 12.797 -8.484 1 97.44 148 ASP B O 1
ATOM 5246 N N . LEU B 1 149 ? -11.039 11.797 -6.594 1 97.5 149 LEU B N 1
ATOM 5247 C CA . LEU B 1 149 ? -9.969 12.32 -5.754 1 97.5 149 LEU B CA 1
ATOM 5248 C C . LEU B 1 149 ? -9.094 11.195 -5.223 1 97.5 149 LEU B C 1
ATOM 5250 O O . LEU B 1 149 ? -8.453 11.336 -4.176 1 97.5 149 LEU B O 1
ATOM 5254 N N . SER B 1 150 ? -9.07 10.078 -5.934 1 97.12 150 SER B N 1
ATOM 5255 C CA . SER B 1 150 ? -8.398 8.875 -5.438 1 97.12 150 SER B CA 1
ATOM 5256 C C . SER B 1 150 ? -6.883 9.008 -5.523 1 97.12 150 SER B C 1
ATOM 5258 O O . SER B 1 150 ? -6.371 9.836 -6.277 1 97.12 150 SER B O 1
ATOM 5260 N N . ARG B 1 151 ? -6.168 8.234 -4.715 1 92.12 151 ARG B N 1
ATOM 5261 C CA . ARG B 1 151 ? -4.715 8.109 -4.742 1 92.12 151 ARG B CA 1
ATOM 5262 C C . ARG B 1 151 ? -4.043 9.445 -4.461 1 92.12 151 ARG B C 1
ATOM 5264 O O . ARG B 1 151 ? -3.23 9.922 -5.258 1 92.12 151 ARG B O 1
ATOM 5271 N N . ASN B 1 152 ? -4.426 9.992 -3.334 1 96.06 152 ASN B N 1
ATOM 5272 C CA . ASN B 1 152 ? -3.824 11.18 -2.725 1 96.06 152 ASN B CA 1
ATOM 5273 C C . ASN B 1 152 ? -3.477 10.938 -1.258 1 96.06 152 ASN B C 1
ATOM 5275 O O . ASN B 1 152 ? -3.289 9.789 -0.84 1 96.06 152 ASN B O 1
ATOM 5279 N N . MET B 1 153 ? -3.213 11.992 -0.558 1 93.44 153 MET B N 1
ATOM 5280 C CA . MET B 1 153 ? -2.938 11.891 0.873 1 93.44 153 MET B CA 1
ATOM 5281 C C . MET B 1 153 ? -3.994 12.641 1.684 1 93.44 153 MET B C 1
ATOM 5283 O O . MET B 1 153 ? -3.68 13.242 2.709 1 93.44 153 MET B O 1
ATOM 5287 N N . LEU B 1 154 ? -5.195 12.602 1.134 1 95.25 154 LEU B N 1
ATOM 5288 C CA . LEU B 1 154 ? -6.281 13.305 1.805 1 95.25 154 LEU B CA 1
ATOM 5289 C C . LEU B 1 154 ? -6.629 12.633 3.129 1 95.25 154 LEU B C 1
ATOM 5291 O O . LEU B 1 154 ? -6.484 11.414 3.271 1 95.25 154 LEU B O 1
ATOM 5295 N N . ALA B 1 155 ? -7.082 13.484 4.059 1 91.75 155 ALA B N 1
ATOM 5296 C CA . ALA B 1 155 ? -7.383 13.008 5.406 1 91.75 155 ALA B CA 1
ATOM 5297 C C . ALA B 1 155 ? -8.703 13.586 5.91 1 91.75 155 ALA B C 1
ATOM 5299 O O . ALA B 1 155 ? -9.383 14.32 5.188 1 91.75 155 ALA B O 1
ATOM 5300 N N . GLY B 1 156 ? -9.086 13.164 7.137 1 89.38 156 GLY B N 1
ATOM 5301 C CA . GLY B 1 156 ? -10.328 13.664 7.703 1 89.38 156 GLY B CA 1
ATOM 5302 C C . GLY B 1 156 ? -11.555 12.953 7.164 1 89.38 156 GLY B C 1
ATOM 5303 O O . GLY B 1 156 ? -11.438 11.969 6.43 1 89.38 156 GLY B O 1
ATOM 5304 N N . PRO B 1 157 ? -12.727 13.445 7.586 1 91.69 157 PRO B N 1
ATOM 5305 C CA . PRO B 1 157 ? -13.977 12.797 7.184 1 91.69 157 PRO B CA 1
ATOM 5306 C C . PRO B 1 157 ? -14.43 13.203 5.785 1 91.69 157 PRO B C 1
ATOM 5308 O O . PRO B 1 157 ? -13.969 14.211 5.254 1 91.69 157 PRO B O 1
ATOM 5311 N N . ILE B 1 158 ? -15.188 12.328 5.203 1 94.12 158 ILE B N 1
ATOM 5312 C CA . ILE B 1 158 ? -15.953 12.734 4.031 1 94.12 158 ILE B CA 1
ATOM 5313 C C . ILE B 1 158 ? -16.969 13.805 4.426 1 94.12 158 ILE B C 1
ATOM 5315 O O . ILE B 1 158 ? -17.688 13.641 5.414 1 94.12 158 ILE B O 1
ATOM 5319 N N . PRO B 1 159 ? -17.016 14.945 3.635 1 88.94 159 PRO B N 1
ATOM 5320 C CA . PRO B 1 159 ? -17.969 15.992 4 1 88.94 159 PRO B CA 1
ATOM 5321 C C . PRO B 1 159 ? -19.406 15.477 4.094 1 88.94 159 PRO B C 1
ATOM 5323 O O . PRO B 1 159 ? -19.875 14.789 3.191 1 88.94 159 PRO B O 1
ATOM 5326 N N . THR B 1 160 ? -20.141 15.836 5.152 1 84.5 160 THR B N 1
ATOM 5327 C CA . THR B 1 160 ? -21.484 15.359 5.402 1 84.5 160 THR B CA 1
ATOM 5328 C C . THR B 1 160 ? -22.453 15.852 4.324 1 84.5 160 THR B C 1
ATOM 5330 O O . THR B 1 160 ? -23.438 15.188 4.008 1 84.5 160 THR B O 1
ATOM 5333 N N . LYS B 1 161 ? -22.141 16.984 3.752 1 86.94 161 LYS B N 1
ATOM 53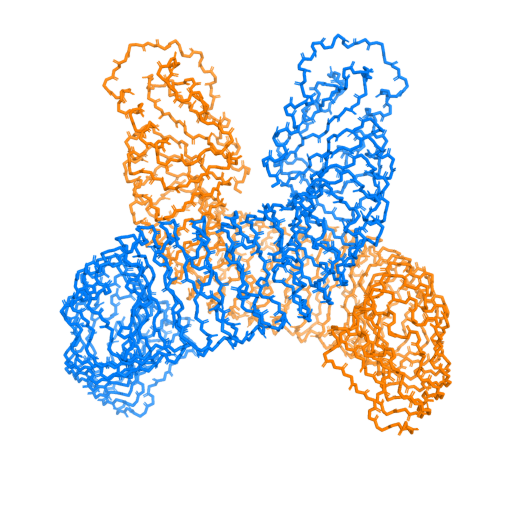34 C CA . LYS B 1 161 ? -23.016 17.594 2.768 1 86.94 161 LYS B CA 1
ATOM 5335 C C . LYS B 1 161 ? -22.781 17.031 1.375 1 86.94 161 LYS B C 1
ATOM 5337 O O . LYS B 1 161 ? -23.328 17.516 0.39 1 86.94 161 LYS B O 1
ATOM 5342 N N . ILE B 1 162 ? -22 16.016 1.298 1 88.62 162 ILE B N 1
ATOM 5343 C CA . ILE B 1 162 ? -21.672 15.398 0.017 1 88.62 162 ILE B CA 1
ATOM 5344 C C . ILE B 1 162 ? -22.938 14.93 -0.675 1 88.62 162 ILE B C 1
ATOM 5346 O O . ILE B 1 162 ? -23 14.844 -1.905 1 88.62 162 ILE B O 1
ATOM 5350 N N . GLY B 1 163 ? -24.016 14.688 0.111 1 87.88 163 GLY B N 1
ATOM 5351 C CA . GLY B 1 163 ? -25.297 14.258 -0.405 1 87.88 163 GLY B CA 1
ATOM 5352 C C . GLY B 1 163 ? -26.016 15.328 -1.208 1 87.88 163 GLY B C 1
ATOM 5353 O O . GLY B 1 163 ? -26.984 15.047 -1.899 1 87.88 163 GLY B O 1
ATOM 5354 N N . SER B 1 164 ? -25.5 16.578 -1.124 1 89.25 164 SER B N 1
ATOM 5355 C CA . SER B 1 164 ? -26.078 17.688 -1.88 1 89.25 164 SER B CA 1
ATOM 5356 C C . SER B 1 164 ? -25.703 17.609 -3.355 1 89.25 164 SER B C 1
ATOM 5358 O O . SER B 1 164 ? -26.281 18.312 -4.188 1 89.25 164 SER B O 1
ATOM 5360 N N . LEU B 1 165 ? -24.766 16.719 -3.639 1 91.94 165 LEU B N 1
ATOM 5361 C CA . LEU B 1 165 ? -24.406 16.5 -5.035 1 91.94 165 LEU B CA 1
ATOM 5362 C C . LEU B 1 165 ? -25.344 15.477 -5.676 1 91.94 165 LEU B C 1
ATOM 5364 O O . LEU B 1 165 ? -24.922 14.359 -5.992 1 91.94 165 LEU B O 1
ATOM 5368 N N . TYR B 1 166 ? -26.531 15.883 -6.066 1 90.44 166 TYR B N 1
ATOM 5369 C CA . TYR B 1 166 ? -27.641 15.016 -6.469 1 90.44 166 TYR B CA 1
ATOM 5370 C C . TYR B 1 166 ? -27.391 14.414 -7.844 1 90.44 166 TYR B C 1
ATOM 5372 O O . TYR B 1 166 ? -27.984 13.406 -8.211 1 90.44 166 TYR B O 1
ATOM 5380 N N . ASN B 1 167 ? -26.484 15.008 -8.547 1 92.69 167 ASN B N 1
ATOM 5381 C CA . ASN B 1 167 ? -26.297 14.578 -9.922 1 92.69 167 ASN B CA 1
ATOM 5382 C C . ASN B 1 167 ? -25.125 13.609 -10.047 1 92.69 167 ASN B C 1
ATOM 5384 O O . ASN B 1 167 ? -24.812 13.133 -11.141 1 92.69 167 ASN B O 1
ATOM 5388 N N . LEU B 1 168 ? -24.531 13.266 -8.898 1 94.44 168 LEU B N 1
ATOM 5389 C CA . LEU B 1 168 ? -23.359 12.414 -8.93 1 94.44 168 LEU B CA 1
ATOM 5390 C C . LEU B 1 168 ? -23.688 11.039 -9.508 1 94.44 168 LEU B C 1
ATOM 5392 O O . LEU B 1 168 ? -24.672 10.422 -9.109 1 94.44 168 LEU B O 1
ATOM 5396 N N . ILE B 1 169 ? -22.938 10.68 -10.438 1 96.56 169 ILE B N 1
ATOM 5397 C CA . ILE B 1 169 ? -23.047 9.359 -11.055 1 96.56 169 ILE B CA 1
ATOM 5398 C C . ILE B 1 169 ? -21.922 8.461 -10.562 1 96.56 169 ILE B C 1
ATOM 5400 O O . ILE B 1 169 ? -22.109 7.262 -10.344 1 96.56 169 ILE B O 1
ATOM 5404 N N . GLY B 1 170 ? -20.781 9.008 -10.391 1 96.44 170 GLY B N 1
ATOM 5405 C CA . GLY B 1 170 ? -19.609 8.273 -9.914 1 96.44 170 GLY B CA 1
ATOM 5406 C C . GLY B 1 170 ? -18.75 9.078 -8.953 1 96.44 170 GLY B C 1
ATOM 5407 O O . GLY B 1 170 ? -18.547 10.273 -9.156 1 96.44 170 GLY B O 1
ATOM 5408 N N . MET B 1 171 ? -18.234 8.445 -7.895 1 96.88 171 MET B N 1
ATOM 5409 C CA . MET B 1 171 ? -17.344 9.055 -6.902 1 96.88 171 MET B CA 1
ATOM 5410 C C . MET B 1 171 ? -16.25 8.086 -6.48 1 96.88 171 MET B C 1
ATOM 5412 O O . MET B 1 171 ? -16.531 6.945 -6.113 1 96.88 171 MET B O 1
ATOM 5416 N N . ASP B 1 172 ? -15.016 8.469 -6.633 1 98 172 ASP B N 1
ATOM 5417 C CA . ASP B 1 172 ? -13.867 7.676 -6.211 1 98 172 ASP B CA 1
ATOM 5418 C C . ASP B 1 172 ? -12.977 8.461 -5.254 1 98 172 ASP B C 1
ATOM 5420 O O . ASP B 1 172 ? -12.32 9.422 -5.656 1 98 172 ASP B O 1
ATOM 5424 N N . LEU B 1 173 ? -12.992 8.078 -3.99 1 98.06 173 LEU B N 1
ATOM 5425 C CA . LEU B 1 173 ? -12.156 8.688 -2.961 1 98.06 173 LEU B CA 1
ATOM 5426 C C . LEU B 1 173 ? -11.156 7.676 -2.414 1 98.06 173 LEU B C 1
ATOM 5428 O O . LEU B 1 173 ? -10.656 7.832 -1.297 1 98.06 173 LEU B O 1
ATOM 5432 N N . SER B 1 174 ? -10.906 6.637 -3.197 1 97.88 174 SER B N 1
ATOM 5433 C CA . SER B 1 174 ? -10.117 5.508 -2.707 1 97.88 174 SER B CA 1
ATOM 5434 C C . SER B 1 174 ? -8.648 5.879 -2.562 1 97.88 174 SER B C 1
ATOM 5436 O O . SER B 1 174 ? -8.195 6.867 -3.139 1 97.88 174 SER B O 1
ATOM 5438 N N . LYS B 1 175 ? -7.938 5.082 -1.751 1 94.38 175 LYS B N 1
ATOM 5439 C CA . LYS B 1 175 ? -6.488 5.18 -1.593 1 94.38 175 LYS B CA 1
ATOM 5440 C C . LYS B 1 175 ? -6.082 6.57 -1.116 1 94.38 175 LYS B C 1
ATOM 5442 O O . LYS B 1 175 ? -5.25 7.227 -1.745 1 94.38 175 LYS B O 1
ATOM 5447 N N . ASN B 1 176 ? -6.68 6.984 -0.031 1 97.38 176 ASN B N 1
ATOM 5448 C CA . ASN B 1 176 ? -6.359 8.164 0.764 1 97.38 176 ASN B CA 1
ATOM 5449 C C . ASN B 1 176 ? -6.172 7.812 2.238 1 97.38 176 ASN B C 1
ATOM 5451 O O . ASN B 1 176 ? -5.836 6.676 2.572 1 97.38 176 ASN B O 1
ATOM 5455 N N . ASN B 1 177 ? -6.227 8.812 3.082 1 93.88 177 ASN B N 1
ATOM 5456 C CA . ASN B 1 177 ? -6.172 8.617 4.527 1 93.88 177 ASN B CA 1
ATOM 5457 C C . ASN B 1 177 ? -7.441 9.133 5.207 1 93.88 177 ASN B C 1
ATOM 5459 O O . ASN B 1 177 ? -7.375 9.719 6.289 1 93.88 177 ASN B O 1
ATOM 5463 N N . LEU B 1 178 ? -8.516 8.914 4.551 1 95.38 178 LEU B N 1
ATOM 5464 C CA . LEU B 1 178 ? -9.766 9.438 5.086 1 95.38 178 LEU B CA 1
ATOM 5465 C C . LEU B 1 178 ? -10.18 8.688 6.344 1 95.38 178 LEU B C 1
ATOM 5467 O O . LEU B 1 178 ? -9.922 7.484 6.465 1 95.38 178 LEU B O 1
ATOM 5471 N N . THR B 1 179 ? -10.852 9.477 7.254 1 89.75 179 THR B N 1
ATOM 5472 C CA . THR B 1 179 ? -11.359 8.922 8.508 1 89.75 179 THR B CA 1
ATOM 5473 C C . THR B 1 179 ? -12.828 9.297 8.703 1 89.75 179 THR B C 1
ATOM 5475 O O . THR B 1 179 ? -13.461 9.836 7.801 1 89.75 179 THR B O 1
ATOM 5478 N N . GLY B 1 180 ? -13.344 8.969 9.859 1 90.12 180 GLY B N 1
ATOM 5479 C CA . GLY B 1 180 ? -14.75 9.227 10.102 1 90.12 180 GLY B CA 1
ATOM 5480 C C . GLY B 1 180 ? -15.664 8.148 9.531 1 90.12 180 GLY B C 1
ATOM 5481 O O . GLY B 1 180 ? -15.234 7.012 9.328 1 90.12 180 GLY B O 1
ATOM 5482 N N . VAL B 1 181 ? -16.953 8.547 9.359 1 91.75 181 VAL B N 1
ATOM 5483 C CA . VAL B 1 181 ? -17.969 7.59 8.906 1 91.75 181 VAL B CA 1
ATOM 5484 C C . VAL B 1 181 ? -18.312 7.859 7.445 1 91.75 181 VAL B C 1
ATOM 5486 O O . VAL B 1 181 ? -17.984 8.914 6.902 1 91.75 181 VAL B O 1
ATOM 5489 N N . ILE B 1 182 ? -18.859 6.871 6.859 1 94.38 182 ILE B N 1
ATOM 5490 C CA . ILE B 1 182 ? -19.469 7.098 5.555 1 94.38 182 ILE B CA 1
ATOM 5491 C C . ILE B 1 182 ? -20.781 7.867 5.723 1 94.38 182 ILE B C 1
ATOM 5493 O O . ILE B 1 182 ? -21.734 7.359 6.324 1 94.38 182 ILE B O 1
ATOM 5497 N N . PRO B 1 183 ? -20.844 9.094 5.172 1 90.88 183 PRO B N 1
ATOM 5498 C CA . PRO B 1 183 ? -22.078 9.867 5.363 1 90.88 183 PRO B CA 1
ATOM 5499 C C . PRO B 1 183 ? -23.297 9.227 4.707 1 90.88 183 PRO B C 1
ATOM 5501 O O . PRO B 1 183 ? -23.266 8.945 3.508 1 90.88 183 PRO B O 1
ATOM 5504 N N . PRO B 1 184 ? -24.391 9.031 5.492 1 89.62 184 PRO B N 1
ATOM 5505 C CA . PRO B 1 184 ? -25.609 8.469 4.895 1 89.62 184 PRO B CA 1
ATOM 5506 C C . PRO B 1 184 ? -26.172 9.344 3.783 1 89.62 184 PRO B C 1
ATOM 5508 O O . PRO B 1 184 ? -26.891 8.852 2.902 1 89.62 184 PRO B O 1
ATOM 5511 N N . SER B 1 185 ? -25.781 10.633 3.83 1 91.31 185 SER B N 1
ATOM 5512 C CA . SER B 1 185 ? -26.312 11.578 2.852 1 91.31 185 SER B CA 1
ATOM 5513 C C . SER B 1 185 ? -25.875 11.211 1.437 1 91.31 185 SER B C 1
ATOM 5515 O O . SER B 1 185 ? -26.469 11.68 0.461 1 91.31 185 SER B O 1
ATOM 5517 N N . ILE B 1 186 ? -24.828 10.383 1.28 1 92.62 186 ILE B N 1
ATOM 5518 C CA . ILE B 1 186 ? -24.422 9.898 -0.033 1 92.62 186 ILE B CA 1
ATOM 5519 C C . ILE B 1 186 ? -25.594 9.188 -0.709 1 92.62 186 ILE B C 1
ATOM 5521 O O . ILE B 1 186 ? -25.719 9.227 -1.935 1 92.62 186 ILE B O 1
ATOM 5525 N N . GLY B 1 187 ? -26.516 8.617 0.09 1 91.62 187 GLY B N 1
ATOM 5526 C CA . GLY B 1 187 ? -27.672 7.898 -0.4 1 91.62 187 GLY B CA 1
ATOM 5527 C C . GLY B 1 187 ? -28.672 8.789 -1.128 1 91.62 187 GLY B C 1
ATOM 5528 O O . GLY B 1 187 ? -29.547 8.305 -1.839 1 91.62 187 GLY B O 1
ATOM 5529 N N . ASN B 1 188 ? -28.5 10.109 -0.994 1 89.94 188 ASN B N 1
ATOM 5530 C CA . ASN B 1 188 ? -29.359 11.062 -1.682 1 89.94 188 ASN B CA 1
ATOM 5531 C C . ASN B 1 188 ? -29.078 11.094 -3.182 1 89.94 188 ASN B C 1
ATOM 5533 O O . ASN B 1 188 ? -29.891 11.594 -3.959 1 89.94 188 ASN B O 1
ATOM 5537 N N . GLY B 1 189 ? -27.891 10.656 -3.484 1 90.12 189 GLY B N 1
ATOM 5538 C CA . GLY B 1 189 ? -27.562 10.594 -4.898 1 90.12 189 GLY B CA 1
ATOM 5539 C C . GLY B 1 189 ? -28.172 9.398 -5.602 1 90.12 189 GLY B C 1
ATOM 5540 O O . GLY B 1 189 ? -27.469 8.438 -5.93 1 90.12 189 GLY B O 1
ATOM 5541 N N . THR B 1 190 ? -29.391 9.461 -6.02 1 90.06 190 THR B N 1
ATOM 5542 C CA . THR B 1 190 ? -30.156 8.32 -6.484 1 90.06 190 THR B CA 1
ATOM 5543 C C . THR B 1 190 ? -29.641 7.832 -7.836 1 90.06 190 THR B C 1
ATOM 5545 O O . THR B 1 190 ? -29.953 6.719 -8.266 1 90.06 190 THR B O 1
ATOM 5548 N N . HIS B 1 191 ? -28.766 8.625 -8.422 1 92.12 191 HIS B N 1
ATOM 5549 C CA . HIS B 1 191 ? -28.234 8.242 -9.727 1 92.12 191 HIS B CA 1
ATOM 5550 C C . HIS B 1 191 ? -26.844 7.652 -9.609 1 92.12 191 HIS B C 1
ATOM 5552 O O . HIS B 1 191 ? -26.219 7.316 -10.617 1 92.12 191 HIS B O 1
ATOM 5558 N N . LEU B 1 192 ? -26.406 7.535 -8.383 1 95.25 192 LEU B N 1
ATOM 5559 C CA . LEU B 1 192 ? -25.047 7.055 -8.148 1 95.25 192 LEU B CA 1
ATOM 5560 C C . LEU B 1 192 ? -24.875 5.637 -8.688 1 95.25 192 LEU B C 1
ATOM 5562 O O . LEU B 1 192 ? -25.641 4.738 -8.344 1 95.25 192 LEU B O 1
ATOM 5566 N N . GLN B 1 193 ? -23.969 5.449 -9.562 1 97.06 193 GLN B N 1
ATOM 5567 C CA . GLN B 1 193 ? -23.688 4.152 -10.172 1 97.06 193 GLN B CA 1
ATOM 5568 C C . GLN B 1 193 ? -22.422 3.527 -9.594 1 97.06 193 GLN B C 1
ATOM 5570 O O . GLN B 1 193 ? -22.312 2.303 -9.5 1 97.06 193 GLN B O 1
ATOM 5575 N N . THR B 1 194 ? -21.453 4.328 -9.312 1 97.06 194 THR B N 1
ATOM 5576 C CA . THR B 1 194 ? -20.188 3.82 -8.781 1 97.06 194 THR B CA 1
ATOM 5577 C C . THR B 1 194 ? -19.766 4.602 -7.543 1 97.06 194 THR B C 1
ATOM 5579 O O . THR B 1 194 ? -19.719 5.836 -7.566 1 97.06 194 THR B O 1
ATOM 5582 N N . LEU B 1 195 ? -19.5 3.953 -6.465 1 97.25 195 LEU B N 1
ATOM 5583 C CA . LEU B 1 195 ? -18.984 4.5 -5.215 1 97.25 195 LEU B CA 1
ATOM 5584 C C . LEU B 1 195 ? -17.766 3.723 -4.75 1 97.25 195 LEU B C 1
ATOM 5586 O O . LEU B 1 195 ? -17.875 2.562 -4.348 1 97.25 195 LEU B O 1
ATOM 5590 N N . VAL B 1 196 ? -16.609 4.305 -4.824 1 98.12 196 VAL B N 1
ATOM 5591 C CA . VAL B 1 196 ? -15.352 3.645 -4.48 1 98.12 196 VAL B CA 1
ATOM 5592 C C . VAL B 1 196 ? -14.672 4.391 -3.334 1 98.12 196 VAL B C 1
ATOM 5594 O O . VAL B 1 196 ? -14.203 5.52 -3.512 1 98.12 196 VAL B O 1
ATOM 5597 N N . LEU B 1 197 ? -14.609 3.752 -2.174 1 98.19 197 LEU B N 1
ATOM 5598 C CA . LEU B 1 197 ? -14.055 4.367 -0.972 1 98.19 197 LEU B CA 1
ATOM 5599 C C . LEU B 1 197 ? -12.969 3.486 -0.365 1 98.19 197 LEU B C 1
ATOM 5601 O O . LEU B 1 197 ? -12.617 3.645 0.807 1 98.19 197 LEU B O 1
ATOM 5605 N N . GLN B 1 198 ? -12.523 2.543 -1.155 1 97.88 198 GLN B N 1
ATOM 5606 C CA . GLN B 1 198 ? -11.641 1.524 -0.603 1 97.88 198 GLN B CA 1
ATOM 5607 C C . GLN B 1 198 ? -10.289 2.125 -0.203 1 97.88 198 GLN B C 1
ATOM 5609 O O . GLN B 1 198 ? -9.922 3.199 -0.679 1 97.88 198 GLN B O 1
ATOM 5614 N N . GLU B 1 199 ? -9.562 1.445 0.758 1 95.62 199 GLU B N 1
ATOM 5615 C CA . GLU B 1 199 ? -8.203 1.779 1.174 1 95.62 199 GLU B CA 1
ATOM 5616 C C . GLU B 1 199 ? -8.148 3.17 1.8 1 95.62 199 GLU B C 1
ATOM 5618 O O . GLU B 1 199 ? -7.383 4.027 1.35 1 95.62 199 GLU B O 1
ATOM 5623 N N . ASN B 1 200 ? -8.898 3.369 2.807 1 97.44 200 ASN B N 1
ATOM 5624 C CA . ASN B 1 200 ? -8.906 4.512 3.711 1 97.44 200 ASN B CA 1
ATOM 5625 C C . ASN B 1 200 ? -8.914 4.074 5.172 1 97.44 200 ASN B C 1
ATOM 5627 O O . ASN B 1 200 ? -8.453 2.979 5.496 1 97.44 200 ASN B O 1
ATOM 5631 N N . GLY B 1 201 ? -9.266 4.988 6.078 1 95 201 GLY B N 1
ATOM 5632 C CA . GLY B 1 201 ? -9.422 4.668 7.488 1 95 201 GLY B CA 1
ATOM 5633 C C . GLY B 1 201 ? -10.828 4.902 8 1 95 201 GLY B C 1
ATOM 5634 O O . GLY B 1 201 ? -11.016 5.293 9.156 1 95 201 GLY B O 1
ATOM 5635 N N . LEU B 1 202 ? -11.773 4.652 7.129 1 95.31 202 LEU B N 1
ATOM 5636 C CA . LEU B 1 202 ? -13.164 4.914 7.48 1 95.31 202 LEU B CA 1
ATOM 5637 C C . LEU B 1 202 ? -13.672 3.9 8.5 1 95.31 202 LEU B C 1
ATOM 5639 O O . LEU B 1 202 ? -13.312 2.723 8.445 1 95.31 202 LEU B O 1
ATOM 5643 N N . GLY B 1 203 ? -14.516 4.445 9.406 1 92.06 203 GLY B N 1
ATOM 5644 C CA . GLY B 1 203 ? -15.133 3.602 10.414 1 92.06 203 GLY B CA 1
ATOM 5645 C C . GLY B 1 203 ? -16.641 3.711 10.438 1 92.06 203 GLY B C 1
ATOM 5646 O O . GLY B 1 203 ? -17.25 4.328 9.555 1 92.06 203 GLY B O 1
ATOM 5647 N N . GLY B 1 204 ? -17.219 3.057 11.43 1 90.25 204 GLY B N 1
ATOM 5648 C CA . GLY B 1 204 ? -18.672 3.041 11.523 1 90.25 204 GLY B CA 1
ATOM 5649 C C . GLY B 1 204 ? -19.312 1.962 10.664 1 90.25 204 GLY B C 1
ATOM 5650 O O . GLY B 1 204 ? -18.656 0.985 10.297 1 90.25 204 GLY B O 1
ATOM 5651 N N . SER B 1 205 ? -20.609 2.16 10.422 1 90.81 205 SER B N 1
ATOM 5652 C CA . SER B 1 205 ? -21.375 1.151 9.688 1 90.81 205 SER B CA 1
ATOM 5653 C C . SER B 1 205 ? -21.609 1.579 8.242 1 90.81 205 SER B C 1
ATOM 5655 O O . SER B 1 205 ? -21.406 2.746 7.898 1 90.81 205 SER B O 1
ATOM 5657 N N . ILE B 1 206 ? -21.891 0.61 7.441 1 94.56 206 ILE B N 1
ATOM 5658 C CA . ILE B 1 206 ? -22.391 0.916 6.105 1 94.56 206 ILE B CA 1
ATOM 5659 C C . ILE B 1 206 ? -23.812 1.447 6.188 1 94.56 206 ILE B C 1
ATOM 5661 O O . ILE B 1 206 ? -24.688 0.809 6.785 1 94.56 206 ILE B O 1
ATOM 5665 N N . PRO B 1 207 ? -24.094 2.625 5.605 1 91.75 207 PRO B N 1
ATOM 5666 C CA . PRO B 1 207 ? -25.438 3.199 5.703 1 91.75 207 PRO B CA 1
ATOM 5667 C C . PRO B 1 207 ? -26.484 2.344 5.02 1 91.75 207 PRO B C 1
ATOM 5669 O O . PRO B 1 207 ? -26.281 1.876 3.896 1 91.75 207 PRO B O 1
ATOM 5672 N N . ASP B 1 208 ? -27.688 2.195 5.641 1 90.12 208 ASP B N 1
ATOM 5673 C CA . ASP B 1 208 ? -28.797 1.405 5.113 1 90.12 208 ASP B CA 1
ATOM 5674 C C . ASP B 1 208 ? -29.344 2.018 3.824 1 90.12 208 ASP B C 1
ATOM 5676 O O . ASP B 1 208 ? -29.844 1.304 2.955 1 90.12 208 ASP B O 1
ATOM 5680 N N . MET B 1 209 ? -29.188 3.264 3.73 1 90.38 209 MET B N 1
ATOM 5681 C CA . MET B 1 209 ? -29.734 4.016 2.604 1 90.38 209 MET B CA 1
ATOM 5682 C C . MET B 1 209 ? -29.109 3.568 1.293 1 90.38 209 MET B C 1
ATOM 5684 O O . MET B 1 209 ? -29.656 3.812 0.216 1 90.38 209 MET B O 1
ATOM 5688 N N . PHE B 1 210 ? -27.953 2.932 1.354 1 92.62 210 PHE B N 1
ATOM 5689 C CA . PHE B 1 210 ? -27.266 2.52 0.138 1 92.62 210 PHE B CA 1
ATOM 5690 C C . PHE B 1 210 ? -28.047 1.42 -0.578 1 92.62 210 PHE B C 1
ATOM 5692 O O . PHE B 1 210 ? -27.859 1.209 -1.779 1 92.62 210 PHE B O 1
ATOM 5699 N N . GLY B 1 211 ? -28.938 0.737 0.127 1 91.5 211 GLY B N 1
ATOM 5700 C CA . GLY B 1 211 ? -29.781 -0.273 -0.473 1 91.5 211 GLY B CA 1
ATOM 5701 C C . GLY B 1 211 ? -30.812 0.304 -1.437 1 91.5 211 GLY B C 1
ATOM 5702 O O . GLY B 1 211 ? -31.422 -0.431 -2.217 1 91.5 211 GLY B O 1
ATOM 5703 N N . LYS B 1 212 ? -30.953 1.608 -1.405 1 90.62 212 LYS B N 1
ATOM 5704 C CA . LYS B 1 212 ? -31.953 2.262 -2.246 1 90.62 212 LYS B CA 1
ATOM 5705 C C . LYS B 1 212 ? -31.328 2.77 -3.545 1 90.62 212 LYS B C 1
ATOM 5707 O O . LYS B 1 212 ? -32.031 3.273 -4.422 1 90.62 212 LYS B O 1
ATOM 5712 N N . LEU B 1 213 ? -30.062 2.621 -3.621 1 94.56 213 LEU B N 1
ATOM 5713 C CA . LEU B 1 213 ? -29.375 3.104 -4.812 1 94.56 213 LEU B CA 1
ATOM 5714 C C . LEU B 1 213 ? -29.484 2.094 -5.949 1 94.56 213 LEU B C 1
ATOM 5716 O O . LEU B 1 213 ? -28.5 1.412 -6.27 1 94.56 213 LEU B O 1
ATOM 5720 N N . SER B 1 214 ? -30.594 2.096 -6.656 1 93.44 214 SER B N 1
ATOM 5721 C CA . SER B 1 214 ? -30.969 1.056 -7.609 1 93.44 214 SER B CA 1
ATOM 5722 C C . SER B 1 214 ? -30.062 1.079 -8.836 1 93.44 214 SER B C 1
ATOM 5724 O O . SER B 1 214 ? -29.953 0.083 -9.555 1 93.44 214 SER B O 1
ATOM 5726 N N . ASP B 1 215 ? -29.391 2.252 -9.031 1 94.94 215 ASP B N 1
ATOM 5727 C CA . ASP B 1 215 ? -28.562 2.377 -10.227 1 94.94 215 ASP B CA 1
ATOM 5728 C C . ASP B 1 215 ? -27.125 1.913 -9.945 1 94.94 215 ASP B C 1
ATOM 5730 O O . ASP B 1 215 ? -26.297 1.871 -10.852 1 94.94 215 ASP B O 1
ATOM 5734 N N . MET B 1 216 ? -26.859 1.493 -8.727 1 96.19 216 MET B N 1
ATOM 5735 C CA . MET B 1 216 ? -25.5 1.182 -8.305 1 96.19 216 MET B CA 1
ATOM 5736 C C . MET B 1 216 ? -24.969 -0.031 -9.055 1 96.19 216 MET B C 1
ATOM 5738 O O . MET B 1 216 ? -25.578 -1.099 -9.039 1 96.19 216 MET B O 1
ATOM 5742 N N . ILE B 1 217 ? -23.891 0.174 -9.711 1 96.94 217 ILE B N 1
ATOM 5743 C CA . ILE B 1 217 ? -23.234 -0.873 -10.477 1 96.94 217 ILE B CA 1
ATOM 5744 C C . ILE B 1 217 ? -21.984 -1.348 -9.727 1 96.94 217 ILE B C 1
ATOM 5746 O O . ILE B 1 217 ? -21.672 -2.541 -9.727 1 96.94 217 ILE B O 1
ATOM 5750 N N . GLY B 1 218 ? -21.25 -0.44 -9.172 1 97.38 218 GLY B N 1
ATOM 5751 C CA . GLY B 1 218 ? -20.047 -0.749 -8.422 1 97.38 218 GLY B CA 1
ATOM 5752 C C . GLY B 1 218 ? -20.031 -0.114 -7.039 1 97.38 218 GLY B C 1
ATOM 5753 O O . GLY B 1 218 ? -20.172 1.104 -6.91 1 97.38 218 GLY B O 1
ATOM 5754 N N . PHE B 1 219 ? -19.969 -0.895 -6.027 1 97.31 219 PHE B N 1
ATOM 5755 C CA . PHE B 1 219 ? -19.875 -0.466 -4.637 1 97.31 219 PHE B CA 1
ATOM 5756 C C . PHE B 1 219 ? -18.656 -1.088 -3.961 1 97.31 219 PHE B C 1
ATOM 5758 O O . PHE B 1 219 ? -18.609 -2.301 -3.742 1 97.31 219 PHE B O 1
ATOM 5765 N N . SER B 1 220 ? -17.547 -0.278 -3.605 1 98.19 220 SER B N 1
ATOM 5766 C CA . SER B 1 220 ? -16.312 -0.792 -3.043 1 98.19 220 SER B CA 1
ATOM 5767 C C . SER B 1 220 ? -15.859 0.035 -1.842 1 98.19 220 SER B C 1
ATOM 5769 O O . SER B 1 220 ? -15.57 1.226 -1.975 1 98.19 220 SER B O 1
ATOM 5771 N N . VAL B 1 221 ? -15.789 -0.599 -0.679 1 98.19 221 VAL B N 1
ATOM 5772 C CA . VAL B 1 221 ? -15.367 0.077 0.544 1 98.19 221 VAL B CA 1
ATOM 5773 C C . VAL B 1 221 ? -14.336 -0.779 1.279 1 98.19 221 VAL B C 1
ATOM 5775 O O . VAL B 1 221 ? -14.234 -0.715 2.506 1 98.19 221 VAL B O 1
ATOM 5778 N N . GLY B 1 222 ? -13.633 -1.619 0.481 1 98.31 222 GLY B N 1
ATOM 5779 C CA . GLY B 1 222 ? -12.68 -2.539 1.078 1 98.31 222 GLY B CA 1
ATOM 5780 C C . GLY B 1 222 ? -11.5 -1.839 1.72 1 98.31 222 GLY B C 1
ATOM 5781 O O . GLY B 1 222 ? -11.164 -0.708 1.355 1 98.31 222 GLY B O 1
ATOM 5782 N N . ALA B 1 223 ? -10.859 -2.484 2.705 1 97.19 223 ALA B N 1
ATOM 5783 C CA . ALA B 1 223 ? -9.648 -2.012 3.361 1 97.19 223 ALA B CA 1
ATOM 5784 C C . ALA B 1 223 ? -9.898 -0.71 4.117 1 97.19 223 ALA B C 1
ATOM 5786 O O . ALA B 1 223 ? -9.211 0.287 3.896 1 97.19 223 ALA B O 1
ATOM 5787 N N . ASN B 1 224 ? -10.859 -0.745 4.941 1 97.62 224 ASN B N 1
ATOM 5788 C CA . ASN B 1 224 ? -11.203 0.271 5.934 1 97.62 224 ASN B CA 1
ATOM 5789 C C . ASN B 1 224 ? -11.359 -0.333 7.324 1 97.62 224 ASN B C 1
ATOM 5791 O O . ASN B 1 224 ? -10.711 -1.331 7.648 1 97.62 224 ASN B O 1
ATOM 5795 N N . SER B 1 225 ? -12.07 0.326 8.211 1 95.31 225 SER B N 1
ATOM 5796 C CA . SER B 1 225 ? -12.344 -0.187 9.547 1 95.31 225 SER B CA 1
ATOM 5797 C C . SER B 1 225 ? -13.844 -0.222 9.828 1 95.31 225 SER B C 1
ATOM 5799 O O . SER B 1 225 ? -14.281 0.075 10.938 1 95.31 225 SER B O 1
ATOM 5801 N N . LEU B 1 226 ? -14.523 -0.542 8.797 1 95.56 226 LEU B N 1
ATOM 5802 C CA . LEU B 1 226 ? -15.977 -0.565 8.938 1 95.56 226 LEU B CA 1
ATOM 5803 C C . LEU B 1 226 ? -16.422 -1.743 9.797 1 95.56 226 LEU B C 1
ATOM 5805 O O . LEU B 1 226 ? -15.789 -2.803 9.781 1 95.56 226 LEU B O 1
ATOM 5809 N N . SER B 1 227 ? -17.5 -1.481 10.547 1 92.25 227 SER B N 1
ATOM 5810 C CA . SER B 1 227 ? -18.031 -2.502 11.445 1 92.25 227 SER B CA 1
ATOM 5811 C C . SER B 1 227 ? -19.547 -2.609 11.328 1 92.25 227 SER B C 1
ATOM 5813 O O . SER B 1 227 ? -20.172 -1.902 10.531 1 92.25 227 SER B O 1
ATOM 5815 N N . GLY B 1 228 ? -20.125 -3.512 12.125 1 90.06 228 GLY B N 1
ATOM 5816 C CA . GLY B 1 228 ? -21.562 -3.76 12.016 1 90.06 228 GLY B CA 1
ATOM 5817 C C . GLY B 1 228 ? -21.922 -4.746 10.922 1 90.06 228 GLY B C 1
ATOM 5818 O O . GLY B 1 228 ? -21.047 -5.484 10.438 1 90.06 228 GLY B O 1
ATOM 5819 N N . ARG B 1 229 ? -23.203 -4.766 10.586 1 92.12 229 ARG B N 1
ATOM 5820 C CA . ARG B 1 229 ? -23.688 -5.703 9.578 1 92.12 229 ARG B CA 1
ATOM 5821 C C . ARG B 1 229 ? -23.734 -5.055 8.203 1 92.12 229 ARG B C 1
ATOM 5823 O O . ARG B 1 229 ? -23.828 -3.83 8.086 1 92.12 229 ARG B O 1
ATOM 5830 N N . ILE B 1 230 ? -23.562 -5.863 7.191 1 95.31 230 ILE B N 1
ATOM 5831 C CA . ILE B 1 230 ? -23.875 -5.395 5.848 1 95.31 230 ILE B CA 1
ATOM 5832 C C . ILE B 1 230 ? -25.391 -5.238 5.695 1 95.31 230 ILE B C 1
ATOM 5834 O O . ILE B 1 230 ? -26.141 -6.18 5.945 1 95.31 230 ILE B O 1
ATOM 5838 N N . PRO B 1 231 ? -25.859 -4.031 5.344 1 93.31 231 PRO B N 1
ATOM 5839 C CA . PRO B 1 231 ? -27.297 -3.885 5.164 1 93.31 231 PRO B CA 1
ATOM 5840 C C . PRO B 1 231 ? -27.875 -4.863 4.137 1 93.31 231 PRO B C 1
ATOM 5842 O O . PRO B 1 231 ? -27.391 -4.922 3.002 1 93.31 231 PRO B O 1
ATOM 5845 N N . PRO B 1 232 ? -28.906 -5.602 4.52 1 92.56 232 PRO B N 1
ATOM 5846 C CA . PRO B 1 232 ? -29.469 -6.602 3.607 1 92.56 232 PRO B CA 1
ATOM 5847 C C . PRO B 1 232 ? -29.922 -6.004 2.279 1 92.56 232 PRO B C 1
ATOM 5849 O O . PRO B 1 232 ? -29.875 -6.676 1.247 1 92.56 232 PRO B O 1
ATOM 5852 N N . SER B 1 233 ? -30.312 -4.758 2.363 1 92.81 233 SER B N 1
ATOM 5853 C CA . SER B 1 233 ? -30.828 -4.094 1.166 1 92.81 233 SER B CA 1
ATOM 5854 C C . SER B 1 233 ? -29.734 -3.951 0.108 1 92.81 233 SER B C 1
ATOM 5856 O O . SER B 1 233 ? -30.031 -3.816 -1.081 1 92.81 233 SER B O 1
ATOM 5858 N N . VAL B 1 234 ? -28.469 -3.969 0.521 1 94.94 234 VAL B N 1
ATOM 5859 C CA . VAL B 1 234 ? -27.359 -3.893 -0.415 1 94.94 234 VAL B CA 1
ATOM 5860 C C . VAL B 1 234 ? -27.359 -5.121 -1.325 1 94.94 234 VAL B C 1
ATOM 5862 O O . VAL B 1 234 ? -27.031 -5.023 -2.508 1 94.94 234 VAL B O 1
ATOM 5865 N N . PHE B 1 235 ? -27.844 -6.266 -0.836 1 95.69 235 PHE B N 1
ATOM 5866 C CA . PHE B 1 235 ? -27.859 -7.52 -1.577 1 95.69 235 PHE B CA 1
ATOM 5867 C C . PHE B 1 235 ? -29.078 -7.582 -2.5 1 95.69 235 PHE B C 1
ATOM 5869 O O . PHE B 1 235 ? -29.25 -8.547 -3.24 1 95.69 235 PHE B O 1
ATOM 5876 N N . ASN B 1 236 ? -29.906 -6.48 -2.512 1 93.88 236 ASN B N 1
ATOM 5877 C CA . ASN B 1 236 ? -31.078 -6.426 -3.375 1 93.88 236 ASN B CA 1
ATOM 5878 C C . ASN B 1 236 ? -30.859 -5.508 -4.57 1 93.88 236 ASN B C 1
ATOM 5880 O O . ASN B 1 236 ? -31.766 -5.289 -5.371 1 93.88 236 ASN B O 1
ATOM 5884 N N . LEU B 1 237 ? -29.672 -5.004 -4.605 1 95.75 237 LEU B N 1
ATOM 5885 C CA . LEU B 1 237 ? -29.344 -4.145 -5.738 1 95.75 237 LEU B CA 1
ATOM 5886 C C . LEU B 1 237 ? -29.109 -4.973 -6.996 1 95.75 237 LEU B C 1
ATOM 5888 O O . LEU B 1 237 ? -28 -5.449 -7.23 1 95.75 237 LEU B O 1
ATOM 5892 N N . THR B 1 238 ? -30.062 -5.047 -7.879 1 94.56 238 THR B N 1
ATOM 5893 C CA . THR B 1 238 ? -30.078 -5.992 -8.992 1 94.56 238 THR B CA 1
ATOM 5894 C C . THR B 1 238 ? -29.062 -5.59 -10.055 1 94.56 238 THR B C 1
ATOM 5896 O O . THR B 1 238 ? -28.641 -6.422 -10.859 1 94.56 238 THR B O 1
ATOM 5899 N N . SER B 1 239 ? -28.656 -4.27 -10.039 1 95.12 239 SER B N 1
ATOM 5900 C CA . SER B 1 239 ? -27.75 -3.783 -11.062 1 95.12 239 SER B CA 1
ATOM 5901 C C . SER B 1 239 ? -26.297 -3.963 -10.633 1 95.12 239 SER B C 1
ATOM 5903 O O . SER B 1 239 ? -25.375 -3.729 -11.422 1 95.12 239 SER B O 1
ATOM 5905 N N . LEU B 1 240 ? -26.078 -4.426 -9.422 1 96.62 240 LEU B N 1
ATOM 5906 C CA . LEU B 1 240 ? -24.75 -4.461 -8.836 1 96.62 240 LEU B CA 1
ATOM 5907 C C . LEU B 1 240 ? -23.859 -5.461 -9.562 1 96.62 240 LEU B C 1
ATOM 5909 O O . LEU B 1 240 ? -24.219 -6.629 -9.711 1 96.62 240 LEU B O 1
ATOM 5913 N N . GLN B 1 241 ? -22.766 -5.035 -10.039 1 96.88 241 GLN B N 1
ATOM 5914 C CA . GLN B 1 241 ? -21.797 -5.883 -10.734 1 96.88 241 GLN B CA 1
ATOM 5915 C C . GLN B 1 241 ? -20.547 -6.113 -9.883 1 96.88 241 GLN B C 1
ATOM 5917 O O . GLN B 1 241 ? -19.906 -7.16 -9.984 1 96.88 241 GLN B O 1
ATOM 5922 N N . THR B 1 242 ? -20.172 -5.152 -9.133 1 97.5 242 THR B N 1
ATOM 5923 C CA . THR B 1 242 ? -19.016 -5.258 -8.273 1 97.5 242 THR B CA 1
ATOM 5924 C C . THR B 1 242 ? -19.359 -4.902 -6.832 1 97.5 242 THR B C 1
ATOM 5926 O O . THR B 1 242 ? -19.891 -3.82 -6.566 1 97.5 242 THR B O 1
ATOM 5929 N N . LEU B 1 243 ? -19.125 -5.773 -5.938 1 98 243 LEU B N 1
ATOM 5930 C CA . LEU B 1 243 ? -19.25 -5.555 -4.5 1 98 243 LEU B CA 1
ATOM 5931 C C . LEU B 1 243 ? -17.938 -5.859 -3.787 1 98 243 LEU B C 1
ATOM 5933 O O . LEU B 1 243 ? -17.531 -7.023 -3.688 1 98 243 LEU B O 1
ATOM 5937 N N . GLY B 1 244 ? -17.219 -4.848 -3.352 1 98.5 244 GLY B N 1
ATOM 5938 C CA . GLY B 1 244 ? -15.938 -4.992 -2.664 1 98.5 244 GLY B CA 1
ATOM 5939 C C . GLY B 1 244 ? -15.969 -4.48 -1.236 1 98.5 244 GLY B C 1
ATOM 5940 O O . GLY B 1 244 ? -15.812 -3.283 -0.996 1 98.5 244 GLY B O 1
ATOM 5941 N N . LEU B 1 245 ? -16.125 -5.383 -0.279 1 98.44 245 LEU B N 1
ATOM 5942 C CA . LEU B 1 245 ? -16.219 -5.023 1.132 1 98.44 245 LEU B CA 1
ATOM 5943 C C . LEU B 1 245 ? -15.094 -5.672 1.931 1 98.44 245 LEU B C 1
ATOM 5945 O O . LEU B 1 245 ? -15.203 -5.836 3.146 1 98.44 245 LEU B O 1
ATOM 5949 N N . TYR B 1 246 ? -14.07 -6.047 1.271 1 98 246 TYR B N 1
ATOM 5950 C CA . TYR B 1 246 ? -13 -6.832 1.87 1 98 246 TYR B CA 1
ATOM 5951 C C . TYR B 1 246 ? -12.266 -6.031 2.939 1 98 246 TYR B C 1
ATOM 5953 O O . TYR B 1 246 ? -12.297 -4.797 2.93 1 98 246 TYR B O 1
ATOM 5961 N N . ALA B 1 247 ? -11.633 -6.711 3.9 1 97.69 247 ALA B N 1
ATOM 5962 C CA . ALA B 1 247 ? -10.688 -6.156 4.867 1 97.69 247 ALA B CA 1
ATOM 5963 C C . ALA B 1 247 ? -11.344 -5.059 5.703 1 97.69 247 ALA B C 1
ATOM 5965 O O . ALA B 1 247 ? -10.867 -3.918 5.719 1 97.69 247 ALA B O 1
ATOM 5966 N N . ASN B 1 248 ? -12.383 -5.34 6.352 1 97.75 248 ASN B N 1
ATOM 5967 C CA . ASN B 1 248 ? -13.086 -4.555 7.367 1 97.75 248 ASN B CA 1
ATOM 5968 C C . ASN B 1 248 ? -13.359 -5.375 8.625 1 97.75 248 ASN B C 1
ATOM 5970 O O . ASN B 1 248 ? -12.633 -6.332 8.914 1 97.75 248 ASN B O 1
ATOM 5974 N N . LYS B 1 249 ? -14.289 -4.961 9.453 1 95.88 249 LYS B N 1
ATOM 5975 C CA . LYS B 1 249 ? -14.727 -5.695 10.633 1 95.88 249 LYS B CA 1
ATOM 5976 C C . LYS B 1 249 ? -16.219 -6.012 10.562 1 95.88 249 LYS B C 1
ATOM 5978 O O . LYS B 1 249 ? -16.922 -5.957 11.578 1 95.88 249 LYS B O 1
ATOM 5983 N N . LEU B 1 250 ? -16.609 -6.254 9.375 1 96.44 250 LEU B N 1
ATOM 5984 C CA . LEU B 1 250 ? -18.031 -6.48 9.148 1 96.44 250 LEU B CA 1
ATOM 5985 C C . LEU B 1 250 ? -18.469 -7.836 9.695 1 96.44 250 LEU B C 1
ATOM 5987 O O . LEU B 1 250 ? -17.703 -8.797 9.664 1 96.44 250 LEU B O 1
ATOM 5991 N N . GLN B 1 251 ? -19.734 -7.836 10.188 1 94.75 251 GLN B N 1
ATOM 5992 C CA . GLN B 1 251 ? -20.281 -9.031 10.836 1 94.75 251 GLN B CA 1
ATOM 5993 C C . GLN B 1 251 ? -21.609 -9.438 10.211 1 94.75 251 GLN B C 1
ATOM 5995 O O . GLN B 1 251 ? -22.125 -8.75 9.32 1 94.75 251 GLN B O 1
ATOM 6000 N N . GLY B 1 252 ? -22.078 -10.57 10.727 1 94.69 252 GLY B N 1
ATOM 6001 C CA . GLY B 1 252 ? -23.375 -11.07 10.266 1 94.69 252 GLY B CA 1
ATOM 6002 C C . GLY B 1 252 ? -23.25 -12.195 9.258 1 94.69 252 GLY B C 1
ATOM 6003 O O . GLY B 1 252 ? -22.156 -12.734 9.047 1 94.69 252 GLY B O 1
ATOM 6004 N N . GLU B 1 253 ? -24.484 -12.617 8.711 1 96.94 253 GLU B N 1
ATOM 6005 C CA . GLU B 1 253 ? -24.562 -13.711 7.746 1 96.94 253 GLU B CA 1
ATOM 6006 C C . GLU B 1 253 ? -24.938 -13.188 6.359 1 96.94 253 GLU B C 1
ATOM 6008 O O . GLU B 1 253 ? -25.5 -12.094 6.23 1 96.94 253 GLU B O 1
ATOM 6013 N N . LEU B 1 254 ? -24.578 -13.969 5.375 1 97.12 254 LEU B N 1
ATOM 6014 C CA . LEU B 1 254 ? -25.016 -13.656 4.016 1 97.12 254 LEU B CA 1
ATOM 6015 C C . LEU B 1 254 ? -26.453 -14.117 3.785 1 97.12 254 LEU B C 1
ATOM 6017 O O . LEU B 1 254 ? -26.859 -15.164 4.297 1 97.12 254 LEU B O 1
ATOM 6021 N N . PRO B 1 255 ? -27.188 -13.305 2.99 1 96.06 255 PRO B N 1
ATOM 6022 C CA . PRO B 1 255 ? -28.562 -13.742 2.686 1 96.06 255 PRO B CA 1
ATOM 6023 C C . PRO B 1 255 ? -28.594 -15.031 1.869 1 96.06 255 PRO B C 1
ATOM 6025 O O . PRO B 1 255 ? -27.766 -15.227 0.981 1 96.06 255 PRO B O 1
ATOM 6028 N N . LEU B 1 256 ? -29.672 -15.859 2.074 1 95.38 256 LEU B N 1
ATOM 6029 C CA . LEU B 1 256 ? -29.781 -17.172 1.463 1 95.38 256 LEU B CA 1
ATOM 6030 C C . LEU B 1 256 ? -30.031 -17.062 -0.037 1 95.38 256 LEU B C 1
ATOM 6032 O O . LEU B 1 256 ? -29.656 -17.938 -0.805 1 95.38 256 LEU B O 1
ATOM 6036 N N . ASP B 1 257 ? -30.625 -15.945 -0.427 1 95.06 257 ASP B N 1
ATOM 6037 C CA . ASP B 1 257 ? -31.047 -15.812 -1.819 1 95.06 257 ASP B CA 1
ATOM 6038 C C . ASP B 1 257 ? -30.125 -14.867 -2.584 1 95.06 257 ASP B C 1
ATOM 6040 O O . ASP B 1 257 ? -30.531 -14.25 -3.568 1 95.06 257 ASP B O 1
ATOM 6044 N N . ILE B 1 258 ? -28.875 -14.742 -2.223 1 94.06 258 ILE B N 1
ATOM 6045 C CA . ILE B 1 258 ? -27.922 -13.758 -2.74 1 94.06 258 ILE B CA 1
ATOM 6046 C C . ILE B 1 258 ? -27.719 -13.984 -4.238 1 94.06 258 ILE B C 1
ATOM 6048 O O . ILE B 1 258 ? -27.594 -13.023 -5.004 1 94.06 258 ILE B O 1
ATOM 6052 N N . GLY B 1 259 ? -27.688 -15.203 -4.723 1 92.19 259 GLY B N 1
ATOM 6053 C CA . GLY B 1 259 ? -27.5 -15.508 -6.133 1 92.19 259 GLY B CA 1
ATOM 6054 C C . GLY B 1 259 ? -28.672 -15.055 -6.996 1 92.19 259 GLY B C 1
ATOM 6055 O O . GLY B 1 259 ? -28.484 -14.75 -8.18 1 92.19 259 GLY B O 1
ATOM 6056 N N . ALA B 1 260 ? -29.844 -14.969 -6.375 1 92.81 260 ALA B N 1
ATOM 6057 C CA . ALA B 1 260 ? -31.047 -14.539 -7.082 1 92.81 260 ALA B CA 1
ATOM 6058 C C . ALA B 1 260 ? -31.203 -13.023 -7.031 1 92.81 260 ALA B C 1
ATOM 6060 O O . ALA B 1 260 ? -31.672 -12.406 -7.988 1 92.81 260 ALA B O 1
ATOM 6061 N N . THR B 1 261 ? -30.75 -12.492 -5.973 1 94.69 261 THR B N 1
ATOM 6062 C CA . THR B 1 261 ? -31 -11.07 -5.762 1 94.69 261 THR B CA 1
ATOM 6063 C C . THR B 1 261 ? -29.891 -10.227 -6.395 1 94.69 261 THR B C 1
ATOM 6065 O O . THR B 1 261 ? -30.078 -9.031 -6.625 1 94.69 261 THR B O 1
ATOM 6068 N N . LEU B 1 262 ? -28.719 -10.82 -6.684 1 95.5 262 LEU B N 1
ATOM 6069 C CA . LEU B 1 262 ? -27.625 -10.141 -7.375 1 95.5 262 LEU B CA 1
ATOM 6070 C C . LEU B 1 262 ? -27.281 -10.852 -8.68 1 95.5 262 LEU B C 1
ATOM 6072 O O . LEU B 1 262 ? -26.172 -11.336 -8.859 1 95.5 262 LEU B O 1
ATOM 6076 N N . PRO B 1 263 ? -28.172 -10.828 -9.633 1 92.75 263 PRO B N 1
ATOM 6077 C CA . PRO B 1 263 ? -27.984 -11.625 -10.852 1 92.75 263 PRO B CA 1
ATOM 6078 C C . PRO B 1 263 ? -26.844 -11.109 -11.734 1 92.75 263 PRO B C 1
ATOM 6080 O O . PRO B 1 263 ? -26.297 -11.859 -12.539 1 92.75 263 PRO B O 1
ATOM 6083 N N . GLU B 1 264 ? -26.469 -9.766 -11.523 1 95.06 264 GLU B N 1
ATOM 6084 C CA . GLU B 1 264 ? -25.5 -9.172 -12.43 1 95.06 264 GLU B CA 1
ATOM 6085 C C . GLU B 1 264 ? -24.109 -9.141 -11.812 1 95.06 264 GLU B C 1
ATOM 6087 O O . GLU B 1 264 ? -23.172 -8.602 -12.406 1 95.06 264 GLU B O 1
ATOM 6092 N N . ILE B 1 265 ? -23.938 -9.789 -10.664 1 96.94 265 ILE B N 1
ATOM 6093 C CA . ILE B 1 265 ? -22.703 -9.656 -9.898 1 96.94 265 ILE B CA 1
ATOM 6094 C C . ILE B 1 265 ? -21.562 -10.352 -10.633 1 96.94 265 ILE B C 1
ATOM 6096 O O . ILE B 1 265 ? -21.734 -11.461 -11.148 1 96.94 265 ILE B O 1
ATOM 6100 N N . ILE B 1 266 ? -20.5 -9.664 -10.789 1 96.5 266 ILE B N 1
ATOM 6101 C CA . ILE B 1 266 ? -19.312 -10.172 -11.477 1 96.5 266 ILE B CA 1
ATOM 6102 C C . ILE B 1 266 ? -18.172 -10.352 -10.484 1 96.5 266 ILE B C 1
ATOM 6104 O O . ILE B 1 266 ? -17.484 -11.375 -10.5 1 96.5 266 ILE B O 1
ATOM 6108 N N . VAL B 1 267 ? -17.922 -9.375 -9.656 1 97.31 267 VAL B N 1
ATOM 6109 C CA . VAL B 1 267 ? -16.891 -9.367 -8.633 1 97.31 267 VAL B CA 1
ATOM 6110 C C . VAL B 1 267 ? -17.531 -9.32 -7.246 1 97.31 267 VAL B C 1
ATOM 6112 O O . VAL B 1 267 ? -18.297 -8.398 -6.941 1 97.31 267 VAL B O 1
ATOM 6115 N N . PHE B 1 268 ? -17.297 -10.305 -6.438 1 98.12 268 PHE B N 1
ATOM 6116 C CA . PHE B 1 268 ? -17.875 -10.453 -5.105 1 98.12 268 PHE B CA 1
ATOM 6117 C C . PHE B 1 268 ? -16.781 -10.695 -4.074 1 98.12 268 PHE B C 1
ATOM 6119 O O . PHE B 1 268 ? -16.359 -11.836 -3.85 1 98.12 268 PHE B O 1
ATOM 6126 N N . THR B 1 269 ? -16.203 -9.617 -3.354 1 98.56 269 THR B N 1
ATOM 6127 C CA . THR B 1 269 ? -15.07 -9.734 -2.445 1 98.56 269 THR B CA 1
ATOM 6128 C C . THR B 1 269 ? -15.445 -9.242 -1.049 1 98.56 269 THR B C 1
ATOM 6130 O O . THR B 1 269 ? -15.617 -8.039 -0.832 1 98.56 269 THR B O 1
ATOM 6133 N N . LEU B 1 270 ? -15.562 -10.148 -0.152 1 98.56 270 LEU B N 1
ATOM 6134 C CA . LEU B 1 270 ? -15.938 -9.875 1.231 1 98.56 270 LEU B CA 1
ATOM 6135 C C . LEU B 1 270 ? -14.914 -10.461 2.197 1 98.56 270 LEU B C 1
ATOM 6137 O O . LEU B 1 270 ? -15.203 -10.641 3.381 1 98.56 270 LEU B O 1
ATOM 6141 N N . GLY B 1 271 ? -13.734 -10.789 1.634 1 98.56 271 GLY B N 1
ATOM 6142 C CA . GLY B 1 271 ? -12.719 -11.422 2.457 1 98.56 271 GLY B CA 1
ATOM 6143 C C . GLY B 1 271 ? -12.211 -10.523 3.574 1 98.56 271 GLY B C 1
ATOM 6144 O O . GLY B 1 271 ? -12.383 -9.305 3.525 1 98.56 271 GLY B O 1
ATOM 6145 N N . GLN B 1 272 ? -11.625 -11.148 4.637 1 97.94 272 GLN B N 1
ATOM 6146 C CA . GLN B 1 272 ? -10.992 -10.438 5.742 1 97.94 272 GLN B CA 1
ATOM 6147 C C . GLN B 1 272 ? -12 -9.602 6.516 1 97.94 272 GLN B C 1
ATOM 6149 O O . GLN B 1 272 ? -11.797 -8.398 6.719 1 97.94 272 GLN B O 1
ATOM 6154 N N . ASN B 1 273 ? -13.055 -10.172 6.91 1 98.25 273 ASN B N 1
ATOM 6155 C CA . ASN B 1 273 ? -14.07 -9.633 7.805 1 98.25 273 ASN B CA 1
ATOM 6156 C C . ASN B 1 273 ? -14.383 -10.594 8.945 1 98.25 273 ASN B C 1
ATOM 6158 O O . ASN B 1 273 ? -13.523 -11.391 9.344 1 98.25 273 ASN B O 1
ATOM 6162 N N . MET B 1 274 ? -15.539 -10.414 9.586 1 97.31 274 MET B N 1
ATOM 6163 C CA . MET B 1 274 ? -15.984 -11.281 10.664 1 97.31 274 MET B CA 1
ATOM 6164 C C . MET B 1 274 ? -17.328 -11.914 10.344 1 97.31 274 MET B C 1
ATOM 6166 O O . MET B 1 274 ? -18.188 -12.047 11.219 1 97.31 274 MET B O 1
ATOM 6170 N N . LEU B 1 275 ? -17.469 -12.188 9.086 1 98.06 275 LEU B N 1
ATOM 6171 C CA . LEU B 1 275 ? -18.734 -12.781 8.656 1 98.06 275 LEU B CA 1
ATOM 6172 C C . LEU B 1 275 ? -18.844 -14.219 9.141 1 98.06 275 LEU B C 1
ATOM 6174 O O . LEU B 1 275 ? -17.828 -14.906 9.297 1 98.06 275 LEU B O 1
ATOM 6178 N N . GLN B 1 276 ? -20.109 -14.656 9.383 1 97.88 276 GLN B N 1
ATOM 6179 C CA . GLN B 1 276 ? -20.344 -15.992 9.922 1 97.88 276 GLN B CA 1
ATOM 6180 C C . GLN B 1 276 ? -21.469 -16.703 9.156 1 97.88 276 GLN B C 1
ATOM 6182 O O . GLN B 1 276 ? -22.016 -16.141 8.195 1 97.88 276 GLN B O 1
ATOM 6187 N N . GLY B 1 277 ? -21.703 -17.906 9.617 1 97.44 277 GLY B N 1
ATOM 6188 C CA . GLY B 1 277 ? -22.75 -18.688 8.969 1 97.44 277 GLY B CA 1
ATOM 6189 C C . GLY B 1 277 ? -22.25 -19.484 7.777 1 97.44 277 GLY B C 1
ATOM 6190 O O . GLY B 1 277 ? -21.047 -19.75 7.656 1 97.44 277 GLY B O 1
ATOM 6191 N N . HIS B 1 278 ? -23.234 -19.938 6.953 1 96.62 278 HIS B N 1
ATOM 6192 C CA . HIS B 1 278 ? -22.922 -20.75 5.785 1 96.62 278 HIS B CA 1
ATOM 6193 C C . HIS B 1 278 ? -22.781 -19.875 4.535 1 96.62 278 HIS B C 1
ATOM 6195 O O . HIS B 1 278 ? -23.422 -18.828 4.426 1 96.62 278 HIS B O 1
ATOM 6201 N N . ILE B 1 279 ? -21.891 -20.281 3.648 1 96.5 279 ILE B N 1
ATOM 6202 C CA . ILE B 1 279 ? -21.922 -19.688 2.318 1 96.5 279 ILE B CA 1
ATOM 6203 C C . ILE B 1 279 ? -23.188 -20.141 1.58 1 96.5 279 ILE B C 1
ATOM 6205 O O . ILE B 1 279 ? -23.406 -21.344 1.394 1 96.5 279 ILE B O 1
ATOM 6209 N N . PRO B 1 280 ? -24.031 -19.219 1.203 1 96.5 280 PRO B N 1
ATOM 6210 C CA . PRO B 1 280 ? -25.281 -19.609 0.566 1 96.5 280 PRO B CA 1
ATOM 6211 C C . PRO B 1 280 ? -25.078 -20.328 -0.768 1 96.5 280 PRO B C 1
ATOM 6213 O O . PRO B 1 280 ? -24.391 -19.797 -1.651 1 96.5 280 PRO B O 1
ATOM 6216 N N . PRO B 1 281 ? -25.719 -21.5 -0.967 1 94.62 281 PRO B N 1
ATOM 6217 C CA . PRO B 1 281 ? -25.578 -22.219 -2.232 1 94.62 281 PRO B CA 1
ATOM 6218 C C . PRO B 1 281 ? -26.047 -21.406 -3.434 1 94.62 281 PRO B C 1
ATOM 6220 O O . PRO B 1 281 ? -25.562 -21.609 -4.551 1 94.62 281 PRO B O 1
ATOM 6223 N N . SER B 1 282 ? -26.922 -20.438 -3.156 1 95.81 282 SER B N 1
ATOM 6224 C CA . SER B 1 282 ? -27.469 -19.625 -4.234 1 95.81 282 SER B CA 1
ATOM 6225 C C . SER B 1 282 ? -26.391 -18.781 -4.895 1 95.81 282 SER B C 1
ATOM 6227 O O . SER B 1 282 ? -26.562 -18.312 -6.02 1 95.81 282 SER B O 1
ATOM 6229 N N . LEU B 1 283 ? -25.266 -18.578 -4.152 1 95.44 283 LEU B N 1
ATOM 6230 C CA . LEU B 1 283 ? -24.156 -17.812 -4.715 1 95.44 283 LEU B CA 1
ATOM 6231 C C . LEU B 1 283 ? -23.641 -18.469 -5.988 1 95.44 283 LEU B C 1
ATOM 6233 O O . LEU B 1 283 ? -23.219 -17.781 -6.918 1 95.44 283 LEU B O 1
ATOM 6237 N N . GLY B 1 284 ? -23.75 -19.766 -6.074 1 94.06 284 GLY B N 1
ATOM 6238 C CA . GLY B 1 284 ? -23.312 -20.531 -7.23 1 94.06 284 GLY B CA 1
ATOM 6239 C C . GLY B 1 284 ? -24.234 -20.375 -8.43 1 94.06 284 GLY B C 1
ATOM 6240 O O . GLY B 1 284 ? -23.922 -20.859 -9.523 1 94.06 284 GLY B O 1
ATOM 6241 N N . ASN B 1 285 ? -25.344 -19.625 -8.258 1 93.06 285 ASN B N 1
ATOM 6242 C CA . ASN B 1 285 ? -26.312 -19.422 -9.336 1 93.06 285 ASN B CA 1
ATOM 6243 C C . ASN B 1 285 ? -26.062 -18.109 -10.062 1 93.06 285 ASN B C 1
ATOM 6245 O O . ASN B 1 285 ? -26.656 -17.844 -11.109 1 93.06 285 ASN B O 1
ATOM 6249 N N . ALA B 1 286 ? -25.266 -17.297 -9.492 1 94.56 286 ALA B N 1
ATOM 6250 C CA . ALA B 1 286 ? -24.938 -16.031 -10.148 1 94.56 286 ALA B CA 1
ATOM 6251 C C . ALA B 1 286 ? -23.922 -16.25 -11.258 1 94.56 286 ALA B C 1
ATOM 6253 O O . ALA B 1 286 ? -22.719 -16.016 -11.07 1 94.56 286 ALA B O 1
ATOM 6254 N N . SER B 1 287 ? -24.328 -16.547 -12.445 1 93.06 287 SER B N 1
ATOM 6255 C CA . SER B 1 287 ? -23.516 -17.109 -13.523 1 93.06 287 SER B CA 1
ATOM 6256 C C . SER B 1 287 ? -22.484 -16.094 -14.023 1 93.06 287 SER B C 1
ATOM 6258 O O . SER B 1 287 ? -21.5 -16.469 -14.664 1 93.06 287 SER B O 1
ATOM 6260 N N . GLY B 1 288 ? -22.719 -14.852 -13.664 1 93.88 288 GLY B N 1
ATOM 6261 C CA . GLY B 1 288 ? -21.812 -13.82 -14.141 1 93.88 288 GLY B CA 1
ATOM 6262 C C . GLY B 1 288 ? -20.562 -13.68 -13.273 1 93.88 288 GLY B C 1
ATOM 6263 O O . GLY B 1 288 ? -19.609 -13.008 -13.664 1 93.88 288 GLY B O 1
ATOM 6264 N N . LEU B 1 289 ? -20.484 -14.438 -12.156 1 96.69 289 LEU B N 1
ATOM 6265 C CA . LEU B 1 289 ? -19.406 -14.281 -11.18 1 96.69 289 LEU B CA 1
ATOM 6266 C C . LEU B 1 289 ? -18.078 -14.727 -11.766 1 96.69 289 LEU B C 1
ATOM 6268 O O . LEU B 1 289 ? -17.969 -15.828 -12.312 1 96.69 289 LEU B O 1
ATOM 6272 N N . GLN B 1 290 ? -17.172 -13.852 -11.703 1 95.75 290 GLN B N 1
ATOM 6273 C CA . GLN B 1 290 ? -15.812 -14.133 -12.156 1 95.75 290 GLN B CA 1
ATOM 6274 C C . GLN B 1 290 ? -14.844 -14.195 -10.977 1 95.75 290 GLN B C 1
ATOM 6276 O O . GLN B 1 290 ? -13.875 -14.953 -11.008 1 95.75 290 GLN B O 1
ATOM 6281 N N . VAL B 1 291 ? -15.047 -13.406 -9.992 1 97 291 VAL B N 1
ATOM 6282 C CA . VAL B 1 291 ? -14.164 -13.312 -8.828 1 97 291 VAL B CA 1
ATOM 6283 C C . VAL B 1 291 ? -14.977 -13.484 -7.547 1 97 291 VAL B C 1
ATOM 6285 O O . VAL B 1 291 ? -15.953 -12.758 -7.32 1 97 291 VAL B O 1
ATOM 6288 N N . ILE B 1 292 ? -14.602 -14.438 -6.734 1 98.06 292 ILE B N 1
ATOM 6289 C CA . ILE B 1 292 ? -15.18 -14.641 -5.41 1 98.06 292 ILE B CA 1
ATOM 6290 C C . ILE B 1 292 ? -14.07 -14.688 -4.363 1 98.06 292 ILE B C 1
ATOM 6292 O O . ILE B 1 292 ? -13.18 -15.539 -4.434 1 98.06 292 ILE B O 1
ATOM 6296 N N . ASP B 1 293 ? -14.047 -13.805 -3.467 1 98.56 293 ASP B N 1
ATOM 6297 C CA . ASP B 1 293 ? -13.148 -13.844 -2.316 1 98.56 293 ASP B CA 1
ATOM 6298 C C . ASP B 1 293 ? -13.93 -13.719 -1.008 1 98.56 293 ASP B C 1
ATOM 6300 O O . ASP B 1 293 ? -14.375 -12.633 -0.646 1 98.56 293 ASP B O 1
ATOM 6304 N N . LEU B 1 294 ? -14.078 -14.766 -0.317 1 98.5 294 LEU B N 1
ATOM 6305 C CA . LEU B 1 294 ? -14.758 -14.82 0.974 1 98.5 294 LEU B CA 1
ATOM 6306 C C . LEU B 1 294 ? -13.797 -15.266 2.072 1 98.5 294 LEU B C 1
ATOM 6308 O O . LEU B 1 294 ? -14.227 -15.766 3.115 1 98.5 294 LEU B O 1
ATOM 6312 N N . SER B 1 295 ? -12.523 -15.086 1.808 1 98.38 295 SER B N 1
ATOM 6313 C CA . SER B 1 295 ? -11.484 -15.625 2.676 1 98.38 295 SER B CA 1
ATOM 6314 C C . SER B 1 295 ? -11.398 -14.852 3.986 1 98.38 295 SER B C 1
ATOM 6316 O O . SER B 1 295 ? -11.906 -13.734 4.086 1 98.38 295 SER B O 1
ATOM 6318 N N . SER B 1 296 ? -10.812 -15.484 5.043 1 98.19 296 SER B N 1
ATOM 6319 C CA . SER B 1 296 ? -10.508 -14.844 6.32 1 98.19 296 SER B CA 1
ATOM 6320 C C . SER B 1 296 ? -11.773 -14.289 6.973 1 98.19 296 SER B C 1
ATOM 6322 O O . SER B 1 296 ? -11.836 -13.109 7.316 1 98.19 296 SER B O 1
ATOM 6324 N N . ASN B 1 297 ? -12.742 -15.125 7.012 1 98.38 297 ASN B N 1
ATOM 6325 C CA . ASN B 1 297 ? -13.984 -14.938 7.754 1 98.38 297 ASN B CA 1
ATOM 6326 C C . ASN B 1 297 ? -14.234 -16.094 8.711 1 98.38 297 ASN B C 1
ATOM 6328 O O . ASN B 1 297 ? -13.305 -16.797 9.109 1 98.38 297 ASN B O 1
ATOM 6332 N N . ASN B 1 298 ? -15.539 -16.266 9.188 1 98.25 298 ASN B N 1
ATOM 6333 C CA . ASN B 1 298 ? -15.891 -17.344 10.094 1 98.25 298 ASN B CA 1
ATOM 6334 C C . ASN B 1 298 ? -16.984 -18.234 9.516 1 98.25 298 ASN B C 1
ATOM 6336 O O . ASN B 1 298 ? -17.891 -18.656 10.242 1 98.25 298 ASN B O 1
ATOM 6340 N N . PHE B 1 299 ? -16.875 -18.438 8.258 1 97.88 299 PHE B N 1
ATOM 6341 C CA . PHE B 1 299 ? -17.891 -19.266 7.621 1 97.88 299 PHE B CA 1
ATOM 6342 C C . PHE B 1 299 ? -17.75 -20.719 8.047 1 97.88 299 PHE B C 1
ATOM 6344 O O . PHE B 1 299 ? -16.641 -21.188 8.312 1 97.88 299 PHE B O 1
ATOM 6351 N N . VAL B 1 300 ? -18.906 -21.406 8.102 1 96.38 300 VAL B N 1
ATOM 6352 C CA . VAL B 1 300 ? -18.953 -22.797 8.508 1 96.38 300 VAL B CA 1
ATOM 6353 C C . VAL B 1 300 ? -19.75 -23.609 7.484 1 96.38 300 VAL B C 1
ATOM 6355 O O . VAL B 1 300 ? -20.391 -23.047 6.602 1 96.38 300 VAL B O 1
ATOM 6358 N N . GLY B 1 301 ? -19.594 -24.891 7.637 1 93.19 301 GLY B N 1
ATOM 6359 C CA . GLY B 1 301 ? -20.391 -25.781 6.805 1 93.19 301 GLY B CA 1
ATOM 6360 C C . GLY B 1 301 ? -19.688 -26.188 5.523 1 93.19 301 GLY B C 1
ATOM 6361 O O . GLY B 1 301 ? -18.484 -25.938 5.359 1 93.19 301 GLY B O 1
ATOM 6362 N N . GLU B 1 302 ? -20.422 -26.797 4.648 1 91.62 302 GLU B N 1
ATOM 6363 C CA . GLU B 1 302 ? -19.875 -27.344 3.406 1 91.62 302 GLU B CA 1
ATOM 6364 C C . GLU B 1 302 ? -19.719 -26.234 2.355 1 91.62 302 GLU B C 1
ATOM 6366 O O . GLU B 1 302 ? -20.516 -25.297 2.303 1 91.62 302 GLU B O 1
ATOM 6371 N N . ILE B 1 303 ? -18.719 -26.406 1.568 1 93.12 303 ILE B N 1
ATOM 6372 C CA . ILE B 1 303 ? -18.516 -25.5 0.435 1 93.12 303 ILE B CA 1
ATOM 6373 C C . ILE B 1 303 ? -19.609 -25.75 -0.613 1 93.12 303 ILE B C 1
ATOM 6375 O O . ILE B 1 303 ? -19.812 -26.891 -1.032 1 93.12 303 ILE B O 1
ATOM 6379 N N . PRO B 1 304 ? -20.312 -24.734 -0.989 1 91.88 304 PRO B N 1
ATOM 6380 C CA . PRO B 1 304 ? -21.312 -24.953 -2.035 1 91.88 304 PRO B CA 1
ATOM 6381 C C . PRO B 1 304 ? -20.703 -25.203 -3.406 1 91.88 304 PRO B C 1
ATOM 6383 O O . PRO B 1 304 ? -19.5 -25 -3.594 1 91.88 304 PRO B O 1
ATOM 6386 N N . SER B 1 305 ? -21.578 -25.703 -4.332 1 91.44 305 SER B N 1
ATOM 6387 C CA . SER B 1 305 ? -21.109 -25.953 -5.691 1 91.44 305 SER B CA 1
ATOM 6388 C C . SER B 1 305 ? -21.047 -24.656 -6.492 1 91.44 305 SER B C 1
ATOM 6390 O O . SER B 1 305 ? -21.969 -23.828 -6.426 1 91.44 305 SER B O 1
ATOM 6392 N N . PHE B 1 306 ? -19.969 -24.5 -7.176 1 93.38 306 PHE B N 1
ATOM 6393 C CA . PHE B 1 306 ? -19.797 -23.328 -8.039 1 93.38 306 PHE B CA 1
ATOM 6394 C C . PHE B 1 306 ? -19.703 -23.75 -9.508 1 93.38 306 PHE B C 1
ATOM 6396 O O . PHE B 1 306 ? -19.203 -23.016 -10.344 1 93.38 306 PHE B O 1
ATOM 6403 N N . GLY B 1 307 ? -20.25 -24.938 -9.812 1 93.06 307 GLY B N 1
ATOM 6404 C CA . GLY B 1 307 ? -20.109 -25.547 -11.125 1 93.06 307 GLY B CA 1
ATOM 6405 C C . GLY B 1 307 ? -20.812 -24.766 -12.227 1 93.06 307 GLY B C 1
ATOM 6406 O O . GLY B 1 307 ? -20.484 -24.922 -13.406 1 93.06 307 GLY B O 1
ATOM 6407 N N . LYS B 1 308 ? -21.766 -23.938 -11.883 1 93.62 308 LYS B N 1
ATOM 6408 C CA . LYS B 1 308 ? -22.547 -23.172 -12.859 1 93.62 308 LYS B CA 1
ATOM 6409 C C . LYS B 1 308 ? -21.828 -21.891 -13.234 1 93.62 308 LYS B C 1
ATOM 6411 O O . LYS B 1 308 ? -22.25 -21.172 -14.148 1 93.62 308 LYS B O 1
ATOM 6416 N N . LEU B 1 309 ? -20.781 -21.641 -12.516 1 95.88 309 LEU B N 1
ATOM 6417 C CA . LEU B 1 309 ? -20.062 -20.406 -12.766 1 95.88 309 LEU B CA 1
ATOM 6418 C C . LEU B 1 309 ? -18.984 -20.594 -13.828 1 95.88 309 LEU B C 1
ATOM 6420 O O . LEU B 1 309 ? -17.797 -20.562 -13.531 1 95.88 309 LEU B O 1
ATOM 6424 N N . LEU B 1 310 ? -19.375 -20.625 -15.07 1 95.19 310 LEU B N 1
ATOM 6425 C CA . LEU B 1 310 ? -18.5 -20.984 -16.188 1 95.19 310 LEU B CA 1
ATOM 6426 C C . LEU B 1 310 ? -17.422 -19.938 -16.391 1 95.19 310 LEU B C 1
ATOM 6428 O O . LEU B 1 310 ? -16.359 -20.234 -16.938 1 95.19 310 LEU B O 1
ATOM 6432 N N . ASN B 1 311 ? -17.719 -18.75 -15.852 1 92.56 311 ASN B N 1
ATOM 6433 C CA . ASN B 1 311 ? -16.766 -17.656 -16.062 1 92.56 311 ASN B CA 1
ATOM 6434 C C . ASN B 1 311 ? -15.898 -17.438 -14.836 1 92.56 311 ASN B C 1
ATOM 6436 O O . ASN B 1 311 ? -15.078 -16.516 -14.812 1 92.56 311 ASN B O 1
ATOM 6440 N N . LEU B 1 312 ? -15.984 -18.297 -13.867 1 95.75 312 LEU B N 1
ATOM 6441 C CA . LEU B 1 312 ? -15.242 -18.109 -12.625 1 95.75 312 LEU B CA 1
ATOM 6442 C C . LEU B 1 312 ? -13.734 -18.188 -12.883 1 95.75 312 LEU B C 1
ATOM 6444 O O . LEU B 1 312 ? -13.25 -19.125 -13.516 1 95.75 312 LEU B O 1
ATOM 6448 N N . GLU B 1 313 ? -13.078 -17.125 -12.484 1 94.06 313 GLU B N 1
ATOM 6449 C CA . GLU B 1 313 ? -11.633 -17.031 -12.703 1 94.06 313 GLU B CA 1
ATOM 6450 C C . GLU B 1 313 ? -10.867 -17.141 -11.391 1 94.06 313 GLU B C 1
ATOM 6452 O O . GLU B 1 313 ? -9.742 -17.625 -11.359 1 94.06 313 GLU B O 1
ATOM 6457 N N . TYR B 1 314 ? -11.406 -16.672 -10.391 1 95.56 314 TYR B N 1
ATOM 6458 C CA . TYR B 1 314 ? -10.75 -16.547 -9.094 1 95.56 314 TYR B CA 1
ATOM 6459 C C . TYR B 1 314 ? -11.688 -16.953 -7.969 1 95.56 314 TYR B C 1
ATOM 6461 O O . TYR B 1 314 ? -12.781 -16.406 -7.82 1 95.56 314 TYR B O 1
ATOM 6469 N N . LEU B 1 315 ? -11.25 -17.938 -7.148 1 97.44 315 LEU B N 1
ATOM 6470 C CA . LEU B 1 315 ? -12.031 -18.406 -6.008 1 97.44 315 LEU B CA 1
ATOM 6471 C C . LEU B 1 315 ? -11.156 -18.531 -4.766 1 97.44 315 LEU B C 1
ATOM 6473 O O . LEU B 1 315 ? -10.258 -19.375 -4.723 1 97.44 315 LEU B O 1
ATOM 6477 N N . ASN B 1 316 ? -11.375 -17.719 -3.775 1 98.44 316 ASN B N 1
ATOM 6478 C CA . ASN B 1 316 ? -10.656 -17.781 -2.508 1 98.44 316 ASN B CA 1
ATOM 6479 C C . ASN B 1 316 ? -11.609 -17.922 -1.328 1 98.44 316 ASN B C 1
ATOM 6481 O O . ASN B 1 316 ? -12.328 -16.984 -0.978 1 98.44 316 ASN B O 1
ATOM 6485 N N . LEU B 1 317 ? -11.602 -19.078 -0.757 1 97.75 317 LEU B N 1
ATOM 6486 C CA . LEU B 1 317 ? -12.43 -19.391 0.404 1 97.75 317 LEU B CA 1
ATOM 6487 C C . LEU B 1 317 ? -11.562 -19.75 1.606 1 97.75 317 LEU B C 1
ATOM 6489 O O . LEU B 1 317 ? -12.023 -20.422 2.531 1 97.75 317 LEU B O 1
ATOM 6493 N N . GLY B 1 318 ? -10.344 -19.344 1.598 1 98.12 318 GLY B N 1
ATOM 6494 C CA . GLY B 1 318 ? -9.391 -19.75 2.615 1 98.12 318 GLY B CA 1
ATOM 6495 C C . GLY B 1 318 ? -9.633 -19.109 3.963 1 98.12 318 GLY B C 1
ATOM 6496 O O . GLY B 1 318 ? -10.352 -18.109 4.055 1 98.12 318 GLY B O 1
ATOM 6497 N N . HIS B 1 319 ? -9.094 -19.688 5.027 1 97.75 319 HIS B N 1
ATOM 6498 C CA . HIS B 1 319 ? -9.07 -19.141 6.379 1 97.75 319 HIS B CA 1
ATOM 6499 C C . HIS B 1 319 ? -10.484 -19 6.934 1 97.75 319 HIS B C 1
ATOM 6501 O O . HIS B 1 319 ? -10.898 -17.891 7.289 1 97.75 319 HIS B O 1
ATOM 6507 N N . SER B 1 320 ? -11.172 -20.016 7.039 1 97.5 320 SER B N 1
ATOM 6508 C CA . SER B 1 320 ? -12.492 -20.141 7.656 1 97.5 320 SER B CA 1
ATOM 6509 C C . SER B 1 320 ? -12.672 -21.5 8.328 1 97.5 320 SER B C 1
ATOM 6511 O O . SER B 1 320 ? -11.719 -22.062 8.867 1 97.5 320 SER B O 1
ATOM 6513 N N . MET B 1 321 ? -13.93 -21.953 8.531 1 97 321 MET B N 1
ATOM 6514 C CA . MET B 1 321 ? -14.203 -23.25 9.156 1 97 321 MET B CA 1
ATOM 6515 C C . MET B 1 321 ? -15.016 -24.141 8.227 1 97 321 MET B C 1
ATOM 6517 O O . MET B 1 321 ? -15.898 -24.875 8.672 1 97 321 MET B O 1
ATOM 6521 N N . LEU B 1 322 ? -14.641 -23.953 6.984 1 95.31 322 LEU B N 1
ATOM 6522 C CA . LEU B 1 322 ? -15.391 -24.719 5.992 1 95.31 322 LEU B CA 1
ATOM 6523 C C . LEU B 1 322 ? -14.992 -26.188 6.02 1 95.31 322 LEU B C 1
ATOM 6525 O O . LEU B 1 322 ? -13.867 -26.516 6.398 1 95.31 322 LEU B O 1
ATOM 6529 N N . GLU B 1 323 ? -15.992 -26.969 5.633 1 91 323 GLU B N 1
ATOM 6530 C CA . GLU B 1 323 ? -15.797 -28.406 5.715 1 91 323 GLU B CA 1
ATOM 6531 C C . GLU B 1 323 ? -16.016 -29.078 4.363 1 91 323 GLU B C 1
ATOM 6533 O O . GLU B 1 323 ? -16.656 -28.5 3.477 1 91 323 GLU B O 1
ATOM 6538 N N . SER B 1 324 ? -15.219 -30.047 4.168 1 80 324 SER B N 1
ATOM 6539 C CA . SER B 1 324 ? -15.477 -31.016 3.113 1 80 324 SER B CA 1
ATOM 6540 C C . SER B 1 324 ? -15.414 -32.438 3.65 1 80 324 SER B C 1
ATOM 6542 O O . SER B 1 324 ? -14.578 -32.75 4.5 1 80 324 SER B O 1
ATOM 6544 N N . SER B 1 325 ? -16.609 -33.219 3.697 1 64.75 325 SER B N 1
ATOM 6545 C CA . SER B 1 325 ? -16.562 -34.562 4.246 1 64.75 325 SER B CA 1
ATOM 6546 C C . SER B 1 325 ? -16.484 -35.625 3.139 1 64.75 325 SER B C 1
ATOM 6548 O O . SER B 1 325 ? -16.891 -35.344 2.004 1 64.75 325 SER B O 1
ATOM 6550 N N . GLU B 1 326 ? -15.656 -36.656 3.451 1 60.91 326 GLU B N 1
ATOM 6551 C CA . GLU B 1 326 ? -15.539 -37.812 2.576 1 60.91 326 GLU B CA 1
ATOM 6552 C C . GLU B 1 326 ? -16.906 -38.219 2.037 1 60.91 326 GLU B C 1
ATOM 6554 O O . GLU B 1 326 ? -17.016 -38.688 0.894 1 60.91 326 GLU B O 1
ATOM 6559 N N . SER B 1 327 ? -17.844 -38 2.904 1 54.91 327 SER B N 1
ATOM 6560 C CA . SER B 1 327 ? -19.188 -38.438 2.533 1 54.91 327 SER B CA 1
ATOM 6561 C C . SER B 1 327 ? -19.75 -37.594 1.382 1 54.91 327 SER B C 1
ATOM 6563 O O . SER B 1 327 ? -20.484 -38.125 0.535 1 54.91 327 SER B O 1
ATOM 6565 N N . GLN B 1 328 ? -19.266 -36.438 1.352 1 59.78 328 GLN B N 1
ATOM 6566 C CA . GLN B 1 328 ? -19.781 -35.562 0.308 1 59.78 328 GLN B CA 1
ATOM 6567 C C . GLN B 1 328 ? -18.844 -35.5 -0.896 1 59.78 328 GLN B C 1
ATOM 6569 O O . GLN B 1 328 ? -19.125 -34.844 -1.88 1 59.78 328 GLN B O 1
ATOM 6574 N N . ARG B 1 329 ? -18.016 -36.469 -0.878 1 58.53 329 ARG B N 1
ATOM 6575 C CA . ARG B 1 329 ? -17.125 -36.844 -1.966 1 58.53 329 ARG B CA 1
ATOM 6576 C C . ARG B 1 329 ? -16.578 -35.625 -2.689 1 58.53 329 ARG B C 1
ATOM 6578 O O . ARG B 1 329 ? -16.453 -35.625 -3.916 1 58.53 329 ARG B O 1
ATOM 6585 N N . TRP B 1 330 ? -16.406 -34.531 -1.99 1 75.62 330 TRP B N 1
ATOM 6586 C CA . TRP B 1 330 ? -15.797 -33.344 -2.586 1 75.62 330 TRP B CA 1
ATOM 6587 C C . TRP B 1 330 ? -16.625 -32.844 -3.768 1 75.62 330 TRP B C 1
ATOM 6589 O O . TRP B 1 330 ? -16.078 -32.375 -4.754 1 75.62 330 TRP B O 1
ATOM 6599 N N . GLU B 1 331 ? -17.969 -33.094 -3.738 1 74.56 331 GLU B N 1
ATOM 6600 C CA . GLU B 1 331 ? -18.875 -32.719 -4.82 1 74.56 331 GLU B CA 1
ATOM 6601 C C . GLU B 1 331 ? -18.703 -31.266 -5.219 1 74.56 331 GLU B C 1
ATOM 6603 O O . GLU B 1 331 ? -18.766 -30.922 -6.402 1 74.56 331 GLU B O 1
ATOM 6608 N N . SER B 1 332 ? -18.516 -30.438 -4.23 1 79.12 332 SER B N 1
ATOM 6609 C CA . SER B 1 332 ? -18.359 -29 -4.508 1 79.12 332 SER B CA 1
ATOM 6610 C C . SER B 1 332 ? -17.156 -28.734 -5.391 1 79.12 332 SER B C 1
ATOM 6612 O O . SER B 1 332 ? -17.203 -27.875 -6.277 1 79.12 332 SER B O 1
ATOM 6614 N N . LEU B 1 333 ? -16.141 -29.5 -5.246 1 81.25 333 LEU B N 1
ATOM 6615 C CA . LEU B 1 333 ? -14.93 -29.344 -6.039 1 81.25 333 LEU B CA 1
ATOM 6616 C C . LEU B 1 333 ? -15.117 -29.891 -7.445 1 81.25 333 LEU B C 1
ATOM 6618 O O . LEU B 1 333 ? -14.516 -29.406 -8.398 1 81.25 333 LEU B O 1
ATOM 6622 N N . TYR B 1 334 ? -16.125 -30.859 -7.598 1 87.19 334 TYR B N 1
ATOM 6623 C CA . TYR B 1 334 ? -16.422 -31.422 -8.914 1 87.19 334 TYR B CA 1
ATOM 6624 C C . TYR B 1 334 ? -16.984 -30.344 -9.844 1 87.19 334 TYR B C 1
ATOM 6626 O O . TYR B 1 334 ? -16.641 -30.297 -11.023 1 87.19 334 TYR B O 1
ATOM 6634 N N . GLY B 1 335 ? -17.75 -29.547 -9.25 1 91 335 GLY B N 1
ATOM 6635 C CA . GLY B 1 335 ? -18.328 -28.484 -10.055 1 91 335 GLY B CA 1
ATOM 6636 C C . GLY B 1 335 ? -17.281 -27.547 -10.633 1 91 335 GLY B C 1
ATOM 6637 O O . GLY B 1 335 ? -17.469 -27.016 -11.727 1 91 335 GLY B O 1
ATOM 6638 N N . LEU B 1 336 ? -16.172 -27.391 -9.953 1 94 336 LEU B N 1
ATOM 6639 C CA . LEU B 1 336 ? -15.148 -26.438 -10.352 1 94 336 LEU B CA 1
ATOM 6640 C C . LEU B 1 336 ? -14.461 -26.891 -11.633 1 94 336 LEU B C 1
ATOM 6642 O O . LEU B 1 336 ? -13.766 -26.109 -12.281 1 94 336 LEU B O 1
ATOM 6646 N N . THR B 1 337 ? -14.633 -28.172 -12.078 1 93.94 337 THR B N 1
ATOM 6647 C CA . THR B 1 337 ? -14.062 -28.656 -13.328 1 93.94 337 THR B CA 1
ATOM 6648 C C . THR B 1 337 ? -14.703 -27.969 -14.523 1 93.94 337 THR B C 1
ATOM 6650 O O . THR B 1 337 ? -14.156 -27.984 -15.633 1 93.94 337 THR B O 1
ATOM 6653 N N . ASN B 1 338 ? -15.906 -27.359 -14.281 1 94.19 338 ASN B N 1
ATOM 6654 C CA . ASN B 1 338 ? -16.609 -26.625 -15.336 1 94.19 338 ASN B CA 1
ATOM 6655 C C . ASN B 1 338 ? -16.047 -25.219 -15.508 1 94.19 338 ASN B C 1
ATOM 6657 O O . ASN B 1 338 ? -16.344 -24.547 -16.5 1 94.19 338 ASN B O 1
ATOM 6661 N N . CYS B 1 339 ? -15.297 -24.812 -14.57 1 95.62 339 CYS B N 1
ATOM 6662 C CA . CYS B 1 339 ? -14.766 -23.453 -14.594 1 95.62 339 CYS B CA 1
ATOM 6663 C C . CYS B 1 339 ? -13.445 -23.391 -15.352 1 95.62 339 CYS B C 1
ATOM 6665 O O . CYS B 1 339 ? -12.375 -23.344 -14.75 1 95.62 339 CYS B O 1
ATOM 6667 N N . SER B 1 340 ? -13.531 -23.266 -16.656 1 93.62 340 SER B N 1
ATOM 6668 C CA . SER B 1 340 ? -12.391 -23.438 -17.547 1 93.62 340 SER B CA 1
ATOM 6669 C C . SER B 1 340 ? -11.445 -22.25 -17.469 1 93.62 340 SER B C 1
ATOM 6671 O O . SER B 1 340 ? -10.32 -22.312 -17.969 1 93.62 340 SER B O 1
ATOM 6673 N N . ASN B 1 341 ? -11.953 -21.203 -16.797 1 91.06 341 ASN B N 1
ATOM 6674 C CA . ASN B 1 341 ? -11.125 -20 -16.719 1 91.06 341 ASN B CA 1
ATOM 6675 C C . ASN B 1 341 ? -10.492 -19.844 -15.344 1 91.06 341 ASN B C 1
ATOM 6677 O O . ASN B 1 341 ? -9.766 -18.875 -15.094 1 91.06 341 ASN B O 1
ATOM 6681 N N . LEU B 1 342 ? -10.695 -20.781 -14.516 1 94.56 342 LEU B N 1
ATOM 6682 C CA . LEU B 1 342 ? -10.219 -20.688 -13.141 1 94.56 342 LEU B CA 1
ATOM 6683 C C . LEU B 1 342 ? -8.695 -20.656 -13.086 1 94.56 342 LEU B C 1
ATOM 6685 O O . LEU B 1 342 ? -8.039 -21.578 -13.555 1 94.56 342 LEU B O 1
ATOM 6689 N N . PHE B 1 343 ? -8.156 -19.547 -12.609 1 92.44 343 PHE B N 1
ATOM 6690 C CA . PHE B 1 343 ? -6.703 -19.5 -12.562 1 92.44 343 PHE B CA 1
ATOM 6691 C C . PHE B 1 343 ? -6.211 -19.516 -11.117 1 92.44 343 PHE B C 1
ATOM 6693 O O . PHE B 1 343 ? -5.039 -19.797 -10.859 1 92.44 343 PHE B O 1
ATOM 6700 N N . MET B 1 344 ? -7.07 -19.234 -10.148 1 94.88 344 MET B N 1
ATOM 6701 C CA . MET B 1 344 ? -6.691 -19.266 -8.734 1 94.88 344 MET B CA 1
ATOM 6702 C C . MET B 1 344 ? -7.758 -19.969 -7.902 1 94.88 344 MET B C 1
ATOM 6704 O O . MET B 1 344 ? -8.938 -19.594 -7.961 1 94.88 344 MET B O 1
ATOM 6708 N N . LEU B 1 345 ? -7.328 -20.969 -7.141 1 96.88 345 LEU B N 1
ATOM 6709 C CA . LEU B 1 345 ? -8.18 -21.672 -6.199 1 96.88 345 LEU B CA 1
ATOM 6710 C C . LEU B 1 345 ? -7.516 -21.766 -4.828 1 96.88 345 LEU B C 1
ATOM 6712 O O . LEU B 1 345 ? -6.457 -22.391 -4.691 1 96.88 345 LEU B O 1
ATOM 6716 N N . SER B 1 346 ? -8.086 -21.141 -3.842 1 98.06 346 SER B N 1
ATOM 6717 C CA . SER B 1 346 ? -7.562 -21.203 -2.48 1 98.06 346 SER B CA 1
ATOM 6718 C C . SER B 1 346 ? -8.625 -21.703 -1.505 1 98.06 346 SER B C 1
ATOM 6720 O O . SER B 1 346 ? -9.703 -21.109 -1.4 1 98.06 346 SER B O 1
ATOM 6722 N N . LEU B 1 347 ? -8.344 -22.781 -0.892 1 96.69 347 LEU B N 1
ATOM 6723 C CA . LEU B 1 347 ? -9.18 -23.375 0.144 1 96.69 347 LEU B CA 1
ATOM 6724 C C . LEU B 1 347 ? -8.383 -23.609 1.423 1 96.69 347 LEU B C 1
ATOM 6726 O O . LEU B 1 347 ? -8.719 -24.484 2.227 1 96.69 347 LEU B O 1
ATOM 6730 N N . ASP B 1 348 ? -7.355 -22.875 1.59 1 98.12 348 ASP B N 1
ATOM 6731 C CA . ASP B 1 348 ? -6.391 -23.109 2.664 1 98.12 348 ASP B CA 1
ATOM 6732 C C . ASP B 1 348 ? -6.977 -22.719 4.02 1 98.12 348 ASP B C 1
ATOM 6734 O O . ASP B 1 348 ? -7.898 -21.891 4.09 1 98.12 348 ASP B O 1
ATOM 6738 N N . ASN B 1 349 ? -6.477 -23.344 5.094 1 98.19 349 ASN B N 1
ATOM 6739 C CA . ASN B 1 349 ? -6.801 -23.047 6.484 1 98.19 349 ASN B CA 1
ATOM 6740 C C . ASN B 1 349 ? -8.305 -23.141 6.742 1 98.19 349 ASN B C 1
ATOM 6742 O O . ASN B 1 349 ? -8.914 -22.203 7.25 1 98.19 349 ASN B O 1
ATOM 6746 N N . ASN B 1 350 ? -8.828 -24.203 6.375 1 97.19 350 ASN B N 1
ATOM 6747 C CA . ASN B 1 350 ? -10.18 -24.641 6.695 1 97.19 350 ASN B CA 1
ATOM 6748 C C . ASN B 1 350 ? -10.172 -25.969 7.445 1 97.19 350 ASN B C 1
ATOM 6750 O O . ASN B 1 350 ? -9.211 -26.297 8.141 1 97.19 350 ASN B O 1
ATOM 6754 N N . GLN B 1 351 ? -11.367 -26.688 7.398 1 94.88 351 GLN B N 1
ATOM 6755 C CA . GLN B 1 351 ? -11.484 -27.984 8.07 1 94.88 351 GLN B CA 1
ATOM 6756 C C . GLN B 1 351 ? -11.789 -29.094 7.066 1 94.88 351 GLN B C 1
ATOM 6758 O O . GLN B 1 351 ? -12.641 -29.953 7.32 1 94.88 351 GLN B O 1
ATOM 6763 N N . LEU B 1 352 ? -11.094 -28.938 5.973 1 93.38 352 LEU B N 1
ATOM 6764 C CA . LEU B 1 352 ? -11.32 -29.953 4.949 1 93.38 352 LEU B CA 1
ATOM 6765 C C . LEU B 1 352 ? -10.695 -31.281 5.352 1 93.38 352 LEU B C 1
ATOM 6767 O O . LEU B 1 352 ? -9.609 -31.297 5.941 1 93.38 352 LEU B O 1
ATOM 6771 N N . GLN B 1 353 ? -11.43 -32.375 5.039 1 92.19 353 GLN B N 1
ATOM 6772 C CA . GLN B 1 353 ? -10.969 -33.719 5.395 1 92.19 353 GLN B CA 1
ATOM 6773 C C . GLN B 1 353 ? -10.969 -34.625 4.176 1 92.19 353 GLN B C 1
ATOM 6775 O O . GLN B 1 353 ? -11.539 -34.312 3.137 1 92.19 353 GLN B O 1
ATOM 6780 N N . GLY B 1 354 ? -10.25 -35.719 4.398 1 90.25 354 GLY B N 1
ATOM 6781 C CA . GLY B 1 354 ? -10.219 -36.75 3.354 1 90.25 354 GLY B CA 1
ATOM 6782 C C . GLY B 1 354 ? -9.07 -36.562 2.381 1 90.25 354 GLY B C 1
ATOM 6783 O O . GLY B 1 354 ? -8.195 -35.719 2.596 1 90.25 354 GLY B O 1
ATOM 6784 N N . ALA B 1 355 ? -9.078 -37.406 1.327 1 91.56 355 ALA B N 1
ATOM 6785 C CA . ALA B 1 355 ? -8.023 -37.375 0.321 1 91.56 355 ALA B CA 1
ATOM 6786 C C . ALA B 1 355 ? -8.344 -36.375 -0.787 1 91.56 355 ALA B C 1
ATOM 6788 O O . ALA B 1 355 ? -9.516 -36.125 -1.087 1 91.56 355 ALA B O 1
ATOM 6789 N N . ILE B 1 356 ? -7.32 -35.781 -1.329 1 92.06 356 ILE B N 1
ATOM 6790 C CA . ILE B 1 356 ? -7.508 -34.969 -2.525 1 92.06 356 ILE B CA 1
ATOM 6791 C C . ILE B 1 356 ? -8.031 -35.844 -3.664 1 92.06 356 ILE B C 1
ATOM 6793 O O . ILE B 1 356 ? -7.406 -36.844 -4.035 1 92.06 356 ILE B O 1
ATOM 6797 N N . PRO B 1 357 ? -9.156 -35.5 -4.148 1 89.81 357 PRO B N 1
ATOM 6798 C CA . PRO B 1 357 ? -9.727 -36.344 -5.203 1 89.81 357 PRO B CA 1
ATOM 6799 C C . PRO B 1 357 ? -8.953 -36.25 -6.52 1 89.81 357 PRO B C 1
ATOM 6801 O O . PRO B 1 357 ? -8.414 -35.188 -6.84 1 89.81 357 PRO B O 1
ATOM 6804 N N . ASP B 1 358 ? -9.031 -37.312 -7.391 1 91.69 358 ASP B N 1
ATOM 6805 C CA . ASP B 1 358 ? -8.344 -37.375 -8.672 1 91.69 358 ASP B CA 1
ATOM 6806 C C . ASP B 1 358 ? -8.875 -36.312 -9.641 1 91.69 358 ASP B C 1
ATOM 6808 O O . ASP B 1 358 ? -8.188 -35.969 -10.602 1 91.69 358 ASP B O 1
ATOM 6812 N N . LEU B 1 359 ? -9.961 -35.875 -9.281 1 90 359 LEU B N 1
ATOM 6813 C CA . LEU B 1 359 ? -10.609 -34.875 -10.109 1 90 359 LEU B CA 1
ATOM 6814 C C . LEU B 1 359 ? -9.773 -33.594 -10.156 1 90 359 LEU B C 1
ATOM 6816 O O . LEU B 1 359 ? -9.977 -32.75 -11.031 1 90 359 LEU B O 1
ATOM 6820 N N . VAL B 1 360 ? -8.828 -33.406 -9.227 1 92.12 360 VAL B N 1
ATOM 6821 C CA . VAL B 1 360 ? -7.984 -32.219 -9.188 1 92.12 360 VAL B CA 1
ATOM 6822 C C . VAL B 1 360 ? -7.289 -32.031 -10.531 1 92.12 360 VAL B C 1
ATOM 6824 O O . VAL B 1 360 ? -7.059 -30.906 -10.969 1 92.12 360 VAL B O 1
ATOM 6827 N N . GLY B 1 361 ? -7.016 -33.125 -11.266 1 93.81 361 GLY B N 1
ATOM 6828 C CA . GLY B 1 361 ? -6.355 -33.094 -12.555 1 93.81 361 GLY B CA 1
ATOM 6829 C C . GLY B 1 361 ? -7.254 -32.562 -13.672 1 93.81 361 GLY B C 1
ATOM 6830 O O . GLY B 1 361 ? -6.781 -32.281 -14.773 1 93.81 361 GLY B O 1
ATOM 6831 N N . LYS B 1 362 ? -8.547 -32.438 -13.367 1 94.31 362 LYS B N 1
ATOM 6832 C CA . LYS B 1 362 ? -9.516 -32 -14.367 1 94.31 362 LYS B CA 1
ATOM 6833 C C . LYS B 1 362 ? -9.859 -30.531 -14.203 1 94.31 362 LYS B C 1
ATOM 6835 O O . LYS B 1 362 ? -10.695 -30 -14.938 1 94.31 362 LYS B O 1
ATOM 6840 N N . LEU B 1 363 ? -9.234 -29.891 -13.219 1 95.31 363 LEU B N 1
ATOM 6841 C CA . LEU B 1 363 ? -9.414 -28.453 -13.086 1 95.31 363 LEU B CA 1
ATOM 6842 C C . LEU B 1 363 ? -8.859 -27.703 -14.297 1 95.31 363 LEU B C 1
ATOM 6844 O O . LEU B 1 363 ? -8.258 -28.328 -15.18 1 95.31 363 LEU B O 1
ATOM 6848 N N . SER B 1 364 ? -9.133 -26.406 -14.344 1 95.06 364 SER B N 1
ATOM 6849 C CA . SER B 1 364 ? -8.766 -25.562 -15.477 1 95.06 364 SER B CA 1
ATOM 6850 C C . SER B 1 364 ? -7.293 -25.719 -15.836 1 95.06 364 SER B C 1
ATOM 6852 O O . SER B 1 364 ? -6.434 -25.766 -14.953 1 95.06 364 SER B O 1
ATOM 6854 N N . THR B 1 365 ? -6.992 -25.797 -17.109 1 91.06 365 THR B N 1
ATOM 6855 C CA . THR B 1 365 ? -5.617 -25.875 -17.594 1 91.06 365 THR B CA 1
ATOM 6856 C C . THR B 1 365 ? -4.898 -24.547 -17.391 1 91.06 365 THR B C 1
ATOM 6858 O O . THR B 1 365 ? -3.676 -24.469 -17.516 1 91.06 365 THR B O 1
ATOM 6861 N N . HIS B 1 366 ? -5.695 -23.594 -16.969 1 88.5 366 HIS B N 1
ATOM 6862 C CA . HIS B 1 366 ? -5.137 -22.266 -16.719 1 88.5 366 HIS B CA 1
ATOM 6863 C C . HIS B 1 366 ? -4.852 -22.047 -15.242 1 88.5 366 HIS B C 1
ATOM 6865 O O . HIS B 1 366 ? -4.367 -20.984 -14.852 1 88.5 366 HIS B O 1
ATOM 6871 N N . LEU B 1 367 ? -5.09 -23.062 -14.492 1 94.38 367 LEU B N 1
ATOM 6872 C CA . LEU B 1 367 ? -4.914 -22.906 -13.055 1 94.38 367 LEU B CA 1
ATOM 6873 C C . LEU B 1 367 ? -3.453 -22.656 -12.711 1 94.38 367 LEU B C 1
ATOM 6875 O O . LEU B 1 367 ? -2.586 -23.484 -13.008 1 94.38 367 LEU B O 1
ATOM 6879 N N . THR B 1 368 ? -3.191 -21.484 -12.117 1 93.31 368 THR B N 1
ATOM 6880 C CA . THR B 1 368 ? -1.815 -21.109 -11.805 1 93.31 368 THR B CA 1
ATOM 6881 C C . THR B 1 368 ? -1.538 -21.25 -10.312 1 93.31 368 THR B C 1
ATOM 6883 O O . THR B 1 368 ? -0.388 -21.422 -9.898 1 93.31 368 THR B O 1
ATOM 6886 N N . SER B 1 369 ? -2.545 -21.172 -9.484 1 95.31 369 SER B N 1
ATOM 6887 C CA . SER B 1 369 ? -2.369 -21.25 -8.039 1 95.31 369 SER B CA 1
ATOM 6888 C C . SER B 1 369 ? -3.387 -22.188 -7.402 1 95.31 369 SER B C 1
ATOM 6890 O O . SER B 1 369 ? -4.59 -22.047 -7.629 1 95.31 369 SER B O 1
ATOM 6892 N N . LEU B 1 370 ? -2.871 -23.125 -6.637 1 97.12 370 LEU B N 1
ATOM 6893 C CA . LEU B 1 370 ? -3.686 -24.062 -5.871 1 97.12 370 LEU B CA 1
ATOM 6894 C C . LEU B 1 370 ? -3.221 -24.125 -4.418 1 97.12 370 LEU B C 1
ATOM 6896 O O . LEU B 1 370 ? -2.121 -24.594 -4.133 1 97.12 370 LEU B O 1
ATOM 6900 N N . HIS B 1 371 ? -4.02 -23.625 -3.49 1 98.25 371 HIS B N 1
ATOM 6901 C CA . HIS B 1 371 ? -3.682 -23.594 -2.072 1 98.25 371 HIS B CA 1
ATOM 6902 C C . HIS B 1 371 ? -4.645 -24.438 -1.252 1 98.25 371 HIS B C 1
ATOM 6904 O O . HIS B 1 371 ? -5.828 -24.109 -1.138 1 98.25 371 HIS B O 1
ATOM 6910 N N . LEU B 1 372 ? -4.152 -25.484 -0.678 1 97.25 372 LEU B N 1
ATOM 6911 C CA . LEU B 1 372 ? -4.945 -26.391 0.143 1 97.25 372 LEU B CA 1
ATOM 6912 C C . LEU B 1 372 ? -4.324 -26.562 1.524 1 97.25 372 LEU B C 1
ATOM 6914 O O . LEU B 1 372 ? -4.676 -27.484 2.26 1 97.25 372 LEU B O 1
ATOM 6918 N N . SER B 1 373 ? -3.453 -25.641 1.879 1 98.38 373 SER B N 1
ATOM 6919 C CA . SER B 1 373 ? -2.686 -25.766 3.115 1 98.38 373 SER B CA 1
ATOM 6920 C C . SER B 1 373 ? -3.578 -25.578 4.34 1 98.38 373 SER B C 1
ATOM 6922 O O . SER B 1 373 ? -4.672 -25.016 4.238 1 98.38 373 SER B O 1
ATOM 6924 N N . GLY B 1 374 ? -3.127 -26.047 5.473 1 98.25 374 GLY B N 1
ATOM 6925 C CA . GLY B 1 374 ? -3.783 -25.797 6.746 1 98.25 374 GLY B CA 1
ATOM 6926 C C . GLY B 1 374 ? -5.16 -26.422 6.844 1 98.25 374 GLY B C 1
ATOM 6927 O O . GLY B 1 374 ? -6.121 -25.766 7.242 1 98.25 374 GLY B O 1
ATOM 6928 N N . ASN B 1 375 ? -5.293 -27.641 6.316 1 96.94 375 ASN B N 1
ATOM 6929 C CA . ASN B 1 375 ? -6.496 -28.453 6.441 1 96.94 375 ASN B CA 1
ATOM 6930 C C . ASN B 1 375 ? -6.207 -29.781 7.133 1 96.94 375 ASN B C 1
ATOM 6932 O O . ASN B 1 375 ? -5.227 -29.891 7.867 1 96.94 375 ASN B O 1
ATOM 6936 N N . ASN B 1 376 ? -7.18 -30.734 7.066 1 95.38 376 ASN B N 1
ATOM 6937 C CA . ASN B 1 376 ? -7.008 -32.094 7.594 1 95.38 376 ASN B CA 1
ATOM 6938 C C . ASN B 1 376 ? -7.031 -33.125 6.484 1 95.38 376 ASN B C 1
ATOM 6940 O O . ASN B 1 376 ? -7.668 -34.188 6.621 1 95.38 376 ASN B O 1
ATOM 6944 N N . LEU B 1 377 ? -6.355 -32.719 5.457 1 94.94 377 LEU B N 1
ATOM 6945 C CA . LEU B 1 377 ? -6.344 -33.625 4.312 1 94.94 377 LEU B CA 1
ATOM 6946 C C . LEU B 1 377 ? -5.426 -34.844 4.574 1 94.94 377 LEU B C 1
ATOM 6948 O O . LEU B 1 377 ? -4.418 -34.688 5.27 1 94.94 377 LEU B O 1
ATOM 6952 N N . SER B 1 378 ? -5.879 -35.969 4 1 94.69 378 SER B N 1
ATOM 6953 C CA . SER B 1 378 ? -5.137 -37.219 4.191 1 94.69 378 SER B CA 1
ATOM 6954 C C . SER B 1 378 ? -4.977 -37.969 2.877 1 94.69 378 SER B C 1
ATOM 6956 O O . SER B 1 378 ? -5.387 -37.5 1.82 1 94.69 378 SER B O 1
ATOM 6958 N N . GLY B 1 379 ? -4.215 -39.031 2.938 1 94.88 379 GLY B N 1
ATOM 6959 C CA . GLY B 1 379 ? -4.016 -39.875 1.755 1 94.88 379 GLY B CA 1
ATOM 6960 C C . GLY B 1 379 ? -2.889 -39.375 0.869 1 94.88 379 GLY B C 1
ATOM 6961 O O . GLY B 1 379 ? -2.08 -38.531 1.29 1 94.88 379 GLY B O 1
ATOM 6962 N N . ILE B 1 380 ? -2.871 -40 -0.355 1 96 380 ILE B N 1
ATOM 6963 C CA . ILE B 1 380 ? -1.805 -39.656 -1.296 1 96 380 ILE B CA 1
ATOM 6964 C C . ILE B 1 380 ? -2.283 -38.594 -2.26 1 96 380 ILE B C 1
ATOM 6966 O O . ILE B 1 380 ? -3.475 -38.5 -2.566 1 96 380 ILE B O 1
ATOM 6970 N N . VAL B 1 381 ? -1.343 -37.75 -2.686 1 96 381 VAL B N 1
ATOM 6971 C CA . VAL B 1 381 ? -1.655 -36.781 -3.73 1 96 381 VAL B CA 1
ATOM 6972 C C . VAL B 1 381 ? -1.851 -37.5 -5.062 1 96 381 VAL B C 1
ATOM 6974 O O . VAL B 1 381 ? -0.998 -38.281 -5.48 1 96 381 VAL B O 1
ATOM 6977 N N . PRO B 1 382 ? -2.98 -37.281 -5.699 1 94.25 382 PRO B N 1
ATOM 6978 C CA . PRO B 1 382 ? -3.227 -38 -6.957 1 94.25 382 PRO B CA 1
ATOM 6979 C C . PRO B 1 382 ? -2.242 -37.625 -8.055 1 94.25 382 PRO B C 1
ATOM 6981 O O . PRO B 1 382 ? -1.869 -36.438 -8.164 1 94.25 382 PRO B O 1
ATOM 6984 N N . SER B 1 383 ? -1.899 -38.562 -8.93 1 94.38 383 SER B N 1
ATOM 6985 C CA . SER B 1 383 ? -0.959 -38.312 -10.016 1 94.38 383 SER B CA 1
ATOM 6986 C C . SER B 1 383 ? -1.545 -37.375 -11.055 1 94.38 383 SER B C 1
ATOM 6988 O O . SER B 1 383 ? -0.806 -36.75 -11.805 1 94.38 383 SER B O 1
ATOM 6990 N N . SER B 1 384 ? -2.879 -37.281 -11.055 1 94.5 384 SER B N 1
ATOM 6991 C CA . SER B 1 384 ? -3.559 -36.438 -12.008 1 94.5 384 SER B CA 1
ATOM 6992 C C . SER B 1 384 ? -3.205 -34.969 -11.773 1 94.5 384 SER B C 1
ATOM 6994 O O . SER B 1 384 ? -3.455 -34.094 -12.625 1 94.5 384 SER B O 1
ATOM 6996 N N . LEU B 1 385 ? -2.637 -34.656 -10.539 1 95 385 LEU B N 1
ATOM 6997 C CA . LEU B 1 385 ? -2.164 -33.312 -10.273 1 95 385 LEU B CA 1
ATOM 6998 C C . LEU B 1 385 ? -1.15 -32.875 -11.328 1 95 385 LEU B C 1
ATOM 7000 O O . LEU B 1 385 ? -1.017 -31.688 -11.617 1 95 385 LEU B O 1
ATOM 7004 N N . ALA B 1 386 ? -0.518 -33.844 -11.992 1 94.69 386 ALA B N 1
ATOM 7005 C CA . ALA B 1 386 ? 0.499 -33.594 -13.016 1 94.69 386 ALA B CA 1
ATOM 7006 C C . ALA B 1 386 ? -0.104 -32.938 -14.25 1 94.69 386 ALA B C 1
ATOM 7008 O O . ALA B 1 386 ? 0.618 -32.375 -15.07 1 94.69 386 ALA B O 1
ATOM 7009 N N . ASN B 1 387 ? -1.408 -33 -14.375 1 95.12 387 ASN B N 1
ATOM 7010 C CA . ASN B 1 387 ? -2.1 -32.438 -15.531 1 95.12 387 ASN B CA 1
ATOM 7011 C C . ASN B 1 387 ? -2.162 -30.906 -15.461 1 95.12 387 ASN B C 1
ATOM 7013 O O . ASN B 1 387 ? -2.447 -30.25 -16.453 1 95.12 387 ASN B O 1
ATOM 7017 N N . LEU B 1 388 ? -1.946 -30.391 -14.266 1 95.12 388 LEU B N 1
ATOM 7018 C CA . LEU B 1 388 ? -2.029 -28.938 -14.078 1 95.12 388 LEU B CA 1
ATOM 7019 C C . LEU B 1 388 ? -0.703 -28.281 -14.422 1 95.12 388 LEU B C 1
ATOM 7021 O O . LEU B 1 388 ? -0.062 -27.672 -13.555 1 95.12 388 LEU B O 1
ATOM 7025 N N . THR B 1 389 ? -0.378 -28.188 -15.703 1 93.19 389 THR B N 1
ATOM 7026 C CA . THR B 1 389 ? 0.955 -27.844 -16.172 1 93.19 389 THR B CA 1
ATOM 7027 C C . THR B 1 389 ? 1.185 -26.328 -16.078 1 93.19 389 THR B C 1
ATOM 7029 O O . THR B 1 389 ? 2.32 -25.859 -16.188 1 93.19 389 THR B O 1
ATOM 7032 N N . SER B 1 390 ? 0.089 -25.578 -15.781 1 91.38 390 SER B N 1
ATOM 7033 C CA . SER B 1 390 ? 0.226 -24.125 -15.703 1 91.38 390 SER B CA 1
ATOM 7034 C C . SER B 1 390 ? 0.444 -23.656 -14.266 1 91.38 390 SER B C 1
ATOM 7036 O O . SER B 1 390 ? 0.661 -22.469 -14.016 1 91.38 390 SER B O 1
ATOM 7038 N N . ILE B 1 391 ? 0.546 -24.531 -13.312 1 94.69 391 ILE B N 1
ATOM 7039 C CA . ILE B 1 391 ? 0.634 -24.172 -11.898 1 94.69 391 ILE B CA 1
ATOM 7040 C C . ILE B 1 391 ? 1.985 -23.516 -11.617 1 94.69 391 ILE B C 1
ATOM 7042 O O . ILE B 1 391 ? 3.029 -24.047 -12.016 1 94.69 391 ILE B O 1
ATOM 7046 N N . ILE B 1 392 ? 1.918 -22.406 -11.055 1 93.81 392 ILE B N 1
ATOM 7047 C CA . ILE B 1 392 ? 3.154 -21.734 -10.672 1 93.81 392 ILE B CA 1
ATOM 7048 C C . ILE B 1 392 ? 3.283 -21.703 -9.156 1 93.81 392 ILE B C 1
ATOM 7050 O O . ILE B 1 392 ? 4.391 -21.609 -8.617 1 93.81 392 ILE B O 1
ATOM 7054 N N . ASP B 1 393 ? 2.189 -21.781 -8.414 1 95.31 393 ASP B N 1
ATOM 7055 C CA . ASP B 1 393 ? 2.16 -21.734 -6.957 1 95.31 393 ASP B CA 1
ATOM 7056 C C . ASP B 1 393 ? 1.295 -22.859 -6.387 1 95.31 393 ASP B C 1
ATOM 7058 O O . ASP B 1 393 ? 0.069 -22.828 -6.516 1 95.31 393 ASP B O 1
ATOM 7062 N N . LEU B 1 394 ? 1.95 -23.859 -5.73 1 97.56 394 LEU B N 1
ATOM 7063 C CA . LEU B 1 394 ? 1.273 -25 -5.137 1 97.56 394 LEU B CA 1
ATOM 7064 C C . LEU B 1 394 ? 1.568 -25.094 -3.645 1 97.56 394 LEU B C 1
ATOM 7066 O O . LEU B 1 394 ? 2.721 -25.281 -3.246 1 97.56 394 LEU B O 1
ATOM 7070 N N . ASP B 1 395 ? 0.54 -24.953 -2.803 1 98.44 395 ASP B N 1
ATOM 7071 C CA . ASP B 1 395 ? 0.694 -25.016 -1.353 1 98.44 395 ASP B CA 1
ATOM 7072 C C . ASP B 1 395 ? -0.201 -26.109 -0.752 1 98.44 395 ASP B C 1
ATOM 7074 O O . ASP B 1 395 ? -1.421 -25.938 -0.679 1 98.44 395 ASP B O 1
ATOM 7078 N N . LEU B 1 396 ? 0.398 -27.203 -0.325 1 98.44 396 LEU B N 1
ATOM 7079 C CA . LEU B 1 396 ? -0.295 -28.312 0.314 1 98.44 396 LEU B CA 1
ATOM 7080 C C . LEU B 1 396 ? 0.171 -28.484 1.756 1 98.44 396 LEU B C 1
ATOM 7082 O O . LEU B 1 396 ? 0.029 -29.562 2.332 1 98.44 396 LEU B O 1
ATOM 7086 N N . SER B 1 397 ? 0.717 -27.453 2.35 1 98.62 397 SER B N 1
ATOM 7087 C CA . SER B 1 397 ? 1.398 -27.578 3.635 1 98.62 397 SER B CA 1
ATOM 7088 C C . SER B 1 397 ? 0.401 -27.75 4.777 1 98.62 397 SER B C 1
ATOM 7090 O O . SER B 1 397 ? -0.788 -27.469 4.617 1 98.62 397 SER B O 1
ATOM 7092 N N . ASN B 1 398 ? 0.868 -28.312 5.871 1 98.56 398 ASN B N 1
ATOM 7093 C CA . ASN B 1 398 ? 0.132 -28.438 7.125 1 98.56 398 ASN B CA 1
ATOM 7094 C C . ASN B 1 398 ? -1.154 -29.234 6.941 1 98.56 398 ASN B C 1
ATOM 7096 O O . ASN B 1 398 ? -2.242 -28.75 7.258 1 98.56 398 ASN B O 1
ATOM 7100 N N . ASN B 1 399 ? -1.007 -30.406 6.41 1 98.31 399 ASN B N 1
ATOM 7101 C CA . ASN B 1 399 ? -2.025 -31.438 6.316 1 98.31 399 ASN B CA 1
ATOM 7102 C C . ASN B 1 399 ? -1.522 -32.781 6.883 1 98.31 399 ASN B C 1
ATOM 7104 O O . ASN B 1 399 ? -0.691 -32.781 7.789 1 98.31 399 ASN B O 1
ATOM 7108 N N . SER B 1 400 ? -2.197 -33.906 6.516 1 98.19 400 SER B N 1
ATOM 7109 C CA . SER B 1 400 ? -1.747 -35.25 6.852 1 98.19 400 SER B CA 1
ATOM 7110 C C . SER B 1 400 ? -1.543 -36.094 5.598 1 98.19 400 SER B C 1
ATOM 7112 O O . SER B 1 400 ? -1.893 -37.281 5.574 1 98.19 400 SER B O 1
ATOM 7114 N N . LEU B 1 401 ? -1.027 -35.406 4.613 1 97.88 401 LEU B N 1
ATOM 7115 C CA . LEU B 1 401 ? -0.831 -36.094 3.342 1 97.88 401 LEU B CA 1
ATOM 7116 C C . LEU B 1 401 ? 0.338 -37.062 3.428 1 97.88 401 LEU B C 1
ATOM 7118 O O . LEU B 1 401 ? 1.289 -36.844 4.18 1 97.88 401 LEU B O 1
ATOM 7122 N N . THR B 1 402 ? 0.209 -38.156 2.648 1 97.81 402 THR B N 1
ATOM 7123 C CA . THR B 1 402 ? 1.189 -39.219 2.682 1 97.81 402 THR B CA 1
ATOM 7124 C C . THR B 1 402 ? 1.647 -39.594 1.271 1 97.81 402 THR B C 1
ATOM 7126 O O . THR B 1 402 ? 1.269 -38.938 0.303 1 97.81 402 THR B O 1
ATOM 7129 N N . GLY B 1 403 ? 2.541 -40.562 1.192 1 96.62 403 GLY B N 1
ATOM 7130 C CA . GLY B 1 403 ? 3.012 -41.031 -0.097 1 96.62 403 GLY B CA 1
ATOM 7131 C C . GLY B 1 403 ? 4.254 -40.312 -0.584 1 96.62 403 GLY B C 1
ATOM 7132 O O . GLY B 1 403 ? 4.852 -39.531 0.151 1 96.62 403 GLY B O 1
ATOM 7133 N N . THR B 1 404 ? 4.66 -40.719 -1.829 1 96.19 404 THR B N 1
ATOM 7134 C CA . THR B 1 404 ? 5.824 -40.094 -2.455 1 96.19 404 THR B CA 1
ATOM 7135 C C . THR B 1 404 ? 5.402 -38.969 -3.375 1 96.19 404 THR B C 1
ATOM 7137 O O . THR B 1 404 ? 4.223 -38.812 -3.701 1 96.19 404 THR B O 1
ATOM 7140 N N . ILE B 1 405 ? 6.387 -38.094 -3.723 1 94.06 405 ILE B N 1
ATOM 7141 C CA . ILE B 1 405 ? 6.008 -36.906 -4.516 1 94.06 405 ILE B CA 1
ATOM 7142 C C . ILE B 1 405 ? 6.547 -37.062 -5.938 1 94.06 405 ILE B C 1
ATOM 7144 O O . ILE B 1 405 ? 6.391 -36.156 -6.762 1 94.06 405 ILE B O 1
ATOM 7148 N N . GLU B 1 406 ? 7.172 -38.156 -6.367 1 88.38 406 GLU B N 1
ATOM 7149 C CA . GLU B 1 406 ? 7.781 -38.375 -7.672 1 88.38 406 GLU B CA 1
ATOM 7150 C C . GLU B 1 406 ? 6.723 -38.531 -8.758 1 88.38 406 GLU B C 1
ATOM 7152 O O . GLU B 1 406 ? 6.949 -38.125 -9.914 1 88.38 406 GLU B O 1
ATOM 7157 N N . GLY B 1 407 ? 5.602 -38.906 -8.562 1 84.19 407 GLY B N 1
ATOM 7158 C CA . GLY B 1 407 ? 4.605 -39.281 -9.547 1 84.19 407 GLY B CA 1
ATOM 7159 C C . GLY B 1 407 ? 3.943 -38.094 -10.211 1 84.19 407 GLY B C 1
ATOM 7160 O O . GLY B 1 407 ? 3.404 -38.219 -11.312 1 84.19 407 GLY B O 1
ATOM 7161 N N . TRP B 1 408 ? 4.023 -36.969 -9.672 1 88.31 408 TRP B N 1
ATOM 7162 C CA . TRP B 1 408 ? 3.264 -35.844 -10.227 1 88.31 408 TRP B CA 1
ATOM 7163 C C . TRP B 1 408 ? 4.129 -34.594 -10.328 1 88.31 408 TRP B C 1
ATOM 7165 O O . TRP B 1 408 ? 3.885 -33.75 -11.18 1 88.31 408 TRP B O 1
ATOM 7175 N N . LEU B 1 409 ? 5.203 -34.406 -9.641 1 90.12 409 LEU B N 1
ATOM 7176 C CA . LEU B 1 409 ? 5.988 -33.188 -9.492 1 90.12 409 LEU B CA 1
ATOM 7177 C C . LEU B 1 409 ? 6.75 -32.875 -10.781 1 90.12 409 LEU B C 1
ATOM 7179 O O . LEU B 1 409 ? 6.828 -31.719 -11.188 1 90.12 409 LEU B O 1
ATOM 7183 N N . GLY B 1 410 ? 7.27 -33.844 -11.484 1 86.69 410 GLY B N 1
ATOM 7184 C CA . GLY B 1 410 ? 8.141 -33.656 -12.633 1 86.69 410 GLY B CA 1
ATOM 7185 C C . GLY B 1 410 ? 7.445 -33 -13.812 1 86.69 410 GLY B C 1
ATOM 7186 O O . GLY B 1 410 ? 8.094 -32.438 -14.688 1 86.69 410 GLY B O 1
ATOM 7187 N N . SER B 1 411 ? 6.121 -33 -13.875 1 89.19 411 SER B N 1
ATOM 7188 C CA . SER B 1 411 ? 5.348 -32.469 -15 1 89.19 411 SER B CA 1
ATOM 7189 C C . SER B 1 411 ? 5.027 -31 -14.797 1 89.19 411 SER B C 1
ATOM 7191 O O . SER B 1 411 ? 4.605 -30.312 -15.742 1 89.19 411 SER B O 1
ATOM 7193 N N . LEU B 1 412 ? 5.254 -30.531 -13.602 1 93.69 412 LEU B N 1
ATOM 7194 C CA . LEU B 1 412 ? 4.895 -29.156 -13.289 1 93.69 412 LEU B CA 1
ATOM 7195 C C . LEU B 1 412 ? 6.051 -28.203 -13.586 1 93.69 412 LEU B C 1
ATOM 7197 O O . LEU B 1 412 ? 6.586 -27.562 -12.68 1 93.69 412 LEU B O 1
ATOM 7201 N N . LYS B 1 413 ? 6.328 -27.984 -14.875 1 91 413 LYS B N 1
ATOM 7202 C CA . LYS B 1 413 ? 7.535 -27.312 -15.352 1 91 413 LYS B CA 1
ATOM 7203 C C . LYS B 1 413 ? 7.484 -25.812 -15.047 1 91 413 LYS B C 1
ATOM 7205 O O . LYS B 1 413 ? 8.523 -25.156 -14.961 1 91 413 LYS B O 1
ATOM 7210 N N . LYS B 1 414 ? 6.289 -25.328 -14.812 1 90.69 414 LYS B N 1
ATOM 7211 C CA . LYS B 1 414 ? 6.141 -23.891 -14.602 1 90.69 414 LYS B CA 1
ATOM 7212 C C . LYS B 1 414 ? 6.129 -23.562 -13.109 1 90.69 414 LYS B C 1
ATOM 7214 O O . LYS B 1 414 ? 6.035 -22.391 -12.734 1 90.69 414 LYS B O 1
ATOM 7219 N N . LEU B 1 415 ? 6.352 -24.547 -12.305 1 94.75 415 LEU B N 1
ATOM 7220 C CA . LEU B 1 415 ? 6.25 -24.391 -10.859 1 94.75 415 LEU B CA 1
ATOM 7221 C C . LEU B 1 415 ? 7.301 -23.406 -10.352 1 94.75 415 LEU B C 1
ATOM 7223 O O . LEU B 1 415 ? 8.477 -23.531 -10.688 1 94.75 415 LEU B O 1
ATOM 7227 N N . GLN B 1 416 ? 6.832 -22.406 -9.609 1 93.81 416 GLN B N 1
ATOM 7228 C CA . GLN B 1 416 ? 7.715 -21.391 -9.062 1 93.81 416 GLN B CA 1
ATOM 7229 C C . GLN B 1 416 ? 7.766 -21.453 -7.543 1 93.81 416 GLN B C 1
ATOM 7231 O O . GLN B 1 416 ? 8.773 -21.109 -6.934 1 93.81 416 GLN B O 1
ATOM 7236 N N . SER B 1 417 ? 6.707 -21.859 -6.891 1 95.38 417 SER B N 1
ATOM 7237 C CA . SER B 1 417 ? 6.621 -22.031 -5.445 1 95.38 417 SER B CA 1
ATOM 7238 C C . SER B 1 417 ? 5.949 -23.359 -5.086 1 95.38 417 SER B C 1
ATOM 7240 O O . SER B 1 417 ? 4.852 -23.656 -5.562 1 95.38 417 SER B O 1
ATOM 7242 N N . LEU B 1 418 ? 6.656 -24.172 -4.277 1 97.5 418 LEU B N 1
ATOM 7243 C CA . LEU B 1 418 ? 6.117 -25.422 -3.771 1 97.5 418 LEU B CA 1
ATOM 7244 C C . LEU B 1 418 ? 6.258 -25.516 -2.256 1 97.5 418 LEU B C 1
ATOM 7246 O O . LEU B 1 418 ? 7.367 -25.391 -1.726 1 97.5 418 LEU B O 1
ATOM 7250 N N . ASP B 1 419 ? 5.176 -25.672 -1.539 1 98.38 419 ASP B N 1
ATOM 7251 C CA . ASP B 1 419 ? 5.195 -25.844 -0.089 1 98.38 419 ASP B CA 1
ATOM 7252 C C . ASP B 1 419 ? 4.473 -27.109 0.331 1 98.38 419 ASP B C 1
ATOM 7254 O O . ASP B 1 419 ? 3.252 -27.219 0.191 1 98.38 419 ASP B O 1
ATOM 7258 N N . LEU B 1 420 ? 5.234 -28.094 0.809 1 98.44 420 LEU B N 1
ATOM 7259 C CA . LEU B 1 420 ? 4.699 -29.375 1.292 1 98.44 420 LEU B CA 1
ATOM 7260 C C . LEU B 1 420 ? 4.969 -29.531 2.783 1 98.44 420 LEU B C 1
ATOM 7262 O O . LEU B 1 420 ? 4.875 -30.641 3.314 1 98.44 420 LEU B O 1
ATOM 7266 N N . HIS B 1 421 ? 5.305 -28.469 3.43 1 98.31 421 HIS B N 1
ATOM 7267 C CA . HIS B 1 421 ? 5.711 -28.453 4.832 1 98.31 421 HIS B CA 1
ATOM 7268 C C . HIS B 1 421 ? 4.609 -29.016 5.727 1 98.31 421 HIS B C 1
ATOM 7270 O O . HIS B 1 421 ? 3.424 -28.75 5.5 1 98.31 421 HIS B O 1
ATOM 7276 N N . GLY B 1 422 ? 4.973 -29.719 6.723 1 98.5 422 GLY B N 1
ATOM 7277 C CA . GLY B 1 422 ? 4.035 -30.141 7.754 1 98.5 422 GLY B CA 1
ATOM 7278 C C . GLY B 1 422 ? 3.061 -31.203 7.281 1 98.5 422 GLY B C 1
ATOM 7279 O O . GLY B 1 422 ? 1.849 -31.047 7.445 1 98.5 422 GLY B O 1
ATOM 7280 N N . ASN B 1 423 ? 3.572 -32.281 6.598 1 98.62 423 ASN B N 1
ATOM 7281 C CA . ASN B 1 423 ? 2.818 -33.438 6.164 1 98.62 423 ASN B CA 1
ATOM 7282 C C . ASN B 1 423 ? 3.512 -34.75 6.574 1 98.62 423 ASN B C 1
ATOM 7284 O O . ASN B 1 423 ? 4.211 -34.781 7.59 1 98.62 423 ASN B O 1
ATOM 7288 N N . ASN B 1 424 ? 3.123 -35.906 5.926 1 98.5 424 ASN B N 1
ATOM 7289 C CA . ASN B 1 424 ? 3.736 -37.188 6.18 1 98.5 424 ASN B CA 1
ATOM 7290 C C . ASN B 1 424 ? 4.277 -37.844 4.898 1 98.5 424 ASN B C 1
ATOM 7292 O O . ASN B 1 424 ? 4.121 -39.031 4.676 1 98.5 424 ASN B O 1
ATOM 7296 N N . PHE B 1 425 ? 4.832 -37.031 4.078 1 98.19 425 PHE B N 1
ATOM 7297 C CA . PHE B 1 425 ? 5.398 -37.562 2.84 1 98.19 425 PHE B CA 1
ATOM 7298 C C . PHE B 1 425 ? 6.617 -38.406 3.129 1 98.19 425 PHE B C 1
ATOM 7300 O O . PHE B 1 425 ? 7.402 -38.125 4.031 1 98.19 425 PHE B O 1
ATOM 7307 N N . VAL B 1 426 ? 6.727 -39.469 2.322 1 97.69 426 VAL B N 1
ATOM 7308 C CA . VAL B 1 426 ? 7.801 -40.438 2.533 1 97.69 426 VAL B CA 1
ATOM 7309 C C . VAL B 1 426 ? 8.625 -40.594 1.254 1 97.69 426 VAL B C 1
ATOM 7311 O O . VAL B 1 426 ? 8.305 -39.969 0.233 1 97.69 426 VAL B O 1
ATOM 7314 N N . GLY B 1 427 ? 9.734 -41.344 1.359 1 96.75 427 GLY B N 1
ATOM 7315 C CA . GLY B 1 427 ? 10.562 -41.625 0.198 1 96.75 427 GLY B CA 1
ATOM 7316 C C . GLY B 1 427 ? 11.711 -40.625 0.038 1 96.75 427 GLY B C 1
ATOM 7317 O O . GLY B 1 427 ? 12.125 -40 1.005 1 96.75 427 GLY B O 1
ATOM 7318 N N . PHE B 1 428 ? 12.266 -40.656 -1.198 1 97 428 PHE B N 1
ATOM 7319 C CA . PHE B 1 428 ? 13.406 -39.812 -1.51 1 97 428 PHE B CA 1
ATOM 7320 C C . PHE B 1 428 ? 12.953 -38.5 -2.141 1 97 428 PHE B C 1
ATOM 7322 O O . PHE B 1 428 ? 11.898 -38.438 -2.777 1 97 428 PHE B O 1
ATOM 7329 N N . ILE B 1 429 ? 13.742 -37.469 -1.858 1 96.56 429 ILE B N 1
ATOM 7330 C CA . ILE B 1 429 ? 13.547 -36.25 -2.646 1 96.56 429 ILE B CA 1
ATOM 7331 C C . ILE B 1 429 ? 13.914 -36.5 -4.102 1 96.56 429 ILE B C 1
ATOM 7333 O O . ILE B 1 429 ? 15.055 -36.875 -4.406 1 96.56 429 ILE B O 1
ATOM 7337 N N . PRO B 1 430 ? 13 -36.375 -4.973 1 95.06 430 PRO B N 1
ATOM 7338 C CA . PRO B 1 430 ? 13.242 -36.75 -6.363 1 95.06 430 PRO B CA 1
ATOM 7339 C C . PRO B 1 430 ? 14.281 -35.875 -7.047 1 95.06 430 PRO B C 1
ATOM 7341 O O . PRO B 1 430 ? 14.234 -34.656 -6.914 1 95.06 430 PRO B O 1
ATOM 7344 N N . PRO B 1 431 ? 15.18 -36.438 -7.895 1 93.88 431 PRO B N 1
ATOM 7345 C CA . PRO B 1 431 ? 16.156 -35.656 -8.648 1 93.88 431 PRO B CA 1
ATOM 7346 C C . PRO B 1 431 ? 15.492 -34.781 -9.727 1 93.88 431 PRO B C 1
ATOM 7348 O O . PRO B 1 431 ? 16.109 -33.844 -10.219 1 93.88 431 PRO B O 1
ATOM 7351 N N . SER B 1 432 ? 14.25 -35.094 -10.031 1 91.75 432 SER B N 1
ATOM 7352 C CA . SER B 1 432 ? 13.523 -34.375 -11.062 1 91.75 432 SER B CA 1
ATOM 7353 C C . SER B 1 432 ? 13.289 -32.906 -10.656 1 91.75 432 SER B C 1
ATOM 7355 O O . SER B 1 432 ? 12.93 -32.094 -11.484 1 91.75 432 SER B O 1
ATOM 7357 N N . PHE B 1 433 ? 13.492 -32.531 -9.359 1 92.31 433 PHE B N 1
ATOM 7358 C CA . PHE B 1 433 ? 13.43 -31.156 -8.93 1 92.31 433 PHE B CA 1
ATOM 7359 C C . PHE B 1 433 ? 14.375 -30.281 -9.766 1 92.31 433 PHE B C 1
ATOM 7361 O O . PHE B 1 433 ? 14.086 -29.109 -10.016 1 92.31 433 PHE B O 1
ATOM 7368 N N . GLY B 1 434 ? 15.453 -30.891 -10.195 1 92.19 434 GLY B N 1
ATOM 7369 C CA . GLY B 1 434 ? 16.453 -30.156 -10.961 1 92.19 434 GLY B CA 1
ATOM 7370 C C . GLY B 1 434 ? 15.914 -29.641 -12.281 1 92.19 434 GLY B C 1
ATOM 7371 O O . GLY B 1 434 ? 16.516 -28.75 -12.898 1 92.19 434 GLY B O 1
ATOM 7372 N N . ASN B 1 435 ? 14.773 -30.203 -12.719 1 91.5 435 ASN B N 1
ATOM 7373 C CA . ASN B 1 435 ? 14.18 -29.812 -13.992 1 91.5 435 ASN B CA 1
ATOM 7374 C C . ASN B 1 435 ? 13.211 -28.641 -13.828 1 91.5 435 ASN B C 1
ATOM 7376 O O . ASN B 1 435 ? 12.703 -28.109 -14.812 1 91.5 435 ASN B O 1
ATOM 7380 N N . LEU B 1 436 ? 12.93 -28.328 -12.617 1 93.94 436 LEU B N 1
ATOM 7381 C CA . LEU B 1 436 ? 12.008 -27.219 -12.352 1 93.94 436 LEU B CA 1
ATOM 7382 C C . LEU B 1 436 ? 12.75 -25.891 -12.289 1 93.94 436 LEU B C 1
ATOM 7384 O O . LEU B 1 436 ? 12.852 -25.281 -11.227 1 93.94 436 LEU B O 1
ATOM 7388 N N . SER B 1 437 ? 13.133 -25.375 -13.5 1 89.38 437 SER B N 1
ATOM 7389 C CA . SER B 1 437 ? 14.07 -24.266 -13.656 1 89.38 437 SER B CA 1
ATOM 7390 C C . SER B 1 437 ? 13.469 -22.969 -13.156 1 89.38 437 SER B C 1
ATOM 7392 O O . SER B 1 437 ? 14.188 -21.984 -12.922 1 89.38 437 SER B O 1
ATOM 7394 N N . GLU B 1 438 ? 12.117 -22.922 -12.914 1 90.12 438 GLU B N 1
ATOM 7395 C CA . GLU B 1 438 ? 11.469 -21.672 -12.523 1 90.12 438 GLU B CA 1
ATOM 7396 C C . GLU B 1 438 ? 11.203 -21.641 -11.016 1 90.12 438 GLU B C 1
ATOM 7398 O O . GLU B 1 438 ? 10.711 -20.641 -10.492 1 90.12 438 GLU B O 1
ATOM 7403 N N . LEU B 1 439 ? 11.617 -22.656 -10.297 1 93.88 439 LEU B N 1
ATOM 7404 C CA . LEU B 1 439 ? 11.328 -22.781 -8.875 1 93.88 439 LEU B CA 1
ATOM 7405 C C . LEU B 1 439 ? 12.102 -21.719 -8.078 1 93.88 439 LEU B C 1
ATOM 7407 O O . LEU B 1 439 ? 13.32 -21.594 -8.227 1 93.88 439 LEU B O 1
ATOM 7411 N N . THR B 1 440 ? 11.367 -20.938 -7.262 1 92.94 440 THR B N 1
ATOM 7412 C CA . THR B 1 440 ? 11.969 -19.891 -6.465 1 92.94 440 THR B CA 1
ATOM 7413 C C . THR B 1 440 ? 11.883 -20.219 -4.977 1 92.94 440 THR B C 1
ATOM 7415 O O . THR B 1 440 ? 12.727 -19.781 -4.188 1 92.94 440 THR B O 1
ATOM 7418 N N . ILE B 1 441 ? 10.891 -20.953 -4.59 1 94.75 441 ILE B N 1
ATOM 7419 C CA . ILE B 1 441 ? 10.68 -21.344 -3.201 1 94.75 441 ILE B CA 1
ATOM 7420 C C . ILE B 1 441 ? 10.383 -22.844 -3.131 1 94.75 441 ILE B C 1
ATOM 7422 O O . ILE B 1 441 ? 9.508 -23.344 -3.844 1 94.75 441 ILE B O 1
ATOM 7426 N N . LEU B 1 442 ? 11.141 -23.531 -2.307 1 97.19 442 LEU B N 1
ATOM 7427 C CA . LEU B 1 442 ? 10.922 -24.969 -2.076 1 97.19 442 LEU B CA 1
ATOM 7428 C C . LEU B 1 442 ? 10.898 -25.266 -0.583 1 97.19 442 LEU B C 1
ATOM 7430 O O . LEU B 1 442 ? 11.898 -25.094 0.111 1 97.19 442 LEU B O 1
ATOM 7434 N N . SER B 1 443 ? 9.766 -25.688 -0.068 1 98.31 443 SER B N 1
ATOM 7435 C CA . SER B 1 443 ? 9.617 -26.062 1.333 1 98.31 443 SER B CA 1
ATOM 7436 C C . SER B 1 443 ? 9.125 -27.516 1.467 1 98.31 443 SER B C 1
ATOM 7438 O O . SER B 1 443 ? 7.988 -27.812 1.116 1 98.31 443 SER B O 1
ATOM 7440 N N . LEU B 1 444 ? 9.984 -28.406 1.971 1 98.38 444 LEU B N 1
ATOM 7441 C CA . LEU B 1 444 ? 9.656 -29.812 2.201 1 98.38 444 LEU B CA 1
ATOM 7442 C C . LEU B 1 444 ? 9.805 -30.172 3.676 1 98.38 444 LEU B C 1
ATOM 7444 O O . LEU B 1 444 ? 9.93 -31.344 4.023 1 98.38 444 LEU B O 1
ATOM 7448 N N . ALA B 1 445 ? 9.789 -29.172 4.52 1 98.56 445 ALA B N 1
ATOM 7449 C CA . ALA B 1 445 ? 10.109 -29.359 5.934 1 98.56 445 ALA B CA 1
ATOM 7450 C C . ALA B 1 445 ? 9.031 -30.172 6.641 1 98.56 445 ALA B C 1
ATOM 7452 O O . ALA B 1 445 ? 7.895 -30.25 6.168 1 98.56 445 ALA B O 1
ATOM 7453 N N . GLN B 1 446 ? 9.398 -30.781 7.734 1 98.44 446 GLN B N 1
ATOM 7454 C CA . GLN B 1 446 ? 8.492 -31.484 8.641 1 98.44 446 GLN B CA 1
ATOM 7455 C C . GLN B 1 446 ? 7.719 -32.562 7.902 1 98.44 446 GLN B C 1
ATOM 7457 O O . GLN B 1 446 ? 6.484 -32.594 7.922 1 98.44 446 GLN B O 1
ATOM 7462 N N . ASN B 1 447 ? 8.414 -33.438 7.223 1 98.62 447 ASN B N 1
ATOM 7463 C CA . ASN B 1 447 ? 7.93 -34.688 6.602 1 98.62 447 ASN B CA 1
ATOM 7464 C C . ASN B 1 447 ? 8.789 -35.875 7 1 98.62 447 ASN B C 1
ATOM 7466 O O . ASN B 1 447 ? 9.398 -35.875 8.07 1 98.62 447 ASN B O 1
ATOM 7470 N N . GLU B 1 448 ? 8.695 -37.031 6.215 1 98.25 448 GLU B N 1
ATOM 7471 C CA . GLU B 1 448 ? 9.484 -38.219 6.504 1 98.25 448 GLU B CA 1
ATOM 7472 C C . GLU B 1 448 ? 10.406 -38.562 5.344 1 98.25 448 GLU B C 1
ATOM 7474 O O . GLU B 1 448 ? 10.641 -39.75 5.059 1 98.25 448 GLU B O 1
ATOM 7479 N N . PHE B 1 449 ? 10.867 -37.562 4.684 1 98.06 449 PHE B N 1
ATOM 7480 C CA . PHE B 1 449 ? 11.773 -37.812 3.568 1 98.06 449 PHE B CA 1
ATOM 7481 C C . PHE B 1 449 ? 13.07 -38.406 4.059 1 98.06 449 PHE B C 1
ATOM 7483 O O . PHE B 1 449 ? 13.562 -38.062 5.137 1 98.06 449 PHE B O 1
ATOM 7490 N N . LYS B 1 450 ? 13.602 -39.312 3.266 1 97.75 450 LYS B N 1
ATOM 7491 C CA . LYS B 1 450 ? 14.844 -40 3.611 1 97.75 450 LYS B CA 1
ATOM 7492 C C . LYS B 1 450 ? 15.844 -39.938 2.459 1 97.75 450 LYS B C 1
ATOM 7494 O O . LYS B 1 450 ? 15.523 -39.438 1.384 1 97.75 450 LYS B O 1
ATOM 7499 N N . GLY B 1 451 ? 17.078 -40.406 2.75 1 96.75 451 GLY B N 1
ATOM 7500 C CA . GLY B 1 451 ? 18.109 -40.438 1.729 1 96.75 451 GLY B CA 1
ATOM 7501 C C . GLY B 1 451 ? 18.922 -39.156 1.674 1 96.75 451 GLY B C 1
ATOM 7502 O O . GLY B 1 451 ? 18.938 -38.375 2.637 1 96.75 451 GLY B O 1
ATOM 7503 N N . HIS B 1 452 ? 19.641 -39 0.534 1 96.81 452 HIS B N 1
ATOM 7504 C CA . HIS B 1 452 ? 20.547 -37.875 0.366 1 96.81 452 HIS B CA 1
ATOM 7505 C C . HIS B 1 452 ? 19.828 -36.688 -0.27 1 96.81 452 HIS B C 1
ATOM 7507 O O . HIS B 1 452 ? 18.828 -36.844 -0.961 1 96.81 452 HIS B O 1
ATOM 7513 N N . ILE B 1 453 ? 20.359 -35.5 0.027 1 97.12 453 ILE B N 1
ATOM 7514 C CA . ILE B 1 453 ? 19.938 -34.344 -0.738 1 97.12 453 ILE B CA 1
ATOM 7515 C C . ILE B 1 453 ? 20.406 -34.469 -2.186 1 97.12 453 ILE B C 1
ATOM 7517 O O . ILE B 1 453 ? 21.594 -34.594 -2.447 1 97.12 453 ILE B O 1
ATOM 7521 N N . PRO B 1 454 ? 19.484 -34.531 -3.088 1 95.75 454 PRO B N 1
ATOM 7522 C CA . PRO B 1 454 ? 19.906 -34.719 -4.48 1 95.75 454 PRO B CA 1
ATOM 7523 C C . PRO B 1 454 ? 20.781 -33.562 -4.992 1 95.75 454 PRO B C 1
ATOM 7525 O O . PRO B 1 454 ? 20.422 -32.406 -4.832 1 95.75 454 PRO B O 1
ATOM 7528 N N . PRO B 1 455 ? 21.859 -33.844 -5.719 1 95.62 455 PRO B N 1
ATOM 7529 C CA . PRO B 1 455 ? 22.719 -32.781 -6.254 1 95.62 455 PRO B CA 1
ATOM 7530 C C . PRO B 1 455 ? 22.031 -31.922 -7.312 1 95.62 455 PRO B C 1
ATOM 7532 O O . PRO B 1 455 ? 22.422 -30.781 -7.543 1 95.62 455 PRO B O 1
ATOM 7535 N N . THR B 1 456 ? 20.984 -32.469 -7.91 1 95.38 456 THR B N 1
ATOM 7536 C CA . THR B 1 456 ? 20.266 -31.781 -8.969 1 95.38 456 THR B CA 1
ATOM 7537 C C . THR B 1 456 ? 19.578 -30.531 -8.43 1 95.38 456 THR B C 1
ATOM 7539 O O . THR B 1 456 ? 19.188 -29.641 -9.195 1 95.38 456 THR B O 1
ATOM 7542 N N . LEU B 1 457 ? 19.391 -30.422 -7.062 1 95.06 457 LEU B N 1
ATOM 7543 C CA . LEU B 1 457 ? 18.828 -29.219 -6.473 1 95.06 457 LEU B CA 1
ATOM 7544 C C . LEU B 1 457 ? 19.703 -28.016 -6.762 1 95.06 457 LEU B C 1
ATOM 7546 O O . LEU B 1 457 ? 19.219 -26.875 -6.801 1 95.06 457 LEU B O 1
ATOM 7550 N N . GLY B 1 458 ? 21.016 -28.25 -7.02 1 95 458 GLY B N 1
ATOM 7551 C CA . GLY B 1 458 ? 21.953 -27.188 -7.332 1 95 458 GLY B CA 1
ATOM 7552 C C . GLY B 1 458 ? 21.688 -26.531 -8.672 1 95 458 GLY B C 1
ATOM 7553 O O . GLY B 1 458 ? 22.219 -25.453 -8.953 1 95 458 GLY B O 1
ATOM 7554 N N . LYS B 1 459 ? 20.812 -27.156 -9.492 1 93.88 459 LYS B N 1
ATOM 7555 C CA . LYS B 1 459 ? 20.484 -26.641 -10.82 1 93.88 459 LYS B CA 1
ATOM 7556 C C . LYS B 1 459 ? 19.406 -25.578 -10.75 1 93.88 459 LYS B C 1
ATOM 7558 O O . LYS B 1 459 ? 19.125 -24.891 -11.742 1 93.88 459 LYS B O 1
ATOM 7563 N N . LEU B 1 460 ? 18.797 -25.5 -9.609 1 93.38 460 LEU B N 1
ATOM 7564 C CA . LEU B 1 460 ? 17.688 -24.547 -9.453 1 93.38 460 LEU B CA 1
ATOM 7565 C C . LEU B 1 460 ? 18.219 -23.125 -9.281 1 93.38 460 LEU B C 1
ATOM 7567 O O . LEU B 1 460 ? 18.203 -22.578 -8.172 1 93.38 460 LEU B O 1
ATOM 7571 N N . SER B 1 461 ? 18.516 -22.484 -10.406 1 87.69 461 SER B N 1
ATOM 7572 C CA . SER B 1 461 ? 19.266 -21.234 -10.438 1 87.69 461 SER B CA 1
ATOM 7573 C C . SER B 1 461 ? 18.422 -20.078 -9.898 1 87.69 461 SER B C 1
ATOM 7575 O O . SER B 1 461 ? 18.953 -19.031 -9.523 1 87.69 461 SER B O 1
ATOM 7577 N N . GLN B 1 462 ? 17.094 -20.25 -9.75 1 89 462 GLN B N 1
ATOM 7578 C CA . GLN B 1 462 ? 16.219 -19.156 -9.32 1 89 462 GLN B CA 1
ATOM 7579 C C . GLN B 1 462 ? 15.805 -19.328 -7.863 1 89 462 GLN B C 1
ATOM 7581 O O . GLN B 1 462 ? 15.094 -18.484 -7.309 1 89 462 GLN B O 1
ATOM 7586 N N . LEU B 1 463 ? 16.281 -20.359 -7.219 1 93.06 463 LEU B N 1
ATOM 7587 C CA . LEU B 1 463 ? 15.82 -20.719 -5.883 1 93.06 463 LEU B CA 1
ATOM 7588 C C . LEU B 1 463 ? 16.312 -19.719 -4.844 1 93.06 463 LEU B C 1
ATOM 7590 O O . LEU B 1 463 ? 17.516 -19.5 -4.699 1 93.06 463 LEU B O 1
ATOM 7594 N N . SER B 1 464 ? 15.344 -19.078 -4.152 1 92.12 464 SER B N 1
ATOM 7595 C CA . SER B 1 464 ? 15.672 -18.094 -3.135 1 92.12 464 SER B CA 1
ATOM 7596 C C . SER B 1 464 ? 15.508 -18.656 -1.731 1 92.12 464 SER B C 1
ATOM 7598 O O . SER B 1 464 ? 16.141 -18.188 -0.783 1 92.12 464 SER B O 1
ATOM 7600 N N . ARG B 1 465 ? 14.688 -19.625 -1.574 1 94.69 465 ARG B N 1
ATOM 7601 C CA . ARG B 1 465 ? 14.438 -20.25 -0.278 1 94.69 465 ARG B CA 1
ATOM 7602 C C . ARG B 1 465 ? 14.375 -21.766 -0.4 1 94.69 465 ARG B C 1
ATOM 7604 O O . ARG B 1 465 ? 13.641 -22.297 -1.237 1 94.69 465 ARG B O 1
ATOM 7611 N N . LEU B 1 466 ? 15.203 -22.438 0.372 1 97.44 466 LEU B N 1
ATOM 7612 C CA . LEU B 1 466 ? 15.234 -23.891 0.431 1 97.44 466 LEU B CA 1
ATOM 7613 C C . LEU B 1 466 ? 15.047 -24.375 1.864 1 97.44 466 LEU B C 1
ATOM 7615 O O . LEU B 1 466 ? 15.891 -24.125 2.727 1 97.44 466 LEU B O 1
ATOM 7619 N N . ASP B 1 467 ? 13.969 -25.062 2.145 1 98.56 467 ASP B N 1
ATOM 7620 C CA . ASP B 1 467 ? 13.688 -25.578 3.479 1 98.56 467 ASP B CA 1
ATOM 7621 C C . ASP B 1 467 ? 13.477 -27.094 3.441 1 98.56 467 ASP B C 1
ATOM 7623 O O . ASP B 1 467 ? 12.414 -27.578 3.027 1 98.56 467 ASP B O 1
ATOM 7627 N N . LEU B 1 468 ? 14.453 -27.859 3.922 1 98.44 468 LEU B N 1
ATOM 7628 C CA . LEU B 1 468 ? 14.398 -29.312 3.994 1 98.44 468 LEU B CA 1
ATOM 7629 C C . LEU B 1 468 ? 14.438 -29.797 5.441 1 98.44 468 LEU B C 1
ATOM 7631 O O . LEU B 1 468 ? 14.766 -30.953 5.711 1 98.44 468 LEU B O 1
ATOM 7635 N N . SER B 1 469 ? 14.109 -28.891 6.391 1 98.44 469 SER B N 1
ATOM 7636 C CA . SER B 1 469 ? 14.305 -29.156 7.812 1 98.44 469 SER B CA 1
ATOM 7637 C C . SER B 1 469 ? 13.305 -30.203 8.32 1 98.44 469 SER B C 1
ATOM 7639 O O . SER B 1 469 ? 12.281 -30.438 7.688 1 98.44 469 SER B O 1
ATOM 7641 N N . TYR B 1 470 ? 13.641 -30.844 9.445 1 98.25 470 TYR B N 1
ATOM 7642 C CA . TYR B 1 470 ? 12.773 -31.766 10.172 1 98.25 470 TYR B CA 1
ATOM 7643 C C . TYR B 1 470 ? 12.344 -32.938 9.281 1 98.25 470 TYR B C 1
ATOM 7645 O O . TYR B 1 470 ? 11.148 -33.188 9.133 1 98.25 470 TYR B O 1
ATOM 7653 N N . ASN B 1 471 ? 13.297 -33.562 8.656 1 98.44 471 ASN B N 1
ATOM 7654 C CA . ASN B 1 471 ? 13.148 -34.812 7.891 1 98.44 471 ASN B CA 1
ATOM 7655 C C . ASN B 1 471 ? 14.133 -35.875 8.359 1 98.44 471 ASN B C 1
ATOM 7657 O O . ASN B 1 471 ? 14.656 -35.781 9.469 1 98.44 471 ASN B O 1
ATOM 7661 N N . ASN B 1 472 ? 14.219 -37 7.625 1 98.12 472 ASN B N 1
ATOM 7662 C CA . ASN B 1 472 ? 15.164 -38.094 7.926 1 98.12 472 ASN B CA 1
ATOM 7663 C C . ASN B 1 472 ? 16.281 -38.156 6.895 1 98.12 472 ASN B C 1
ATOM 7665 O O . ASN B 1 472 ? 16.688 -39.219 6.473 1 98.12 472 ASN B O 1
ATOM 7669 N N . LEU B 1 473 ? 16.703 -37 6.469 1 98.06 473 LEU B N 1
ATOM 7670 C CA . LEU B 1 473 ? 17.719 -36.938 5.438 1 98.06 473 LEU B CA 1
ATOM 7671 C C . LEU B 1 473 ? 19.078 -37.375 6 1 98.06 473 LEU B C 1
ATOM 7673 O O . LEU B 1 473 ? 19.344 -37.188 7.188 1 98.06 473 LEU B O 1
ATOM 7677 N N . GLN B 1 474 ? 19.875 -37.938 5.133 1 97.56 474 GLN B N 1
ATOM 7678 C CA . GLN B 1 474 ? 21.172 -38.469 5.531 1 97.56 474 GLN B CA 1
ATOM 7679 C C . GLN B 1 474 ? 22.25 -38.094 4.496 1 97.56 474 GLN B C 1
ATOM 7681 O O . GLN B 1 474 ? 21.922 -37.625 3.412 1 97.56 474 GLN B O 1
ATOM 7686 N N . GLY B 1 475 ? 23.516 -38.281 4.941 1 96.19 475 GLY B N 1
ATOM 7687 C CA . GLY B 1 475 ? 24.625 -38.031 4.035 1 96.19 475 GLY B CA 1
ATOM 7688 C C . GLY B 1 475 ? 25.156 -36.625 4.109 1 96.19 475 GLY B C 1
ATOM 7689 O O . GLY B 1 475 ? 24.797 -35.875 5.012 1 96.19 475 GLY B O 1
ATOM 7690 N N . ASP B 1 476 ? 26.062 -36.312 3.148 1 95.88 476 ASP B N 1
ATOM 7691 C CA . ASP B 1 476 ? 26.75 -35.031 3.143 1 95.88 476 ASP B CA 1
ATOM 7692 C C . ASP B 1 476 ? 25.891 -33.938 2.477 1 95.88 476 ASP B C 1
ATOM 7694 O O . ASP B 1 476 ? 25.047 -34.25 1.64 1 95.88 476 ASP B O 1
ATOM 7698 N N . ILE B 1 477 ? 26.125 -32.75 2.949 1 95.88 477 ILE B N 1
ATOM 7699 C CA . ILE B 1 477 ? 25.641 -31.594 2.178 1 95.88 477 ILE B CA 1
ATOM 7700 C C . ILE B 1 477 ? 26.547 -31.375 0.96 1 95.88 477 ILE B C 1
ATOM 7702 O O . ILE B 1 477 ? 27.688 -30.953 1.093 1 95.88 477 ILE B O 1
ATOM 7706 N N . ARG B 1 478 ? 26.047 -31.625 -0.12 1 93.19 478 ARG B N 1
ATOM 7707 C CA . ARG B 1 478 ? 26.875 -31.625 -1.331 1 93.19 478 ARG B CA 1
ATOM 7708 C C . ARG B 1 478 ? 27.203 -30.188 -1.759 1 93.19 478 ARG B C 1
ATOM 7710 O O . ARG B 1 478 ? 26.406 -29.281 -1.533 1 93.19 478 ARG B O 1
ATOM 7717 N N . PRO B 1 479 ? 28.297 -30 -2.5 1 94.25 479 PRO B N 1
ATOM 7718 C CA . PRO B 1 479 ? 28.766 -28.656 -2.861 1 94.25 479 PRO B CA 1
ATOM 7719 C C . PRO B 1 479 ? 27.859 -27.969 -3.879 1 94.25 479 PRO B C 1
ATOM 7721 O O . PRO B 1 479 ? 27.906 -26.75 -4.023 1 94.25 479 PRO B O 1
ATOM 7724 N N . GLU B 1 480 ? 27.078 -28.734 -4.535 1 94.94 480 GLU B N 1
ATOM 7725 C CA . GLU B 1 480 ? 26.203 -28.188 -5.566 1 94.94 480 GLU B CA 1
ATOM 7726 C C . GLU B 1 480 ? 25.234 -27.156 -4.977 1 94.94 480 GLU B C 1
ATOM 7728 O O . GLU B 1 480 ? 24.719 -26.297 -5.691 1 94.94 480 GLU B O 1
ATOM 7733 N N . ILE B 1 481 ? 24.953 -27.266 -3.674 1 93.5 481 ILE B N 1
ATOM 7734 C CA . ILE B 1 481 ? 24.078 -26.328 -3.002 1 93.5 481 ILE B CA 1
ATOM 7735 C C . ILE B 1 481 ? 24.641 -24.922 -3.104 1 93.5 481 ILE B C 1
ATOM 7737 O O . ILE B 1 481 ? 23.906 -23.938 -3.098 1 93.5 481 ILE B O 1
ATOM 7741 N N . SER B 1 482 ? 26 -24.828 -3.268 1 93.69 482 SER B N 1
ATOM 7742 C CA . SER B 1 482 ? 26.688 -23.547 -3.338 1 93.69 482 SER B CA 1
ATOM 7743 C C . SER B 1 482 ? 26.484 -22.891 -4.691 1 93.69 482 SER B C 1
ATOM 7745 O O . SER B 1 482 ? 26.859 -21.719 -4.879 1 93.69 482 SER B O 1
ATOM 7747 N N . GLU B 1 483 ? 25.812 -23.578 -5.621 1 92.56 483 GLU B N 1
ATOM 7748 C CA . GLU B 1 483 ? 25.516 -23.047 -6.949 1 92.56 483 GLU B CA 1
ATOM 7749 C C . GLU B 1 483 ? 24.234 -22.219 -6.941 1 92.56 483 GLU B C 1
ATOM 7751 O O . GLU B 1 483 ? 23.938 -21.531 -7.922 1 92.56 483 GLU B O 1
ATOM 7756 N N . LEU B 1 484 ? 23.531 -22.297 -5.844 1 92.56 484 LEU B N 1
ATOM 7757 C CA . LEU B 1 484 ? 22.281 -21.562 -5.723 1 92.56 484 LEU B CA 1
ATOM 7758 C C . LEU B 1 484 ? 22.547 -20.109 -5.363 1 92.56 484 LEU B C 1
ATOM 7760 O O . LEU B 1 484 ? 22.328 -19.688 -4.223 1 92.56 484 LEU B O 1
ATOM 7764 N N . LYS B 1 485 ? 22.859 -19.297 -6.332 1 87 485 LYS B N 1
ATOM 7765 C CA . LYS B 1 485 ? 23.375 -17.953 -6.152 1 87 485 LYS B CA 1
ATOM 7766 C C . LYS B 1 485 ? 22.281 -16.984 -5.727 1 87 485 LYS B C 1
ATOM 7768 O O . LYS B 1 485 ? 22.562 -15.891 -5.234 1 87 485 LYS B O 1
ATOM 7773 N N . GLN B 1 486 ? 20.984 -17.391 -5.863 1 88.81 486 GLN B N 1
ATOM 7774 C CA . GLN B 1 486 ? 19.875 -16.516 -5.496 1 88.81 486 GLN B CA 1
ATOM 7775 C C . GLN B 1 486 ? 19.359 -16.844 -4.098 1 88.81 486 GLN B C 1
ATOM 7777 O O . GLN B 1 486 ? 18.422 -16.203 -3.609 1 88.81 486 GLN B O 1
ATOM 7782 N N . LEU B 1 487 ? 20.031 -17.734 -3.41 1 92.19 487 LEU B N 1
ATOM 7783 C CA . LEU B 1 487 ? 19.547 -18.234 -2.131 1 92.19 487 LEU B CA 1
ATOM 7784 C C . LEU B 1 487 ? 19.641 -17.156 -1.051 1 92.19 487 LEU B C 1
ATOM 7786 O O . LEU B 1 487 ? 20.688 -16.531 -0.886 1 92.19 487 LEU B O 1
ATOM 7790 N N . ILE B 1 488 ? 18.531 -16.969 -0.38 1 92 488 ILE B N 1
ATOM 7791 C CA . ILE B 1 488 ? 18.453 -16.016 0.728 1 92 488 ILE B CA 1
ATOM 7792 C C . ILE B 1 488 ? 18.359 -16.781 2.049 1 92 488 ILE B C 1
ATOM 7794 O O . ILE B 1 488 ? 18.938 -16.359 3.057 1 92 488 ILE B O 1
ATOM 7798 N N . ALA B 1 489 ? 17.656 -17.875 2.02 1 94.75 489 ALA B N 1
ATOM 7799 C CA . ALA B 1 489 ? 17.422 -18.672 3.225 1 94.75 489 ALA B CA 1
ATOM 7800 C C . ALA B 1 489 ? 17.641 -20.156 2.959 1 94.75 489 ALA B C 1
ATOM 7802 O O . ALA B 1 489 ? 17.125 -20.688 1.978 1 94.75 489 ALA B O 1
ATOM 7803 N N . LEU B 1 490 ? 18.469 -20.75 3.83 1 97.06 490 LEU B N 1
ATOM 7804 C CA . LEU B 1 490 ? 18.766 -22.172 3.764 1 97.06 490 LEU B CA 1
ATOM 7805 C C . LEU B 1 490 ? 18.438 -22.859 5.086 1 97.06 490 LEU B C 1
ATOM 7807 O O . LEU B 1 490 ? 19.031 -22.547 6.117 1 97.06 490 LEU B O 1
ATOM 7811 N N . TYR B 1 491 ? 17.484 -23.75 5.078 1 98.19 491 TYR B N 1
ATOM 7812 C CA . TYR B 1 491 ? 17.062 -24.484 6.27 1 98.19 491 TYR B CA 1
ATOM 7813 C C . TYR B 1 491 ? 17.297 -25.984 6.105 1 98.19 491 TYR B C 1
ATOM 7815 O O . TYR B 1 491 ? 16.625 -26.641 5.297 1 98.19 491 TYR B O 1
ATOM 7823 N N . LEU B 1 492 ? 18.219 -26.562 6.891 1 98.25 492 LEU B N 1
ATOM 7824 C CA . LEU B 1 492 ? 18.547 -27.984 6.844 1 98.25 492 LEU B CA 1
ATOM 7825 C C . LEU B 1 492 ? 18.531 -28.594 8.242 1 98.25 492 LEU B C 1
ATOM 7827 O O . LEU B 1 492 ? 19.172 -29.625 8.484 1 98.25 492 LEU B O 1
ATOM 7831 N N . SER B 1 493 ? 17.797 -27.953 9.141 1 98.12 493 SER B N 1
ATOM 7832 C CA . SER B 1 493 ? 17.812 -28.344 10.547 1 98.12 493 SER B CA 1
ATOM 7833 C C . SER B 1 493 ? 17.141 -29.688 10.758 1 98.12 493 SER B C 1
ATOM 7835 O O . SER B 1 493 ? 16.25 -30.062 10 1 98.12 493 SER B O 1
ATOM 7837 N N . SER B 1 494 ? 17.516 -30.406 11.844 1 97.69 494 SER B N 1
ATOM 7838 C CA . SER B 1 494 ? 16.828 -31.531 12.445 1 97.69 494 SER B CA 1
ATOM 7839 C C . SER B 1 494 ? 16.672 -32.688 11.445 1 97.69 494 SER B C 1
ATOM 7841 O O . SER B 1 494 ? 15.555 -33.125 11.156 1 97.69 494 SER B O 1
ATOM 7843 N N . SER B 1 495 ? 17.734 -33.188 10.945 1 96.69 495 SER B N 1
ATOM 7844 C CA . SER B 1 495 ? 17.844 -34.406 10.148 1 96.69 495 SER B CA 1
ATOM 7845 C C . SER B 1 495 ? 19.047 -35.25 10.594 1 96.69 495 SER B C 1
ATOM 7847 O O . SER B 1 495 ? 19.344 -35.344 11.789 1 96.69 495 SER B O 1
ATOM 7849 N N . ARG B 1 496 ? 19.625 -36.094 9.773 1 97.19 496 ARG B N 1
ATOM 7850 C CA . ARG B 1 496 ? 20.797 -36.906 10.086 1 97.19 496 ARG B CA 1
ATOM 7851 C C . ARG B 1 496 ? 21.938 -36.625 9.109 1 97.19 496 ARG B C 1
ATOM 7853 O O . ARG B 1 496 ? 22.641 -37.531 8.672 1 97.19 496 ARG B O 1
ATOM 7860 N N . LEU B 1 497 ? 21.953 -35.375 8.711 1 97.56 497 LEU B N 1
ATOM 7861 C CA . LEU B 1 497 ? 23 -34.969 7.777 1 97.56 497 LEU B CA 1
ATOM 7862 C C . LEU B 1 497 ? 24.375 -35.062 8.43 1 97.56 497 LEU B C 1
ATOM 7864 O O . LEU B 1 497 ? 24.516 -34.844 9.633 1 97.56 497 LEU B O 1
ATOM 7868 N N . SER B 1 498 ? 25.312 -35.469 7.629 1 97.25 498 SER B N 1
ATOM 7869 C CA . SER B 1 498 ? 26.672 -35.688 8.125 1 97.25 498 SER B CA 1
ATOM 7870 C C . SER B 1 498 ? 27.703 -35.031 7.211 1 97.25 498 SER B C 1
ATOM 7872 O O . SER B 1 498 ? 27.344 -34.312 6.273 1 97.25 498 SER B O 1
ATOM 7874 N N . GLY B 1 499 ? 28.984 -35.156 7.648 1 95.94 499 GLY B N 1
ATOM 7875 C CA . GLY B 1 499 ? 30.047 -34.562 6.852 1 95.94 499 GLY B CA 1
ATOM 7876 C C . GLY B 1 499 ? 30.312 -33.125 7.176 1 95.94 499 GLY B C 1
ATOM 7877 O O . GLY B 1 499 ? 29.938 -32.625 8.25 1 95.94 499 GLY B O 1
ATOM 7878 N N . LYS B 1 500 ? 31.016 -32.469 6.195 1 96.5 500 LYS B N 1
ATOM 7879 C CA . LYS B 1 500 ? 31.438 -31.094 6.418 1 96.5 500 LYS B CA 1
ATOM 7880 C C . LYS B 1 500 ? 30.484 -30.125 5.758 1 96.5 500 LYS B C 1
ATOM 7882 O O . LYS B 1 500 ? 29.797 -30.469 4.793 1 96.5 500 LYS B O 1
ATOM 7887 N N . ILE B 1 501 ? 30.438 -28.938 6.328 1 96.88 501 ILE B N 1
ATOM 7888 C CA . ILE B 1 501 ? 29.766 -27.828 5.645 1 96.88 501 ILE B CA 1
ATOM 7889 C C . ILE B 1 501 ? 30.578 -27.438 4.418 1 96.88 501 ILE B C 1
ATOM 7891 O O . ILE B 1 501 ? 31.797 -27.266 4.5 1 96.88 501 ILE B O 1
ATOM 7895 N N . PRO B 1 502 ? 29.938 -27.328 3.287 1 95.44 502 PRO B N 1
ATOM 7896 C CA . PRO B 1 502 ? 30.688 -27 2.072 1 95.44 502 PRO B CA 1
ATOM 7897 C C . PRO B 1 502 ? 31.422 -25.672 2.182 1 95.44 502 PRO B C 1
ATOM 7899 O O . PRO B 1 502 ? 30.828 -24.656 2.564 1 95.44 502 PRO B O 1
ATOM 7902 N N . ASP B 1 503 ? 32.656 -25.578 1.695 1 94.06 503 ASP B N 1
ATOM 7903 C CA . ASP B 1 503 ? 33.5 -24.391 1.768 1 94.06 503 ASP B CA 1
ATOM 7904 C C . ASP B 1 503 ? 32.969 -23.281 0.873 1 94.06 503 ASP B C 1
ATOM 7906 O O . ASP B 1 503 ? 33.094 -22.094 1.201 1 94.06 503 ASP B O 1
ATOM 7910 N N . ASP B 1 504 ? 32.312 -23.672 -0.172 1 94.12 504 ASP B N 1
ATOM 7911 C CA . ASP B 1 504 ? 31.891 -22.719 -1.185 1 94.12 504 ASP B CA 1
ATOM 7912 C C . ASP B 1 504 ? 30.531 -22.109 -0.823 1 94.12 504 ASP B C 1
ATOM 7914 O O . ASP B 1 504 ? 30.016 -21.266 -1.548 1 94.12 504 ASP B O 1
ATOM 7918 N N . LEU B 1 505 ? 29.953 -22.562 0.314 1 93.62 505 LEU B N 1
ATOM 7919 C CA . LEU B 1 505 ? 28.656 -22.016 0.714 1 93.62 505 LEU B CA 1
ATOM 7920 C C . LEU B 1 505 ? 28.719 -20.5 0.893 1 93.62 505 LEU B C 1
ATOM 7922 O O . LEU B 1 505 ? 27.734 -19.797 0.671 1 93.62 505 LEU B O 1
ATOM 7926 N N . GLY B 1 506 ? 29.875 -20.016 1.145 1 90.56 506 GLY B N 1
ATOM 7927 C CA . GLY B 1 506 ? 30.125 -18.594 1.297 1 90.56 506 GLY B CA 1
ATOM 7928 C C . GLY B 1 506 ? 29.984 -17.812 -0.001 1 90.56 506 GLY B C 1
ATOM 7929 O O . GLY B 1 506 ? 29.906 -16.594 0.009 1 90.56 506 GLY B O 1
ATOM 7930 N N . LYS B 1 507 ? 29.891 -18.547 -1.091 1 87.75 507 LYS B N 1
ATOM 7931 C CA . LYS B 1 507 ? 29.734 -17.906 -2.393 1 87.75 507 LYS B CA 1
ATOM 7932 C C . LYS B 1 507 ? 28.281 -17.453 -2.605 1 87.75 507 LYS B C 1
ATOM 7934 O O . LYS B 1 507 ? 28.016 -16.656 -3.496 1 87.75 507 LYS B O 1
ATOM 7939 N N . CYS B 1 508 ? 27.422 -18.031 -1.857 1 89.81 508 CYS B N 1
ATOM 7940 C CA . CYS B 1 508 ? 26.047 -17.578 -1.902 1 89.81 508 CYS B CA 1
ATOM 7941 C C . CYS B 1 508 ? 25.875 -16.281 -1.12 1 89.81 508 CYS B C 1
ATOM 7943 O O . CYS B 1 508 ? 25.281 -16.281 -0.034 1 89.81 508 CYS B O 1
ATOM 7945 N N . GLN B 1 509 ? 26.25 -15.172 -1.733 1 84.25 509 GLN B N 1
ATOM 7946 C CA . GLN B 1 509 ? 26.422 -13.891 -1.064 1 84.25 509 GLN B CA 1
ATOM 7947 C C . GLN B 1 509 ? 25.078 -13.32 -0.6 1 84.25 509 GLN B C 1
ATOM 7949 O O . GLN B 1 509 ? 25.047 -12.445 0.266 1 84.25 509 GLN B O 1
ATOM 7954 N N . GLY B 1 510 ? 24.062 -13.898 -1.055 1 85.5 510 GLY B N 1
ATOM 7955 C CA . GLY B 1 510 ? 22.734 -13.391 -0.717 1 85.5 510 GLY B CA 1
ATOM 7956 C C . GLY B 1 510 ? 22.172 -14 0.547 1 85.5 510 GLY B C 1
ATOM 7957 O O . GLY B 1 510 ? 21.156 -13.539 1.063 1 85.5 510 GLY B O 1
ATOM 7958 N N . LEU B 1 511 ? 22.844 -14.953 1.149 1 92 511 LEU B N 1
ATOM 7959 C CA . LEU B 1 511 ? 22.312 -15.703 2.287 1 92 511 LEU B CA 1
ATOM 7960 C C . LEU B 1 511 ? 22.156 -14.797 3.504 1 92 511 LEU B C 1
ATOM 7962 O O . LEU B 1 511 ? 23.109 -14.133 3.92 1 92 511 LEU B O 1
ATOM 7966 N N . VAL B 1 512 ? 20.922 -14.82 3.951 1 90.69 512 VAL B N 1
ATOM 7967 C CA . VAL B 1 512 ? 20.578 -14.062 5.148 1 90.69 512 VAL B CA 1
ATOM 7968 C C . VAL B 1 512 ? 20.375 -15.016 6.324 1 90.69 512 VAL B C 1
ATOM 7970 O O . VAL B 1 512 ? 20.688 -14.672 7.465 1 90.69 512 VAL B O 1
ATOM 7973 N N . THR B 1 513 ? 19.859 -16.172 6.031 1 94.31 513 THR B N 1
ATOM 7974 C CA . THR B 1 513 ? 19.562 -17.172 7.062 1 94.31 513 THR B CA 1
ATOM 7975 C C . THR B 1 513 ? 20.125 -18.531 6.688 1 94.31 513 THR B C 1
ATOM 7977 O O . THR B 1 513 ? 19.906 -19.016 5.574 1 94.31 513 THR B O 1
ATOM 7980 N N . ILE B 1 514 ? 20.891 -19.109 7.617 1 97.12 514 ILE B N 1
ATOM 7981 C CA . ILE B 1 514 ? 21.359 -20.484 7.512 1 97.12 514 ILE B CA 1
ATOM 7982 C C . ILE B 1 514 ? 21.047 -21.25 8.797 1 97.12 514 ILE B C 1
ATOM 7984 O O . ILE B 1 514 ? 21.516 -20.891 9.875 1 97.12 514 ILE B O 1
ATOM 7988 N N . GLN B 1 515 ? 20.219 -22.188 8.688 1 98 515 GLN B N 1
ATOM 7989 C CA . GLN B 1 515 ? 19.938 -23.062 9.812 1 98 515 GLN B CA 1
ATOM 7990 C C . GLN B 1 515 ? 20.281 -24.516 9.484 1 98 515 GLN B C 1
ATOM 7992 O O . GLN B 1 515 ? 19.703 -25.094 8.562 1 98 515 GLN B O 1
ATOM 7997 N N . MET B 1 516 ? 21.266 -25.109 10.203 1 97.75 516 MET B N 1
ATOM 7998 C CA . MET B 1 516 ? 21.688 -26.5 10.016 1 97.75 516 MET B CA 1
ATOM 7999 C C . MET B 1 516 ? 21.828 -27.219 11.352 1 97.75 516 MET B C 1
ATOM 8001 O O . MET B 1 516 ? 22.578 -28.188 11.469 1 97.75 516 MET B O 1
ATOM 8005 N N . ASP B 1 517 ? 21.109 -26.656 12.312 1 97.75 517 ASP B N 1
ATOM 8006 C CA . ASP B 1 517 ? 21.219 -27.203 13.664 1 97.75 517 ASP B CA 1
ATOM 8007 C C . ASP B 1 517 ? 20.609 -28.609 13.734 1 97.75 517 ASP B C 1
ATOM 8009 O O . ASP B 1 517 ? 19.828 -28.984 12.859 1 97.75 517 ASP B O 1
ATOM 8013 N N . HIS B 1 518 ? 20.969 -29.422 14.805 1 97.88 518 HIS B N 1
ATOM 8014 C CA . HIS B 1 518 ? 20.406 -30.734 15.102 1 97.88 518 HIS B CA 1
ATOM 8015 C C . HIS B 1 518 ? 20.656 -31.719 13.961 1 97.88 518 HIS B C 1
ATOM 8017 O O . HIS B 1 518 ? 19.719 -32.344 13.453 1 97.88 518 HIS B O 1
ATOM 8023 N N . ASN B 1 519 ? 21.953 -31.828 13.539 1 98.06 519 ASN B N 1
ATOM 8024 C CA . ASN B 1 519 ? 22.469 -32.812 12.594 1 98.06 519 ASN B CA 1
ATOM 8025 C C . ASN B 1 519 ? 23.719 -33.5 13.125 1 98.06 519 ASN B C 1
ATOM 8027 O O . ASN B 1 519 ? 23.922 -33.594 14.336 1 98.06 519 ASN B O 1
ATOM 8031 N N . ASN B 1 520 ? 24.438 -34.25 12.273 1 97.88 520 ASN B N 1
ATOM 8032 C CA . ASN B 1 520 ? 25.703 -34.906 12.617 1 97.88 520 ASN B CA 1
ATOM 8033 C C . ASN B 1 520 ? 26.859 -34.312 11.836 1 97.88 520 ASN B C 1
ATOM 8035 O O . ASN B 1 520 ? 27.719 -35.062 11.344 1 97.88 520 ASN B O 1
ATOM 8039 N N . LEU B 1 521 ? 26.781 -33 11.656 1 97.44 521 LEU B N 1
ATOM 8040 C CA . LEU B 1 521 ? 27.844 -32.344 10.883 1 97.44 521 LEU B CA 1
ATOM 8041 C C . LEU B 1 521 ? 29.156 -32.375 11.641 1 97.44 521 LEU B C 1
ATOM 8043 O O . LEU B 1 521 ? 29.172 -32.219 12.867 1 97.44 521 LEU B O 1
ATOM 8047 N N . THR B 1 522 ? 30.219 -32.562 10.898 1 97 522 THR B N 1
ATOM 8048 C CA . THR B 1 522 ? 31.562 -32.625 11.484 1 97 522 THR B CA 1
ATOM 8049 C C . THR B 1 522 ? 32.5 -31.656 10.789 1 97 522 THR B C 1
ATOM 8051 O O . THR B 1 522 ? 32.156 -31.016 9.805 1 97 522 THR B O 1
ATOM 8054 N N . GLY B 1 523 ? 33.719 -31.531 11.43 1 95.06 523 GLY B N 1
ATOM 8055 C CA . GLY B 1 523 ? 34.75 -30.672 10.836 1 95.06 523 GLY B CA 1
ATOM 8056 C C . GLY B 1 523 ? 34.75 -29.266 11.398 1 95.06 523 GLY B C 1
ATOM 8057 O O . GLY B 1 523 ? 34.375 -29.062 12.555 1 95.06 523 GLY B O 1
ATOM 8058 N N . VAL B 1 524 ? 35.25 -28.297 10.484 1 94.94 524 VAL B N 1
ATOM 8059 C CA . VAL B 1 524 ? 35.375 -26.922 10.922 1 94.94 524 VAL B CA 1
ATOM 8060 C C . VAL B 1 524 ? 34.344 -26.047 10.18 1 94.94 524 VAL B C 1
ATOM 8062 O O . VAL B 1 524 ? 33.969 -26.344 9.047 1 94.94 524 VAL B O 1
ATOM 8065 N N . ILE B 1 525 ? 33.938 -25.094 10.93 1 95.5 525 ILE B N 1
ATOM 8066 C CA . ILE B 1 525 ? 33.062 -24.094 10.289 1 95.5 525 ILE B CA 1
ATOM 8067 C C . ILE B 1 525 ? 33.844 -23.344 9.227 1 95.5 525 ILE B C 1
ATOM 8069 O O . ILE B 1 525 ? 34.875 -22.734 9.516 1 95.5 525 ILE B O 1
ATOM 8073 N N . PRO B 1 526 ? 33.438 -23.391 7.996 1 95 526 PRO B N 1
ATOM 8074 C CA . PRO B 1 526 ? 34.188 -22.75 6.918 1 95 526 PRO B CA 1
ATOM 8075 C C . PRO B 1 526 ? 34.375 -21.25 7.152 1 95 526 PRO B C 1
ATOM 8077 O O . PRO B 1 526 ? 33.438 -20.547 7.473 1 95 526 PRO B O 1
ATOM 8080 N N . THR B 1 527 ? 35.531 -20.719 6.84 1 93.75 527 THR B N 1
ATOM 8081 C CA . THR B 1 527 ? 35.875 -19.312 7.012 1 93.75 527 THR B CA 1
ATOM 8082 C C . THR B 1 527 ? 35.156 -18.453 5.973 1 93.75 527 THR B C 1
ATOM 8084 O O . THR B 1 527 ? 34.906 -17.266 6.188 1 93.75 527 THR B O 1
ATOM 8087 N N . SER B 1 528 ? 34.844 -19.109 4.891 1 92.12 528 SER B N 1
ATOM 8088 C CA . SER B 1 528 ? 34.156 -18.406 3.795 1 92.12 528 SER B CA 1
ATOM 8089 C C . SER B 1 528 ? 32.812 -17.875 4.23 1 92.12 528 SER B C 1
ATOM 8091 O O . SER B 1 528 ? 32.281 -16.953 3.605 1 92.12 528 SER B O 1
ATOM 8093 N N . LEU B 1 529 ? 32.188 -18.453 5.32 1 93.25 529 LEU B N 1
ATOM 8094 C CA . LEU B 1 529 ? 30.938 -17.953 5.832 1 93.25 529 LEU B CA 1
ATOM 8095 C C . LEU B 1 529 ? 31.078 -16.516 6.324 1 93.25 529 LEU B C 1
ATOM 8097 O O . LEU B 1 529 ? 30.094 -15.773 6.391 1 93.25 529 LEU B O 1
ATOM 8101 N N . GLY B 1 530 ? 32.281 -16.125 6.613 1 90.19 530 GLY B N 1
ATOM 8102 C CA . GLY B 1 530 ? 32.562 -14.758 7.02 1 90.19 530 GLY B CA 1
ATOM 8103 C C . GLY B 1 530 ? 32.375 -13.75 5.91 1 90.19 530 GLY B C 1
ATOM 8104 O O . GLY B 1 530 ? 32.25 -12.547 6.168 1 90.19 530 GLY B O 1
ATOM 8105 N N . ASN B 1 531 ? 32.375 -14.328 4.703 1 85.81 531 ASN B N 1
ATOM 8106 C CA . ASN B 1 531 ? 32.219 -13.461 3.541 1 85.81 531 ASN B CA 1
ATOM 8107 C C . ASN B 1 531 ? 30.734 -13.094 3.318 1 85.81 531 ASN B C 1
ATOM 8109 O O . ASN B 1 531 ? 30.422 -12.281 2.451 1 85.81 531 ASN B O 1
ATOM 8113 N N . LEU B 1 532 ? 29.875 -13.719 4.07 1 89.81 532 LEU B N 1
ATOM 8114 C CA . LEU B 1 532 ? 28.438 -13.445 3.936 1 89.81 532 LEU B CA 1
ATOM 8115 C C . LEU B 1 532 ? 28.062 -12.18 4.699 1 89.81 532 LEU B C 1
ATOM 8117 O O . LEU B 1 532 ? 27.641 -12.25 5.859 1 89.81 532 LEU B O 1
ATOM 8121 N N . LEU B 1 533 ? 28.078 -11.094 3.988 1 80.69 533 LEU B N 1
ATOM 8122 C CA . LEU B 1 533 ? 27.906 -9.781 4.609 1 80.69 533 LEU B CA 1
ATOM 8123 C C . LEU B 1 533 ? 26.453 -9.547 5.008 1 80.69 533 LEU B C 1
ATOM 8125 O O . LEU B 1 533 ? 26.172 -8.703 5.855 1 80.69 533 LEU B O 1
ATOM 8129 N N . SER B 1 534 ? 25.562 -10.344 4.465 1 84.38 534 SER B N 1
ATOM 8130 C CA . SER B 1 534 ? 24.141 -10.148 4.727 1 84.38 534 SER B CA 1
ATOM 8131 C C . SER B 1 534 ? 23.625 -11.133 5.777 1 84.38 534 SER B C 1
ATOM 8133 O O . SER B 1 534 ? 22.453 -11.086 6.16 1 84.38 534 SER B O 1
ATOM 8135 N N . LEU B 1 535 ? 24.5 -11.961 6.254 1 90.25 535 LEU B N 1
ATOM 8136 C CA . LEU B 1 535 ? 24.062 -13.031 7.145 1 90.25 535 LEU B CA 1
ATOM 8137 C C . LEU B 1 535 ? 23.547 -12.469 8.461 1 90.25 535 LEU B C 1
ATOM 8139 O O . LEU B 1 535 ? 24.266 -11.727 9.141 1 90.25 535 LEU B O 1
ATOM 8143 N N . ASP B 1 536 ? 22.328 -12.828 8.742 1 87.75 536 ASP B N 1
ATOM 8144 C CA . ASP B 1 536 ? 21.656 -12.336 9.945 1 87.75 536 ASP B CA 1
ATOM 8145 C C . ASP B 1 536 ? 21.5 -13.453 10.969 1 87.75 536 ASP B C 1
ATOM 8147 O O . ASP B 1 536 ? 21.516 -13.203 12.18 1 87.75 536 ASP B O 1
ATOM 8151 N N . MET B 1 537 ? 21.25 -14.641 10.438 1 92.31 537 MET B N 1
ATOM 8152 C CA . MET B 1 537 ? 21.016 -15.789 11.312 1 92.31 537 MET B CA 1
ATOM 8153 C C . MET B 1 537 ? 21.859 -16.984 10.875 1 92.31 537 MET B C 1
ATOM 8155 O O . MET B 1 537 ? 21.781 -17.406 9.719 1 92.31 537 MET B O 1
ATOM 8159 N N . LEU B 1 538 ? 22.75 -17.438 11.758 1 96.19 538 LEU B N 1
ATOM 8160 C CA . LEU B 1 538 ? 23.531 -18.656 11.57 1 96.19 538 LEU B CA 1
ATOM 8161 C C . LEU B 1 538 ? 23.375 -19.594 12.766 1 96.19 538 LEU B C 1
ATOM 8163 O O . LEU B 1 538 ? 23.812 -19.266 13.875 1 96.19 538 LEU B O 1
ATOM 8167 N N . ASN B 1 539 ? 22.641 -20.625 12.57 1 97.81 539 ASN B N 1
ATOM 8168 C CA . ASN B 1 539 ? 22.438 -21.609 13.633 1 97.81 539 ASN B CA 1
ATOM 8169 C C . ASN B 1 539 ? 23.047 -22.969 13.266 1 97.81 539 ASN B C 1
ATOM 8171 O O . ASN B 1 539 ? 22.5 -23.703 12.445 1 97.81 539 ASN B O 1
ATOM 8175 N N . LEU B 1 540 ? 24.156 -23.328 13.898 1 97.31 540 LEU B N 1
ATOM 8176 C CA . LEU B 1 540 ? 24.859 -24.578 13.672 1 97.31 540 LEU B CA 1
ATOM 8177 C C . LEU B 1 540 ? 24.875 -25.422 14.945 1 97.31 540 LEU B C 1
ATOM 8179 O O . LEU B 1 540 ? 25.672 -26.359 15.055 1 97.31 540 LEU B O 1
ATOM 8183 N N . SER B 1 541 ? 23.938 -25.094 15.867 1 97.06 541 SER B N 1
ATOM 8184 C CA . SER B 1 541 ? 23.938 -25.734 17.172 1 97.06 541 SER B CA 1
ATOM 8185 C C . SER B 1 541 ? 23.578 -27.203 17.078 1 97.06 541 SER B C 1
ATOM 8187 O O . SER B 1 541 ? 22.969 -27.641 16.094 1 97.06 541 SER B O 1
ATOM 8189 N N . TYR B 1 542 ? 24.016 -28.094 18.094 1 97.19 542 TYR B N 1
ATOM 8190 C CA . TYR B 1 542 ? 23.688 -29.5 18.219 1 97.19 542 TYR B CA 1
ATOM 8191 C C . TYR B 1 542 ? 24.219 -30.312 17.047 1 97.19 542 TYR B C 1
ATOM 8193 O O . TYR B 1 542 ? 23.484 -31.078 16.422 1 97.19 542 TYR B O 1
ATOM 8201 N N . ASN B 1 543 ? 25.453 -30 16.625 1 97.19 543 ASN B N 1
ATOM 8202 C CA . ASN B 1 543 ? 26.297 -30.734 15.688 1 97.19 543 ASN B CA 1
ATOM 8203 C C . ASN B 1 543 ? 27.625 -31.141 16.328 1 97.19 543 ASN B C 1
ATOM 8205 O O . ASN B 1 543 ? 27.812 -30.984 17.531 1 97.19 543 ASN B O 1
ATOM 8209 N N . ASP B 1 544 ? 28.469 -31.781 15.648 1 96.25 544 ASP B N 1
ATOM 8210 C CA . ASP B 1 544 ? 29.797 -32.156 16.125 1 96.25 544 ASP B CA 1
ATOM 8211 C C . ASP B 1 544 ? 30.875 -31.281 15.492 1 96.25 544 ASP B C 1
ATOM 8213 O O . ASP B 1 544 ? 31.891 -31.781 14.984 1 96.25 544 ASP B O 1
ATOM 8217 N N . LEU B 1 545 ? 30.578 -30.047 15.5 1 92.19 545 LEU B N 1
ATOM 8218 C CA . LEU B 1 545 ? 31.5 -29.094 14.867 1 92.19 545 LEU B CA 1
ATOM 8219 C C . LEU B 1 545 ? 32.5 -28.578 15.867 1 92.19 545 LEU B C 1
ATOM 8221 O O . LEU B 1 545 ? 32.25 -28.516 17.062 1 92.19 545 LEU B O 1
#

Secondary structure (DSSP, 8-state):
-HHHHHHHHHHH------------HHHHHHHHHHHHHHHTEE-TT-TTTT-STTS-GGGSTTEEE-SSSTTSEEEEE-TTS--EEE--GGGGG-TT--EEE--SSEEEEEPPP-TT-TT--EEE--SSEEEEPPPGGGGG-TT--EEE--SSEEEEPPPGGGGG-TT--EEE--SSEE-SB--GGGGG-TT--EEE--SS--EEPPPGGGGG-TT--EEE--SSEEEEEPPGGGGG-TT--EEE--SSEEEEE--TTHHHH-TT--EEE--SSEEEEEPPGGGGG-TT--EEE--SSEEEEEPPP-TT-TT--EEE--SSEEEE-GGGTTHHHHHGGG-TT--EEE--SSEEEEEPPGGGGGS-TT--EEE--SSEEEEEPPGGGGG-TT--EEE--SSEEEE-SHHHHTT-TT--EEE--SSEEEEEPPGGGGG-TT--EEE--SSEEEEPPPGGGGG-TT--EEE--SSEEEEE--GGGGG-TT--EEE--SSEEEEPPPGGGGG-TT--EEE--SSEEBS---GGGGG-TT--EEE--SSB-/-HHHHHHHHHHH------------HHHHHHHHHHHHHHHTEE-TT-TTTT-STTS-GGGSTTEEE-SSSTTSEEEEE-TTS--EEE--GGGGG-TT--EEE--SSEEEEEPPP-TT-TT--EEE--SSEEEEPPPGGGGG-TT--EEE--SSEEEEPPPGGGGG-TT--EEE--SSEE-SB--GGGGG-TT--EEE--SS--EEPPPGGGGG-TT--EEE--SSEEEEEPPGGGGG-TT--EEE--SSEEEEE--TTHHHH-TT--EEE--SSEEEEEPPGGGGG-TT--EEE--SSEEEEEPPP-TT-TT--EEE--SSEEEE-GGGTTHHHHHGGG-TT--EEE--SSEEEEEPPGGGGGS-TT--EEE--SSEEEEEPPGGGGG-TT--EEE--SSEEEE-SHHHHTT-TT--EEE--SSEEEEEPPGGGGG-TT--EEE--SSEEEEPPPGGGGG-TT--EEE--SSEEEEE--GGGGG-TT--EEE--SSEEEEPPPGGGGG-TT--EEE--SSEEBS---GGGGG-TT--EEE--SSB-

pLDDT: mean 91.15, std 11.68, range [31.69, 98.62]